Protein AF-0000000075101682 (afdb_homodimer)

pLDDT: mean 73.63, std 26.03, range [18.16, 97.88]

Secondary structure (DSSP, 8-state):
-EEE---EEESSGGG-EEEEEEEE-TTSSSPEEEEE-HHHHHHHHHHHHHHSTT--PPPPPP---SS---HHHHHHHHHHHHHHHHHHHHSTTGGG-HHHHHHHHS-HHHHHHHHHHHHHHS-HHHHHHHHHHHHHHHHHTSHHHHHHHHHHH-S--------HHHHHHHHHHHHHHHHHHHHHHHHHHHHHHHHHHHHHHHHHHHHHHHHHHHHHHHTTSSSS-THHHHHHHHHHHHHHHHHHHTTHHHHHHHHHHHHHHHHHHHHHHHHHHHHHHHHHHHHHHHHHHHS-GGG----S--HHHHHHHHHHHHHHHHHHHHHHHHHHHHHHHHHHHHHHHHHHHHHHHHHHHHHHHHHHHHHHHHHHHHHHHHHHHHHHHHT-------GGGHHHHTTHHHHHHHHHHHHHHHHHHH--------------------------------/-EEE---EEESSGGG-EEEEEEEE-TTSSSPEEEEE-HHHHHHHHHHHHHHSTT--PPPPPP---SS---HHHHHHHHHHHHHHHHHHHHSTTGGG-HHHHHHHHS-HHHHHHHHHHHHHHS-HHHHHHHHHHHHHHHHHSSTHHHHHHHHHH-S--------HHHHHHHHHHHHHHHHHHHHHHHHHHHHHHHHHHHHHHHHHHHHHHHHHHHHHHHTTSSSS-HHHHHHHHHHHHHHHHHHHHTTHHHHHHHHHHHHHHHHHHHHHHHHHHHHHHHHHHHHHHHHHHHS-GGG----S--HHHHHHHHHHHHHHHHHHHHHHHHHHHHHHHHHHHHHHHHHHHHHHHHHHHHHHHHHHHHHHHHHHHHHHHHHHHHHHHHH-------TTTHHHHTSHHHHHHHHHHHHHHHHHHH--------------------------------

Nearest PDB structures (foldseek):
  5gw0-assembly3_E  TM=6.796E-01  e=1.386E-05  Homo sapiens
  5gw1-assembly1_B  TM=6.256E-01  e=7.012E-06  Homo sapiens
  1uru-assembly1_A-2  TM=5.845E-01  e=6.011E-02  Drosophila melanogaster
  3plt-assembly2_C-2  TM=4.421E-01  e=1.248E-01  Saccharomyces cerevisiae
  7sqc-assembly1_1W  TM=3.572E-01  e=1.376E-01  Chlamydomonas reinhardtii

Foldseek 3Di:
DKAWAAWDWDDDDPPIFIWIWIWDCPPHNDIAIAIHGPVLLVLLQVLLCVVPFLFLAQDADDDDPDDDCDSVNRVLNSVRSRVRLVVLCVDPPSVPDPSNVCSRHPYPVRSVVVSVVVVVVVPPVVVVVVVVLVVVVVVVVPVVVLVVVCVPVVPNPPPPPDDPLRVVLVVLLVVLVVVLVVLVVVLVVLVVQLVVLLVVLVVLVVVLVVLVVVLVVCVLPPFFDSLQSVLVSLLSNLSSVCSNCLSVLLSSLSVSVSSSSVSLNSSSVSLVVLVSQLVVLVVVLVVLVPPDPVVPDPPPPVPVVVVVVVVSVVVNVVSVVSNVVSVVVSVVSSVSNVVNSVVVVVVVVVSVVVSVVVSVVSVVVSVVVSVVSCVVSVVSNVPGDGDDDDPPPPPPSVPPPVPPPPPPPPPPVVVVPPVPDDPPPPDPPPPPPDPPPPPPPPPPPDDPDD/DKAWAAWDWDDDDPPIFIWIWIWDCPPHNDIAIAIHGPVLLVLLQVLLCVVPFLFQAQDADDDDPDDDCDSVNRVLNSVRSRVRLVVLCVDPPSVPDPSNVCSRHPYPVRSVVVSVVVVVVVPPVVVVVLVVLVVVVVVVVPVVVLVVVCVPVVPNPPPPPDDPLRVVLVVLLVVLVVVLVVLVVVLVVLVVQLVVLLVVLVVLVVVLVVLVVVLVVCVLPPFFDSLQSVLVSLLSNLSSVCSNVLSVLLSSLSVSVSSSSVSLNSSSVSLVVLVSQLVVLVVVLVVLVPPDCVVPDPPPPVPVVVVVVVVSVVVNVVSVVSNVVSVVVSVVSSVSNVVNVVVVVVVVVVSVVVSVVVSVVSVVVSVVVSVVSCVVSVVSNVPGDGDDDDPPPPPPSVPPPVPPPPPPPPPVVVVVPPPPDDPPPPDPPPPPPDPPPPPPPPPPPDDPDD

Solvent-accessible surface area (backbone atoms only — not comparable to full-atom values): 49589 Å² total; per-residue (Å²): 90,79,45,57,42,73,72,38,81,40,70,68,79,91,73,38,43,57,31,27,40,35,35,35,38,76,89,44,93,60,73,36,74,32,68,39,38,67,70,51,54,53,48,48,53,53,50,46,54,69,74,41,60,15,52,60,52,67,47,65,64,77,86,75,95,71,83,80,77,46,70,67,51,52,51,54,45,36,53,33,47,36,50,26,53,52,50,38,61,68,33,86,66,55,49,69,34,67,65,53,53,43,66,54,64,38,51,65,69,54,44,54,50,49,52,55,52,54,58,63,69,61,43,68,66,58,58,46,49,52,50,48,49,50,49,47,44,64,48,48,69,41,71,53,46,59,45,45,55,23,54,70,65,66,53,75,71,71,76,72,77,77,47,76,68,51,54,45,46,50,48,50,51,50,49,50,51,50,50,43,53,34,37,47,49,32,37,52,30,40,46,49,28,37,52,33,26,40,52,28,20,52,30,38,51,47,31,41,52,32,48,49,54,43,41,58,61,42,53,76,38,87,37,44,62,62,61,52,55,52,39,51,40,50,55,47,48,54,51,23,54,47,37,55,54,68,40,54,63,54,39,51,52,38,48,51,52,36,42,41,43,52,24,44,51,50,16,53,49,45,35,50,51,33,45,50,51,25,48,50,34,49,51,53,43,49,57,62,64,64,60,60,65,70,76,66,58,83,68,80,69,64,70,63,53,53,55,52,46,47,53,49,47,53,49,49,51,51,38,52,50,48,30,51,51,31,43,53,51,27,53,52,25,43,52,43,29,55,52,41,50,53,51,46,58,48,47,48,43,51,52,52,49,52,53,50,48,52,50,50,49,50,51,49,51,51,46,50,52,50,47,53,50,45,66,59,36,50,59,55,48,69,63,61,70,73,49,82,71,70,86,81,54,71,59,65,66,62,60,66,69,68,65,65,65,65,64,68,63,63,60,65,59,57,60,64,62,64,68,71,59,80,86,71,82,74,78,79,75,72,81,73,82,80,78,82,73,81,70,75,79,77,77,74,81,67,83,80,76,131,90,79,46,56,43,74,73,40,81,41,72,69,79,90,73,38,42,55,31,27,39,34,34,36,37,77,90,45,92,60,72,37,75,34,69,38,39,67,69,51,55,52,48,46,53,51,50,47,53,69,76,42,61,15,52,59,51,69,48,65,62,78,85,75,92,70,85,81,74,45,72,68,51,51,50,53,44,36,54,32,47,36,52,26,54,52,48,38,61,68,32,85,68,55,48,68,35,67,63,53,53,43,65,55,63,40,50,65,69,54,44,53,51,51,52,55,52,54,58,62,68,60,43,69,65,58,58,45,49,51,49,47,52,51,48,47,42,60,49,44,71,41,69,56,44,58,46,43,54,22,56,71,63,66,52,76,71,71,75,72,76,76,49,75,66,51,53,46,47,49,48,51,52,50,50,51,51,51,49,43,54,35,36,48,50,32,35,51,29,40,44,50,29,36,53,32,25,41,53,29,19,52,29,38,51,48,32,41,52,33,48,50,53,41,42,58,62,44,54,72,38,88,38,42,64,61,61,50,55,52,39,52,40,52,55,46,47,54,50,23,55,47,38,56,53,68,38,54,62,54,39,51,53,38,47,51,50,36,42,39,45,52,25,44,52,52,15,54,51,46,34,51,51,32,47,49,52,26,50,50,34,48,52,54,42,48,57,61,65,64,59,59,64,70,77,67,58,80,69,78,68,63,71,63,51,52,54,52,46,48,52,49,47,53,49,46,51,51,38,52,49,48,29,50,52,31,43,51,51,27,51,52,24,42,53,43,28,54,54,42,52,53,52,45,57,49,47,46,42,52,53,52,49,51,52,50,47,53,51,49,49,51,51,48,52,52,46,50,54,50,48,52,52,46,66,60,35,50,58,56,49,69,64,60,70,70,50,83,70,68,87,82,55,72,60,66,66,64,60,64,73,66,65,66,65,64,64,66,62,62,60,63,57,58,62,63,61,65,69,68,61,78,86,70,81,75,78,78,76,75,82,72,81,81,78,80,74,81,70,74,78,75,79,69,82,68,82,80,76,133

InterPro domains:
  IPR001683 Phox homology [PF00787] (30-106)
  IPR001683 Phox homology [PS50195] (1-111)
  IPR001683 Phox homology [SM00312] (2-107)
  IPR015404 Sorting nexin/Vps5-like, C-terminal [PF09325] (163-373)
  IPR027267 AH/BAR domain superfamily [G3DSA:1.20.1270.60] (162-384)
  IPR027267 AH/BAR domain superfamily [SSF103657] (166-384)
  IPR036871 PX domain superfamily [G3DSA:3.30.1520.10] (1-129)
  IPR036871 PX domain superfamily [SSF64268] (11-111)

Structure (mmCIF, N/CA/C/O backbone):
data_AF-0000000075101682-model_v1
#
loop_
_entity.id
_entity.type
_entity.pdbx_description
1 polymer 'PX domain-containing protein'
#
loop_
_atom_site.group_PDB
_atom_site.id
_atom_site.type_symbol
_atom_site.label_atom_id
_atom_site.label_alt_id
_atom_site.label_comp_id
_atom_site.label_asym_id
_atom_site.label_entity_id
_atom_site.label_seq_id
_atom_site.pdbx_PDB_ins_code
_atom_site.Cartn_x
_atom_site.Cartn_y
_atom_site.Cartn_z
_atom_site.occupancy
_atom_site.B_iso_or_equiv
_atom_site.auth_seq_id
_atom_site.auth_comp_id
_atom_site.auth_asym_id
_atom_site.auth_atom_id
_atom_site.pdbx_PDB_model_num
ATOM 1 N N . MET A 1 1 ? -2.238 22.203 36.531 1 83.06 1 MET A N 1
ATOM 2 C CA . MET A 1 1 ? -2.326 21.094 35.562 1 83.06 1 MET A CA 1
ATOM 3 C C . MET A 1 1 ? -3.746 20.953 35.031 1 83.06 1 MET A C 1
ATOM 5 O O . MET A 1 1 ? -4.715 21.188 35.75 1 83.06 1 MET A O 1
ATOM 9 N N . ILE A 1 2 ? -3.898 20.766 33.656 1 92.62 2 ILE A N 1
ATOM 10 C CA . ILE A 1 2 ? -5.188 20.516 33.031 1 92.62 2 ILE A CA 1
ATOM 11 C C . ILE A 1 2 ? -5.199 19.125 32.406 1 92.62 2 ILE A C 1
ATOM 13 O O . ILE A 1 2 ? -4.242 18.719 31.75 1 92.62 2 ILE A O 1
ATOM 17 N N . TYR A 1 3 ? -6.27 18.359 32.812 1 93.94 3 TYR A N 1
ATOM 18 C CA . TYR A 1 3 ? -6.395 17 32.281 1 93.94 3 TYR A CA 1
ATOM 19 C C . TYR A 1 3 ? -7.781 16.781 31.672 1 93.94 3 TYR A C 1
ATOM 21 O O . TYR A 1 3 ? -8.797 17.062 32.312 1 93.94 3 TYR A O 1
ATOM 29 N N . VAL A 1 4 ? -7.762 16.281 30.375 1 96 4 VAL A N 1
ATOM 30 C CA . VAL A 1 4 ? -9.016 15.922 29.734 1 96 4 VAL A CA 1
ATOM 31 C C . VAL A 1 4 ? -9.203 14.406 29.781 1 96 4 VAL A C 1
ATOM 33 O O . VAL A 1 4 ? -8.406 13.656 29.219 1 96 4 VAL A O 1
ATOM 36 N N . GLY A 1 5 ? -10.234 13.977 30.328 1 94.06 5 GLY A N 1
ATOM 37 C CA . GLY A 1 5 ? -10.484 12.562 30.531 1 94.06 5 GLY A CA 1
ATOM 38 C C . GLY A 1 5 ? -11.203 11.914 29.359 1 94.06 5 GLY A C 1
ATOM 39 O O . GLY A 1 5 ? -11.508 12.586 28.375 1 94.06 5 GLY A O 1
ATOM 40 N N . ASP A 1 6 ? -11.523 10.609 29.516 1 92.12 6 ASP A N 1
ATOM 41 C CA . ASP A 1 6 ? -12.164 9.828 28.453 1 92.12 6 ASP A CA 1
ATOM 42 C C . ASP A 1 6 ? -13.617 10.266 28.25 1 92.12 6 ASP A C 1
ATOM 44 O O . ASP A 1 6 ? -14.312 10.586 29.219 1 92.12 6 ASP A O 1
ATOM 48 N N . ALA A 1 7 ? -13.961 10.094 26.969 1 91.06 7 ALA A N 1
ATOM 49 C CA . ALA A 1 7 ? -15.312 10.516 26.609 1 91.06 7 ALA A CA 1
ATOM 50 C C . ALA A 1 7 ? -16.359 9.578 27.203 1 91.06 7 ALA A C 1
ATOM 52 O O . ALA A 1 7 ? -16.156 8.367 27.266 1 91.06 7 ALA A O 1
ATOM 53 N N . GLY A 1 8 ? -17.375 10.172 27.719 1 89.38 8 GLY A N 1
ATOM 54 C CA . GLY A 1 8 ? -18.547 9.445 28.156 1 89.38 8 GLY A CA 1
ATOM 55 C C . GLY A 1 8 ? -19.812 9.844 27.422 1 89.38 8 GLY A C 1
ATOM 56 O O . GLY A 1 8 ? -20 11.016 27.094 1 89.38 8 GLY A O 1
ATOM 57 N N . ARG A 1 9 ? -20.547 8.891 27.094 1 88.12 9 ARG A N 1
ATOM 58 C CA . ARG A 1 9 ? -21.781 9.188 26.391 1 88.12 9 ARG A CA 1
ATOM 59 C C . ARG A 1 9 ? -22.875 9.633 27.359 1 88.12 9 ARG A C 1
ATOM 61 O O . ARG A 1 9 ? -23.047 9.039 28.422 1 88.12 9 ARG A O 1
ATOM 68 N N . VAL A 1 10 ? -23.438 10.664 27.047 1 86.19 10 VAL A N 1
ATOM 69 C CA . VAL A 1 10 ? -24.547 11.172 27.844 1 86.19 10 VAL A CA 1
ATOM 70 C C . VAL A 1 10 ? -25.797 11.281 26.984 1 86.19 10 VAL A C 1
ATOM 72 O O . VAL A 1 10 ? -25.734 11.75 25.844 1 86.19 10 VAL A O 1
ATOM 75 N N . GLY A 1 11 ? -26.844 10.867 27.516 1 79.94 11 GLY A N 1
ATOM 76 C CA . GLY A 1 11 ? -28.125 10.977 26.828 1 79.94 11 GLY A CA 1
ATOM 77 C C . GLY A 1 11 ? -28.453 9.742 26 1 79.94 11 GLY A C 1
ATOM 78 O O . GLY A 1 11 ? -27.625 8.844 25.844 1 79.94 11 GLY A O 1
ATOM 79 N N . ASP A 1 12 ? -29.75 9.594 25.781 1 76.5 12 ASP A N 1
ATOM 80 C CA . ASP A 1 12 ? -30.266 8.438 25.062 1 76.5 12 ASP A CA 1
ATOM 81 C C . ASP A 1 12 ? -30.641 8.812 23.625 1 76.5 12 ASP A C 1
ATOM 83 O O . ASP A 1 12 ? -31.016 9.961 23.359 1 76.5 12 ASP A O 1
ATOM 87 N N . GLY A 1 13 ? -30.469 7.887 22.766 1 67.06 13 GLY A N 1
ATOM 88 C CA . GLY A 1 13 ? -30.984 7.973 21.406 1 67.06 13 GLY A CA 1
ATOM 89 C C . GLY A 1 13 ? -30.219 8.961 20.547 1 67.06 13 GLY A C 1
ATOM 90 O O . GLY A 1 13 ? -28.984 8.992 20.562 1 67.06 13 GLY A O 1
ATOM 91 N N . VAL A 1 14 ? -30.984 9.836 19.734 1 68.88 14 VAL A N 1
ATOM 92 C CA . VAL A 1 14 ? -30.469 10.75 18.719 1 68.88 14 VAL A CA 1
ATOM 93 C C . VAL A 1 14 ? -29.828 11.961 19.391 1 68.88 14 VAL A C 1
ATOM 95 O O . VAL A 1 14 ? -28.906 12.57 18.844 1 68.88 14 VAL A O 1
ATOM 98 N N . ASN A 1 15 ? -30.188 12.266 20.672 1 72.81 15 ASN A N 1
ATOM 99 C CA . ASN A 1 15 ? -29.688 13.445 21.359 1 72.81 15 ASN A CA 1
ATOM 100 C C . ASN A 1 15 ? -28.453 13.109 22.203 1 72.81 15 ASN A C 1
ATOM 102 O O . ASN A 1 15 ? -27.953 13.961 22.938 1 72.81 15 ASN A O 1
ATOM 106 N N . GLY A 1 16 ? -28.125 11.938 21.984 1 83.5 16 GLY A N 1
ATOM 107 C CA . GLY A 1 16 ? -26.938 11.539 22.734 1 83.5 16 GLY A CA 1
ATOM 108 C C . GLY A 1 16 ? -25.672 12.195 22.25 1 83.5 16 GLY A C 1
ATOM 109 O O . GLY A 1 16 ? -25.5 12.414 21.047 1 83.5 16 GLY A O 1
ATOM 110 N N . HIS A 1 17 ? -24.953 12.75 23.25 1 84.81 17 HIS A N 1
ATOM 111 C CA . HIS A 1 17 ? -23.656 13.328 22.906 1 84.81 17 HIS A CA 1
ATOM 112 C C . HIS A 1 17 ? -22.562 12.852 23.859 1 84.81 17 HIS A C 1
ATOM 114 O O . HIS A 1 17 ? -22.859 12.266 24.891 1 84.81 17 HIS A O 1
ATOM 120 N N . HIS A 1 18 ? -21.375 13.016 23.438 1 90.06 18 HIS A N 1
ATOM 121 C CA . HIS A 1 18 ? -20.234 12.633 24.266 1 90.06 18 HIS A CA 1
ATOM 122 C C . HIS A 1 18 ? -19.703 13.82 25.047 1 90.06 18 HIS A C 1
ATOM 124 O O . HIS A 1 18 ? -19.672 14.945 24.547 1 90.06 18 HIS A O 1
ATOM 130 N N . VAL A 1 19 ? -19.391 13.508 26.297 1 93.75 19 VAL A N 1
ATOM 131 C CA . VAL A 1 19 ? -18.844 14.547 27.156 1 93.75 19 VAL A CA 1
ATOM 132 C C . VAL A 1 19 ? -17.438 14.133 27.625 1 93.75 19 VAL A C 1
ATOM 134 O O . VAL A 1 19 ? -17.172 12.945 27.797 1 93.75 19 VAL A O 1
ATOM 137 N N . TYR A 1 20 ? -16.562 15.141 27.766 1 95.75 20 TYR A N 1
ATOM 138 C CA . TYR A 1 20 ? -15.203 14.945 28.281 1 95.75 20 TYR A CA 1
ATOM 139 C C . TYR A 1 20 ? -15.055 15.578 29.672 1 95.75 20 TYR A C 1
ATOM 141 O O . TYR A 1 20 ? -15.266 16.781 29.828 1 95.75 20 TYR A O 1
ATOM 149 N N . PRO A 1 21 ? -14.688 14.82 30.625 1 96.25 21 PRO A N 1
ATOM 150 C CA . PRO A 1 21 ? -14.352 15.438 31.906 1 96.25 21 PRO A CA 1
ATOM 151 C C . PRO A 1 21 ? -13.039 16.219 31.859 1 96.25 21 PRO A C 1
ATOM 153 O O . PRO A 1 21 ? -12.023 15.695 31.391 1 96.25 21 PRO A O 1
ATOM 156 N N . VAL A 1 22 ? -13.086 17.406 32.312 1 96.94 22 VAL A N 1
ATOM 157 C CA . VAL A 1 22 ? -11.906 18.266 32.344 1 96.94 22 VAL A CA 1
ATOM 158 C C . VAL A 1 22 ? -11.539 18.578 33.812 1 96.94 22 VAL A C 1
ATOM 160 O O . VAL A 1 22 ? -12.344 19.141 34.531 1 96.94 22 VAL A O 1
ATOM 163 N N . ARG A 1 23 ? -10.352 18.234 34.125 1 94.62 23 ARG A N 1
ATOM 164 C CA . ARG A 1 23 ? -9.844 18.5 35.469 1 94.62 23 ARG A CA 1
ATOM 165 C C . ARG A 1 23 ? -8.766 19.578 35.469 1 94.62 23 ARG A C 1
ATOM 167 O O . ARG A 1 23 ? -7.895 19.578 34.594 1 94.62 23 ARG A O 1
ATOM 174 N N . CYS A 1 24 ? -8.906 20.547 36.375 1 92.44 24 CYS A N 1
ATOM 175 C CA . CYS A 1 24 ? -7.969 21.672 36.375 1 92.44 24 CYS A CA 1
ATOM 176 C C . CYS A 1 24 ? -7.527 22.016 37.781 1 92.44 24 CYS A C 1
ATOM 178 O O . CYS A 1 24 ? -8.352 22.094 38.688 1 92.44 24 CYS A O 1
ATOM 180 N N . SER A 1 25 ? -6.227 22.281 38 1 89.44 25 SER A N 1
ATOM 181 C CA . SER A 1 25 ? -5.664 22.734 39.25 1 89.44 25 SER A CA 1
ATOM 182 C C . SER A 1 25 ? -4.875 24.016 39.094 1 89.44 25 SER A C 1
ATOM 184 O O . SER A 1 25 ? -3.979 24.312 39.875 1 89.44 25 SER A O 1
ATOM 186 N N . LEU A 1 26 ? -5.117 24.781 38.094 1 84.94 26 LEU A N 1
ATOM 187 C CA . LEU A 1 26 ? -4.34 25.969 37.781 1 84.94 26 LEU A CA 1
ATOM 188 C C . LEU A 1 26 ? -4.691 27.125 38.688 1 84.94 26 LEU A C 1
ATOM 190 O O . LEU A 1 26 ? -3.881 28.031 38.906 1 84.94 26 LEU A O 1
ATOM 194 N N . PHE A 1 27 ? -5.91 27.203 39.25 1 80.06 27 PHE A N 1
ATOM 195 C CA . PHE A 1 27 ? -6.402 28.406 39.906 1 80.06 27 PHE A CA 1
ATOM 196 C C . PHE A 1 27 ? -6.477 28.203 41.406 1 80.06 27 PHE A C 1
ATOM 198 O O . PHE A 1 27 ? -7.168 28.953 42.094 1 80.06 27 PHE A O 1
ATOM 205 N N . GLY A 1 28 ? -5.797 27.312 41.938 1 76.81 28 GLY A N 1
ATOM 206 C CA . GLY A 1 28 ? -5.801 27.094 43.375 1 76.81 28 GLY A CA 1
ATOM 207 C C . GLY A 1 28 ? -5.559 25.641 43.75 1 76.81 28 GLY A C 1
ATOM 208 O O . GLY A 1 28 ? -5.293 24.812 42.875 1 76.81 28 GLY A O 1
ATOM 209 N N . PRO A 1 29 ? -5.566 25.438 44.969 1 79.31 29 PRO A N 1
ATOM 210 C CA . PRO A 1 29 ? -5.234 24.109 45.469 1 79.31 29 PRO A CA 1
ATOM 211 C C . PRO A 1 29 ? -6.336 23.078 45.188 1 79.31 29 PRO A C 1
ATOM 213 O O . PRO A 1 29 ? -6.078 21.875 45.188 1 79.31 29 PRO A O 1
ATOM 216 N N . SER A 1 30 ? -7.5 23.609 44.938 1 84.69 30 SER A N 1
ATOM 217 C CA . SER A 1 30 ? -8.602 22.688 44.719 1 84.69 30 SER A CA 1
ATOM 218 C C . SER A 1 30 ? -8.68 22.281 43.25 1 84.69 30 SER A C 1
ATOM 220 O O . SER A 1 30 ? -8.445 23.109 42.344 1 84.69 30 SER A O 1
ATOM 222 N N . ILE A 1 31 ? -8.828 20.984 43.062 1 87.94 31 ILE A N 1
ATOM 223 C CA . ILE A 1 31 ? -9.016 20.469 41.719 1 87.94 31 ILE A CA 1
ATOM 224 C C . ILE A 1 31 ? -10.477 20.609 41.312 1 87.94 31 ILE A C 1
ATOM 226 O O . ILE A 1 31 ? -11.383 20.203 42.031 1 87.94 31 ILE A O 1
ATOM 230 N N . THR A 1 32 ? -10.688 21.328 40.25 1 90.56 32 THR A N 1
ATOM 231 C CA . THR A 1 32 ? -12.023 21.469 39.688 1 90.56 32 THR A CA 1
ATOM 232 C C . THR A 1 32 ? -12.242 20.453 38.562 1 90.56 32 THR A C 1
ATOM 234 O O . THR A 1 32 ? -11.32 20.172 37.781 1 90.56 32 THR A O 1
ATOM 237 N N . GLU A 1 33 ? -13.43 19.859 38.594 1 93.56 33 GLU A N 1
ATOM 238 C CA . GLU A 1 33 ? -13.797 18.938 37.531 1 93.56 33 GLU A CA 1
ATOM 239 C C . GLU A 1 33 ? -15.109 19.328 36.875 1 93.56 33 GLU A C 1
ATOM 241 O O . GLU A 1 33 ? -16.125 19.5 37.531 1 93.56 33 GLU A O 1
ATOM 246 N N . VAL A 1 34 ? -15.062 19.5 35.594 1 95.56 34 VAL A N 1
ATOM 247 C CA . VAL A 1 34 ? -16.266 19.891 34.875 1 95.56 34 VAL A CA 1
ATOM 248 C C . VAL A 1 34 ? -16.406 19.016 33.625 1 95.56 34 VAL A C 1
ATOM 250 O O . VAL A 1 34 ? -15.414 18.516 33.094 1 95.56 34 VAL A O 1
ATOM 253 N N . ASP A 1 35 ? -17.688 18.812 33.156 1 95.44 35 ASP A N 1
ATOM 254 C CA . ASP A 1 35 ? -17.969 18.078 31.922 1 95.44 35 ASP A CA 1
ATOM 255 C C . ASP A 1 35 ? -18.172 19.031 30.75 1 95.44 35 ASP A C 1
ATOM 257 O O . ASP A 1 35 ? -18.984 19.938 30.812 1 95.44 35 ASP A O 1
ATOM 261 N N . ARG A 1 36 ? -17.391 18.719 29.734 1 96.62 36 ARG A N 1
ATOM 262 C CA . ARG A 1 36 ? -17.484 19.578 28.562 1 96.62 36 ARG A CA 1
ATOM 263 C C . ARG A 1 36 ? -17.719 18.75 27.297 1 96.62 36 ARG A C 1
ATOM 265 O O . ARG A 1 36 ? -17.125 17.688 27.141 1 96.62 36 ARG A O 1
ATOM 272 N N . ARG A 1 37 ? -18.562 19.188 26.453 1 92.69 37 ARG A N 1
ATOM 273 C CA . ARG A 1 37 ? -18.734 18.625 25.109 1 92.69 37 ARG A CA 1
ATOM 274 C C . ARG A 1 37 ? -17.875 19.359 24.094 1 92.69 37 ARG A C 1
ATOM 276 O O . ARG A 1 37 ? -17.312 20.406 24.391 1 92.69 37 ARG A O 1
ATOM 283 N N . TYR A 1 38 ? -17.797 18.844 22.906 1 92.31 38 TYR A N 1
ATOM 284 C CA . TYR A 1 38 ? -16.969 19.453 21.875 1 92.31 38 TYR A CA 1
ATOM 285 C C . TYR A 1 38 ? -17.422 20.875 21.578 1 92.31 38 TYR A C 1
ATOM 287 O O . TYR A 1 38 ? -16.594 21.766 21.391 1 92.31 38 TYR A O 1
ATOM 295 N N . SER A 1 39 ? -18.672 21.062 21.562 1 91.69 39 SER A N 1
ATOM 296 C CA . SER A 1 39 ? -19.203 22.391 21.234 1 91.69 39 SER A CA 1
ATOM 297 C C . SER A 1 39 ? -18.781 23.422 22.266 1 91.69 39 SER A C 1
ATOM 299 O O . SER A 1 39 ? -18.688 24.609 21.969 1 91.69 39 SER A O 1
ATOM 301 N N . ASP A 1 40 ? -18.516 23 23.422 1 95.38 40 ASP A N 1
ATOM 302 C CA . ASP A 1 40 ? -18.031 23.906 24.469 1 95.38 40 ASP A CA 1
ATOM 303 C C . ASP A 1 40 ? -16.594 24.359 24.172 1 95.38 40 ASP A C 1
ATOM 305 O O . ASP A 1 40 ? -16.25 25.531 24.375 1 95.38 40 ASP A O 1
ATOM 309 N N . PHE A 1 41 ? -15.812 23.422 23.766 1 96.06 41 PHE A N 1
ATOM 310 C CA . PHE A 1 41 ? -14.445 23.766 23.375 1 96.06 41 PHE A CA 1
ATOM 311 C C . PHE A 1 41 ? -14.453 24.734 22.203 1 96.06 41 PHE A C 1
ATOM 313 O O . PHE A 1 41 ? -13.664 25.688 22.188 1 96.06 41 PHE A O 1
ATOM 320 N N . ALA A 1 42 ? -15.344 24.469 21.312 1 93.69 42 ALA A N 1
ATOM 321 C CA . ALA A 1 42 ? -15.484 25.375 20.156 1 93.69 42 ALA A CA 1
ATOM 322 C C . ALA A 1 42 ? -15.898 26.766 20.609 1 93.69 42 ALA A C 1
ATOM 324 O O . ALA A 1 42 ? -15.422 27.766 20.062 1 93.69 42 ALA A O 1
ATOM 325 N N . TRP A 1 43 ? -16.781 26.797 21.531 1 95.25 43 TRP A N 1
ATOM 326 C CA . TRP A 1 43 ? -17.203 28.078 22.109 1 95.25 43 TRP A CA 1
ATOM 327 C C . TRP A 1 43 ? -16.016 28.812 22.734 1 95.25 43 TRP A C 1
ATOM 329 O O . TRP A 1 43 ? -15.852 30.016 22.531 1 95.25 43 TRP A O 1
ATOM 339 N N . LEU A 1 44 ? -15.25 28.109 23.516 1 96.5 44 LEU A N 1
ATOM 340 C CA . LEU A 1 44 ? -14.07 28.719 24.141 1 96.5 44 LEU A CA 1
ATOM 341 C C . LEU A 1 44 ? -13.148 29.297 23.078 1 96.5 44 LEU A C 1
ATOM 343 O O . LEU A 1 44 ? -12.68 30.438 23.203 1 96.5 44 LEU A O 1
ATOM 347 N N . HIS A 1 45 ? -12.93 28.484 22.078 1 95.31 45 HIS A N 1
ATOM 348 C CA . HIS A 1 45 ? -12.062 28.922 20.984 1 95.31 45 HIS A CA 1
ATOM 349 C C . HIS A 1 45 ? -12.578 30.219 20.359 1 95.31 45 HIS A C 1
ATOM 351 O O . HIS A 1 45 ? -11.805 31.156 20.141 1 95.31 45 HIS A O 1
ATOM 357 N N . ALA A 1 46 ? -13.828 30.312 20.141 1 92.88 46 ALA A N 1
ATOM 358 C CA . ALA A 1 46 ? -14.453 31.484 19.531 1 92.88 46 ALA A CA 1
ATOM 359 C C . ALA A 1 46 ? -14.352 32.688 20.469 1 92.88 46 ALA A C 1
ATOM 361 O O . ALA A 1 46 ? -14.094 33.812 20.016 1 92.88 46 ALA A O 1
ATOM 362 N N . GLN A 1 47 ? -14.547 32.469 21.734 1 94.75 47 GLN A N 1
ATOM 363 C CA . GLN A 1 47 ? -14.469 33.562 22.719 1 94.75 47 GLN A CA 1
ATOM 364 C C . GLN A 1 47 ? -13.047 34.125 22.812 1 94.75 47 GLN A C 1
ATOM 366 O O . GLN A 1 47 ? -12.852 35.344 22.906 1 94.75 47 GLN A O 1
ATOM 371 N N . LEU A 1 48 ? -12.109 33.188 22.766 1 95.69 48 LEU A N 1
ATOM 372 C CA . LEU A 1 48 ? -10.719 33.625 22.797 1 95.69 48 LEU A CA 1
ATOM 373 C C . LEU A 1 48 ? -10.367 34.438 21.578 1 95.69 48 LEU A C 1
ATOM 375 O O . LEU A 1 48 ? -9.641 35.438 21.672 1 95.69 48 LEU A O 1
ATOM 379 N N . ALA A 1 49 ? -10.891 34.062 20.453 1 92.44 49 ALA A N 1
ATOM 380 C CA . ALA A 1 49 ? -10.656 34.781 19.219 1 92.44 49 ALA A CA 1
ATOM 381 C C . ALA A 1 49 ? -11.219 36.219 19.312 1 92.44 49 ALA A C 1
ATOM 383 O O . ALA A 1 49 ? -10.609 37.156 18.812 1 92.44 49 ALA A O 1
ATOM 384 N N . LYS A 1 50 ? -12.289 36.406 19.984 1 90.31 50 LYS A N 1
ATOM 385 C CA . LYS A 1 50 ? -12.969 37.688 20.109 1 90.31 50 LYS A CA 1
ATOM 386 C C . LYS A 1 50 ? -12.281 38.562 21.156 1 90.31 50 LYS A C 1
ATOM 388 O O . LYS A 1 50 ? -12.109 39.781 20.938 1 90.31 50 LYS A O 1
ATOM 393 N N . THR A 1 51 ? -11.836 38 22.234 1 93.31 51 THR A N 1
ATOM 394 C CA . THR A 1 51 ? -11.359 38.75 23.391 1 93.31 51 THR A CA 1
ATOM 395 C C . THR A 1 51 ? -9.859 39 23.281 1 93.31 51 THR A C 1
ATOM 397 O O . THR A 1 51 ? -9.336 39.906 23.938 1 93.31 51 THR A O 1
ATOM 400 N N . CYS A 1 52 ? -9.195 38.188 22.547 1 94.06 52 CYS A N 1
ATOM 401 C CA . CYS A 1 52 ? -7.758 38.344 22.375 1 94.06 52 CYS A CA 1
ATOM 402 C C . CYS A 1 52 ? -7.395 38.469 20.891 1 94.06 52 CYS A C 1
ATOM 404 O O . CYS A 1 52 ? -6.641 37.656 20.359 1 94.06 52 CYS A O 1
ATOM 406 N N . PRO A 1 53 ? -7.824 39.562 20.344 1 93.44 53 PRO A N 1
ATOM 407 C CA . PRO A 1 53 ? -7.539 39.719 18.906 1 93.44 53 PRO A CA 1
ATOM 408 C C . PRO A 1 53 ? -6.043 39.781 18.609 1 93.44 53 PRO A C 1
ATOM 410 O O . PRO A 1 53 ? -5.289 40.438 19.344 1 93.44 53 PRO A O 1
ATOM 413 N N . GLY A 1 54 ? -5.617 39.094 17.578 1 93.88 54 GLY A N 1
ATOM 414 C CA . GLY A 1 54 ? -4.227 39.094 17.156 1 93.88 54 GLY A CA 1
ATOM 415 C C . GLY A 1 54 ? -3.426 37.938 17.688 1 93.88 54 GLY A C 1
ATOM 416 O O . GLY A 1 54 ? -2.295 37.688 17.25 1 93.88 54 GLY A O 1
ATOM 417 N N . CYS A 1 55 ? -3.955 37.188 18.672 1 95.62 55 CYS A N 1
ATOM 418 C CA . CYS A 1 55 ? -3.281 36 19.188 1 95.62 55 CYS A CA 1
ATOM 419 C C . CYS A 1 55 ? -3.453 34.844 18.219 1 95.62 55 CYS A C 1
ATOM 421 O O . CYS A 1 55 ? -4.516 34.656 17.625 1 95.62 55 CYS A O 1
ATOM 423 N N . ILE A 1 56 ? -2.408 34.125 18.094 1 96.31 56 ILE A N 1
ATOM 424 C CA . ILE A 1 56 ? -2.52 32.844 17.375 1 96.31 56 ILE A CA 1
ATOM 425 C C . ILE A 1 56 ? -3.1 31.781 18.297 1 96.31 56 ILE A C 1
ATOM 427 O O . ILE A 1 56 ? -2.438 31.328 19.234 1 96.31 56 ILE A O 1
ATOM 431 N N . LEU A 1 57 ? -4.262 31.375 17.984 1 95.69 57 LEU A N 1
ATOM 432 C CA . LEU A 1 57 ? -4.961 30.422 18.859 1 95.69 57 LEU A CA 1
ATOM 433 C C . LEU A 1 57 ? -4.527 29 18.547 1 95.69 57 LEU A C 1
ATOM 435 O O . LEU A 1 57 ? -4.352 28.625 17.391 1 95.69 57 LEU A O 1
ATOM 439 N N . PRO A 1 58 ? -4.328 28.234 19.609 1 93.81 58 PRO A N 1
ATOM 440 C CA . PRO A 1 58 ? -4.156 26.797 19.359 1 93.81 58 PRO A CA 1
ATOM 441 C C . PRO A 1 58 ? -5.367 26.172 18.688 1 93.81 58 PRO A C 1
ATOM 443 O O . PRO A 1 58 ? -6.508 26.469 19.031 1 93.81 58 PRO A O 1
ATOM 446 N N . PRO A 1 59 ? -5.078 25.391 17.766 1 91.06 59 PRO A N 1
ATOM 447 C CA . PRO A 1 59 ? -6.203 24.797 17.031 1 91.06 59 PRO A CA 1
ATOM 448 C C . PRO A 1 59 ? -6.93 23.719 17.844 1 91.06 59 PRO A C 1
ATOM 450 O O . PRO A 1 59 ? -6.34 23.109 18.734 1 91.06 59 PRO A O 1
ATOM 453 N N . ILE A 1 60 ? -8.18 23.547 17.594 1 90.44 60 ILE A N 1
ATOM 454 C CA . ILE A 1 60 ? -8.945 22.438 18.125 1 90.44 60 ILE A CA 1
ATOM 455 C C . ILE A 1 60 ? -9.133 21.375 17.062 1 90.44 60 ILE A C 1
ATOM 457 O O . ILE A 1 60 ? -9.078 21.672 15.859 1 90.44 60 ILE A O 1
ATOM 461 N N . PRO A 1 61 ? -9.32 20.125 17.531 1 87 61 PRO A N 1
ATOM 462 C CA . PRO A 1 61 ? -9.562 19.078 16.531 1 87 61 PRO A CA 1
ATOM 463 C C . PRO A 1 61 ? -10.773 19.391 15.648 1 87 61 PRO A C 1
ATOM 465 O O . PRO A 1 61 ? -11.695 20.094 16.078 1 87 61 PRO A O 1
ATOM 468 N N . GLY A 1 62 ? -10.672 18.891 14.375 1 78.44 62 GLY A N 1
ATOM 469 C CA . GLY A 1 62 ? -11.742 19.156 13.422 1 78.44 62 GLY A CA 1
ATOM 470 C C . GLY A 1 62 ? -13.047 18.484 13.789 1 78.44 62 GLY A C 1
ATOM 471 O O . GLY A 1 62 ? -13.047 17.484 14.516 1 78.44 62 GLY A O 1
ATOM 472 N N . LYS A 1 63 ? -14.102 19.156 13.328 1 67.44 63 LYS A N 1
ATOM 473 C CA . LYS A 1 63 ? -15.422 18.562 13.516 1 67.44 63 LYS A CA 1
ATOM 474 C C . LYS A 1 63 ? -15.641 17.406 12.539 1 67.44 63 LYS A C 1
ATOM 476 O O . LYS A 1 63 ? -15.234 17.484 11.375 1 67.44 63 LYS A O 1
ATOM 481 N N . VAL A 1 64 ? -15.695 16.234 12.961 1 62.69 64 VAL A N 1
ATOM 482 C CA . VAL A 1 64 ? -15.984 15.117 12.07 1 62.69 64 VAL A CA 1
ATOM 483 C C . VAL A 1 64 ? -17.484 14.914 11.969 1 62.69 64 VAL A C 1
ATOM 485 O O . VAL A 1 64 ? -18.203 14.953 12.977 1 62.69 64 VAL A O 1
ATOM 488 N N . VAL A 1 65 ? -17.875 15.156 10.57 1 55.25 65 VAL A N 1
ATOM 489 C CA . VAL A 1 65 ? -19.297 14.984 10.266 1 55.25 65 VAL A CA 1
ATOM 490 C C . VAL A 1 65 ? -19.594 13.508 10.023 1 55.25 65 VAL A C 1
ATOM 492 O O . VAL A 1 65 ? -18.875 12.836 9.266 1 55.25 65 VAL A O 1
ATOM 495 N N . GLY A 1 66 ? -20.078 12.711 11.047 1 56.16 66 GLY A N 1
ATOM 496 C CA . GLY A 1 66 ? -20.562 11.359 10.836 1 56.16 66 GLY A CA 1
ATOM 497 C C . GLY A 1 66 ? -20.891 10.641 12.133 1 56.16 66 GLY A C 1
ATOM 498 O O . GLY A 1 66 ? -20.578 11.125 13.219 1 56.16 66 GLY A O 1
ATOM 499 N N . ILE A 1 67 ? -21.719 9.68 11.977 1 55 67 ILE A N 1
ATOM 500 C CA . ILE A 1 67 ? -22.469 8.984 13.016 1 55 67 ILE A CA 1
ATOM 501 C C . ILE A 1 67 ? -21.516 8.156 13.867 1 55 67 ILE A C 1
ATOM 503 O O . ILE A 1 67 ? -21.766 7.938 15.055 1 55 67 ILE A O 1
ATOM 507 N N . LEU A 1 68 ? -20.516 7.512 13.25 1 54.56 68 LEU A N 1
ATOM 508 C CA . LEU A 1 68 ? -19.891 6.465 14.047 1 54.56 68 LEU A CA 1
ATOM 509 C C . LEU A 1 68 ? -18.672 7 14.789 1 54.56 68 LEU A C 1
ATOM 511 O O . LEU A 1 68 ? -17.703 7.434 14.172 1 54.56 68 LEU A O 1
ATOM 515 N N . HIS A 1 69 ? -18.953 7.273 16.062 1 63.19 69 HIS A N 1
ATOM 516 C CA . HIS A 1 69 ? -17.828 7.656 16.906 1 63.19 69 HIS A CA 1
ATOM 517 C C . HIS A 1 69 ? -17.125 6.426 17.469 1 63.19 69 HIS A C 1
ATOM 519 O O . HIS A 1 69 ? -17.484 5.918 18.531 1 63.19 69 HIS A O 1
ATOM 525 N N . SER A 1 70 ? -16.188 5.941 16.656 1 71.06 70 SER A N 1
ATOM 526 C CA . SER A 1 70 ? -15.352 4.848 17.141 1 71.06 70 SER A CA 1
ATOM 527 C C . SER A 1 70 ? -14.531 5.277 18.344 1 71.06 70 SER A C 1
ATOM 529 O O . SER A 1 70 ? -14.406 6.469 18.625 1 71.06 70 SER A O 1
ATOM 531 N N . ARG A 1 71 ? -14.211 4.281 19.125 1 79.31 71 ARG A N 1
ATOM 532 C CA . ARG A 1 71 ? -13.352 4.516 20.281 1 79.31 71 ARG A CA 1
ATOM 533 C C . ARG A 1 71 ? -12.07 5.227 19.875 1 79.31 71 ARG A C 1
ATOM 535 O O . ARG A 1 71 ? -11.586 6.109 20.578 1 79.31 71 ARG A O 1
ATOM 542 N N . GLU A 1 72 ? -11.602 4.898 18.703 1 75.5 72 GLU A N 1
ATOM 543 C CA . GLU A 1 72 ? -10.359 5.492 18.203 1 75.5 72 GLU A CA 1
ATOM 544 C C . GLU A 1 72 ? -10.547 6.969 17.891 1 75.5 72 GLU A C 1
ATOM 546 O O . GLU A 1 72 ? -9.672 7.789 18.156 1 75.5 72 GLU A O 1
ATOM 551 N N . PHE A 1 73 ? -11.672 7.207 17.484 1 79.19 73 PHE A N 1
ATOM 552 C CA . PHE A 1 73 ? -11.984 8.594 17.156 1 79.19 73 PHE A CA 1
ATOM 553 C C . PHE A 1 73 ? -12.07 9.453 18.406 1 79.19 73 PHE A C 1
ATOM 555 O O . PHE A 1 73 ? -11.5 10.547 18.453 1 79.19 73 PHE A O 1
ATOM 562 N N . LEU A 1 74 ? -12.727 8.953 19.344 1 86.62 74 LEU A N 1
ATOM 563 C CA . LEU A 1 74 ? -12.93 9.703 20.594 1 86.62 74 LEU A CA 1
ATOM 564 C C . LEU A 1 74 ? -11.609 9.922 21.312 1 86.62 74 LEU A C 1
ATOM 566 O O . LEU A 1 74 ? -11.391 10.984 21.906 1 86.62 74 LEU A O 1
ATOM 570 N N . GLU A 1 75 ? -10.812 8.945 21.219 1 86.69 75 GLU A N 1
ATOM 571 C CA . GLU A 1 75 ? -9.508 9.07 21.859 1 86.69 75 GLU A CA 1
ATOM 572 C C . GLU A 1 75 ? -8.641 10.102 21.156 1 86.69 75 GLU A C 1
ATOM 574 O O . GLU A 1 75 ? -7.957 10.898 21.797 1 86.69 75 GLU A O 1
ATOM 579 N N . ALA A 1 76 ? -8.609 10.117 19.875 1 82.25 76 ALA A N 1
ATOM 580 C CA . ALA A 1 76 ? -7.859 11.109 19.109 1 82.25 76 ALA A CA 1
ATOM 581 C C . ALA A 1 76 ? -8.344 12.523 19.406 1 82.25 76 ALA A C 1
ATOM 583 O O . ALA A 1 76 ? -7.543 13.445 19.547 1 82.25 76 ALA A O 1
ATOM 584 N N . ARG A 1 77 ? -9.625 12.617 19.484 1 87.75 77 ARG A N 1
ATOM 585 C CA . ARG A 1 77 ? -10.203 13.914 19.812 1 87.75 77 ARG A CA 1
ATOM 586 C C . ARG A 1 77 ? -9.805 14.352 21.219 1 87.75 77 ARG A C 1
ATOM 588 O O . ARG A 1 77 ? -9.438 15.508 21.438 1 87.75 77 ARG A O 1
ATOM 595 N N . ARG A 1 78 ? -9.922 13.461 22.172 1 92.88 78 ARG A N 1
ATOM 596 C CA . ARG A 1 78 ? -9.531 13.75 23.547 1 92.88 78 ARG A CA 1
ATOM 597 C C . ARG A 1 78 ? -8.109 14.289 23.609 1 92.88 78 ARG A C 1
ATOM 599 O O . ARG A 1 78 ? -7.848 15.289 24.281 1 92.88 78 ARG A O 1
ATOM 606 N N . ILE A 1 79 ? -7.168 13.672 22.875 1 88.81 79 ILE A N 1
ATOM 607 C CA . ILE A 1 79 ? -5.766 14.07 22.844 1 88.81 79 ILE A CA 1
ATOM 608 C C . ILE A 1 79 ? -5.641 15.477 22.266 1 88.81 79 ILE A C 1
ATOM 610 O O . ILE A 1 79 ? -4.902 16.312 22.797 1 88.81 79 ILE A O 1
ATOM 614 N N . GLY A 1 80 ? -6.367 15.711 21.203 1 89.12 80 GLY A N 1
ATOM 615 C CA . GLY A 1 80 ? -6.363 17.031 20.594 1 89.12 80 GLY A CA 1
ATOM 616 C C . GLY A 1 80 ? -6.895 18.109 21.516 1 89.12 80 GLY A C 1
ATOM 617 O O . GLY A 1 80 ? -6.344 19.219 21.578 1 89.12 80 GLY A O 1
ATOM 618 N N . LEU A 1 81 ? -7.918 17.812 22.266 1 94.12 81 LEU A N 1
ATOM 619 C CA . LEU A 1 81 ? -8.516 18.766 23.188 1 94.12 81 LEU A CA 1
ATOM 620 C C . LEU A 1 81 ? -7.586 19.031 24.375 1 94.12 81 LEU A C 1
ATOM 622 O O . LEU A 1 81 ? -7.488 20.172 24.844 1 94.12 81 LEU A O 1
ATOM 626 N N . GLN A 1 82 ? -6.953 17.953 24.781 1 94.31 82 GLN A N 1
ATOM 627 C CA . GLN A 1 82 ? -5.941 18.094 25.828 1 94.31 82 GLN A CA 1
ATOM 628 C C . GLN A 1 82 ? -4.836 19.047 25.375 1 94.31 82 GLN A C 1
ATOM 630 O O . GLN A 1 82 ? -4.441 19.938 26.141 1 94.31 82 GLN A O 1
ATOM 635 N N . LYS A 1 83 ? -4.379 18.906 24.203 1 90.38 83 LYS A N 1
ATOM 636 C CA . LYS A 1 83 ? -3.324 19.75 23.641 1 90.38 83 LYS A CA 1
ATOM 637 C C . LYS A 1 83 ? -3.781 21.203 23.531 1 90.38 83 LYS A C 1
ATOM 639 O O . LYS A 1 83 ? -3.023 22.125 23.859 1 90.38 83 LYS A O 1
ATOM 644 N N . PHE A 1 84 ? -5.012 21.391 23.109 1 94.19 84 PHE A N 1
ATOM 645 C CA . PHE A 1 84 ? -5.59 22.719 22.984 1 94.19 84 PHE A CA 1
ATOM 646 C C . PHE A 1 84 ? -5.555 23.453 24.328 1 94.19 84 PHE A C 1
ATOM 648 O O . PHE A 1 84 ? -5.016 24.547 24.438 1 94.19 84 PHE A O 1
ATOM 655 N N . LEU A 1 85 ? -6.035 22.812 25.344 1 95.94 85 LEU A N 1
ATOM 656 C CA . LEU A 1 85 ? -6.121 23.438 26.656 1 95.94 85 LEU A CA 1
ATOM 657 C C . LEU A 1 85 ? -4.73 23.672 27.234 1 95.94 85 LEU A C 1
ATOM 659 O O . LEU A 1 85 ? -4.488 24.703 27.875 1 95.94 85 LEU A O 1
ATOM 663 N N . THR A 1 86 ? -3.881 22.75 27.016 1 93.31 86 THR A N 1
ATOM 664 C CA . THR A 1 86 ? -2.516 22.891 27.516 1 93.31 86 THR A CA 1
ATOM 665 C C . THR A 1 86 ? -1.822 24.094 26.859 1 93.31 86 THR A C 1
ATOM 667 O O . THR A 1 86 ? -1.139 24.859 27.547 1 93.31 86 THR A O 1
ATOM 670 N N . ASN A 1 87 ? -2.016 24.266 25.594 1 92.81 87 ASN A N 1
ATOM 671 C CA . ASN A 1 87 ? -1.406 25.375 24.875 1 92.81 87 ASN A CA 1
ATOM 672 C C . ASN A 1 87 ? -2.006 26.719 25.297 1 92.81 87 ASN A C 1
ATOM 674 O O . ASN A 1 87 ? -1.295 27.719 25.391 1 92.81 87 ASN A O 1
ATOM 678 N N . VAL A 1 88 ? -3.285 26.703 25.531 1 95.12 88 VAL A N 1
ATOM 679 C CA . VAL A 1 88 ? -3.932 27.938 26 1 95.12 88 VAL A CA 1
ATOM 680 C C . VAL A 1 88 ? -3.377 28.312 27.375 1 95.12 88 VAL A C 1
ATOM 682 O O . VAL A 1 88 ? -3.055 29.484 27.609 1 95.12 88 VAL A O 1
ATOM 685 N N . ALA A 1 89 ? -3.217 27.344 28.172 1 94.38 89 ALA A N 1
ATOM 686 C CA . ALA A 1 89 ? -2.719 27.578 29.531 1 94.38 89 ALA A CA 1
ATOM 687 C C . ALA A 1 89 ? -1.271 28.047 29.516 1 94.38 89 ALA A C 1
ATOM 689 O O . ALA A 1 89 ? -0.835 28.766 30.422 1 94.38 89 ALA A O 1
ATOM 690 N N . ALA A 1 90 ? -0.542 27.719 28.5 1 91.12 90 ALA A N 1
ATOM 691 C CA . ALA A 1 90 ? 0.875 28.062 28.406 1 91.12 90 ALA A CA 1
ATOM 692 C C . ALA A 1 90 ? 1.067 29.438 27.75 1 91.12 90 ALA A C 1
ATOM 694 O O . ALA A 1 90 ? 2.148 30.016 27.828 1 91.12 90 ALA A O 1
ATOM 695 N N . HIS A 1 91 ? 0.059 29.938 27.156 1 92.75 91 HIS A N 1
ATOM 696 C CA . HIS A 1 91 ? 0.147 31.203 26.422 1 92.75 91 HIS A CA 1
ATOM 697 C C . HIS A 1 91 ? 0.002 32.375 27.359 1 92.75 91 HIS A C 1
ATOM 699 O O . HIS A 1 91 ? -0.935 32.438 28.172 1 92.75 91 HIS A O 1
ATOM 705 N N . GLU A 1 92 ? 0.811 33.344 27.266 1 91.38 92 GLU A N 1
ATOM 706 C CA . GLU A 1 92 ? 0.928 34.469 28.188 1 91.38 92 GLU A CA 1
ATOM 707 C C . GLU A 1 92 ? -0.354 35.281 28.219 1 91.38 92 GLU A C 1
ATOM 709 O O . GLU A 1 92 ? -0.764 35.781 29.281 1 91.38 92 GLU A O 1
ATOM 714 N N . VAL A 1 93 ? -0.994 35.469 27.094 1 93.69 93 VAL A N 1
ATOM 715 C CA . VAL A 1 93 ? -2.16 36.344 26.984 1 93.69 93 VAL A CA 1
ATOM 716 C C . VAL A 1 93 ? -3.436 35.5 27.172 1 93.69 93 VAL A C 1
ATOM 718 O O . VAL A 1 93 ? -4.316 35.875 27.953 1 93.69 93 VAL A O 1
ATOM 721 N N . LEU A 1 94 ? -3.518 34.375 26.594 1 95.19 94 LEU A N 1
ATOM 722 C CA . LEU A 1 94 ? -4.734 33.594 26.547 1 95.19 94 LEU A CA 1
ATOM 723 C C . LEU A 1 94 ? -5.047 33 27.938 1 95.19 94 LEU A C 1
ATOM 725 O O . LEU A 1 94 ? -6.215 32.844 28.281 1 95.19 94 LEU A O 1
ATOM 729 N N . MET A 1 95 ? -4.059 32.75 28.672 1 94 95 MET A N 1
ATOM 730 C CA . MET A 1 95 ? -4.25 32.125 29.984 1 94 95 MET A CA 1
ATOM 731 C C . MET A 1 95 ? -5.059 33.031 30.906 1 94 95 MET A C 1
ATOM 733 O O . MET A 1 95 ? -5.695 32.562 31.844 1 94 95 MET A O 1
ATOM 737 N N . HIS A 1 96 ? -5.016 34.312 30.594 1 94.12 96 HIS A N 1
ATOM 738 C CA . HIS A 1 96 ? -5.648 35.281 31.484 1 94.12 96 HIS A CA 1
ATOM 739 C C . HIS A 1 96 ? -7.031 35.688 30.984 1 94.12 96 HIS A C 1
ATOM 741 O O . HIS A 1 96 ? -7.715 36.5 31.609 1 94.12 96 HIS A O 1
ATOM 747 N N . ALA A 1 97 ? -7.445 35.094 29.922 1 95.06 97 ALA A N 1
ATOM 748 C CA . ALA A 1 97 ? -8.766 35.406 29.391 1 95.06 97 ALA A CA 1
ATOM 749 C C . ALA A 1 97 ? -9.867 34.938 30.328 1 95.06 97 ALA A C 1
ATOM 751 O O . ALA A 1 97 ? -9.828 33.781 30.797 1 95.06 97 ALA A O 1
ATOM 752 N N . PRO A 1 98 ? -10.82 35.75 30.641 1 94.94 98 PRO A N 1
ATOM 753 C CA . PRO A 1 98 ? -11.914 35.375 31.531 1 94.94 98 PRO A CA 1
ATOM 754 C C . PRO A 1 98 ? -12.672 34.156 31.031 1 94.94 98 PRO A C 1
ATOM 756 O O . PRO A 1 98 ? -13.117 33.312 31.828 1 94.94 98 PRO A O 1
ATOM 759 N N . SER A 1 99 ? -12.844 34.062 29.766 1 95.38 99 SER A N 1
ATOM 760 C CA . SER A 1 99 ? -13.57 32.938 29.188 1 95.38 99 SER A CA 1
ATOM 761 C C . SER A 1 99 ? -12.867 31.609 29.484 1 95.38 99 SER A C 1
ATOM 763 O O . SER A 1 99 ? -13.523 30.578 29.641 1 95.38 99 SER A O 1
ATOM 765 N N . PHE A 1 100 ? -11.531 31.641 29.531 1 96.44 100 PHE A N 1
ATOM 766 C CA . PHE A 1 100 ? -10.766 30.438 29.828 1 96.44 100 PHE A CA 1
ATOM 767 C C . PHE A 1 100 ? -11.055 29.969 31.25 1 96.44 100 PHE A C 1
ATOM 769 O O . PHE A 1 100 ? -11.312 28.781 31.469 1 96.44 100 PHE A O 1
ATOM 776 N N . ARG A 1 101 ? -11.078 30.844 32.125 1 93.75 101 ARG A N 1
ATOM 777 C CA . ARG A 1 101 ? -11.383 30.516 33.531 1 93.75 101 ARG A CA 1
ATOM 778 C C . ARG A 1 101 ? -12.812 30.016 33.656 1 93.75 101 ARG A C 1
ATOM 780 O O . ARG A 1 101 ? -13.07 29.047 34.406 1 93.75 101 ARG A O 1
ATOM 787 N N . GLN A 1 102 ? -13.734 30.688 33 1 94.75 102 GLN A N 1
ATOM 788 C CA . GLN A 1 102 ? -15.141 30.297 33.031 1 94.75 102 GLN A CA 1
ATOM 789 C C . GLN A 1 102 ? -15.328 28.891 32.5 1 94.75 102 GLN A C 1
ATOM 791 O O . GLN A 1 102 ? -16.094 28.094 33.031 1 94.75 102 GLN A O 1
ATOM 796 N N . PHE A 1 103 ? -14.672 28.641 31.469 1 96.69 103 PHE A N 1
ATOM 797 C CA . PHE A 1 103 ? -14.742 27.328 30.828 1 96.69 103 PHE A CA 1
ATOM 798 C C . PHE A 1 103 ? -14.289 26.234 31.797 1 96.69 103 PHE A C 1
ATOM 800 O O . PHE A 1 103 ? -14.906 25.156 31.859 1 96.69 103 PHE A O 1
ATOM 807 N N . LEU A 1 104 ? -13.195 26.453 32.531 1 95.38 104 LEU A N 1
ATOM 808 C CA . LEU A 1 104 ? -12.578 25.438 33.375 1 95.38 104 LEU A CA 1
ATOM 809 C C . LEU A 1 104 ? -13.32 25.297 34.688 1 95.38 104 LEU A C 1
ATOM 811 O O . LEU A 1 104 ? -13.211 24.281 35.375 1 95.38 104 LEU A O 1
ATOM 815 N N . GLN A 1 105 ? -14.133 26.312 35.031 1 92.62 105 GLN A N 1
ATOM 816 C CA . GLN A 1 105 ? -14.656 26.312 36.406 1 92.62 105 GLN A CA 1
ATOM 817 C C . GLN A 1 105 ? -16.172 26.328 36.406 1 92.62 105 GLN A C 1
ATOM 819 O O . GLN A 1 105 ? -16.812 25.844 37.344 1 92.62 105 GLN A O 1
ATOM 824 N N . ALA A 1 106 ? -16.766 26.906 35.406 1 93.5 106 ALA A N 1
ATOM 825 C CA . ALA A 1 106 ? -18.219 27.078 35.406 1 93.5 106 ALA A CA 1
ATOM 826 C C . ALA A 1 106 ? -18.938 25.734 35.312 1 93.5 106 ALA A C 1
ATOM 828 O O . ALA A 1 106 ? -18.484 24.844 34.594 1 93.5 106 ALA A O 1
ATOM 829 N N . SER A 1 107 ? -20.047 25.672 36.031 1 93.44 107 SER A N 1
ATOM 830 C CA . SER A 1 107 ? -20.906 24.5 35.906 1 93.44 107 SER A CA 1
ATOM 831 C C . SER A 1 107 ? -21.484 24.406 34.469 1 93.44 107 SER A C 1
ATOM 833 O O . SER A 1 107 ? -21.469 25.391 33.75 1 93.44 107 SER A O 1
ATOM 835 N N . THR A 1 108 ? -21.969 23.234 34.125 1 92 108 THR A N 1
ATOM 836 C CA . THR A 1 108 ? -22.547 23.016 32.812 1 92 108 THR A CA 1
ATOM 837 C C . THR A 1 108 ? -23.688 24 32.562 1 92 108 THR A C 1
ATOM 839 O O . THR A 1 108 ? -23.844 24.516 31.469 1 92 108 THR A O 1
ATOM 842 N N . VAL A 1 109 ? -24.453 24.219 33.594 1 91.38 109 VAL A N 1
ATOM 843 C CA . VAL A 1 109 ? -25.594 25.125 33.5 1 91.38 109 VAL A CA 1
ATOM 844 C C . VAL A 1 109 ? -25.109 26.562 33.312 1 91.38 109 VAL A C 1
ATOM 846 O O . VAL A 1 109 ? -25.625 27.281 32.438 1 91.38 109 VAL A O 1
ATOM 849 N N . ASP A 1 110 ? -24.125 26.938 34.062 1 93.06 110 ASP A N 1
ATOM 850 C CA . ASP A 1 110 ? -23.578 28.297 33.969 1 93.06 110 ASP A CA 1
ATOM 851 C C . ASP A 1 110 ? -22.938 28.547 32.625 1 93.06 110 ASP A C 1
ATOM 853 O O . ASP A 1 110 ? -23.062 29.625 32.062 1 93.06 110 ASP A O 1
ATOM 857 N N . LEU A 1 111 ? -22.25 27.578 32.188 1 93.5 111 LEU A N 1
ATOM 858 C CA . LEU A 1 111 ? -21.609 27.734 30.875 1 93.5 111 LEU A CA 1
ATOM 859 C C . LEU A 1 111 ? -22.656 27.859 29.766 1 93.5 111 LEU A C 1
ATOM 861 O O . LEU A 1 111 ? -22.453 28.609 28.812 1 93.5 111 LEU A O 1
ATOM 865 N N . SER A 1 112 ? -23.719 27.094 29.859 1 91.81 112 SER A N 1
ATOM 866 C CA . SER A 1 112 ? -24.781 27.188 28.875 1 91.81 112 SER A CA 1
ATOM 867 C C . SER A 1 112 ? -25.391 28.594 28.844 1 91.81 112 SER A C 1
ATOM 869 O O . SER A 1 112 ? -25.734 29.109 27.781 1 91.81 112 SER A O 1
ATOM 871 N N . ALA A 1 113 ? -25.422 29.172 29.984 1 91.25 113 ALA A N 1
ATOM 872 C CA . ALA A 1 113 ? -25.922 30.531 30.078 1 91.25 113 ALA A CA 1
ATOM 873 C C . ALA A 1 113 ? -24.953 31.516 29.422 1 91.25 113 ALA A C 1
ATOM 875 O O . ALA A 1 113 ? -25.375 32.469 28.75 1 91.25 113 ALA A O 1
ATOM 876 N N . LEU A 1 114 ? -23.75 31.312 29.672 1 90.44 114 LEU A N 1
ATOM 877 C CA . LEU A 1 114 ? -22.734 32.156 29.062 1 90.44 114 LEU A CA 1
ATOM 878 C C . LEU A 1 114 ? -22.75 32.031 27.547 1 90.44 114 LEU A C 1
ATOM 880 O O . LEU A 1 114 ? -22.609 33.031 26.828 1 90.44 114 LEU A O 1
ATOM 884 N N . LYS A 1 115 ? -22.906 30.844 27.109 1 90.5 115 LYS A N 1
ATOM 885 C CA . LYS A 1 115 ? -22.969 30.594 25.672 1 90.5 115 LYS A CA 1
ATOM 886 C C . LYS A 1 115 ? -24.188 31.281 25.047 1 90.5 115 LYS A C 1
ATOM 888 O O . LYS A 1 115 ? -24.094 31.844 23.953 1 90.5 115 LYS A O 1
ATOM 893 N N . ALA A 1 116 ? -25.281 31.219 25.719 1 87.38 116 ALA A N 1
ATOM 894 C CA . ALA A 1 116 ? -26.5 31.859 25.234 1 87.38 116 ALA A CA 1
ATOM 895 C C . ALA A 1 116 ? -26.328 33.375 25.156 1 87.38 116 ALA A C 1
ATOM 897 O O . ALA A 1 116 ? -26.797 34 24.203 1 87.38 116 ALA A O 1
ATOM 898 N N . LYS A 1 117 ? -25.641 33.938 26.078 1 83 117 LYS A N 1
ATOM 899 C CA . LYS A 1 117 ? -25.391 35.375 26.109 1 83 117 LYS A CA 1
ATOM 900 C C . LYS A 1 117 ? -24.453 35.781 24.969 1 83 117 LYS A C 1
ATOM 902 O O . LYS A 1 117 ? -24.625 36.844 24.359 1 83 117 LYS A O 1
ATOM 907 N N . ALA A 1 118 ? -23.516 34.969 24.781 1 77.56 118 ALA A N 1
ATOM 908 C CA . ALA A 1 118 ? -22.547 35.25 23.734 1 77.56 118 ALA A CA 1
ATOM 909 C C . ALA A 1 118 ? -23.188 35.219 22.359 1 77.56 118 ALA A C 1
ATOM 911 O O . ALA A 1 118 ? -22.766 35.938 21.453 1 77.56 118 ALA A O 1
ATOM 912 N N . LYS A 1 119 ? -24.125 34.312 22.141 1 69.94 119 LYS A N 1
ATOM 913 C CA . LYS A 1 119 ? -24.844 34.219 20.859 1 69.94 119 LYS A CA 1
ATOM 914 C C . LYS A 1 119 ? -25.641 35.5 20.594 1 69.94 119 LYS A C 1
ATOM 916 O O . LYS A 1 119 ? -25.75 35.938 19.453 1 69.94 119 LYS A O 1
ATOM 921 N N . VAL A 1 120 ? -26.203 36.156 21.641 1 56.72 120 VAL A N 1
ATOM 922 C CA . VAL A 1 120 ? -27.047 37.344 21.5 1 56.72 120 VAL A CA 1
ATOM 923 C C . VAL A 1 120 ? -26.188 38.531 21.094 1 56.72 120 VAL A C 1
ATOM 925 O O . VAL A 1 120 ? -26.609 39.375 20.312 1 56.72 120 VAL A O 1
ATOM 928 N N . VAL A 1 121 ? -25.031 38.656 21.609 1 52.09 121 VAL A N 1
ATOM 929 C CA . VAL A 1 121 ? -24.188 39.812 21.328 1 52.09 121 VAL A CA 1
ATOM 930 C C . VAL A 1 121 ? -23.625 39.719 19.922 1 52.09 121 VAL A C 1
ATOM 932 O O . VAL A 1 121 ? -23.031 40.656 19.406 1 52.09 121 VAL A O 1
ATOM 935 N N . ASN A 1 122 ? -23.625 38.594 19.391 1 52 122 ASN A N 1
ATOM 936 C CA . ASN A 1 122 ? -23.203 38.531 18 1 52 122 ASN A CA 1
ATOM 937 C C . ASN A 1 122 ? -24.234 39.219 17.094 1 52 122 ASN A C 1
ATOM 939 O O . ASN A 1 122 ? -25.203 38.594 16.672 1 52 122 ASN A O 1
ATOM 943 N N . ASP A 1 123 ? -24.594 40.438 17.297 1 42.91 123 ASP A N 1
ATOM 944 C CA . ASP A 1 123 ? -25.469 41.344 16.578 1 42.91 123 ASP A CA 1
ATOM 945 C C . ASP A 1 123 ? -25.281 41.188 15.062 1 42.91 123 ASP A C 1
ATOM 947 O O . ASP A 1 123 ? -24.156 41.25 14.562 1 42.91 123 ASP A O 1
ATOM 951 N N . PRO A 1 124 ? -26.203 40.875 14.383 1 43.38 124 PRO A N 1
ATOM 952 C CA . PRO A 1 124 ? -26.156 40.781 12.922 1 43.38 124 PRO A CA 1
ATOM 953 C C . PRO A 1 124 ? -25.438 42 12.297 1 43.38 124 PRO A C 1
ATOM 955 O O . PRO A 1 124 ? -24.984 41.906 11.148 1 43.38 124 PRO A O 1
ATOM 958 N N . LYS A 1 125 ? -25.438 43.125 12.859 1 43.31 125 LYS A N 1
ATOM 959 C CA . LYS A 1 125 ? -24.891 44.344 12.242 1 43.31 125 LYS A CA 1
ATOM 960 C C . LYS A 1 125 ? -23.359 44.281 12.211 1 43.31 125 LYS A C 1
ATOM 962 O O . LYS A 1 125 ? -22.734 44.812 11.289 1 43.31 125 LYS A O 1
ATOM 967 N N . GLN A 1 126 ? -22.734 43.656 13.148 1 44.91 126 GLN A N 1
ATOM 968 C CA . GLN A 1 126 ? -21.281 43.562 13.164 1 44.91 126 GLN A CA 1
ATOM 969 C C . GLN A 1 126 ? -20.766 42.5 12.211 1 44.91 126 GLN A C 1
ATOM 971 O O . GLN A 1 126 ? -19.719 42.656 11.594 1 44.91 126 GLN A O 1
ATOM 976 N N . ALA A 1 127 ? -21.422 41.344 12.086 1 43.31 127 ALA A N 1
ATOM 977 C CA . ALA A 1 127 ? -21.156 40.312 11.078 1 43.31 127 ALA A CA 1
ATOM 978 C C . ALA A 1 127 ? -21.344 40.875 9.672 1 43.31 127 ALA A C 1
ATOM 980 O O . ALA A 1 127 ? -20.609 40.531 8.75 1 43.31 127 ALA A O 1
ATOM 981 N N . LEU A 1 128 ? -22.312 41.688 9.453 1 42.88 128 LEU A N 1
ATOM 982 C CA . LEU A 1 128 ? -22.562 42.375 8.211 1 42.88 128 LEU A CA 1
ATOM 983 C C . LEU A 1 128 ? -21.469 43.438 7.949 1 42.88 128 LEU A C 1
ATOM 985 O O . LEU A 1 128 ? -21.016 43.594 6.816 1 42.88 128 LEU A O 1
ATOM 989 N N . THR A 1 129 ? -21.031 44.188 8.891 1 42.44 129 THR A N 1
ATOM 990 C CA . THR A 1 129 ? -19.969 45.188 8.727 1 42.44 129 THR A CA 1
ATOM 991 C C . THR A 1 129 ? -18.625 44.5 8.469 1 42.44 129 THR A C 1
ATOM 993 O O . THR A 1 129 ? -17.812 45 7.676 1 42.44 129 THR A O 1
ATOM 996 N N . ASN A 1 130 ? -18.391 43.344 9.094 1 45.38 130 ASN A N 1
ATOM 997 C CA . ASN A 1 130 ? -17.188 42.562 8.812 1 45.38 130 ASN A CA 1
ATOM 998 C C . ASN A 1 130 ? -17.281 41.875 7.469 1 45.38 130 ASN A C 1
ATOM 1000 O O . ASN A 1 130 ? -16.281 41.781 6.746 1 45.38 130 ASN A O 1
ATOM 1004 N N . TRP A 1 131 ? -18.391 41.281 7.117 1 44.12 131 TRP A N 1
ATOM 1005 C CA . TRP A 1 131 ? -18.641 40.781 5.77 1 44.12 131 TRP A CA 1
ATOM 1006 C C . TRP A 1 131 ? -18.594 41.906 4.75 1 44.12 131 TRP A C 1
ATOM 1008 O O . TRP A 1 131 ? -17.984 41.781 3.682 1 44.12 131 TRP A O 1
ATOM 1018 N N . PHE A 1 132 ? -19.25 43.125 5.008 1 42.22 132 PHE A N 1
ATOM 1019 C CA . PHE A 1 132 ? -19.219 44.312 4.156 1 42.22 132 PHE A CA 1
ATOM 1020 C C . PHE A 1 132 ? -17.797 44.875 4.066 1 42.22 132 PHE A C 1
ATOM 1022 O O . PHE A 1 132 ? -17.375 45.312 3 1 42.22 132 PHE A O 1
ATOM 1029 N N . GLY A 1 133 ? -17.062 44.938 5.105 1 40.84 133 GLY A N 1
ATOM 1030 C CA . GLY A 1 133 ? -15.672 45.344 5.07 1 40.84 133 GLY A CA 1
ATOM 1031 C C . GLY A 1 133 ? -14.781 44.406 4.297 1 40.84 133 GLY A C 1
ATOM 1032 O O . GLY A 1 133 ? -13.914 44.844 3.539 1 40.84 133 GLY A O 1
ATOM 1033 N N . LYS A 1 134 ? -14.984 43.062 4.465 1 44.38 134 LYS A N 1
ATOM 1034 C CA . LYS A 1 134 ? -14.258 42.094 3.648 1 44.38 134 LYS A CA 1
ATOM 1035 C C . LYS A 1 134 ? -14.758 42.094 2.205 1 44.38 134 LYS A C 1
ATOM 1037 O O . LYS A 1 134 ? -13.969 41.938 1.27 1 44.38 134 LYS A O 1
ATOM 1042 N N . ALA A 1 135 ? -15.977 42.219 1.922 1 40.78 135 ALA A N 1
ATOM 1043 C CA . ALA A 1 135 ? -16.516 42.375 0.573 1 40.78 135 ALA A CA 1
ATOM 1044 C C . ALA A 1 135 ? -16.047 43.688 -0.042 1 40.78 135 ALA A C 1
ATOM 1046 O O . ALA A 1 135 ? -15.742 43.75 -1.234 1 40.78 135 ALA A O 1
ATOM 1047 N N . VAL A 1 136 ? -16.109 44.844 0.643 1 36.31 136 VAL A N 1
ATOM 1048 C CA . VAL A 1 136 ? -15.586 46.094 0.137 1 36.31 136 VAL A CA 1
ATOM 1049 C C . VAL A 1 136 ? -14.078 45.969 -0.101 1 36.31 136 VAL A C 1
ATOM 1051 O O . VAL A 1 136 ? -13.547 46.531 -1.064 1 36.31 136 VAL A O 1
ATOM 1054 N N . GLN A 1 137 ? -13.375 45.156 0.748 1 38.59 137 GLN A N 1
ATOM 1055 C CA . GLN A 1 137 ? -11.945 44.938 0.544 1 38.59 137 GLN A CA 1
ATOM 1056 C C . GLN A 1 137 ? -11.688 44.031 -0.658 1 38.59 137 GLN A C 1
ATOM 1058 O O . GLN A 1 137 ? -10.695 44.219 -1.374 1 38.59 137 GLN A O 1
ATOM 1063 N N . LYS A 1 138 ? -12.391 42.906 -0.849 1 38.34 138 LYS A N 1
ATOM 1064 C CA . LYS A 1 138 ? -12.258 42.219 -2.135 1 38.34 138 LYS A CA 1
ATOM 1065 C C . LYS A 1 138 ? -12.617 43.156 -3.287 1 38.34 138 LYS A C 1
ATOM 1067 O O . LYS A 1 138 ? -12.031 43.062 -4.367 1 38.34 138 LYS A O 1
ATOM 1072 N N . PHE A 1 139 ? -13.656 43.906 -3.148 1 36.09 139 PHE A N 1
ATOM 1073 C CA . PHE A 1 139 ? -13.984 44.906 -4.18 1 36.09 139 PHE A CA 1
ATOM 1074 C C . PHE A 1 139 ? -12.969 46.031 -4.188 1 36.09 139 PHE A C 1
ATOM 1076 O O . PHE A 1 139 ? -12.711 46.656 -5.23 1 36.09 139 PHE A O 1
ATOM 1083 N N . SER A 1 140 ? -12.492 46.531 -3.066 1 33.62 140 SER A N 1
ATOM 1084 C CA . SER A 1 140 ? -11.531 47.625 -3.098 1 33.62 140 SER A CA 1
ATOM 1085 C C . SER A 1 140 ? -10.172 47.156 -3.615 1 33.62 140 SER A C 1
ATOM 1087 O O . SER A 1 140 ? -9.297 47.969 -3.916 1 33.62 140 SER A O 1
ATOM 1089 N N . GLU A 1 141 ? -9.82 45.906 -3.43 1 35.66 141 GLU A N 1
ATOM 1090 C CA . GLU A 1 141 ? -8.562 45.562 -4.086 1 35.66 141 GLU A CA 1
ATOM 1091 C C . GLU A 1 141 ? -8.695 45.625 -5.605 1 35.66 141 GLU A C 1
ATOM 1093 O O . GLU A 1 141 ? -7.727 45.406 -6.328 1 35.66 141 GLU A O 1
ATOM 1098 N N . HIS A 1 142 ? -9.898 45.438 -6.199 1 31.06 142 HIS A N 1
ATOM 1099 C CA . HIS A 1 142 ? -9.891 45.906 -7.582 1 31.06 142 HIS A CA 1
ATOM 1100 C C . HIS A 1 142 ? -9.836 47.406 -7.656 1 31.06 142 HIS A C 1
ATOM 1102 O O . HIS A 1 142 ? -10.43 48.094 -6.82 1 31.06 142 HIS A O 1
ATOM 1108 N N . ASP A 1 143 ? -8.961 48.125 -8.422 1 32.72 143 ASP A N 1
ATOM 1109 C CA . ASP A 1 143 ? -8.648 49.5 -8.789 1 32.72 143 ASP A CA 1
ATOM 1110 C C . ASP A 1 143 ? -9.914 50.344 -8.891 1 32.72 143 ASP A C 1
ATOM 1112 O O . ASP A 1 143 ? -9.844 51.562 -9.047 1 32.72 143 ASP A O 1
ATOM 1116 N N . LYS A 1 144 ? -11.117 49.719 -9.047 1 32.88 144 LYS A N 1
ATOM 1117 C CA . LYS A 1 144 ? -12.188 50.594 -9.539 1 32.88 144 LYS A CA 1
ATOM 1118 C C . LYS A 1 144 ? -12.844 51.375 -8.398 1 32.88 144 LYS A C 1
ATOM 1120 O O . LYS A 1 144 ? -13.5 52.375 -8.625 1 32.88 144 LYS A O 1
ATOM 1125 N N . VAL A 1 145 ? -12.836 50.781 -7.445 1 32.03 145 VAL A N 1
ATOM 1126 C CA . VAL A 1 145 ? -13.602 51.531 -6.457 1 32.03 145 VAL A CA 1
ATOM 1127 C C . VAL A 1 145 ? -12.734 52.625 -5.848 1 32.03 145 VAL A C 1
ATOM 1129 O O . VAL A 1 145 ? -13.25 53.656 -5.352 1 32.03 145 VAL A O 1
ATOM 1132 N N . GLN A 1 146 ? -11.422 52.438 -5.781 1 34.44 146 GLN A N 1
ATOM 1133 C CA . GLN A 1 146 ? -10.578 53.594 -5.551 1 34.44 146 GLN A CA 1
ATOM 1134 C C . GLN A 1 146 ? -10.75 54.625 -6.664 1 34.44 146 GLN A C 1
ATOM 1136 O O . GLN A 1 146 ? -10.719 55.844 -6.41 1 34.44 146 GLN A O 1
ATOM 1141 N N . SER A 1 147 ? -10.938 54.094 -7.91 1 36.38 147 SER A N 1
ATOM 1142 C CA . SER A 1 147 ? -11.234 55 -9.016 1 36.38 147 SER A CA 1
ATOM 1143 C C . SER A 1 147 ? -12.641 55.562 -8.898 1 36.38 147 SER A C 1
ATOM 1145 O O . SER A 1 147 ? -12.883 56.719 -9.219 1 36.38 147 SER A O 1
ATOM 1147 N N . LEU A 1 148 ? -13.648 54.812 -8.516 1 34.34 148 LEU A N 1
ATOM 1148 C CA . LEU A 1 148 ? -14.992 55.375 -8.484 1 34.34 148 LEU A CA 1
ATOM 1149 C C . LEU A 1 148 ? -15.172 56.312 -7.289 1 34.34 148 LEU A C 1
ATOM 1151 O O . LEU A 1 148 ? -15.781 57.375 -7.406 1 34.34 148 LEU A O 1
ATOM 1155 N N . ALA A 1 149 ? -14.766 55.969 -6.09 1 33.84 149 ALA A N 1
ATOM 1156 C CA . ALA A 1 149 ? -14.805 56.938 -4.988 1 33.84 149 ALA A CA 1
ATOM 1157 C C . ALA A 1 149 ? -13.867 58.094 -5.242 1 33.84 149 ALA A C 1
ATOM 1159 O O . ALA A 1 149 ? -14.18 59.25 -4.891 1 33.84 149 ALA A O 1
ATOM 1160 N N . ALA A 1 150 ? -12.664 57.875 -5.93 1 34.62 150 ALA A N 1
ATOM 1161 C CA . ALA A 1 150 ? -11.914 59 -6.496 1 34.62 150 ALA A CA 1
ATOM 1162 C C . ALA A 1 150 ? -12.75 59.75 -7.531 1 34.62 150 ALA A C 1
ATOM 1164 O O . ALA A 1 150 ? -12.688 61 -7.609 1 34.62 150 ALA A O 1
ATOM 1165 N N . ARG A 1 151 ? -13.367 58.969 -8.305 1 38.44 151 ARG A N 1
ATOM 1166 C CA . ARG A 1 151 ? -14.156 59.688 -9.289 1 38.44 151 ARG A CA 1
ATOM 1167 C C . ARG A 1 151 ? -15.312 60.438 -8.617 1 38.44 151 ARG A C 1
ATOM 1169 O O . ARG A 1 151 ? -15.805 61.438 -9.148 1 38.44 151 ARG A O 1
ATOM 1176 N N . ALA A 1 152 ? -16.094 59.812 -7.871 1 34.12 152 ALA A N 1
ATOM 1177 C CA . ALA A 1 152 ? -17.25 60.531 -7.332 1 34.12 152 ALA A CA 1
ATOM 1178 C C . ALA A 1 152 ? -16.828 61.719 -6.496 1 34.12 152 ALA A C 1
ATOM 1180 O O . ALA A 1 152 ? -17.469 62.781 -6.523 1 34.12 152 ALA A O 1
ATOM 1181 N N . THR A 1 153 ? -15.953 61.469 -5.406 1 35.84 153 THR A N 1
ATOM 1182 C CA . THR A 1 153 ? -15.672 62.656 -4.625 1 35.84 153 THR A CA 1
ATOM 1183 C C . THR A 1 153 ? -14.531 63.438 -5.25 1 35.84 153 THR A C 1
ATOM 1185 O O . THR A 1 153 ? -14.188 64.562 -4.77 1 35.84 153 THR A O 1
ATOM 1188 N N . GLY A 1 154 ? -14.328 63.531 -6.586 1 37.19 154 GLY A N 1
ATOM 1189 C CA . GLY A 1 154 ? -13.312 64.312 -7.301 1 37.19 154 GLY A CA 1
ATOM 1190 C C . GLY A 1 154 ? -11.969 64.312 -6.602 1 37.19 154 GLY A C 1
ATOM 1191 O O . GLY A 1 154 ? -11.031 64.938 -7.059 1 37.19 154 GLY A O 1
ATOM 1192 N N . ARG A 1 155 ? -11.883 64.375 -5.234 1 36.59 155 ARG A N 1
ATOM 1193 C CA . ARG A 1 155 ? -10.625 64.5 -4.516 1 36.59 155 ARG A CA 1
ATOM 1194 C C . ARG A 1 155 ? -9.828 63.188 -4.543 1 36.59 155 ARG A C 1
ATOM 1196 O O . ARG A 1 155 ? -10.406 62.094 -4.453 1 36.59 155 ARG A O 1
ATOM 1203 N N . ASP A 1 156 ? -8.641 63.062 -5.297 1 36.91 156 ASP A N 1
ATOM 1204 C CA . ASP A 1 156 ? -7.598 62.031 -5.387 1 36.91 156 ASP A CA 1
ATOM 1205 C C . ASP A 1 156 ? -7.395 61.344 -4.043 1 36.91 156 ASP A C 1
ATOM 1207 O O . ASP A 1 156 ? -7.004 61.969 -3.062 1 36.91 156 ASP A O 1
ATOM 1211 N N . VAL A 1 157 ? -8.203 60.594 -3.508 1 37.72 157 VAL A N 1
ATOM 1212 C CA . VAL A 1 157 ? -7.875 59.75 -2.352 1 37.72 157 VAL A CA 1
ATOM 1213 C C . VAL A 1 157 ? -6.438 59.25 -2.461 1 37.72 157 VAL A C 1
ATOM 1215 O O . VAL A 1 157 ? -6.117 58.438 -3.322 1 37.72 157 VAL A O 1
ATOM 1218 N N . VAL A 1 158 ? -5.355 60.031 -2.537 1 36.28 158 VAL A N 1
ATOM 1219 C CA . VAL A 1 158 ? -3.949 59.656 -2.428 1 36.28 158 VAL A CA 1
ATOM 1220 C C . VAL A 1 158 ? -3.797 58.469 -1.479 1 36.28 158 VAL A C 1
ATOM 1222 O O . VAL A 1 158 ? -4.109 58.594 -0.29 1 36.28 158 VAL A O 1
ATOM 1225 N N . ALA A 1 159 ? -4.043 57.312 -1.835 1 46.19 159 ALA A N 1
ATOM 1226 C CA . ALA A 1 159 ? -3.65 56.125 -1.08 1 46.19 159 ALA A CA 1
ATOM 1227 C C . ALA A 1 159 ? -2.33 56.344 -0.349 1 46.19 159 ALA A C 1
ATOM 1229 O O . ALA A 1 159 ? -1.313 56.656 -0.974 1 46.19 159 ALA A O 1
ATOM 1230 N N . LYS A 1 160 ? -2.289 56.906 0.734 1 53.91 160 LYS A N 1
ATOM 1231 C CA . LYS A 1 160 ? -1.075 57.094 1.521 1 53.91 160 LYS A CA 1
ATOM 1232 C C . LYS A 1 160 ? -0.122 55.906 1.355 1 53.91 160 LYS A C 1
ATOM 1234 O O . LYS A 1 160 ? -0.556 54.75 1.288 1 53.91 160 LYS A O 1
ATOM 1239 N N . PRO A 1 161 ? 1.133 56.094 0.976 1 57.56 161 PRO A N 1
ATOM 1240 C CA . PRO A 1 161 ? 2.178 55.094 0.837 1 57.56 161 PRO A CA 1
ATOM 1241 C C . PRO A 1 161 ? 2.219 54.125 2.018 1 57.56 161 PRO A C 1
ATOM 1243 O O . PRO A 1 161 ? 1.946 54.531 3.154 1 57.56 161 PRO A O 1
ATOM 1246 N N . LYS A 1 162 ? 2.162 52.812 1.757 1 69.06 162 LYS A N 1
ATOM 1247 C CA . LYS A 1 162 ? 2.26 51.812 2.799 1 69.06 162 LYS A CA 1
ATOM 1248 C C . LYS A 1 162 ? 3.424 52.094 3.742 1 69.06 162 LYS A C 1
ATOM 1250 O O . LYS A 1 162 ? 4.508 52.469 3.299 1 69.06 162 LYS A O 1
ATOM 1255 N N . SER A 1 163 ? 3.182 52.188 4.969 1 76.62 163 SER A N 1
ATOM 1256 C CA . SER A 1 163 ? 4.207 52.375 5.988 1 76.62 163 SER A CA 1
ATOM 1257 C C . SER A 1 163 ? 5.168 51.188 6.039 1 76.62 163 SER A C 1
ATOM 1259 O O . SER A 1 163 ? 4.902 50.156 5.445 1 76.62 163 SER A O 1
ATOM 1261 N N . ASP A 1 164 ? 6.363 51.406 6.523 1 75 164 ASP A N 1
ATOM 1262 C CA . ASP A 1 164 ? 7.34 50.344 6.73 1 75 164 ASP A CA 1
ATOM 1263 C C . ASP A 1 164 ? 6.723 49.156 7.488 1 75 164 ASP A C 1
ATOM 1265 O O . ASP A 1 164 ? 7.035 48 7.211 1 75 164 ASP A O 1
ATOM 1269 N N . GLN A 1 165 ? 5.773 49.531 8.328 1 78.56 165 GLN A N 1
ATOM 1270 C CA . GLN A 1 165 ? 5.082 48.531 9.102 1 78.56 165 GLN A CA 1
ATOM 1271 C C . GLN A 1 165 ? 4.191 47.656 8.211 1 78.56 165 GLN A C 1
ATOM 1273 O O . GLN A 1 165 ? 4.121 46.438 8.383 1 78.56 165 GLN A O 1
ATOM 1278 N N . ASP A 1 166 ? 3.613 48.219 7.25 1 82.88 166 ASP A N 1
ATOM 1279 C CA . ASP A 1 166 ? 2.709 47.531 6.348 1 82.88 166 ASP A CA 1
ATOM 1280 C C . ASP A 1 166 ? 3.482 46.594 5.402 1 82.88 166 ASP A C 1
ATOM 1282 O O . ASP A 1 166 ? 3.033 45.5 5.094 1 82.88 166 ASP A O 1
ATOM 1286 N N . LEU A 1 167 ? 4.656 47.094 5.02 1 83.56 167 LEU A N 1
ATOM 1287 C CA . LEU A 1 167 ? 5.469 46.281 4.113 1 83.56 167 LEU A CA 1
ATOM 1288 C C . LEU A 1 167 ? 5.969 45.031 4.801 1 83.56 167 LEU A C 1
ATOM 1290 O O . LEU A 1 167 ? 5.949 43.938 4.207 1 83.56 167 LEU A O 1
ATOM 1294 N N . ALA A 1 168 ? 6.402 45.156 6.043 1 83.56 168 ALA A N 1
ATOM 1295 C CA . ALA A 1 168 ? 6.855 44 6.816 1 83.56 168 ALA A CA 1
ATOM 1296 C C . ALA A 1 168 ? 5.715 43 7.031 1 83.56 168 ALA A C 1
ATOM 1298 O O . ALA A 1 168 ? 5.918 41.812 6.934 1 83.56 168 ALA A O 1
ATOM 1299 N N . PHE A 1 169 ? 4.617 43.562 7.262 1 90.25 169 PHE A N 1
ATOM 1300 C CA . PHE A 1 169 ? 3.449 42.719 7.469 1 90.25 169 PHE A CA 1
ATOM 1301 C C . PHE A 1 169 ? 3.094 41.969 6.195 1 90.25 169 PHE A C 1
ATOM 1303 O O . PHE A 1 169 ? 2.773 40.781 6.242 1 90.25 169 PHE A O 1
ATOM 1310 N N . ASP A 1 170 ? 3.156 42.625 5.086 1 89.19 170 ASP A N 1
ATOM 1311 C CA . ASP A 1 170 ? 2.803 42 3.812 1 89.19 170 ASP A CA 1
ATOM 1312 C C . ASP A 1 170 ? 3.742 40.844 3.486 1 89.19 170 ASP A C 1
ATOM 1314 O O . ASP A 1 170 ? 3.314 39.812 2.932 1 89.19 170 ASP A O 1
ATOM 1318 N N . GLN A 1 171 ? 4.926 40.969 3.795 1 87.62 171 GLN A N 1
ATOM 1319 C CA . GLN A 1 171 ? 5.898 39.906 3.566 1 87.62 171 GLN A CA 1
ATOM 1320 C C . GLN A 1 171 ? 5.582 38.688 4.418 1 87.62 171 GLN A C 1
ATOM 1322 O O . GLN A 1 171 ? 5.625 37.562 3.928 1 87.62 171 GLN A O 1
ATOM 1327 N N . ILE A 1 172 ? 5.309 39 5.633 1 90.31 172 ILE A N 1
ATOM 1328 C CA . ILE A 1 172 ? 4.969 37.938 6.547 1 90.31 172 ILE A CA 1
ATOM 1329 C C . ILE A 1 172 ? 3.689 37.25 6.074 1 90.31 172 ILE A C 1
ATOM 1331 O O . ILE A 1 172 ? 3.609 36 6.051 1 90.31 172 ILE A O 1
ATOM 1335 N N . ALA A 1 173 ? 2.764 38.031 5.703 1 92.12 173 ALA A N 1
ATOM 1336 C CA . ALA A 1 173 ? 1.49 37.5 5.227 1 92.12 173 ALA A CA 1
ATOM 1337 C C . ALA A 1 173 ? 1.687 36.656 3.973 1 92.12 173 ALA A C 1
ATOM 1339 O O . ALA A 1 173 ? 1.047 35.625 3.814 1 92.12 173 ALA A O 1
ATOM 1340 N N . GLY A 1 174 ? 2.551 37.125 3.109 1 91.44 174 GLY A N 1
ATOM 1341 C CA . GLY A 1 174 ? 2.867 36.344 1.916 1 91.44 174 GLY A CA 1
ATOM 1342 C C . GLY A 1 174 ? 3.51 35.031 2.223 1 91.44 174 GLY A C 1
ATOM 1343 O O . GLY A 1 174 ? 3.123 34 1.655 1 91.44 174 GLY A O 1
ATOM 1344 N N . TYR A 1 175 ? 4.441 35 3.078 1 90.69 175 TYR A N 1
ATOM 1345 C CA . TYR A 1 175 ? 5.094 33.781 3.516 1 90.69 175 TYR A CA 1
ATOM 1346 C C . TYR A 1 175 ? 4.086 32.812 4.113 1 90.69 175 TYR A C 1
ATOM 1348 O O . TYR A 1 175 ? 4.078 31.625 3.768 1 90.69 175 TYR A O 1
ATOM 1356 N N . VAL A 1 176 ? 3.293 33.312 4.992 1 94 176 VAL A N 1
ATOM 1357 C CA . VAL A 1 176 ? 2.334 32.469 5.688 1 94 176 VAL A CA 1
ATOM 1358 C C . VAL A 1 176 ? 1.341 31.891 4.684 1 94 176 VAL A C 1
ATOM 1360 O O . VAL A 1 176 ? 0.92 30.734 4.816 1 94 176 VAL A O 1
ATOM 1363 N N . THR A 1 177 ? 0.998 32.656 3.695 1 94.31 177 THR A N 1
ATOM 1364 C CA . THR A 1 177 ? 0.095 32.188 2.658 1 94.31 177 THR A CA 1
ATOM 1365 C C . THR A 1 177 ? 0.728 31.031 1.889 1 94.31 177 THR A C 1
ATOM 1367 O O . THR A 1 177 ? 0.075 30.016 1.634 1 94.31 177 THR A O 1
ATOM 1370 N N . MET A 1 178 ? 1.964 31.156 1.554 1 93.88 178 MET A N 1
ATOM 1371 C CA . MET A 1 178 ? 2.682 30.094 0.87 1 93.88 178 MET A CA 1
ATOM 1372 C C . MET A 1 178 ? 2.811 28.859 1.767 1 93.88 178 MET A C 1
ATOM 1374 O O . MET A 1 178 ? 2.635 27.734 1.309 1 93.88 178 MET A O 1
ATOM 1378 N N . LEU A 1 179 ? 3.191 29.109 2.959 1 94.38 179 LEU A N 1
ATOM 1379 C CA . LEU A 1 179 ? 3.314 28.031 3.93 1 94.38 179 LEU A CA 1
ATOM 1380 C C . LEU A 1 179 ? 2.008 27.266 4.051 1 94.38 179 LEU A C 1
ATOM 1382 O O . LEU A 1 179 ? 2.012 26.031 4.098 1 94.38 179 LEU A O 1
ATOM 1386 N N . ASP A 1 180 ? 0.954 27.984 4.129 1 95.81 180 ASP A N 1
ATOM 1387 C CA . ASP A 1 180 ? -0.361 27.359 4.215 1 95.81 180 ASP A CA 1
ATOM 1388 C C . ASP A 1 180 ? -0.628 26.469 3.002 1 95.81 180 ASP A C 1
ATOM 1390 O O . ASP A 1 180 ? -1.116 25.344 3.146 1 95.81 180 ASP A O 1
ATOM 1394 N N . GLY A 1 181 ? -0.346 27.016 1.826 1 95.88 181 GLY A N 1
ATOM 1395 C CA . GLY A 1 181 ? -0.52 26.234 0.616 1 95.88 181 GLY A CA 1
ATOM 1396 C C . GLY A 1 181 ? 0.293 24.953 0.616 1 95.88 181 GLY A C 1
ATOM 1397 O O . GLY A 1 181 ? -0.23 23.875 0.305 1 95.88 181 GLY A O 1
ATOM 1398 N N . HIS A 1 182 ? 1.515 25.047 0.976 1 95.5 182 HIS A N 1
ATOM 1399 C CA . HIS A 1 182 ? 2.396 23.891 0.998 1 95.5 182 HIS A CA 1
ATOM 1400 C C . HIS A 1 182 ? 1.989 22.906 2.094 1 95.5 182 HIS A C 1
ATOM 1402 O O . HIS A 1 182 ? 2.061 21.688 1.903 1 95.5 182 HIS A O 1
ATOM 1408 N N . ALA A 1 183 ? 1.653 23.391 3.209 1 95.44 183 ALA A N 1
ATOM 1409 C CA . ALA A 1 183 ? 1.224 22.547 4.312 1 95.44 183 ALA A CA 1
ATOM 1410 C C . ALA A 1 183 ? -0.031 21.75 3.943 1 95.44 183 ALA A C 1
ATOM 1412 O O . ALA A 1 183 ? -0.144 20.562 4.258 1 95.44 183 ALA A O 1
ATOM 1413 N N . LYS A 1 184 ? -0.982 22.438 3.314 1 95.94 184 LYS A N 1
ATOM 1414 C CA . LYS A 1 184 ? -2.213 21.766 2.898 1 95.94 184 LYS A CA 1
ATOM 1415 C C . LYS A 1 184 ? -1.936 20.703 1.84 1 95.94 184 LYS A C 1
ATOM 1417 O O . LYS A 1 184 ? -2.547 19.641 1.852 1 95.94 184 LYS A O 1
ATOM 1422 N N . LEU A 1 185 ? -1.064 21.047 0.927 1 96.81 185 LEU A N 1
ATOM 1423 C CA . LEU A 1 185 ? -0.667 20.062 -0.073 1 96.81 185 LEU A CA 1
ATOM 1424 C C . LEU A 1 185 ? -0.044 18.828 0.587 1 96.81 185 LEU A C 1
ATOM 1426 O O . LEU A 1 185 ? -0.38 17.703 0.241 1 96.81 185 LEU A O 1
ATOM 1430 N N . LEU A 1 186 ? 0.862 19.031 1.471 1 96.5 186 LEU A N 1
ATOM 1431 C CA . LEU A 1 186 ? 1.483 17.938 2.205 1 96.5 186 LEU A CA 1
ATOM 1432 C C . LEU A 1 186 ? 0.433 17.109 2.945 1 96.5 186 LEU A C 1
ATOM 1434 O O . LEU A 1 186 ? 0.487 15.883 2.941 1 96.5 186 LEU A O 1
ATOM 1438 N N . GLN A 1 187 ? -0.449 17.828 3.562 1 96 187 GLN A N 1
ATOM 1439 C CA . GLN A 1 187 ? -1.534 17.156 4.277 1 96 187 GLN A CA 1
ATOM 1440 C C . GLN A 1 187 ? -2.32 16.234 3.352 1 96 187 GLN A C 1
ATOM 1442 O O . GLN A 1 187 ? -2.607 15.086 3.707 1 96 187 GLN A O 1
ATOM 1447 N N . GLN A 1 188 ? -2.648 16.719 2.217 1 97.06 188 GLN A N 1
ATOM 1448 C CA . GLN A 1 188 ? -3.398 15.938 1.235 1 97.06 188 GLN A CA 1
ATOM 1449 C C . GLN A 1 188 ? -2.621 14.695 0.805 1 97.06 188 GLN A C 1
ATOM 1451 O O . GLN A 1 188 ? -3.182 13.602 0.731 1 97.06 188 GLN A O 1
ATOM 1456 N N . LYS A 1 189 ? -1.405 14.867 0.476 1 97.75 189 LYS A N 1
ATOM 1457 C CA . LYS A 1 189 ? -0.587 13.766 -0.026 1 97.75 189 LYS A CA 1
ATOM 1458 C C . LYS A 1 189 ? -0.34 12.727 1.061 1 97.75 189 LYS A C 1
ATOM 1460 O O . LYS A 1 189 ? -0.338 11.523 0.786 1 97.75 189 LYS A O 1
ATOM 1465 N N . VAL A 1 190 ? -0.076 13.172 2.258 1 96.5 190 VAL A N 1
ATOM 1466 C CA . VAL A 1 190 ? 0.142 12.258 3.373 1 96.5 190 VAL A CA 1
ATOM 1467 C C . VAL A 1 190 ? -1.128 11.445 3.633 1 96.5 190 VAL A C 1
ATOM 1469 O O . VAL A 1 190 ? -1.064 10.242 3.881 1 96.5 190 VAL A O 1
ATOM 1472 N N . LEU A 1 191 ? -2.256 12.133 3.574 1 94.62 191 LEU A N 1
ATOM 1473 C CA . LEU A 1 191 ? -3.523 11.43 3.754 1 94.62 191 LEU A CA 1
ATOM 1474 C C . LEU A 1 191 ? -3.727 10.391 2.66 1 94.62 191 LEU A C 1
ATOM 1476 O O . LEU A 1 191 ? -4.184 9.273 2.934 1 94.62 191 LEU A O 1
ATOM 1480 N N . ALA A 1 192 ? -3.396 10.742 1.458 1 96.5 192 ALA A N 1
ATOM 1481 C CA . ALA A 1 192 ? -3.492 9.805 0.343 1 96.5 192 ALA A CA 1
ATOM 1482 C C . ALA A 1 192 ? -2.586 8.602 0.564 1 96.5 192 ALA A C 1
ATOM 1484 O O . ALA A 1 192 ? -2.977 7.461 0.287 1 96.5 192 ALA A O 1
ATOM 1485 N N . ALA A 1 193 ? -1.39 8.844 1.019 1 96.5 193 ALA A N 1
ATOM 1486 C CA . ALA A 1 193 ? -0.457 7.758 1.315 1 96.5 193 ALA A CA 1
ATOM 1487 C C . ALA A 1 193 ? -1.001 6.852 2.418 1 96.5 193 ALA A C 1
ATOM 1489 O O . ALA A 1 193 ? -0.865 5.629 2.348 1 96.5 193 ALA A O 1
ATOM 1490 N N . TYR A 1 194 ? -1.588 7.461 3.393 1 95.19 194 TYR A N 1
ATOM 1491 C CA . TYR A 1 194 ? -2.186 6.695 4.48 1 95.19 194 TYR A CA 1
ATOM 1492 C C . TYR A 1 194 ? -3.281 5.773 3.963 1 95.19 194 TYR A C 1
ATOM 1494 O O . TYR A 1 194 ? -3.334 4.594 4.328 1 95.19 194 TYR A O 1
ATOM 1502 N N . ARG A 1 195 ? -4.156 6.262 3.146 1 95.06 195 ARG A N 1
ATOM 1503 C CA . ARG A 1 195 ? -5.238 5.469 2.572 1 95.06 195 ARG A CA 1
ATOM 1504 C C . ARG A 1 195 ? -4.688 4.344 1.698 1 95.06 195 ARG A C 1
ATOM 1506 O O . ARG A 1 195 ? -5.195 3.221 1.731 1 95.06 195 ARG A O 1
ATOM 1513 N N . ALA A 1 196 ? -3.678 4.691 0.922 1 96 196 ALA A N 1
ATOM 1514 C CA . ALA A 1 196 ? -3.035 3.684 0.082 1 96 196 ALA A CA 1
ATOM 1515 C C . ALA A 1 196 ? -2.441 2.561 0.927 1 96 196 ALA A C 1
ATOM 1517 O O . ALA A 1 196 ? -2.543 1.385 0.567 1 96 196 ALA A O 1
ATOM 1518 N N . ASN A 1 197 ? -1.784 2.916 2.029 1 96.25 197 ASN A N 1
ATOM 1519 C CA . ASN A 1 197 ? -1.238 1.921 2.945 1 96.25 197 ASN A CA 1
ATOM 1520 C C . ASN A 1 197 ? -2.326 0.99 3.475 1 96.25 197 ASN A C 1
ATOM 1522 O O . ASN A 1 197 ? -2.131 -0.225 3.539 1 96.25 197 ASN A O 1
ATOM 1526 N N . ARG A 1 198 ? -3.422 1.56 3.838 1 93.5 198 ARG A N 1
ATOM 1527 C CA . ARG A 1 198 ? -4.508 0.75 4.379 1 93.5 198 ARG A CA 1
ATOM 1528 C C . ARG A 1 198 ? -5.051 -0.211 3.326 1 93.5 198 ARG A C 1
ATOM 1530 O O . ARG A 1 198 ? -5.34 -1.371 3.627 1 93.5 198 ARG A O 1
ATOM 1537 N N . ALA A 1 199 ? -5.215 0.272 2.133 1 95.62 199 ALA A N 1
ATOM 1538 C CA . ALA A 1 199 ? -5.672 -0.579 1.038 1 95.62 199 ALA A CA 1
ATOM 1539 C C . ALA A 1 199 ? -4.684 -1.711 0.774 1 95.62 199 ALA A C 1
ATOM 1541 O O . ALA A 1 199 ? -5.086 -2.854 0.544 1 95.62 199 ALA A O 1
ATOM 1542 N N . THR A 1 200 ? -3.441 -1.362 0.741 1 96.44 200 THR A N 1
ATOM 1543 C CA . THR A 1 200 ? -2.4 -2.361 0.528 1 96.44 200 THR A CA 1
ATOM 1544 C C . THR A 1 200 ? -2.398 -3.391 1.654 1 96.44 200 THR A C 1
ATOM 1546 O O . THR A 1 200 ? -2.227 -4.586 1.41 1 96.44 200 THR A O 1
ATOM 1549 N N . SER A 1 201 ? -2.504 -2.902 2.904 1 96.56 201 SER A N 1
ATOM 1550 C CA . SER A 1 201 ? -2.6 -3.812 4.039 1 96.56 201 SER A CA 1
ATOM 1551 C C . SER A 1 201 ? -3.736 -4.809 3.854 1 96.56 201 SER A C 1
ATOM 1553 O O . SER A 1 201 ? -3.572 -6.004 4.113 1 96.56 201 SER A O 1
ATOM 1555 N N . ALA A 1 202 ? -4.875 -4.355 3.406 1 96.19 202 ALA A N 1
ATOM 1556 C CA . ALA A 1 202 ? -6.016 -5.23 3.15 1 96.19 202 ALA A CA 1
ATOM 1557 C C . ALA A 1 202 ? -5.684 -6.262 2.074 1 96.19 202 ALA A C 1
ATOM 1559 O O . ALA A 1 202 ? -6.07 -7.426 2.184 1 96.19 202 ALA A O 1
ATOM 1560 N N . ALA A 1 203 ? -5.008 -5.855 1.023 1 97.38 203 ALA A N 1
ATOM 1561 C CA . ALA A 1 203 ? -4.59 -6.77 -0.036 1 97.38 203 ALA A CA 1
ATOM 1562 C C . ALA A 1 203 ? -3.668 -7.859 0.51 1 97.38 203 ALA A C 1
ATOM 1564 O O . ALA A 1 203 ? -3.756 -9.016 0.098 1 97.38 203 ALA A O 1
ATOM 1565 N N . TYR A 1 204 ? -2.729 -7.508 1.386 1 97.25 204 TYR A N 1
ATOM 1566 C CA . TYR A 1 204 ? -1.846 -8.484 2.02 1 97.25 204 TYR A CA 1
ATOM 1567 C C . TYR A 1 204 ? -2.646 -9.508 2.811 1 97.25 204 TYR A C 1
ATOM 1569 O O . TYR A 1 204 ? -2.336 -10.703 2.781 1 97.25 204 TYR A O 1
ATOM 1577 N N . CYS A 1 205 ? -3.672 -9.039 3.471 1 97.12 205 CYS A N 1
ATOM 1578 C CA . CYS A 1 205 ? -4.512 -9.953 4.234 1 97.12 205 CYS A CA 1
ATOM 1579 C C . CYS A 1 205 ? -5.199 -10.961 3.316 1 97.12 205 CYS A C 1
ATOM 1581 O O . CYS A 1 205 ? -5.344 -12.125 3.67 1 97.12 205 CYS A O 1
ATOM 1583 N N . ASP A 1 206 ? -5.57 -10.516 2.172 1 97.81 206 ASP A N 1
ATOM 1584 C CA . ASP A 1 206 ? -6.16 -11.422 1.189 1 97.81 206 ASP A CA 1
ATOM 1585 C C . ASP A 1 206 ? -5.16 -12.484 0.744 1 97.81 206 ASP A C 1
ATOM 1587 O O . ASP A 1 206 ? -5.531 -13.633 0.522 1 97.81 206 ASP A O 1
ATOM 1591 N N . VAL A 1 207 ? -3.953 -12.102 0.556 1 97.69 207 VAL A N 1
ATOM 1592 C CA . VAL A 1 207 ? -2.906 -13.047 0.18 1 97.69 207 VAL A CA 1
ATOM 1593 C C . VAL A 1 207 ? -2.73 -14.086 1.283 1 97.69 207 VAL A C 1
ATOM 1595 O O . VAL A 1 207 ? -2.57 -15.281 1.003 1 97.69 207 VAL A O 1
ATOM 1598 N N . ILE A 1 208 ? -2.707 -13.625 2.506 1 97.62 208 ILE A N 1
ATOM 1599 C CA . ILE A 1 208 ? -2.574 -14.531 3.643 1 97.62 208 ILE A CA 1
ATOM 1600 C C . ILE A 1 208 ? -3.703 -15.562 3.615 1 97.62 208 ILE A C 1
ATOM 1602 O O . ILE A 1 208 ? -3.463 -16.75 3.795 1 97.62 208 ILE A O 1
ATOM 1606 N N . GLU A 1 209 ? -4.887 -15.07 3.395 1 97.44 209 GLU A N 1
ATOM 1607 C CA . GLU A 1 209 ? -6.035 -15.969 3.35 1 97.44 209 GLU A CA 1
ATOM 1608 C C . GLU A 1 209 ? -5.891 -17 2.229 1 97.44 209 GLU A C 1
ATOM 1610 O O . GLU A 1 209 ? -6.109 -18.188 2.441 1 97.44 209 GLU A O 1
ATOM 1615 N N . ALA A 1 210 ? -5.562 -16.562 1.043 1 97.19 210 ALA A N 1
ATOM 1616 C CA . ALA A 1 210 ? -5.379 -17.453 -0.095 1 97.19 210 ALA A CA 1
ATOM 1617 C C . ALA A 1 210 ? -4.27 -18.469 0.176 1 97.19 210 ALA A C 1
ATOM 1619 O O . ALA A 1 210 ? -4.391 -19.641 -0.172 1 97.19 210 ALA A O 1
ATOM 1620 N N . THR A 1 211 ? -3.166 -18.016 0.754 1 96.06 211 THR A N 1
ATOM 1621 C CA . THR A 1 211 ? -2.051 -18.891 1.098 1 96.06 211 THR A CA 1
ATOM 1622 C C . THR A 1 211 ? -2.48 -19.922 2.127 1 96.06 211 THR A C 1
ATOM 1624 O O . THR A 1 211 ? -2.08 -21.094 2.045 1 96.06 211 THR A O 1
ATOM 1627 N N . SER A 1 212 ? -3.25 -19.484 3.049 1 95.19 212 SER A N 1
ATOM 1628 C CA . SER A 1 212 ? -3.744 -20.406 4.078 1 95.19 212 SER A CA 1
ATOM 1629 C C . SER A 1 212 ? -4.59 -21.516 3.473 1 95.19 212 SER A C 1
ATOM 1631 O O . SER A 1 212 ? -4.5 -22.672 3.893 1 95.19 212 SER A O 1
ATOM 1633 N N . GLU A 1 213 ? -5.41 -21.203 2.502 1 94 213 GLU A N 1
ATOM 1634 C CA . GLU A 1 213 ? -6.234 -22.188 1.827 1 94 213 GLU A CA 1
ATOM 1635 C C . GLU A 1 213 ? -5.375 -23.203 1.076 1 94 213 GLU A C 1
ATOM 1637 O O . GLU A 1 213 ? -5.645 -24.406 1.121 1 94 213 GLU A O 1
ATOM 1642 N N . LEU A 1 214 ? -4.41 -22.719 0.413 1 93.19 214 LEU A N 1
ATOM 1643 C CA . LEU A 1 214 ? -3.484 -23.609 -0.274 1 93.19 214 LEU A CA 1
ATOM 1644 C C . LEU A 1 214 ? -2.736 -24.5 0.723 1 93.19 214 LEU A C 1
ATOM 1646 O O . LEU A 1 214 ? -2.537 -25.688 0.48 1 93.19 214 LEU A O 1
ATOM 1650 N N . ALA A 1 215 ? -2.342 -23.922 1.825 1 92 215 ALA A N 1
ATOM 1651 C CA . ALA A 1 215 ? -1.637 -24.656 2.871 1 92 215 ALA A CA 1
ATOM 1652 C C . ALA A 1 215 ? -2.504 -25.781 3.428 1 92 215 ALA A C 1
ATO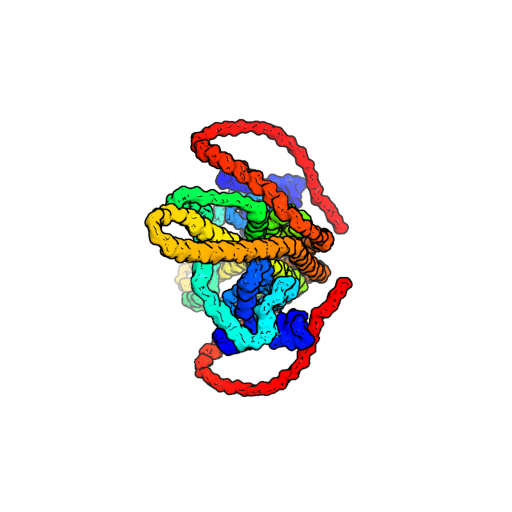M 1654 O O . ALA A 1 215 ? -2.008 -26.875 3.705 1 92 215 ALA A O 1
ATOM 1655 N N . GLU A 1 216 ? -3.754 -25.484 3.611 1 89.81 216 GLU A N 1
ATOM 1656 C CA . GLU A 1 216 ? -4.68 -26.5 4.117 1 89.81 216 GLU A CA 1
ATOM 1657 C C . GLU A 1 216 ? -4.785 -27.672 3.16 1 89.81 216 GLU A C 1
ATOM 1659 O O . GLU A 1 216 ? -4.805 -28.828 3.592 1 89.81 216 GLU A O 1
ATOM 1664 N N . LEU A 1 217 ? -4.824 -27.391 1.913 1 88.44 217 LEU A N 1
ATOM 1665 C CA . LEU A 1 217 ? -4.879 -28.438 0.911 1 88.44 217 LEU A CA 1
ATOM 1666 C C . LEU A 1 217 ? -3.604 -29.281 0.927 1 88.44 217 LEU A C 1
ATOM 1668 O O . LEU A 1 217 ? -3.662 -30.5 0.875 1 88.44 217 LEU A O 1
ATOM 1672 N N . GLU A 1 218 ? -2.479 -28.625 1.023 1 86.5 218 GLU A N 1
ATOM 1673 C CA . GLU A 1 218 ? -1.184 -29.297 0.95 1 86.5 218 GLU A CA 1
ATOM 1674 C C . GLU A 1 218 ? -0.889 -30.062 2.23 1 86.5 218 GLU A C 1
ATOM 1676 O O . GLU A 1 218 ? -0.084 -31 2.229 1 86.5 218 GLU A O 1
ATOM 1681 N N . SER A 1 219 ? -1.413 -29.609 3.324 1 81 219 SER A N 1
ATOM 1682 C CA . SER A 1 219 ? -1.178 -30.281 4.605 1 81 219 SER A CA 1
ATOM 1683 C C . SER A 1 219 ? -1.689 -31.703 4.59 1 81 219 SER A C 1
ATOM 1685 O O . SER A 1 219 ? -1.292 -32.531 5.426 1 81 219 SER A O 1
ATOM 1687 N N . SER A 1 220 ? -2.496 -31.984 3.643 1 73.25 220 SER A N 1
ATOM 1688 C CA . SER A 1 220 ? -3.018 -33.344 3.518 1 73.25 220 SER A CA 1
ATOM 1689 C C . SER A 1 220 ? -1.974 -34.281 2.93 1 73.25 220 SER A C 1
ATOM 1691 O O . SER A 1 220 ? -2.119 -35.5 3.006 1 73.25 220 SER A O 1
ATOM 1693 N N . LEU A 1 221 ? -0.941 -33.656 2.412 1 74.94 221 LEU A N 1
ATOM 1694 C CA . LEU A 1 221 ? 0.108 -34.469 1.778 1 74.94 221 LEU A CA 1
ATOM 1695 C C . LEU A 1 221 ? 1.336 -34.562 2.678 1 74.94 221 LEU A C 1
ATOM 1697 O O . LEU A 1 221 ? 1.668 -33.594 3.385 1 74.94 221 LEU A O 1
ATOM 1701 N N . PRO A 1 222 ? 1.865 -35.656 2.82 1 68.25 222 PRO A N 1
ATOM 1702 C CA . PRO A 1 222 ? 2.994 -35.875 3.732 1 68.25 222 PRO A CA 1
ATOM 1703 C C . PRO A 1 222 ? 4.234 -35.062 3.32 1 68.25 222 PRO A C 1
ATOM 1705 O O . PRO A 1 222 ? 5.141 -34.875 4.133 1 68.25 222 PRO A O 1
ATOM 1708 N N . GLU A 1 223 ? 4.305 -34.719 2.158 1 64.56 223 GLU A N 1
ATOM 1709 C CA . GLU A 1 223 ? 5.551 -34.156 1.631 1 64.56 223 GLU A CA 1
ATOM 1710 C C . GLU A 1 223 ? 5.816 -32.75 2.197 1 64.56 223 GLU A C 1
ATOM 1712 O O . GLU A 1 223 ? 6.953 -32.438 2.539 1 64.56 223 GLU A O 1
ATOM 1717 N N . MET A 1 224 ? 4.898 -31.812 1.928 1 64.06 224 MET A N 1
ATOM 1718 C CA . MET A 1 224 ? 5.234 -30.438 2.266 1 64.06 224 MET A CA 1
ATOM 1719 C C . MET A 1 224 ? 4.781 -30.094 3.682 1 64.06 224 MET A C 1
ATOM 1721 O O . MET A 1 224 ? 3.613 -30.281 4.027 1 64.06 224 MET A O 1
ATOM 1725 N N . LYS A 1 225 ? 5.844 -29.75 4.445 1 66.5 225 LYS A N 1
ATOM 1726 C CA . LYS A 1 225 ? 5.566 -29.328 5.809 1 66.5 225 LYS A CA 1
ATOM 1727 C C . LYS A 1 225 ? 4.895 -27.953 5.828 1 66.5 225 LYS A C 1
ATOM 1729 O O . LYS A 1 225 ? 5.18 -27.109 4.984 1 66.5 225 LYS A O 1
ATOM 1734 N N . SER A 1 226 ? 3.904 -27.797 6.656 1 78.06 226 SER A N 1
ATOM 1735 C CA . SER A 1 226 ? 3.096 -26.594 6.852 1 78.06 226 SER A CA 1
ATOM 1736 C C . SER A 1 226 ? 3.957 -25.406 7.27 1 78.06 226 SER A C 1
ATOM 1738 O O . SER A 1 226 ? 3.537 -24.25 7.148 1 78.06 226 SER A O 1
ATOM 1740 N N . VAL A 1 227 ? 5.199 -25.672 7.605 1 81 227 VAL A N 1
ATOM 1741 C CA . VAL A 1 227 ? 6.066 -24.656 8.195 1 81 227 VAL A CA 1
ATOM 1742 C C . VAL A 1 227 ? 6.41 -23.594 7.145 1 81 227 VAL A C 1
ATOM 1744 O O . VAL A 1 227 ? 6.508 -22.406 7.461 1 81 227 VAL A O 1
ATOM 1747 N N . GLY A 1 228 ? 6.59 -23.969 5.922 1 85.44 228 GLY A N 1
ATOM 1748 C CA . GLY A 1 228 ? 6.898 -23.031 4.863 1 85.44 228 GLY A CA 1
ATOM 1749 C C . GLY A 1 228 ? 5.797 -22 4.633 1 85.44 228 GLY A C 1
ATOM 1750 O O . GLY A 1 228 ? 6.059 -20.797 4.57 1 85.44 228 GLY A O 1
ATOM 1751 N N . PHE A 1 229 ? 4.605 -22.5 4.605 1 90.94 229 PHE A N 1
ATOM 1752 C CA . PHE A 1 229 ? 3.459 -21.625 4.406 1 90.94 229 PHE A CA 1
ATOM 1753 C C . PHE A 1 229 ? 3.303 -20.672 5.578 1 90.94 229 PHE A C 1
ATOM 1755 O O . PHE A 1 229 ? 3.082 -19.469 5.383 1 90.94 229 PHE A O 1
ATOM 1762 N N . GLN A 1 230 ? 3.484 -21.156 6.773 1 90.62 230 GLN A N 1
ATOM 1763 C CA . GLN A 1 230 ? 3.322 -20.359 7.984 1 90.62 230 GLN A CA 1
ATOM 1764 C C . GLN A 1 230 ? 4.355 -19.234 8.047 1 90.62 230 GLN A C 1
ATOM 1766 O O . GLN A 1 230 ? 4.043 -18.125 8.469 1 90.62 230 GLN A O 1
ATOM 1771 N N . SER A 1 231 ? 5.52 -19.578 7.625 1 91.56 231 SER A N 1
ATOM 1772 C CA . SER A 1 231 ? 6.594 -18.594 7.629 1 91.56 231 SER A CA 1
ATOM 1773 C C . SER A 1 231 ? 6.273 -17.438 6.695 1 91.56 231 SER A C 1
ATOM 1775 O O . SER A 1 231 ? 6.422 -16.266 7.074 1 91.56 231 SER A O 1
ATOM 1777 N N . VAL A 1 232 ? 5.836 -17.734 5.547 1 92.44 232 VAL A N 1
ATOM 1778 C CA . VAL A 1 232 ? 5.516 -16.688 4.574 1 92.44 232 VAL A CA 1
ATOM 1779 C C . VAL A 1 232 ? 4.336 -15.859 5.07 1 92.44 232 VAL A C 1
ATOM 1781 O O . VAL A 1 232 ? 4.348 -14.633 4.961 1 92.44 232 VAL A O 1
ATOM 1784 N N . MET A 1 233 ? 3.35 -16.5 5.625 1 95.44 233 MET A N 1
ATOM 1785 C CA . MET A 1 233 ? 2.18 -15.797 6.145 1 95.44 233 MET A CA 1
ATOM 1786 C C . MET A 1 233 ? 2.568 -14.859 7.277 1 95.44 233 MET A C 1
ATOM 1788 O O . MET A 1 233 ? 2.029 -13.758 7.391 1 95.44 233 MET A O 1
ATOM 1792 N N . GLU A 1 234 ? 3.488 -15.281 8.07 1 95.5 234 GLU A N 1
ATOM 1793 C CA . GLU A 1 234 ? 3.955 -14.445 9.172 1 95.5 234 GLU A CA 1
ATOM 1794 C C . GLU A 1 234 ? 4.652 -13.188 8.648 1 95.5 234 GLU A C 1
ATOM 1796 O O . GLU A 1 234 ? 4.453 -12.094 9.18 1 95.5 234 GLU A O 1
ATOM 1801 N N . ILE A 1 235 ? 5.469 -13.391 7.672 1 95.5 235 ILE A N 1
ATOM 1802 C CA . ILE A 1 235 ? 6.176 -12.266 7.07 1 95.5 235 ILE A CA 1
ATOM 1803 C C . ILE A 1 235 ? 5.164 -11.258 6.527 1 95.5 235 ILE A C 1
ATOM 1805 O O . ILE A 1 235 ? 5.273 -10.062 6.797 1 95.5 235 ILE A O 1
ATOM 1809 N N . VAL A 1 236 ? 4.184 -11.766 5.797 1 96.31 236 VAL A N 1
ATOM 1810 C CA . VAL A 1 236 ? 3.199 -10.906 5.156 1 96.31 236 VAL A CA 1
ATOM 1811 C C . VAL A 1 236 ? 2.326 -10.242 6.215 1 96.31 236 VAL A C 1
ATOM 1813 O O . VAL A 1 236 ? 1.956 -9.07 6.078 1 96.31 236 VAL A O 1
ATOM 1816 N N . ASP A 1 237 ? 2.047 -10.93 7.258 1 96.62 237 ASP A N 1
ATOM 1817 C CA . ASP A 1 237 ? 1.193 -10.414 8.328 1 96.62 237 ASP A CA 1
ATOM 1818 C C . ASP A 1 237 ? 1.846 -9.227 9.031 1 96.62 237 ASP A C 1
ATOM 1820 O O . ASP A 1 237 ? 1.189 -8.219 9.289 1 96.62 237 ASP A O 1
ATOM 1824 N N . ILE A 1 238 ? 3.094 -9.336 9.398 1 95.94 238 ILE A N 1
ATOM 1825 C CA . ILE A 1 238 ? 3.803 -8.25 10.07 1 95.94 238 ILE A CA 1
ATOM 1826 C C . ILE A 1 238 ? 3.865 -7.031 9.156 1 95.94 238 ILE A C 1
ATOM 1828 O O . ILE A 1 238 ? 3.713 -5.898 9.609 1 95.94 238 ILE A O 1
ATOM 1832 N N . ARG A 1 239 ? 4.113 -7.289 7.902 1 94.62 239 ARG A N 1
ATOM 1833 C CA . ARG A 1 239 ? 4.152 -6.184 6.953 1 94.62 239 ARG A CA 1
ATOM 1834 C C . ARG A 1 239 ? 2.793 -5.492 6.863 1 94.62 239 ARG A C 1
ATOM 1836 O O . ARG A 1 239 ? 2.721 -4.266 6.781 1 94.62 239 ARG A O 1
ATOM 1843 N N . ALA A 1 240 ? 1.738 -6.285 6.82 1 95.19 240 ALA A N 1
ATOM 1844 C CA . ALA A 1 240 ? 0.385 -5.738 6.777 1 95.19 240 ALA A CA 1
ATOM 1845 C C . ALA A 1 240 ? 0.108 -4.863 8 1 95.19 240 ALA A C 1
ATOM 1847 O O . ALA A 1 240 ? -0.449 -3.771 7.875 1 95.19 240 ALA A O 1
ATOM 1848 N N . LYS A 1 241 ? 0.534 -5.301 9.156 1 94.44 241 LYS A N 1
ATOM 1849 C CA . LYS A 1 241 ? 0.355 -4.562 10.406 1 94.44 241 LYS A CA 1
ATOM 1850 C C . LYS A 1 241 ? 1.087 -3.223 10.359 1 94.44 241 LYS A C 1
ATOM 1852 O O . LYS A 1 241 ? 0.538 -2.195 10.766 1 94.44 241 LYS A O 1
ATOM 1857 N N . HIS A 1 242 ? 2.309 -3.27 9.883 1 93.88 242 HIS A N 1
ATOM 1858 C CA . HIS A 1 242 ? 3.105 -2.053 9.789 1 93.88 242 HIS A CA 1
ATOM 1859 C C . HIS A 1 242 ? 2.471 -1.05 8.836 1 93.88 242 HIS A C 1
ATOM 1861 O O . HIS A 1 242 ? 2.418 0.147 9.125 1 93.88 242 HIS A O 1
ATOM 1867 N N . LEU A 1 243 ? 2.01 -1.554 7.676 1 93.5 243 LEU A N 1
ATOM 1868 C CA . LEU A 1 243 ? 1.383 -0.685 6.688 1 93.5 243 LEU A CA 1
ATOM 1869 C C . LEU A 1 243 ? 0.152 0.003 7.27 1 93.5 243 LEU A C 1
ATOM 1871 O O . LEU A 1 243 ? -0.097 1.178 6.992 1 93.5 243 LEU A O 1
ATOM 1875 N N . ASP A 1 244 ? -0.526 -0.668 8.086 1 86.75 244 ASP A N 1
ATOM 1876 C CA . ASP A 1 244 ? -1.769 -0.161 8.664 1 86.75 244 ASP A CA 1
ATOM 1877 C C . ASP A 1 244 ? -1.495 0.969 9.648 1 86.75 244 ASP A C 1
ATOM 1879 O O . ASP A 1 244 ? -2.264 1.93 9.734 1 86.75 244 ASP A O 1
ATOM 1883 N N . SER A 1 245 ? -0.361 1.022 10.305 1 84.81 245 SER A N 1
ATOM 1884 C CA . SER A 1 245 ? -0.129 1.943 11.414 1 84.81 245 SER A CA 1
ATOM 1885 C C . SER A 1 245 ? 0.898 3.008 11.039 1 84.81 245 SER A C 1
ATOM 1887 O O . SER A 1 245 ? 0.987 4.047 11.695 1 84.81 245 SER A O 1
ATOM 1889 N N . ASP A 1 246 ? 1.672 2.836 10 1 85.69 246 ASP A N 1
ATOM 1890 C CA . ASP A 1 246 ? 2.887 3.586 9.695 1 85.69 246 ASP A CA 1
ATOM 1891 C C . ASP A 1 246 ? 2.588 5.078 9.547 1 85.69 246 ASP A C 1
ATOM 1893 O O . ASP A 1 246 ? 3.373 5.918 9.992 1 85.69 246 ASP A O 1
ATOM 1897 N N . TRP A 1 247 ? 1.431 5.375 8.953 1 89.69 247 TRP A N 1
ATOM 1898 C CA . TRP A 1 247 ? 1.235 6.762 8.547 1 89.69 247 TRP A CA 1
ATOM 1899 C C . TRP A 1 247 ? 0.191 7.445 9.422 1 89.69 247 TRP A C 1
ATOM 1901 O O . TRP A 1 247 ? -0.041 8.648 9.297 1 89.69 247 TRP A O 1
ATOM 1911 N N . ALA A 1 248 ? -0.368 6.742 10.383 1 85.06 248 ALA A N 1
ATOM 1912 C CA . ALA A 1 248 ? -1.446 7.289 11.203 1 85.06 248 ALA A CA 1
ATOM 1913 C C . ALA A 1 248 ? -0.966 8.492 12.008 1 85.06 248 ALA A C 1
ATOM 1915 O O . ALA A 1 248 ? -1.567 9.562 11.945 1 85.06 248 ALA A O 1
ATOM 1916 N N . MET A 1 249 ? 0.126 8.367 12.641 1 85.5 249 MET A N 1
ATOM 1917 C CA . MET A 1 249 ? 0.651 9.422 13.508 1 85.5 249 MET A CA 1
ATOM 1918 C C . MET A 1 249 ? 1.101 10.625 12.695 1 85.5 249 MET A C 1
ATOM 1920 O O . MET A 1 249 ? 0.852 11.766 13.078 1 85.5 249 MET A O 1
ATOM 1924 N N . LEU A 1 250 ? 1.759 10.336 11.578 1 90.56 250 LEU A N 1
ATOM 1925 C CA . LEU A 1 250 ? 2.221 11.43 10.734 1 90.56 250 LEU A CA 1
ATOM 1926 C C . LEU A 1 250 ? 1.04 12.195 10.141 1 90.56 250 LEU A C 1
ATOM 1928 O O . LEU A 1 250 ? 1.079 13.422 10.039 1 90.56 250 LEU A O 1
ATOM 1932 N N . THR A 1 251 ? 0.005 11.477 9.742 1 90.81 251 THR A N 1
ATOM 1933 C CA . THR A 1 251 ? -1.194 12.102 9.195 1 90.81 251 THR A CA 1
ATOM 1934 C C . THR A 1 251 ? -1.818 13.055 10.203 1 90.81 251 THR A C 1
ATOM 1936 O O . THR A 1 251 ? -2.154 14.195 9.867 1 90.81 251 THR A O 1
ATOM 1939 N N . ASP A 1 252 ? -1.856 12.648 11.445 1 85.94 252 ASP A N 1
ATOM 1940 C CA . ASP A 1 252 ? -2.414 13.484 12.5 1 85.94 252 ASP A CA 1
ATOM 1941 C C . ASP A 1 252 ? -1.537 14.711 12.75 1 85.94 252 ASP A C 1
ATOM 1943 O O . ASP A 1 252 ? -2.047 15.812 12.93 1 85.94 252 ASP A O 1
ATOM 1947 N N . ALA A 1 253 ? -0.267 14.453 12.805 1 89.31 253 ALA A N 1
ATOM 1948 C CA . ALA A 1 253 ? 0.679 15.539 13.07 1 89.31 253 ALA A CA 1
ATOM 1949 C C . ALA A 1 253 ? 0.63 16.594 11.969 1 89.31 253 ALA A C 1
ATOM 1951 O O . ALA A 1 253 ? 0.651 17.797 12.25 1 89.31 253 ALA A O 1
ATOM 1952 N N . VAL A 1 254 ? 0.536 16.156 10.727 1 93.88 254 VAL A N 1
ATOM 1953 C CA . VAL A 1 254 ? 0.497 17.094 9.609 1 93.88 254 VAL A CA 1
ATOM 1954 C C . VAL A 1 254 ? -0.83 17.844 9.609 1 93.88 254 VAL A C 1
ATOM 1956 O O . VAL A 1 254 ? -0.877 19.031 9.258 1 93.88 254 VAL A O 1
ATOM 1959 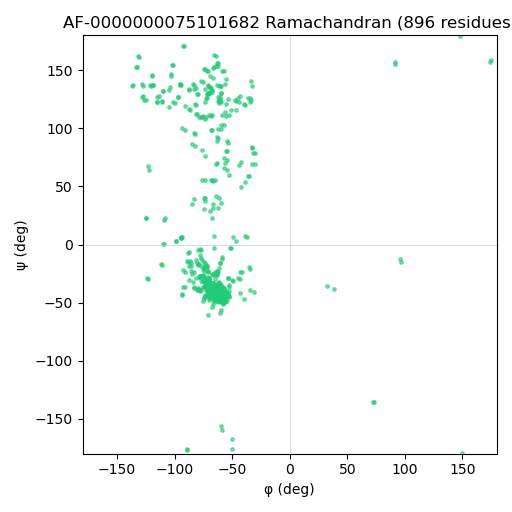N N . ASP A 1 255 ? -1.862 17.219 9.961 1 91.06 255 ASP A N 1
ATOM 1960 C CA . ASP A 1 255 ? -3.158 17.875 10.078 1 91.06 255 ASP A CA 1
ATOM 1961 C C . ASP A 1 255 ? -3.121 18.984 11.133 1 91.06 255 ASP A C 1
ATOM 1963 O O . ASP A 1 255 ? -3.602 20.094 10.891 1 91.06 255 ASP A O 1
ATOM 1967 N N . ASP A 1 256 ? -2.516 18.641 12.25 1 89.38 256 ASP A N 1
ATOM 1968 C CA . ASP A 1 256 ? -2.348 19.625 13.32 1 89.38 256 ASP A CA 1
ATOM 1969 C C . ASP A 1 256 ? -1.507 20.812 12.844 1 89.38 256 ASP A C 1
ATOM 1971 O O . ASP A 1 256 ? -1.817 21.969 13.156 1 89.38 256 ASP A O 1
ATOM 1975 N N . PHE A 1 257 ? -0.487 20.516 12.133 1 93.06 257 PHE A N 1
ATOM 1976 C CA . PHE A 1 257 ? 0.414 21.531 11.609 1 93.06 257 PHE A CA 1
ATOM 1977 C C . PHE A 1 257 ? -0.323 22.469 10.656 1 93.06 257 PHE A C 1
ATOM 1979 O O . PHE A 1 257 ? -0.174 23.688 10.742 1 93.06 257 PHE A O 1
ATOM 1986 N N . SER A 1 258 ? -1.148 21.906 9.828 1 94.44 258 SER A N 1
ATOM 1987 C CA . SER A 1 258 ? -1.923 22.703 8.875 1 94.44 258 SER A CA 1
ATOM 1988 C C . SER A 1 258 ? -2.943 23.578 9.594 1 94.44 258 SER A C 1
ATOM 1990 O O . SER A 1 258 ? -3.146 24.734 9.219 1 94.44 258 SER A O 1
ATOM 1992 N N . ARG A 1 259 ? -3.545 23.125 10.633 1 91.62 259 ARG A N 1
ATOM 1993 C CA . ARG A 1 259 ? -4.52 23.891 11.406 1 91.62 259 ARG A CA 1
ATOM 1994 C C . ARG A 1 259 ? -3.844 25.031 12.148 1 91.62 259 ARG A C 1
ATOM 1996 O O . ARG A 1 259 ? -4.418 26.125 12.281 1 91.62 259 ARG A O 1
ATOM 2003 N N . TRP A 1 260 ? -2.674 24.688 12.617 1 93.62 260 TRP A N 1
ATOM 2004 C CA . TRP A 1 260 ? -1.884 25.703 13.297 1 93.62 260 TRP A CA 1
ATOM 2005 C C . TRP A 1 260 ? -1.583 26.875 12.367 1 93.62 260 TRP A C 1
ATOM 2007 O O . TRP A 1 260 ? -1.72 28.047 12.758 1 93.62 260 TRP A O 1
ATOM 2017 N N . ILE A 1 261 ? -1.273 26.562 11.172 1 95.81 261 ILE A N 1
ATOM 2018 C CA . ILE A 1 261 ? -0.973 27.609 10.195 1 95.81 261 ILE A CA 1
ATOM 2019 C C . ILE A 1 261 ? -2.242 28.391 9.867 1 95.81 261 ILE A C 1
ATOM 2021 O O . ILE A 1 261 ? -2.197 29.609 9.703 1 95.81 261 ILE A O 1
ATOM 2025 N N . THR A 1 262 ? -3.336 27.734 9.781 1 93.5 262 THR A N 1
ATOM 2026 C CA . THR A 1 262 ? -4.609 28.406 9.547 1 93.5 262 THR A CA 1
AT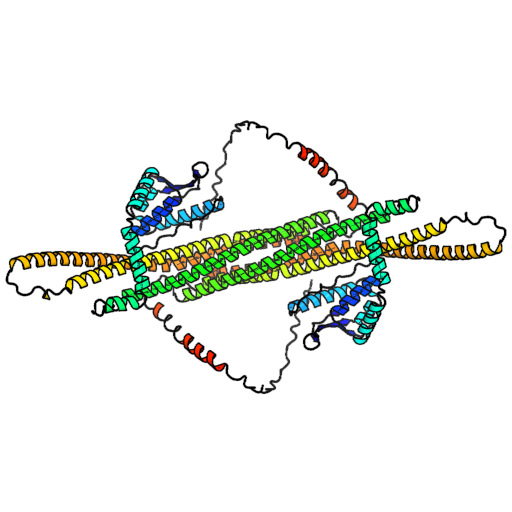OM 2027 C C . THR A 1 262 ? -4.91 29.406 10.672 1 93.5 262 THR A C 1
ATOM 2029 O O . THR A 1 262 ? -5.465 30.484 10.422 1 93.5 262 THR A O 1
ATOM 2032 N N . SER A 1 263 ? -4.516 29.047 11.859 1 93.88 263 SER A N 1
ATOM 2033 C CA . SER A 1 263 ? -4.688 29.953 12.992 1 93.88 263 SER A CA 1
ATOM 2034 C C . SER A 1 263 ? -3.82 31.188 12.844 1 93.88 263 SER A C 1
ATOM 2036 O O . SER A 1 263 ? -4.23 32.281 13.227 1 93.88 263 SER A O 1
ATOM 2038 N N . VAL A 1 264 ? -2.68 31 12.312 1 95.88 264 VAL A N 1
ATOM 2039 C CA . VAL A 1 264 ? -1.802 32.125 12.062 1 95.88 264 VAL A CA 1
ATOM 2040 C C . VAL A 1 264 ? -2.445 33.062 11.039 1 95.88 264 VAL A C 1
ATOM 2042 O O . VAL A 1 264 ? -2.449 34.281 11.219 1 95.88 264 VAL A O 1
ATOM 2045 N N . GLN A 1 265 ? -2.98 32.5 10.062 1 94.88 265 GLN A N 1
ATOM 2046 C CA . GLN A 1 265 ? -3.66 33.281 9.039 1 94.88 265 GLN A CA 1
ATOM 2047 C C . GLN A 1 265 ? -4.812 34.094 9.641 1 94.88 265 GLN A C 1
ATOM 2049 O O . GLN A 1 265 ? -5.043 35.25 9.258 1 94.88 265 GLN A O 1
ATOM 2054 N N . ALA A 1 266 ? -5.5 33.5 10.531 1 93.25 266 ALA A N 1
ATOM 2055 C CA . ALA A 1 266 ? -6.625 34.156 11.188 1 93.25 266 ALA A CA 1
ATOM 2056 C C . ALA A 1 266 ? -6.152 35.375 11.992 1 93.25 266 ALA A C 1
ATOM 2058 O O . ALA A 1 266 ? -6.805 36.406 11.992 1 93.25 266 ALA A O 1
ATOM 2059 N N . ALA A 1 267 ? -5.023 35.219 12.656 1 94.88 267 ALA A N 1
ATOM 2060 C CA . ALA A 1 267 ? -4.449 36.344 13.414 1 94.88 267 ALA A CA 1
ATOM 2061 C C . ALA A 1 267 ? -4.039 37.469 12.484 1 94.88 267 ALA A C 1
ATOM 2063 O O . ALA A 1 267 ? -4.289 38.656 12.781 1 94.88 267 ALA A O 1
ATOM 2064 N N . LEU A 1 268 ? -3.471 37.094 11.352 1 95.06 268 LEU A N 1
ATOM 2065 C CA . LEU A 1 268 ? -3.066 38.125 10.375 1 95.06 268 LEU A CA 1
ATOM 2066 C C . LEU A 1 268 ? -4.281 38.844 9.805 1 95.06 268 LEU A C 1
ATOM 2068 O O . LEU A 1 268 ? -4.25 40.062 9.602 1 95.06 268 LEU A O 1
ATOM 2072 N N . ALA A 1 269 ? -5.324 38.125 9.578 1 93.5 269 ALA A N 1
ATOM 2073 C CA . ALA A 1 269 ? -6.559 38.688 9.062 1 93.5 269 ALA A CA 1
ATOM 2074 C C . ALA A 1 269 ? -7.176 39.656 10.062 1 93.5 269 ALA A C 1
ATOM 2076 O O . ALA A 1 269 ? -7.73 40.688 9.672 1 93.5 269 ALA A O 1
ATOM 2077 N N . THR A 1 270 ? -7.078 39.312 11.328 1 93.69 270 THR A N 1
ATOM 2078 C CA . THR A 1 270 ? -7.598 40.156 12.375 1 93.69 270 THR A CA 1
ATOM 2079 C C . THR A 1 270 ? -6.859 41.5 12.383 1 93.69 270 THR A C 1
ATOM 2081 O O . THR A 1 270 ? -7.477 42.562 12.562 1 93.69 270 THR A O 1
ATOM 2084 N N . ARG A 1 271 ? -5.566 41.406 12.227 1 93.5 271 ARG A N 1
ATOM 2085 C CA . ARG A 1 271 ? -4.777 42.625 12.156 1 93.5 271 ARG A CA 1
ATOM 2086 C C . ARG A 1 271 ? -5.203 43.5 10.969 1 93.5 271 ARG A C 1
ATOM 2088 O O . ARG A 1 271 ? -5.293 44.719 11.086 1 93.5 271 ARG A O 1
ATOM 2095 N N . GLU A 1 272 ? -5.461 42.906 9.883 1 91.69 272 GLU A N 1
ATOM 2096 C CA . GLU A 1 272 ? -5.906 43.625 8.695 1 91.69 272 GLU A CA 1
ATOM 2097 C C . GLU A 1 272 ? -7.273 44.281 8.914 1 91.69 272 GLU A C 1
ATOM 2099 O O . GLU A 1 272 ? -7.52 45.406 8.477 1 91.69 272 GLU A O 1
ATOM 2104 N N . ASP A 1 273 ? -8.102 43.594 9.602 1 91.94 273 ASP A N 1
ATOM 2105 C CA . ASP A 1 273 ? -9.414 44.156 9.93 1 91.94 273 ASP A CA 1
ATOM 2106 C C . ASP A 1 273 ? -9.281 45.406 10.766 1 91.94 273 ASP A C 1
ATOM 2108 O O . ASP A 1 273 ? -10.008 46.375 10.547 1 91.94 273 ASP A O 1
ATOM 2112 N N . ARG A 1 274 ? -8.336 45.375 11.734 1 91.88 274 ARG A N 1
ATOM 2113 C CA . ARG A 1 274 ? -8.133 46.562 12.586 1 91.88 274 ARG A CA 1
ATOM 2114 C C . ARG A 1 274 ? -7.523 47.719 11.797 1 91.88 274 ARG A C 1
ATOM 2116 O O . ARG A 1 274 ? -7.805 48.875 12.078 1 91.88 274 ARG A O 1
ATOM 2123 N N . ARG A 1 275 ? -6.711 47.344 10.836 1 90.56 275 ARG A N 1
ATOM 2124 C CA . ARG A 1 275 ? -6.16 48.375 9.969 1 90.56 275 ARG A CA 1
ATOM 2125 C C . ARG A 1 275 ? -7.258 49.031 9.156 1 90.56 275 ARG A C 1
ATOM 2127 O O . ARG A 1 275 ? -7.289 50.281 9.047 1 90.56 275 ARG A O 1
ATOM 2134 N N . PHE A 1 276 ? -8.156 48.312 8.664 1 87.88 276 PHE A N 1
ATOM 2135 C CA . PHE A 1 276 ? -9.266 48.844 7.883 1 87.88 276 PHE A CA 1
ATOM 2136 C C . PHE A 1 276 ? -10.18 49.719 8.75 1 87.88 276 PHE A C 1
ATOM 2138 O O . PHE A 1 276 ? -10.688 50.75 8.305 1 87.88 276 PHE A O 1
ATOM 2145 N N . ALA A 1 277 ? -10.375 49.25 9.938 1 88.38 277 ALA A N 1
ATOM 2146 C CA . ALA A 1 277 ? -11.195 50.031 10.867 1 88.38 277 ALA A CA 1
ATOM 2147 C C . ALA A 1 277 ? -10.555 51.375 11.156 1 88.38 277 ALA A C 1
ATOM 2149 O O . ALA A 1 277 ? -11.25 52.406 11.219 1 88.38 277 ALA A O 1
ATOM 2150 N N . TYR A 1 278 ? -9.234 51.312 11.281 1 89.56 278 TYR A N 1
ATOM 2151 C CA . TYR A 1 278 ? -8.492 52.562 11.508 1 89.56 278 TYR A CA 1
ATOM 2152 C C . TYR A 1 278 ? -8.594 53.469 10.305 1 89.56 278 TYR A C 1
ATOM 2154 O O . TYR A 1 278 ? -8.883 54.656 10.445 1 89.56 278 TYR A O 1
ATOM 2162 N N . GLN A 1 279 ? -8.539 52.938 9.156 1 86.25 279 GLN A N 1
ATOM 2163 C CA . GLN A 1 279 ? -8.609 53.688 7.922 1 86.25 279 GLN A CA 1
ATOM 2164 C C . GLN A 1 279 ? -10.008 54.25 7.703 1 86.25 279 GLN A C 1
ATOM 2166 O O . GLN A 1 279 ? -10.164 55.375 7.188 1 86.25 279 GLN A O 1
ATOM 2171 N N . ALA A 1 280 ? -10.914 53.531 8.086 1 85.56 280 ALA A N 1
ATOM 2172 C CA . ALA A 1 280 ? -12.297 53.969 7.953 1 85.56 280 ALA A CA 1
ATOM 2173 C C . ALA A 1 280 ? -12.57 55.188 8.836 1 85.56 280 ALA A C 1
ATOM 2175 O O . ALA A 1 280 ? -13.258 56.125 8.414 1 85.56 280 ALA A O 1
ATOM 2176 N N . GLN A 1 281 ? -12.016 55.156 10.047 1 87.81 281 GLN A N 1
ATOM 2177 C CA . GLN A 1 281 ? -12.18 56.281 10.953 1 87.81 281 GLN A CA 1
ATOM 2178 C C . GLN A 1 281 ? -11.414 57.5 10.461 1 87.81 281 GLN A C 1
ATOM 2180 O O . GLN A 1 281 ? -11.867 58.625 10.633 1 87.81 281 GLN A O 1
ATOM 2185 N N . LEU A 1 282 ? -10.289 57.219 9.82 1 86.38 282 LEU A N 1
ATOM 2186 C CA . LEU A 1 282 ? -9.516 58.312 9.227 1 86.38 282 LEU A CA 1
ATOM 2187 C C . LEU A 1 282 ? -10.273 58.969 8.086 1 86.38 282 LEU A C 1
ATOM 2189 O O . LEU A 1 282 ? -10.266 60.188 7.953 1 86.38 282 LEU A O 1
ATOM 2193 N N . ALA A 1 283 ? -10.883 58.219 7.285 1 82.75 283 ALA A N 1
ATOM 2194 C CA . ALA A 1 283 ? -11.664 58.719 6.16 1 82.75 283 ALA A CA 1
ATOM 2195 C C . ALA A 1 283 ? -12.867 59.531 6.641 1 82.75 283 ALA A C 1
ATOM 2197 O O . ALA A 1 283 ? -13.211 60.562 6.059 1 82.75 283 ALA A O 1
ATOM 2198 N N . ALA A 1 284 ? -13.469 59.062 7.691 1 82.31 284 ALA A N 1
ATOM 2199 C CA . ALA A 1 284 ? -14.617 59.781 8.258 1 82.31 284 ALA A CA 1
ATOM 2200 C C . ALA A 1 284 ? -14.203 61.125 8.82 1 82.31 284 ALA A C 1
ATOM 2202 O O . ALA A 1 284 ? -14.93 62.125 8.656 1 82.31 284 ALA A O 1
ATOM 2203 N N . ALA A 1 285 ? -13.062 61.188 9.422 1 83.69 285 ALA A N 1
ATOM 2204 C CA . ALA A 1 285 ? -12.547 62.438 9.977 1 83.69 285 ALA A CA 1
ATOM 2205 C C . ALA A 1 285 ? -12.18 63.438 8.867 1 83.69 285 ALA A C 1
ATOM 2207 O O . ALA A 1 285 ? -12.398 64.625 9 1 83.69 285 ALA A O 1
ATOM 2208 N N . ALA A 1 286 ? -11.711 62.906 7.809 1 80.62 286 ALA A N 1
ATOM 2209 C CA . ALA A 1 286 ? -11.328 63.75 6.68 1 80.62 286 ALA A CA 1
ATOM 2210 C C . ALA A 1 286 ? -12.555 64.312 5.992 1 80.62 286 ALA A C 1
ATOM 2212 O O . ALA A 1 286 ? -12.531 65.5 5.559 1 80.62 286 ALA A O 1
ATOM 2213 N N . LYS A 1 287 ? -13.57 63.656 5.875 1 78.38 287 LYS A N 1
ATOM 2214 C CA . LYS A 1 287 ? -14.805 64.125 5.242 1 78.38 287 LYS A CA 1
ATOM 2215 C C . LYS A 1 287 ? -15.445 65.25 6.051 1 78.38 287 LYS A C 1
ATOM 2217 O O . LYS A 1 287 ? -16 66.188 5.477 1 78.38 287 LYS A O 1
ATOM 2222 N N . LEU A 1 288 ? -15.359 65.188 7.281 1 76.31 288 LEU A N 1
ATOM 2223 C CA . LEU A 1 288 ? -15.938 66.188 8.148 1 76.31 288 LEU A CA 1
ATOM 2224 C C . LEU A 1 288 ? -15.102 67.5 8.117 1 76.31 288 LEU A C 1
ATOM 2226 O O . LEU A 1 288 ? -15.648 68.562 8.188 1 76.31 288 LEU A O 1
ATOM 2230 N N . SER A 1 289 ? -13.789 67.312 8.023 1 69.19 289 SER A N 1
ATOM 2231 C CA . SER A 1 289 ? -12.922 68.5 7.98 1 69.19 289 SER A CA 1
ATOM 2232 C C . SER A 1 289 ? -13.008 69.188 6.633 1 69.19 289 SER A C 1
ATOM 2234 O O . SER A 1 289 ? -12.773 70.375 6.543 1 69.19 289 SER A O 1
ATOM 2236 N N . GLY A 1 290 ? -13.125 68.5 5.531 1 61.06 290 GLY A N 1
ATOM 2237 C CA . GLY A 1 290 ? -13.242 69.188 4.227 1 61.06 290 GLY A CA 1
ATOM 2238 C C . GLY A 1 290 ? -14.586 69.812 4.004 1 61.06 290 GLY A C 1
ATOM 2239 O O . GLY A 1 290 ? -14.773 70.5 3.004 1 61.06 290 GLY A O 1
ATOM 2240 N N . ALA A 1 291 ? -15.602 69.562 4.66 1 52.25 291 ALA A N 1
ATOM 2241 C CA . ALA A 1 291 ? -16.812 70.375 4.516 1 52.25 291 ALA A CA 1
ATOM 2242 C C . ALA A 1 291 ? -16.578 71.812 4.945 1 52.25 291 ALA A C 1
ATOM 2244 O O . ALA A 1 291 ? -16.344 72.062 6.125 1 52.25 291 ALA A O 1
ATOM 2245 N N . SER A 1 292 ? -15.828 72.5 4.172 1 47.19 292 SER A N 1
ATOM 2246 C CA . SER A 1 292 ? -15.508 73.938 4.262 1 47.19 292 SER A CA 1
ATOM 2247 C C . SER A 1 292 ? -16.688 74.75 4.773 1 47.19 292 SER A C 1
ATOM 2249 O O . SER A 1 292 ? -17.828 74.438 4.387 1 47.19 292 SER A O 1
ATOM 2251 N N . PRO A 1 293 ? -16.469 75.438 5.816 1 43.88 293 PRO A N 1
ATOM 2252 C CA . PRO A 1 293 ? -17.422 76.5 6.195 1 43.88 293 PRO A CA 1
ATOM 2253 C C . PRO A 1 293 ? -17.781 77.438 5.027 1 43.88 293 PRO A C 1
ATOM 2255 O O . PRO A 1 293 ? -18.391 78.438 5.23 1 43.88 293 PRO A O 1
ATOM 2258 N N . GLU A 1 294 ? -17.375 77.188 3.904 1 41.66 294 GLU A N 1
ATOM 2259 C CA . GLU A 1 294 ? -17.688 78.25 2.949 1 41.66 294 GLU A CA 1
ATOM 2260 C C . GLU A 1 294 ? -19.172 78.562 2.982 1 41.66 294 GLU A C 1
ATOM 2262 O O . GLU A 1 294 ? -19.594 79.625 2.434 1 41.66 294 GLU A O 1
ATOM 2267 N N . ALA A 1 295 ? -20 77.625 3.301 1 41.19 295 ALA A N 1
ATOM 2268 C CA . ALA A 1 295 ? -21.344 78.188 3.117 1 41.19 295 ALA A CA 1
ATOM 2269 C C . ALA A 1 295 ? -21.719 79.062 4.289 1 41.19 295 ALA A C 1
ATOM 2271 O O . ALA A 1 295 ? -22.875 79.438 4.434 1 41.19 295 ALA A O 1
ATOM 2272 N N . ALA A 1 296 ? -20.891 79.125 5.309 1 40 296 ALA A N 1
ATOM 2273 C CA . ALA A 1 296 ? -21.312 80.188 6.227 1 40 296 ALA A CA 1
ATOM 2274 C C . ALA A 1 296 ? -21.172 81.562 5.582 1 40 296 ALA A C 1
ATOM 2276 O O . ALA A 1 296 ? -20.062 82.062 5.484 1 40 296 ALA A O 1
ATOM 2277 N N . SER A 1 297 ? -21.734 81.75 4.496 1 38.66 297 SER A N 1
ATOM 2278 C CA . SER A 1 297 ? -22.047 83.125 4.141 1 38.66 297 SER A CA 1
ATOM 2279 C C . SER A 1 297 ? -22.375 83.938 5.379 1 38.66 297 SER A C 1
ATOM 2281 O O . SER A 1 297 ? -22.844 83.375 6.379 1 38.66 297 SER A O 1
ATOM 2283 N N . GLU A 1 298 ? -21.797 85.25 5.461 1 40.03 298 GLU A N 1
ATOM 2284 C CA . GLU A 1 298 ? -21.906 86.438 6.328 1 40.03 298 GLU A CA 1
ATOM 2285 C C . GLU A 1 298 ? -23.344 86.625 6.762 1 40.03 298 GLU A C 1
ATOM 2287 O O . GLU A 1 298 ? -23.844 87.75 6.688 1 40.03 298 GLU A O 1
ATOM 2292 N N . SER A 1 299 ? -24.312 85.812 6.531 1 40.75 299 SER A N 1
ATOM 2293 C CA . SER A 1 299 ? -25.469 86.5 7.086 1 40.75 299 SER A CA 1
ATOM 2294 C C . SER A 1 299 ? -25.297 86.75 8.578 1 40.75 299 SER A C 1
ATOM 2296 O O . SER A 1 299 ? -24.672 85.938 9.281 1 40.75 299 SER A O 1
ATOM 2298 N N . PRO A 1 300 ? -25.438 88 9.102 1 42.28 300 PRO A N 1
ATOM 2299 C CA . PRO A 1 300 ? -25.219 88.625 10.414 1 42.28 300 PRO A CA 1
ATOM 2300 C C . PRO A 1 300 ? -25.688 87.75 11.57 1 42.28 300 PRO A C 1
ATOM 2302 O O . PRO A 1 300 ? -25.672 88.188 12.727 1 42.28 300 PRO A O 1
ATOM 2305 N N . ASP A 1 301 ? -26.641 86.812 11.352 1 42.06 301 ASP A N 1
ATOM 2306 C CA . ASP A 1 301 ? -27.172 86.375 12.641 1 42.06 301 ASP A CA 1
ATOM 2307 C C . ASP A 1 301 ? -26.188 85.5 13.375 1 42.06 301 ASP A C 1
ATOM 2309 O O . ASP A 1 301 ? -25.922 84.375 12.945 1 42.06 301 ASP A O 1
ATOM 2313 N N . LYS A 1 302 ? -25.125 86 13.992 1 47.25 302 LYS A N 1
ATOM 2314 C CA . LYS A 1 302 ? -24.031 85.562 14.844 1 47.25 302 LYS A CA 1
ATOM 2315 C C . LYS A 1 302 ? -24.438 84.375 15.734 1 47.25 302 LYS A C 1
ATOM 2317 O O . LYS A 1 302 ? -23.578 83.625 16.203 1 47.25 302 LYS A O 1
ATOM 2322 N N . GLN A 1 303 ? -25.688 84.438 16.281 1 45.69 303 GLN A N 1
ATOM 2323 C CA . GLN A 1 303 ? -26.016 83.5 17.328 1 45.69 303 GLN A CA 1
ATOM 2324 C C . GLN A 1 303 ? -26.062 82.062 16.812 1 45.69 303 GLN A C 1
ATOM 2326 O O . GLN A 1 303 ? -25.703 81.125 17.516 1 45.69 303 GLN A O 1
ATOM 2331 N N . ARG A 1 304 ? -26.562 81.875 15.633 1 48.97 304 ARG A N 1
ATOM 2332 C CA . ARG A 1 304 ? -26.734 80.5 15.117 1 48.97 304 ARG A CA 1
ATOM 2333 C C . ARG A 1 304 ? -25.406 79.875 14.711 1 48.97 304 ARG A C 1
ATOM 2335 O O . ARG A 1 304 ? -25.281 78.688 14.602 1 48.97 304 ARG A O 1
ATOM 2342 N N . SER A 1 305 ? -24.469 80.688 14.484 1 51.03 305 SER A N 1
ATOM 2343 C CA . SER A 1 305 ? -23.172 80.25 14.023 1 51.03 305 SER A CA 1
ATOM 2344 C C . SER A 1 305 ? -22.406 79.562 15.148 1 51.03 305 SER A C 1
ATOM 2346 O O . SER A 1 305 ? -21.719 78.562 14.922 1 51.03 305 SER A O 1
ATOM 2348 N N . SER A 1 306 ? -22.672 80.062 16.359 1 54.16 306 SER A N 1
ATOM 2349 C CA . SER A 1 306 ? -21.953 79.5 17.484 1 54.16 306 SER A CA 1
ATOM 2350 C C . SER A 1 306 ? -22.406 78.062 17.766 1 54.16 306 SER A C 1
ATOM 2352 O O . SER A 1 306 ? -21.594 77.188 18.078 1 54.16 306 SER A O 1
ATOM 2354 N N . PHE A 1 307 ? -23.703 77.812 17.656 1 54.19 307 PHE A N 1
ATOM 2355 C CA . PHE A 1 307 ? -24.25 76.5 17.938 1 54.19 307 PHE A CA 1
ATOM 2356 C C . PHE A 1 307 ? -23.812 75.5 16.859 1 54.19 307 PHE A C 1
ATOM 2358 O O . PHE A 1 307 ? -23.5 74.375 17.172 1 54.19 307 PHE A O 1
ATOM 2365 N N . SER A 1 308 ? -23.859 75.875 15.664 1 56.22 308 SER A N 1
ATOM 2366 C CA . SER A 1 308 ? -23.406 75.062 14.586 1 56.22 308 SER A CA 1
ATOM 2367 C C . SER A 1 308 ? -21.906 74.75 14.688 1 56.22 308 SER A C 1
ATOM 2369 O O . SER A 1 308 ? -21.469 73.625 14.445 1 56.22 308 SER A O 1
ATOM 2371 N N . SER A 1 309 ? -21.266 75.75 15.117 1 58.34 309 SER A N 1
ATOM 2372 C CA . SER A 1 309 ? -19.844 75.562 15.32 1 58.34 309 SER A CA 1
ATOM 2373 C C . SER A 1 309 ? -19.547 74.625 16.484 1 58.34 309 SER A C 1
ATOM 2375 O O . SER A 1 309 ? -18.641 73.812 16.391 1 58.34 309 SER A O 1
ATOM 2377 N N . PHE A 1 310 ? -20.391 74.812 17.547 1 55.25 310 PHE A N 1
ATOM 2378 C CA . PHE A 1 310 ? -20.25 73.938 18.703 1 55.25 310 PHE A CA 1
ATOM 2379 C C . PHE A 1 310 ? -20.594 72.5 18.328 1 55.25 310 PHE A C 1
ATOM 2381 O O . PHE A 1 310 ? -19.891 71.562 18.734 1 55.25 310 PHE A O 1
ATOM 2388 N N . LEU A 1 311 ? -21.672 72.312 17.594 1 56.91 311 LEU A N 1
ATOM 2389 C CA . LEU A 1 311 ? -22.047 71 17.156 1 56.91 311 LEU A CA 1
ATOM 2390 C C . LEU A 1 311 ? -21 70.438 16.203 1 56.91 311 LEU A C 1
ATOM 2392 O O . LEU A 1 311 ? -20.703 69.188 16.234 1 56.91 311 LEU A O 1
ATOM 2396 N N . GLY A 1 312 ? -20.578 71.25 15.422 1 58.88 312 GLY A N 1
ATOM 2397 C CA . GLY A 1 312 ? -19.5 70.875 14.523 1 58.88 312 GLY A CA 1
ATOM 2398 C C . GLY A 1 312 ? -18.219 70.5 15.242 1 58.88 312 GLY A C 1
ATOM 2399 O O . GLY A 1 312 ? -17.547 69.562 14.891 1 58.88 312 GLY A O 1
ATOM 2400 N N . GLN A 1 313 ? -17.938 71.375 16.234 1 61.06 313 GLN A N 1
ATOM 2401 C CA . GLN A 1 313 ? -16.734 71.125 17.031 1 61.06 313 GLN A CA 1
ATOM 2402 C C . GLN A 1 313 ? -16.875 69.875 17.875 1 61.06 313 GLN A C 1
ATOM 2404 O O . GLN A 1 313 ? -15.922 69.125 18.031 1 61.06 313 GLN A O 1
ATOM 2409 N N . SER A 1 314 ? -18.031 69.688 18.469 1 66.38 314 SER A N 1
ATOM 2410 C CA . SER A 1 314 ? -18.297 68.5 19.25 1 66.38 314 SER A CA 1
ATOM 2411 C C . SER A 1 314 ? -18.234 67.188 18.391 1 66.38 314 SER A C 1
ATOM 2413 O O . SER A 1 314 ? -17.688 66.188 18.812 1 66.38 314 SER A O 1
ATOM 2415 N N . SER A 1 315 ? -18.703 67.375 17.203 1 71.12 315 SER A N 1
ATOM 2416 C CA . SER A 1 315 ? -18.672 66.25 16.281 1 71.12 315 SER A CA 1
ATOM 2417 C C . SER A 1 315 ? -17.234 65.938 15.828 1 71.12 315 SER A C 1
ATOM 2419 O O . SER A 1 315 ? -16.844 64.812 15.734 1 71.12 315 SER A O 1
ATOM 2421 N N . ALA A 1 316 ? -16.547 67 15.711 1 74.56 316 ALA A N 1
ATOM 2422 C CA . ALA A 1 316 ? -15.156 66.812 15.305 1 74.56 316 ALA A CA 1
ATOM 2423 C C . ALA A 1 316 ? -14.328 66.188 16.422 1 74.56 316 ALA A C 1
ATOM 2425 O O . ALA A 1 316 ? -13.453 65.375 16.172 1 74.56 316 ALA A O 1
ATOM 2426 N N . SER A 1 317 ? -14.648 66.562 17.641 1 79 317 SER A N 1
ATOM 2427 C CA . SER A 1 317 ? -13.938 66 18.781 1 79 317 SER A CA 1
ATOM 2428 C C . SER A 1 317 ? -14.227 64.562 18.938 1 79 317 SER A C 1
ATOM 2430 O O . SER A 1 317 ? -13.32 63.75 19.234 1 79 317 SER A O 1
ATOM 2432 N N . HIS A 1 318 ? -15.445 64.125 18.672 1 82.75 318 HIS A N 1
ATOM 2433 C CA . HIS A 1 318 ? -15.836 62.75 18.766 1 82.75 318 HIS A CA 1
ATOM 2434 C C . HIS A 1 318 ? -15.172 61.906 17.688 1 82.75 318 HIS A C 1
ATOM 2436 O O . HIS A 1 318 ? -14.727 60.781 17.938 1 82.75 318 HIS A O 1
ATOM 2442 N N . VAL A 1 319 ? -15.117 62.469 16.578 1 82.44 319 VAL A N 1
ATOM 2443 C CA . VAL A 1 319 ? -14.531 61.75 15.445 1 82.44 319 VAL A CA 1
ATOM 2444 C C . VAL A 1 319 ? -13.031 61.594 15.656 1 82.44 319 VAL A C 1
ATOM 2446 O O . VAL A 1 319 ? -12.461 60.562 15.352 1 82.44 319 VAL A O 1
ATOM 2449 N N . ASN A 1 320 ? -12.438 62.656 16.188 1 84.94 320 ASN A N 1
ATOM 2450 C CA . ASN A 1 320 ? -11.008 62.562 16.453 1 84.94 320 ASN A CA 1
ATOM 2451 C C . ASN A 1 320 ? -10.711 61.562 17.562 1 84.94 320 ASN A C 1
ATOM 2453 O O . ASN A 1 320 ? -9.688 60.875 17.531 1 84.94 320 ASN A O 1
ATOM 2457 N N . ALA A 1 321 ? -11.594 61.531 18.531 1 90.12 321 ALA A N 1
ATOM 2458 C CA . ALA A 1 321 ? -11.453 60.531 19.594 1 90.12 321 ALA A CA 1
ATOM 2459 C C . ALA A 1 321 ? -11.586 59.125 19.031 1 90.12 321 ALA A C 1
ATOM 2461 O O . ALA A 1 321 ? -10.859 58.219 19.438 1 90.12 321 ALA A O 1
ATOM 2462 N N . ALA A 1 322 ? -12.445 58.938 18.141 1 89.81 322 ALA A N 1
ATOM 2463 C CA . ALA A 1 322 ? -12.656 57.625 17.516 1 89.81 322 ALA A CA 1
ATOM 2464 C C . ALA A 1 322 ? -11.43 57.219 16.719 1 89.81 322 ALA A C 1
ATOM 2466 O O . ALA A 1 322 ? -11.078 56.031 16.688 1 89.81 322 ALA A O 1
ATOM 2467 N N . VAL A 1 323 ? -10.859 58.125 16.078 1 91.38 323 VAL A N 1
ATOM 2468 C CA . VAL A 1 323 ? -9.648 57.844 15.297 1 91.38 323 VAL A CA 1
ATOM 2469 C C . VAL A 1 323 ? -8.531 57.375 16.234 1 91.38 323 VAL A C 1
ATOM 2471 O O . VAL A 1 323 ? -7.809 56.406 15.922 1 91.38 323 VAL A O 1
ATOM 2474 N N . GLN A 1 324 ? -8.414 58.062 17.375 1 93.12 324 GLN A N 1
ATOM 2475 C CA . GLN A 1 324 ? -7.359 57.688 18.312 1 93.12 324 GLN A CA 1
ATOM 2476 C C . GLN A 1 324 ? -7.586 56.312 18.906 1 93.12 324 GLN A C 1
ATOM 2478 O O . GLN A 1 324 ? -6.633 55.562 19.094 1 93.12 324 GLN A O 1
ATOM 2483 N N . VAL A 1 325 ? -8.812 56.031 19.156 1 93.38 325 VAL A N 1
ATOM 2484 C CA . VAL A 1 325 ? -9.141 54.719 19.703 1 93.38 325 VAL A CA 1
ATOM 2485 C C . VAL A 1 325 ? -8.836 53.656 18.656 1 93.38 325 VAL A C 1
ATOM 2487 O O . VAL A 1 325 ? -8.242 52.625 18.984 1 93.38 325 VAL A O 1
ATOM 2490 N N . ALA A 1 326 ? -9.266 53.875 17.469 1 93.12 326 ALA A N 1
ATOM 2491 C CA . ALA A 1 326 ? -9.023 52.906 16.391 1 93.12 326 ALA A CA 1
ATOM 2492 C C . ALA A 1 326 ? -7.531 52.75 16.125 1 93.12 326 ALA A C 1
ATOM 2494 O O . ALA A 1 326 ? -7.066 51.625 15.836 1 93.12 326 ALA A O 1
ATOM 2495 N N . LYS A 1 327 ? -6.812 53.812 16.188 1 93.56 327 LYS A N 1
ATOM 2496 C CA . LYS A 1 327 ? -5.367 53.75 16 1 93.56 327 LYS A CA 1
ATOM 2497 C C . LYS A 1 327 ? -4.699 52.938 17.109 1 93.56 327 LYS A C 1
ATOM 2499 O O . LYS A 1 327 ? -3.84 52.094 16.828 1 93.56 327 LYS A O 1
ATOM 2504 N N . ALA A 1 328 ? -5.086 53.25 18.297 1 94.19 328 ALA A N 1
ATOM 2505 C CA . ALA A 1 328 ? -4.516 52.531 19.438 1 94.19 328 ALA A CA 1
ATOM 2506 C C . ALA A 1 328 ? -4.805 51.031 19.344 1 94.19 328 ALA A C 1
ATOM 2508 O O . ALA A 1 328 ? -3.939 50.219 19.656 1 94.19 328 ALA A O 1
ATOM 2509 N N . ASP A 1 329 ? -5.996 50.719 18.969 1 94.06 329 ASP A N 1
ATOM 2510 C CA . ASP A 1 329 ? -6.383 49.312 18.812 1 94.06 329 ASP A CA 1
ATOM 2511 C C . ASP A 1 329 ? -5.57 48.656 17.703 1 94.06 329 ASP A C 1
ATOM 2513 O O . ASP A 1 329 ? -5.09 47.531 17.891 1 94.06 329 ASP A O 1
ATOM 2517 N N . PHE A 1 330 ? -5.438 49.281 16.594 1 93.88 330 PHE A N 1
ATOM 2518 C CA . PHE A 1 330 ? -4.668 48.75 15.469 1 93.88 330 PHE A CA 1
ATOM 2519 C C . PHE A 1 330 ? -3.217 48.531 15.867 1 93.88 330 PHE A C 1
ATOM 2521 O O . PHE A 1 330 ? -2.66 47.469 15.609 1 93.88 330 PHE A O 1
ATOM 2528 N N . GLU A 1 331 ? -2.646 49.469 16.516 1 93.38 331 GLU A N 1
ATOM 2529 C CA . GLU A 1 331 ? -1.243 49.375 16.906 1 93.38 331 GLU A CA 1
ATOM 2530 C C . GLU A 1 331 ? -1.03 48.25 17.922 1 93.38 331 GLU A C 1
ATOM 2532 O O . GLU A 1 331 ? -0.038 47.531 17.859 1 93.38 331 GLU A O 1
ATOM 2537 N N . ALA A 1 332 ? -1.932 48.156 18.812 1 94.25 332 ALA A N 1
ATOM 2538 C CA . ALA A 1 332 ? -1.834 47.125 19.844 1 94.25 332 ALA A CA 1
ATOM 2539 C C . ALA A 1 332 ? -1.932 45.719 19.203 1 94.25 332 ALA A C 1
ATOM 2541 O O . ALA A 1 332 ? -1.156 44.844 19.547 1 94.25 332 ALA A O 1
ATOM 2542 N N . VAL A 1 333 ? -2.881 45.562 18.344 1 94.56 333 VAL A N 1
ATOM 2543 C CA . VAL A 1 333 ? -3.09 44.281 17.688 1 94.56 333 VAL A CA 1
ATOM 2544 C C . VAL A 1 333 ? -1.909 43.969 16.766 1 94.56 333 VAL A C 1
ATOM 2546 O O . VAL A 1 333 ? -1.463 42.812 16.688 1 94.56 333 VAL A O 1
ATOM 2549 N N . HIS A 1 334 ? -1.456 44.969 16.094 1 93.5 334 HIS A N 1
ATOM 2550 C CA . HIS A 1 334 ? -0.293 44.781 15.234 1 93.5 334 HIS A CA 1
ATOM 2551 C C . HIS A 1 334 ? 0.904 44.25 16.031 1 93.5 334 HIS A C 1
ATOM 2553 O O . HIS A 1 334 ? 1.559 43.312 15.625 1 93.5 334 HIS A O 1
ATOM 2559 N N . GLU A 1 335 ? 1.151 44.938 17.156 1 93.31 335 GLU A N 1
ATOM 2560 C CA . GLU A 1 335 ? 2.283 44.531 17.984 1 93.31 335 GLU A CA 1
ATOM 2561 C C . GLU A 1 335 ? 2.117 43.094 18.484 1 93.31 335 GLU A C 1
ATOM 2563 O O . GLU A 1 335 ? 3.08 42.344 18.516 1 93.31 335 GLU A O 1
ATOM 2568 N N . ARG A 1 336 ? 1.002 42.781 18.875 1 93.75 336 ARG A N 1
ATOM 2569 C CA . ARG A 1 336 ? 0.721 41.438 19.359 1 93.75 336 ARG A CA 1
ATOM 2570 C C . ARG A 1 336 ? 0.911 40.406 18.266 1 93.75 336 ARG A C 1
ATOM 2572 O O . ARG A 1 336 ? 1.547 39.375 18.469 1 93.75 336 ARG A O 1
ATOM 2579 N N . VAL A 1 337 ? 0.348 40.688 17.109 1 95 337 VAL A N 1
ATOM 2580 C CA . VAL A 1 337 ? 0.431 39.75 15.992 1 95 337 VAL A CA 1
ATOM 2581 C C . VAL A 1 337 ? 1.894 39.531 15.617 1 95 337 VAL A C 1
ATOM 2583 O O . VAL A 1 337 ? 2.314 38.375 15.398 1 95 337 VAL A O 1
ATOM 2586 N N . MET A 1 338 ? 2.635 40.594 15.586 1 91.69 338 MET A N 1
ATOM 2587 C CA . MET A 1 338 ? 4.039 40.5 15.211 1 91.69 338 MET A CA 1
ATOM 2588 C C . MET A 1 338 ? 4.812 39.656 16.234 1 91.69 338 MET A C 1
ATOM 2590 O O . MET A 1 338 ? 5.668 38.844 15.867 1 91.69 338 MET A O 1
ATOM 2594 N N . SER A 1 339 ? 4.492 39.875 17.438 1 92.12 339 SER A N 1
ATOM 2595 C CA . SER A 1 339 ? 5.133 39.125 18.5 1 92.12 339 SER A CA 1
ATOM 2596 C C . SER A 1 339 ? 4.754 37.625 18.406 1 92.12 339 SER A C 1
ATOM 2598 O O . SER A 1 339 ? 5.602 36.75 18.578 1 92.12 339 SER A O 1
ATOM 2600 N N . GLU A 1 340 ? 3.514 37.344 18.172 1 94.38 340 GLU A N 1
ATOM 2601 C CA . GLU A 1 340 ? 3.01 35.969 18.047 1 94.38 340 GLU A CA 1
ATOM 2602 C C . GLU A 1 340 ? 3.633 35.25 16.859 1 94.38 340 GLU A C 1
ATOM 2604 O O . GLU A 1 340 ? 3.938 34.062 16.938 1 94.38 340 GLU A O 1
ATOM 2609 N N . VAL A 1 341 ? 3.766 35.969 15.812 1 92.12 341 VAL A N 1
ATOM 2610 C CA . VAL A 1 341 ? 4.312 35.375 14.594 1 92.12 341 VAL A CA 1
ATOM 2611 C C . VAL A 1 341 ? 5.781 35 14.812 1 92.12 341 VAL A C 1
ATOM 2613 O O . VAL A 1 341 ? 6.258 34 14.312 1 92.12 341 VAL A O 1
ATOM 2616 N N . LEU A 1 342 ? 6.477 35.844 15.516 1 87.5 342 LEU A N 1
ATOM 2617 C CA . LEU A 1 342 ? 7.863 35.531 15.836 1 87.5 342 LEU A CA 1
ATOM 2618 C C . LEU A 1 342 ? 7.965 34.281 16.672 1 87.5 342 LEU A C 1
ATOM 2620 O O . LEU A 1 342 ? 8.828 33.438 16.422 1 87.5 342 LEU A O 1
ATOM 2624 N N . LYS A 1 343 ? 7.086 34.156 17.625 1 89.25 343 LYS A N 1
ATOM 2625 C CA . LYS A 1 343 ? 7.051 32.938 18.438 1 89.25 343 LYS A CA 1
ATOM 2626 C C . LYS A 1 343 ? 6.691 31.719 17.609 1 89.25 343 LYS A C 1
ATOM 2628 O O . LYS A 1 343 ? 7.238 30.625 17.812 1 89.25 343 LYS A O 1
ATOM 2633 N N . PHE A 1 344 ? 5.777 31.922 16.734 1 91.81 344 PHE A N 1
ATOM 2634 C CA . PHE A 1 344 ? 5.367 30.859 15.828 1 91.81 344 PHE A CA 1
ATOM 2635 C C . PHE A 1 344 ? 6.551 30.344 15.016 1 91.81 344 PHE A C 1
ATOM 2637 O O . PHE A 1 344 ? 6.738 29.141 14.875 1 91.81 344 PHE A O 1
ATOM 2644 N N . ARG A 1 345 ? 7.277 31.156 14.516 1 85.94 345 ARG A N 1
ATOM 2645 C CA . ARG A 1 345 ? 8.422 30.781 13.688 1 85.94 345 ARG A CA 1
ATOM 2646 C C . ARG A 1 345 ? 9.438 29.984 14.492 1 85.94 345 ARG A C 1
ATOM 2648 O O . ARG A 1 345 ? 10 29 13.992 1 85.94 345 ARG A O 1
ATOM 2655 N N . GLU A 1 346 ? 9.641 30.375 15.68 1 83.12 346 GLU A N 1
ATOM 2656 C CA . GLU A 1 346 ? 10.57 29.656 16.547 1 83.12 346 GLU A CA 1
ATOM 2657 C C . GLU A 1 346 ? 10.047 28.266 16.891 1 83.12 346 GLU A C 1
ATOM 2659 O O . GLU A 1 346 ? 10.797 27.281 16.859 1 83.12 346 GLU A O 1
ATOM 2664 N N . GLU A 1 347 ? 8.828 28.219 17.156 1 86.88 347 GLU A N 1
ATOM 2665 C CA . GLU A 1 347 ? 8.219 26.969 17.578 1 86.88 347 GLU A CA 1
ATOM 2666 C C . GLU A 1 347 ? 8.031 26.031 16.375 1 86.88 347 GLU A C 1
ATOM 2668 O O . GLU A 1 347 ? 8.023 24.812 16.547 1 86.88 347 GLU A O 1
ATOM 2673 N N . LYS A 1 348 ? 7.812 26.625 15.258 1 90.12 348 LYS A N 1
ATOM 2674 C CA . LYS A 1 348 ? 7.574 25.844 14.047 1 90.12 348 LYS A CA 1
ATOM 2675 C C . LYS A 1 348 ? 8.727 24.875 13.781 1 90.12 348 LYS A C 1
ATOM 2677 O O . LYS A 1 348 ? 8.5 23.703 13.469 1 90.12 348 LYS A O 1
ATOM 2682 N N . ALA A 1 349 ? 9.922 25.344 13.898 1 84.44 349 ALA A N 1
ATOM 2683 C CA . ALA A 1 349 ? 11.094 24.5 13.672 1 84.44 349 ALA A CA 1
ATOM 2684 C C . ALA A 1 349 ? 11.109 23.312 14.648 1 84.44 349 ALA A C 1
ATOM 2686 O O . ALA A 1 349 ? 11.398 22.188 14.25 1 84.44 349 ALA A O 1
ATOM 2687 N N . SER A 1 350 ? 10.766 23.625 15.844 1 84.5 350 SER A N 1
ATOM 2688 C CA . SER A 1 350 ? 10.734 22.578 16.859 1 84.5 350 SER A CA 1
ATOM 2689 C C . SER A 1 350 ? 9.633 21.562 16.594 1 84.5 350 SER A C 1
ATOM 2691 O O . SER A 1 350 ? 9.828 20.359 16.766 1 84.5 350 SER A O 1
ATOM 2693 N N . VAL A 1 351 ? 8.508 22 16.234 1 87.25 351 VAL A N 1
ATOM 2694 C CA . VAL A 1 351 ? 7.363 21.141 15.945 1 87.25 351 VAL A CA 1
ATOM 2695 C C . VAL A 1 351 ? 7.688 20.219 14.766 1 87.25 351 VAL A C 1
ATOM 2697 O O . VAL A 1 351 ? 7.418 19.016 14.812 1 87.25 351 VAL A O 1
ATOM 2700 N N . LEU A 1 352 ? 8.25 20.734 13.719 1 88.62 352 LEU A N 1
ATOM 2701 C CA . LEU A 1 352 ? 8.633 19.953 12.547 1 88.62 352 LEU A CA 1
ATOM 2702 C C . LEU A 1 352 ? 9.68 18.906 12.914 1 88.62 352 LEU A C 1
ATOM 2704 O O . LEU A 1 352 ? 9.586 17.75 12.484 1 88.62 352 LEU A O 1
ATOM 2708 N N . LYS A 1 353 ? 10.625 19.312 13.688 1 85.75 353 LYS A N 1
ATOM 2709 C CA . LYS A 1 353 ? 11.656 18.375 14.125 1 85.75 353 LYS A CA 1
ATOM 2710 C C . LYS A 1 353 ? 11.055 17.203 14.891 1 85.75 353 LYS A C 1
ATOM 2712 O O . LYS A 1 353 ? 11.406 16.047 14.641 1 85.75 353 LYS A O 1
ATOM 2717 N N . VAL A 1 354 ? 10.211 17.516 15.828 1 87.25 354 VAL A N 1
ATOM 2718 C CA . VAL A 1 354 ? 9.578 16.469 16.625 1 87.25 354 VAL A CA 1
ATOM 2719 C C . VAL A 1 354 ? 8.758 15.555 15.727 1 87.25 354 VAL A C 1
ATOM 2721 O O . VAL A 1 354 ? 8.773 14.328 15.898 1 87.25 354 VAL A O 1
ATOM 2724 N N . MET A 1 355 ? 8.047 16.141 14.852 1 89.38 355 MET A N 1
ATOM 2725 C CA . MET A 1 355 ? 7.242 15.367 13.898 1 89.38 355 MET A CA 1
ATOM 2726 C C . MET A 1 355 ? 8.117 14.398 13.109 1 89.38 355 MET A C 1
ATOM 2728 O O . MET A 1 355 ? 7.789 13.219 12.984 1 89.38 355 MET A O 1
ATOM 2732 N N . PHE A 1 356 ? 9.227 14.859 12.602 1 90.19 356 PHE A N 1
ATOM 2733 C CA . PHE A 1 356 ? 10.141 14.039 11.805 1 90.19 356 PHE A CA 1
ATOM 2734 C C . PHE A 1 356 ? 10.758 12.945 12.664 1 90.19 356 PHE A C 1
ATOM 2736 O O . PHE A 1 356 ? 10.875 11.797 12.227 1 90.19 356 PHE A O 1
ATOM 2743 N N . LEU A 1 357 ? 11.102 13.312 13.828 1 88.81 357 LEU A N 1
ATOM 2744 C CA . LEU A 1 357 ? 11.734 12.359 14.734 1 88.81 357 LEU A CA 1
ATOM 2745 C C . LEU A 1 357 ? 10.766 11.242 15.109 1 88.81 357 LEU A C 1
ATOM 2747 O O . LEU A 1 357 ? 11.156 10.07 15.18 1 88.81 357 LEU A O 1
ATOM 2751 N N . GLN A 1 358 ? 9.586 11.602 15.391 1 88.06 358 GLN A N 1
ATOM 2752 C CA . GLN A 1 358 ? 8.578 10.602 15.734 1 88.06 358 GLN A CA 1
ATOM 2753 C C . GLN A 1 358 ? 8.344 9.641 14.57 1 88.06 358 GLN A C 1
ATOM 2755 O O . GLN A 1 358 ? 8.219 8.43 14.781 1 88.06 358 GLN A O 1
ATOM 2760 N N . PHE A 1 359 ? 8.281 10.188 13.422 1 92.38 359 PHE A N 1
ATOM 2761 C CA . PHE A 1 359 ? 8.102 9.359 12.234 1 92.38 359 PHE A CA 1
ATOM 2762 C C . PHE A 1 359 ? 9.281 8.406 12.047 1 92.38 359 PHE A C 1
ATOM 2764 O O . PHE A 1 359 ? 9.086 7.203 11.852 1 92.38 359 PHE A O 1
ATOM 2771 N N . ALA A 1 360 ? 10.438 8.938 12.148 1 91.69 360 ALA A N 1
ATOM 2772 C CA . ALA A 1 360 ? 11.648 8.133 11.961 1 91.69 360 ALA A CA 1
ATOM 2773 C C . ALA A 1 360 ? 11.766 7.066 13.047 1 91.69 360 ALA A C 1
ATOM 2775 O O . ALA A 1 360 ? 12.172 5.934 12.766 1 91.69 360 ALA A O 1
ATOM 2776 N N . SER A 1 361 ? 11.438 7.453 14.211 1 89.81 361 SER A N 1
ATOM 2777 C CA . SER A 1 361 ? 11.508 6.508 15.32 1 89.81 361 SER A CA 1
ATOM 2778 C C . SER A 1 361 ? 10.539 5.352 15.125 1 89.81 361 SER A C 1
ATOM 2780 O O . SER A 1 361 ? 10.867 4.199 15.422 1 89.81 361 SER A O 1
ATOM 2782 N N . LEU A 1 362 ? 9.391 5.691 14.727 1 91.19 362 LEU A N 1
ATOM 2783 C CA . LEU A 1 362 ? 8.414 4.641 14.445 1 91.19 362 LEU A CA 1
ATOM 2784 C C . LEU A 1 362 ? 8.93 3.695 13.367 1 91.19 362 LEU A C 1
ATOM 2786 O O . LEU A 1 362 ? 8.781 2.477 13.484 1 91.19 362 LEU A O 1
ATOM 2790 N N . GLN A 1 363 ? 9.484 4.23 12.289 1 93.81 363 GLN A N 1
ATOM 2791 C CA . GLN A 1 363 ? 10.055 3.404 11.234 1 93.81 363 GLN A CA 1
ATOM 2792 C C . GLN A 1 363 ? 11.148 2.486 11.781 1 93.81 363 GLN A C 1
ATOM 2794 O O . GLN A 1 363 ? 11.25 1.327 11.375 1 93.81 363 GLN A O 1
ATOM 2799 N N . LEU A 1 364 ? 11.945 3.023 12.664 1 92.81 364 LEU A N 1
ATOM 2800 C CA . LEU A 1 364 ? 13.031 2.248 13.266 1 92.81 364 LEU A CA 1
ATOM 2801 C C . LEU A 1 364 ? 12.477 1.091 14.086 1 92.81 364 LEU A C 1
ATOM 2803 O O . LEU A 1 364 ? 12.977 -0.032 14.008 1 92.81 364 LEU A O 1
ATOM 2807 N N . ASP A 1 365 ? 11.469 1.357 14.844 1 92.81 365 ASP A N 1
ATOM 2808 C CA . ASP A 1 365 ? 10.828 0.314 15.641 1 92.81 365 ASP A CA 1
ATOM 2809 C C . ASP A 1 365 ? 10.258 -0.785 14.742 1 92.81 365 ASP A C 1
ATOM 2811 O O . ASP A 1 365 ? 10.461 -1.973 15.008 1 92.81 365 ASP A O 1
ATOM 2815 N N . ASN A 1 366 ? 9.547 -0.355 13.773 1 93.75 366 ASN A N 1
ATOM 2816 C CA . ASN A 1 366 ? 8.961 -1.307 12.836 1 93.75 366 ASN A CA 1
ATOM 2817 C C . ASN A 1 366 ? 10.031 -2.137 12.133 1 93.75 366 ASN A C 1
ATOM 2819 O O . ASN A 1 366 ? 9.875 -3.35 11.977 1 93.75 366 ASN A O 1
ATOM 2823 N N . ALA A 1 367 ? 11.094 -1.476 11.68 1 94.25 367 ALA A N 1
ATOM 2824 C CA . ALA A 1 367 ? 12.188 -2.174 11.016 1 94.25 367 ALA A CA 1
ATOM 2825 C C . ALA A 1 367 ? 12.82 -3.211 11.938 1 94.25 367 ALA A C 1
ATOM 2827 O O . ALA A 1 367 ? 13.172 -4.309 11.5 1 94.25 367 ALA A O 1
ATOM 2828 N N . THR A 1 368 ? 12.992 -2.857 13.164 1 93.31 368 THR A N 1
ATOM 2829 C CA . THR A 1 368 ? 13.57 -3.766 14.141 1 93.31 368 THR A CA 1
ATOM 2830 C C . THR A 1 368 ? 12.68 -4.984 14.352 1 93.31 368 THR A C 1
ATOM 2832 O O . THR A 1 368 ? 13.156 -6.121 14.336 1 93.31 368 THR A O 1
ATOM 2835 N N . GLU A 1 369 ? 11.43 -4.711 14.547 1 94.38 369 GLU A N 1
ATOM 2836 C CA . GLU A 1 369 ? 10.477 -5.805 14.719 1 94.38 369 GLU A CA 1
ATOM 2837 C C . GLU A 1 369 ? 10.469 -6.723 13.508 1 94.38 369 GLU A C 1
ATOM 2839 O O . GLU A 1 369 ? 10.461 -7.949 13.648 1 94.38 369 GLU A O 1
ATOM 2844 N N . PHE A 1 370 ? 10.445 -6.172 12.367 1 95.56 370 PHE A N 1
ATOM 2845 C CA . PHE A 1 370 ? 10.406 -6.949 11.133 1 95.56 370 PHE A CA 1
ATOM 2846 C C . PHE A 1 370 ? 11.68 -7.77 10.969 1 95.56 370 PHE A C 1
ATOM 2848 O O . PHE A 1 370 ? 11.625 -8.938 10.586 1 95.56 370 PHE A O 1
ATOM 2855 N N . SER A 1 371 ? 12.812 -7.176 11.211 1 93.94 371 SER A N 1
ATOM 2856 C CA . SER A 1 371 ? 14.086 -7.883 11.133 1 93.94 371 SER A CA 1
ATOM 2857 C C . SER A 1 371 ? 14.117 -9.078 12.078 1 93.94 371 SER A C 1
ATOM 2859 O O . SER A 1 371 ? 14.602 -10.148 11.719 1 93.94 371 SER A O 1
ATOM 2861 N N . GLU A 1 372 ? 13.617 -8.867 13.234 1 93.81 372 GLU A N 1
ATOM 2862 C CA . GLU A 1 372 ? 13.547 -9.961 14.203 1 93.81 372 GLU A CA 1
ATOM 2863 C C . GLU A 1 372 ? 12.68 -11.109 13.688 1 93.81 372 GLU A C 1
ATOM 2865 O O . GLU A 1 372 ? 13.039 -12.273 13.836 1 93.81 372 GLU A O 1
ATOM 2870 N N . THR A 1 373 ? 11.57 -10.742 13.18 1 94.31 373 THR A N 1
ATOM 2871 C CA . THR A 1 373 ? 10.68 -11.758 12.617 1 94.31 373 THR A CA 1
ATOM 2872 C C . THR A 1 373 ? 11.375 -12.531 11.508 1 94.31 373 THR A C 1
ATOM 2874 O O . THR A 1 373 ? 11.305 -13.758 11.461 1 94.31 373 THR A O 1
ATOM 2877 N N . LEU A 1 374 ? 12.086 -11.867 10.594 1 94.56 374 LEU A N 1
ATOM 2878 C CA . LEU A 1 374 ? 12.766 -12.5 9.469 1 94.56 374 LEU A CA 1
ATOM 2879 C C . LEU A 1 374 ? 13.867 -13.438 9.961 1 94.56 374 LEU A C 1
ATOM 2881 O O . LEU A 1 374 ? 14.047 -14.531 9.414 1 94.56 374 LEU A O 1
ATOM 2885 N N . HIS A 1 375 ? 14.555 -13.07 10.992 1 91.25 375 HIS A N 1
ATOM 2886 C CA . HIS A 1 375 ? 15.641 -13.891 11.523 1 91.25 375 HIS A CA 1
ATOM 2887 C C . HIS A 1 375 ? 15.094 -15.141 12.203 1 91.25 375 HIS A C 1
ATOM 2889 O O . HIS A 1 375 ? 15.797 -16.156 12.305 1 91.25 375 HIS A O 1
ATOM 2895 N N . ARG A 1 376 ? 13.898 -15.086 12.609 1 91.31 376 ARG A N 1
ATOM 2896 C CA . ARG A 1 376 ? 13.25 -16.25 13.211 1 91.31 376 ARG A CA 1
ATOM 2897 C C . ARG A 1 376 ? 12.695 -17.172 12.133 1 91.31 376 ARG A C 1
ATOM 2899 O O . ARG A 1 376 ? 12.82 -18.406 12.234 1 91.31 376 ARG A O 1
ATOM 2906 N N . VAL A 1 377 ? 12.188 -16.594 11.094 1 90.88 377 VAL A N 1
ATOM 2907 C CA . VAL A 1 377 ? 11.391 -17.359 10.141 1 90.88 377 VAL A CA 1
ATOM 2908 C C . VAL A 1 377 ? 12.297 -17.906 9.039 1 90.88 377 VAL A C 1
ATOM 2910 O O . VAL A 1 377 ? 12.078 -19.016 8.539 1 90.88 377 VAL A O 1
ATOM 2913 N N . VAL A 1 378 ? 13.352 -17.203 8.555 1 90.88 378 VAL A N 1
ATOM 2914 C CA . VAL A 1 378 ? 14.156 -17.562 7.391 1 90.88 378 VAL A CA 1
ATOM 2915 C C . VAL A 1 378 ? 14.906 -18.859 7.668 1 90.88 378 VAL A C 1
ATOM 2917 O O . VAL A 1 378 ? 14.906 -19.766 6.84 1 90.88 378 VAL A O 1
ATOM 2920 N N . PRO A 1 379 ? 15.461 -19.078 8.883 1 88.31 379 PRO A N 1
ATOM 2921 C CA . PRO A 1 379 ? 16.125 -20.344 9.164 1 88.31 379 PRO A CA 1
ATOM 2922 C C . PRO A 1 379 ? 15.156 -21.531 9.156 1 88.31 379 PRO A C 1
ATOM 2924 O O . PRO A 1 379 ? 15.516 -22.625 8.734 1 88.31 379 PRO A O 1
ATOM 2927 N N . LYS A 1 380 ? 13.953 -21.344 9.586 1 86.44 380 LYS A N 1
ATOM 2928 C CA . LYS A 1 380 ? 12.945 -22.391 9.555 1 86.44 380 LYS A CA 1
ATOM 2929 C C . LYS A 1 380 ? 12.633 -22.812 8.125 1 86.44 380 LYS A C 1
ATOM 2931 O O . LYS A 1 380 ? 12.414 -24 7.848 1 86.44 380 LYS A O 1
ATOM 2936 N N . LEU A 1 381 ? 12.625 -21.844 7.258 1 86.5 381 LEU A N 1
ATOM 2937 C CA . LEU A 1 381 ? 12.328 -22.094 5.852 1 86.5 381 LEU A CA 1
ATOM 2938 C C . LEU A 1 381 ? 13.469 -22.859 5.184 1 86.5 381 LEU A C 1
ATOM 2940 O O . LEU A 1 381 ? 13.227 -23.734 4.352 1 86.5 381 LEU A O 1
ATOM 2944 N N . LYS A 1 382 ? 14.656 -22.562 5.547 1 84.38 382 LYS A N 1
ATOM 2945 C CA . LYS A 1 382 ? 15.82 -23.219 4.961 1 84.38 382 LYS A CA 1
ATOM 2946 C C . LYS A 1 382 ? 15.914 -24.672 5.414 1 84.38 382 LYS A C 1
ATOM 2948 O O . LYS A 1 382 ? 16.312 -25.547 4.637 1 84.38 382 LYS A O 1
ATOM 2953 N N . ASP A 1 383 ? 15.461 -24.953 6.578 1 78.75 383 ASP A N 1
ATOM 2954 C CA . ASP A 1 383 ? 15.602 -26.297 7.16 1 78.75 383 ASP A CA 1
ATOM 2955 C C . ASP A 1 383 ? 14.445 -27.188 6.75 1 78.75 383 ASP A C 1
ATOM 2957 O O . ASP A 1 383 ? 14.461 -28.391 7.031 1 78.75 383 ASP A O 1
ATOM 2961 N N . THR A 1 384 ? 13.484 -26.672 6.105 1 71.31 384 THR A N 1
ATOM 2962 C CA . THR A 1 384 ? 12.344 -27.484 5.719 1 71.31 384 THR A CA 1
ATOM 2963 C C . THR A 1 384 ? 12.75 -28.516 4.668 1 71.31 384 THR A C 1
ATOM 2965 O O . THR A 1 384 ? 13.289 -28.156 3.617 1 71.31 384 THR A O 1
ATOM 2968 N N . SER A 1 385 ? 13.023 -29.844 5.113 1 62.84 385 SER A N 1
ATOM 2969 C CA . SER A 1 385 ? 13.352 -30.969 4.246 1 62.84 385 SER A CA 1
ATOM 2970 C C . SER A 1 385 ? 12.133 -31.453 3.467 1 62.84 385 SER A C 1
ATOM 2972 O O . SER A 1 385 ? 11.008 -31.406 3.971 1 62.84 385 SER A O 1
ATOM 2974 N N . THR A 1 386 ? 12.164 -31.562 2.096 1 61.88 386 THR A N 1
ATOM 2975 C CA . THR A 1 386 ? 11.102 -32.156 1.283 1 61.88 386 THR A CA 1
ATOM 2976 C C . THR A 1 386 ? 11.164 -33.656 1.325 1 61.88 386 THR A C 1
ATOM 2978 O O . THR A 1 386 ? 12.242 -34.25 1.188 1 61.88 386 THR A O 1
ATOM 2981 N N . ALA A 1 387 ? 10.172 -34.375 1.999 1 58.41 387 ALA A N 1
ATOM 2982 C CA . ALA A 1 387 ? 10.148 -35.812 2.068 1 58.41 387 ALA A CA 1
ATOM 2983 C C . ALA A 1 387 ? 9.836 -36.438 0.705 1 58.41 387 ALA A C 1
ATOM 2985 O O . ALA A 1 387 ? 9.07 -35.875 -0.078 1 58.41 387 ALA A O 1
ATOM 2986 N N . PRO A 1 388 ? 10.609 -37.531 0.276 1 57.03 388 PRO A N 1
ATOM 2987 C CA . PRO A 1 388 ? 10.312 -38.219 -0.983 1 57.03 388 PRO A CA 1
ATOM 2988 C C . PRO A 1 388 ? 8.906 -38.812 -1.017 1 57.03 388 PRO A C 1
ATOM 2990 O O . PRO A 1 388 ? 8.367 -39.188 0.028 1 57.03 388 PRO A O 1
ATOM 2993 N N . VAL A 1 389 ? 8.07 -38.594 -2.08 1 55.88 389 VAL A N 1
ATOM 2994 C CA . VAL A 1 389 ? 6.742 -39.156 -2.279 1 55.88 389 VAL A CA 1
ATOM 2995 C C . VAL A 1 389 ? 6.863 -40.656 -2.525 1 55.88 389 VAL A C 1
ATOM 2997 O O . VAL A 1 389 ? 7.652 -41.094 -3.367 1 55.88 389 VAL A O 1
ATOM 3000 N N . ALA A 1 390 ? 6.422 -41.594 -1.59 1 48.66 390 ALA A N 1
ATOM 3001 C CA . ALA A 1 390 ? 6.402 -43.031 -1.817 1 48.66 390 ALA A CA 1
ATOM 3002 C C . ALA A 1 390 ? 5.477 -43.375 -2.975 1 48.66 390 ALA A C 1
ATOM 3004 O O . ALA A 1 390 ? 4.387 -42.812 -3.104 1 48.66 390 ALA A O 1
ATOM 3005 N N . ALA A 1 391 ? 5.82 -44 -3.982 1 45.78 391 ALA A N 1
ATOM 3006 C CA . ALA A 1 391 ? 5.094 -44.5 -5.156 1 45.78 391 ALA A CA 1
ATOM 3007 C C . ALA A 1 391 ? 3.734 -45.062 -4.77 1 45.78 391 ALA A C 1
ATOM 3009 O O . ALA A 1 391 ? 2.766 -44.938 -5.523 1 45.78 391 ALA A O 1
ATOM 3010 N N . GLY A 1 392 ? 3.426 -45.906 -3.773 1 40.16 392 GLY A N 1
ATOM 3011 C CA . GLY A 1 392 ? 2.242 -46.688 -3.469 1 40.16 392 GLY A CA 1
ATOM 3012 C C . GLY A 1 392 ? 1.101 -45.875 -2.91 1 40.16 392 GLY A C 1
ATOM 3013 O O . GLY A 1 392 ? -0.017 -46.344 -2.76 1 40.16 392 GLY A O 1
ATOM 3014 N N . HIS A 1 393 ? 1.221 -44.812 -2.277 1 38.81 393 HIS A N 1
ATOM 3015 C CA . HIS A 1 393 ? 0.244 -44.188 -1.386 1 38.81 393 HIS A CA 1
ATOM 3016 C C . HIS A 1 393 ? -0.609 -43.156 -2.127 1 38.81 393 HIS A C 1
ATOM 3018 O O . HIS A 1 393 ? -1.306 -42.375 -1.501 1 38.81 393 HIS A O 1
ATOM 3024 N N . VAL A 1 394 ? -0.532 -43 -3.291 1 38.97 394 VAL A N 1
ATOM 3025 C CA . VAL A 1 394 ? -1.479 -42.062 -3.891 1 38.97 394 VAL A CA 1
ATOM 3026 C C . VAL A 1 394 ? -2.904 -42.469 -3.521 1 38.97 394 VAL A C 1
ATOM 3028 O O . VAL A 1 394 ? -3.781 -41.594 -3.385 1 38.97 394 VAL A O 1
ATOM 3031 N N . SER A 1 395 ? -3.312 -43.781 -3.508 1 35.75 395 SER A N 1
ATOM 3032 C CA . SER A 1 395 ? -4.688 -44.25 -3.363 1 35.75 395 SER A CA 1
ATOM 3033 C C . SER A 1 395 ? -5.238 -43.938 -1.979 1 35.75 395 SER A C 1
ATOM 3035 O O . SER A 1 395 ? -6.445 -43.75 -1.812 1 35.75 395 SER A O 1
ATOM 3037 N N . SER A 1 396 ? -4.562 -44.125 -0.905 1 34.06 396 SER A N 1
ATOM 3038 C CA . SER A 1 396 ? -5.172 -44.219 0.419 1 34.06 396 SER A CA 1
ATOM 3039 C C . SER A 1 396 ? -5.496 -42.812 0.954 1 34.06 396 SER A C 1
ATOM 3041 O O . SER A 1 396 ? -6.426 -42.656 1.749 1 34.06 396 SER A O 1
ATOM 3043 N N . VAL A 1 397 ? -4.699 -41.906 0.711 1 35.44 397 VAL A N 1
ATOM 3044 C CA . VAL A 1 397 ? -4.848 -40.688 1.499 1 35.44 397 VAL A CA 1
ATOM 3045 C C . VAL A 1 397 ? -6.008 -39.844 0.955 1 35.44 397 VAL A C 1
ATOM 3047 O O . VAL A 1 397 ? -6.609 -39.062 1.685 1 35.44 397 VAL A O 1
ATOM 3050 N N . TYR A 1 398 ? -6.32 -39.938 -0.312 1 36.22 398 TYR A N 1
ATOM 3051 C CA . TYR A 1 398 ? -7.344 -39.031 -0.807 1 36.22 398 TYR A CA 1
ATOM 3052 C C . TYR A 1 398 ? -8.742 -39.531 -0.463 1 36.22 398 TYR A C 1
ATOM 3054 O O . TYR A 1 398 ? -9.742 -38.875 -0.785 1 36.22 398 TYR A O 1
ATOM 3062 N N . LEU A 1 399 ? -9.023 -40.75 -0.076 1 31.05 399 LEU A N 1
ATOM 3063 C CA . LEU A 1 399 ? -10.328 -41.312 0.256 1 31.05 399 LEU A CA 1
ATOM 3064 C C . LEU A 1 399 ? -10.945 -40.594 1.447 1 31.05 399 LEU A C 1
ATOM 3066 O O . LEU A 1 399 ? -12.172 -40.531 1.562 1 31.05 399 LEU A O 1
ATOM 3070 N N . SER A 1 400 ? -10.195 -40.25 2.434 1 31.44 400 SER A N 1
ATOM 3071 C CA . SER A 1 400 ? -10.867 -39.906 3.682 1 31.44 400 SER A CA 1
ATOM 3072 C C . SER A 1 400 ? -11.555 -38.531 3.584 1 31.44 400 SER A C 1
ATOM 3074 O O . SER A 1 400 ? -12.516 -38.281 4.305 1 31.44 400 SER A O 1
ATOM 3076 N N . THR A 1 401 ? -11.031 -37.594 2.822 1 32.78 401 THR A N 1
ATOM 3077 C CA . THR A 1 401 ? -11.586 -36.25 3.078 1 32.78 401 THR A CA 1
ATOM 3078 C C . THR A 1 401 ? -12.836 -36.031 2.236 1 32.78 401 THR A C 1
ATOM 3080 O O . THR A 1 401 ? -13.547 -35.031 2.428 1 32.78 401 THR A O 1
ATOM 3083 N N . ALA A 1 402 ? -13.188 -36.75 1.126 1 30.38 402 ALA A N 1
ATOM 3084 C CA . ALA A 1 402 ? -14.406 -36.5 0.359 1 30.38 402 ALA A CA 1
ATOM 3085 C C . ALA A 1 402 ? -15.641 -36.938 1.146 1 30.38 402 ALA A C 1
ATOM 3087 O O . ALA A 1 402 ? -16.75 -36.469 0.881 1 30.38 402 ALA A O 1
ATOM 3088 N N . ASN A 1 403 ? -15.703 -37.938 1.938 1 28.91 403 ASN A N 1
ATOM 3089 C CA . ASN A 1 403 ? -16.922 -38.438 2.559 1 28.91 403 ASN A CA 1
ATOM 3090 C C . ASN A 1 403 ? -17.469 -37.438 3.584 1 28.91 403 ASN A C 1
ATOM 3092 O O . ASN A 1 403 ? -18.672 -37.438 3.889 1 28.91 403 ASN A O 1
ATOM 3096 N N . ASP A 1 404 ? -16.688 -36.781 4.352 1 30.33 404 ASP A N 1
ATOM 3097 C CA . ASP A 1 404 ? -17.297 -36.156 5.516 1 30.33 404 ASP A CA 1
ATOM 3098 C C . ASP A 1 404 ? -18.016 -34.875 5.121 1 30.33 404 ASP A C 1
ATOM 3100 O O . ASP A 1 404 ? -18.906 -34.406 5.844 1 30.33 404 ASP A O 1
ATOM 3104 N N . GLN A 1 405 ? -17.625 -34.156 4.043 1 30.08 405 GLN A N 1
ATOM 3105 C CA . GLN A 1 405 ? -18.281 -32.844 4.051 1 30.08 405 GLN A CA 1
ATOM 3106 C C . GLN A 1 405 ? -19.656 -32.938 3.377 1 30.08 405 GLN A C 1
ATOM 3108 O O . GLN A 1 405 ? -20.375 -31.922 3.336 1 30.08 405 GLN A O 1
ATOM 3113 N N . ARG A 1 406 ? -20.094 -33.938 2.588 1 29.72 406 ARG A N 1
ATOM 3114 C CA . ARG A 1 406 ? -21.406 -33.812 1.976 1 29.72 406 ARG A CA 1
ATOM 3115 C C . ARG A 1 406 ? -22.516 -33.906 3.025 1 29.72 406 ARG A C 1
ATOM 3117 O O . ARG A 1 406 ? -23.609 -33.344 2.826 1 29.72 406 ARG A O 1
ATOM 3124 N N . SER A 1 407 ? -22.375 -34.75 4.004 1 28.12 407 SER A N 1
ATOM 3125 C CA . SER A 1 407 ? -23.578 -35.031 4.773 1 28.12 407 SER A CA 1
ATOM 3126 C C . SER A 1 407 ? -24 -33.812 5.57 1 28.12 407 SER A C 1
ATOM 3128 O O . SER A 1 407 ? -25.203 -33.594 5.812 1 28.12 407 SER A O 1
ATOM 3130 N N . SER A 1 408 ? -23.094 -33.156 6.211 1 27.88 408 SER A N 1
ATOM 3131 C CA . SER A 1 408 ? -23.625 -32.344 7.281 1 27.88 408 SER A CA 1
ATOM 3132 C C . SER A 1 408 ? -24.219 -31.031 6.734 1 27.88 408 SER A C 1
ATOM 3134 O O . SER A 1 408 ? -24.938 -30.328 7.445 1 27.88 408 SER A O 1
ATOM 3136 N N . GLN A 1 409 ? -23.859 -30.703 5.52 1 26.12 409 GLN A N 1
ATOM 3137 C CA . GLN A 1 409 ? -24.297 -29.328 5.32 1 26.12 409 GLN A CA 1
ATOM 3138 C C . GLN A 1 409 ? -25.75 -29.266 4.855 1 26.12 409 GLN A C 1
ATOM 3140 O O . GLN A 1 409 ? -26.359 -28.203 4.84 1 26.12 409 GLN A O 1
ATOM 3145 N N . TYR A 1 410 ? -26.281 -30.328 4.262 1 25.02 410 TYR A N 1
ATOM 3146 C CA . TYR A 1 410 ? -27.609 -30.109 3.689 1 25.02 410 TYR A CA 1
ATOM 3147 C C . TYR A 1 410 ? -28.672 -30.109 4.773 1 25.02 410 TYR A C 1
ATOM 3149 O O . TYR A 1 410 ? -29.844 -29.844 4.496 1 25.02 410 TYR A O 1
ATOM 3157 N N . GLN A 1 411 ? -28.438 -30.891 5.82 1 25.62 411 GLN A N 1
ATOM 3158 C CA . GLN A 1 411 ? -29.625 -31 6.668 1 25.62 411 GLN A CA 1
ATOM 3159 C C . GLN A 1 411 ? -30.062 -29.625 7.172 1 25.62 411 GLN A C 1
ATOM 3161 O O . GLN A 1 411 ? -31.266 -29.359 7.289 1 25.62 411 GLN A O 1
ATOM 3166 N N . ASP A 1 412 ? -29.109 -28.859 7.613 1 27.03 412 ASP A N 1
ATOM 3167 C CA . ASP A 1 412 ? -29.594 -27.812 8.523 1 27.03 412 ASP A CA 1
ATOM 3168 C C . ASP A 1 412 ? -30.234 -26.672 7.746 1 27.03 412 ASP A C 1
ATOM 3170 O O . ASP A 1 412 ? -30.609 -25.656 8.336 1 27.03 412 ASP A O 1
ATOM 3174 N N . PHE A 1 413 ? -30.188 -26.766 6.449 1 25.59 413 PHE A N 1
ATOM 3175 C CA . PHE A 1 413 ? -30.828 -25.609 5.832 1 25.59 413 PHE A CA 1
ATOM 3176 C C . PHE A 1 413 ? -32.344 -25.719 5.93 1 25.59 413 PHE A C 1
ATOM 3178 O O . PHE A 1 413 ? -33.062 -24.766 5.57 1 25.59 413 PHE A O 1
ATOM 3185 N N . GLU A 1 414 ? -32.719 -27 6.012 1 25.28 414 GLU A N 1
ATOM 3186 C CA . GLU A 1 414 ? -34.188 -27.062 5.938 1 25.28 414 GLU A CA 1
ATOM 3187 C C . GLU A 1 414 ? -34.844 -26.328 7.109 1 25.28 414 GLU A C 1
ATOM 3189 O O . GLU A 1 414 ? -35.906 -25.766 6.969 1 25.28 414 GLU A O 1
ATOM 3194 N N . GLU A 1 415 ? -34.188 -26.641 8.297 1 27.2 415 GLU A N 1
ATOM 3195 C CA . GLU A 1 415 ? -35 -26.203 9.422 1 27.2 415 GLU A CA 1
ATOM 3196 C C . GLU A 1 415 ? -35.156 -24.688 9.445 1 27.2 415 GLU A C 1
ATOM 3198 O O . GLU A 1 415 ? -36.031 -24.141 10.102 1 27.2 415 GLU A O 1
ATOM 3203 N N . VAL A 1 416 ? -34.125 -24.078 8.836 1 26.09 416 VAL A N 1
ATOM 3204 C CA . VAL A 1 416 ? -34.219 -22.672 9.195 1 26.09 416 VAL A CA 1
ATOM 3205 C C . VAL A 1 416 ? -35.406 -22.031 8.445 1 26.09 416 VAL A C 1
ATOM 3207 O O . VAL A 1 416 ? -35.75 -20.875 8.688 1 26.09 416 VAL A O 1
ATOM 3210 N N . ILE A 1 417 ? -35.812 -22.797 7.375 1 25.23 417 ILE A N 1
ATOM 3211 C CA . ILE A 1 417 ? -36.812 -21.984 6.656 1 25.23 417 ILE A CA 1
ATOM 3212 C C . ILE A 1 417 ? -38.062 -21.812 7.516 1 25.23 417 ILE A C 1
ATOM 3214 O O . ILE A 1 417 ? -38.781 -20.828 7.355 1 25.23 417 ILE A O 1
ATOM 3218 N N . GLN A 1 418 ? -38.312 -22.953 8.141 1 23.19 418 GLN A N 1
ATOM 3219 C CA . GLN A 1 418 ? -39.719 -22.906 8.547 1 23.19 418 GLN A CA 1
ATOM 3220 C C . GLN A 1 418 ? -39.938 -21.875 9.641 1 23.19 418 GLN A C 1
ATOM 3222 O O . GLN A 1 418 ? -41.094 -21.516 9.938 1 23.19 418 GLN A O 1
ATOM 3227 N N . SER A 1 419 ? -38.906 -21.938 10.539 1 24.64 419 SER A N 1
ATOM 3228 C CA . SER A 1 419 ? -39.375 -21.438 11.828 1 24.64 419 SER A CA 1
ATOM 3229 C C . SER A 1 419 ? -39.688 -19.953 11.781 1 24.64 419 SER A C 1
ATOM 3231 O O . SER A 1 419 ? -39 -19.156 12.461 1 24.64 419 SER A O 1
ATOM 3233 N N . ASN A 1 420 ? -39.969 -19.391 10.586 1 23.28 420 ASN A N 1
ATOM 3234 C CA . ASN A 1 420 ? -40.375 -17.984 10.578 1 23.28 420 ASN A CA 1
ATOM 3235 C C . ASN A 1 420 ? -41.531 -17.719 11.547 1 23.28 420 ASN A C 1
ATOM 3237 O O . ASN A 1 420 ? -42.25 -16.734 11.398 1 23.28 420 ASN A O 1
ATOM 3241 N N . GLN A 1 421 ? -41.938 -18.922 12.141 1 22.09 421 GLN A N 1
ATOM 3242 C CA . GLN A 1 421 ? -43.188 -18.516 12.773 1 22.09 421 GLN A CA 1
ATOM 3243 C C . GLN A 1 421 ? -42.938 -17.391 13.789 1 22.09 421 GLN A C 1
ATOM 3245 O O . GLN A 1 421 ? -41.812 -17.109 14.148 1 22.09 421 GLN A O 1
ATOM 3250 N N . THR A 1 422 ? -43.906 -17.25 14.82 1 21.47 422 THR A N 1
ATOM 3251 C CA . THR A 1 422 ? -44.344 -16.125 15.648 1 21.47 422 THR A CA 1
ATOM 3252 C C . THR A 1 422 ? -43.281 -15.805 16.703 1 21.47 422 THR A C 1
ATOM 3254 O O . THR A 1 422 ? -42.656 -16.703 17.25 1 21.47 422 THR A O 1
ATOM 3257 N N . PRO A 1 423 ? -42.719 -14.508 16.766 1 22.5 423 PRO A N 1
ATOM 3258 C CA . PRO A 1 423 ? -41.75 -13.805 17.609 1 22.5 423 PRO A CA 1
ATOM 3259 C C . PRO A 1 423 ? -41.938 -14.109 19.094 1 22.5 423 PRO A C 1
ATOM 3261 O O . PRO A 1 423 ? -42.875 -13.617 19.719 1 22.5 423 PRO A O 1
ATOM 3264 N N . ALA A 1 424 ? -42.031 -15.469 19.406 1 20.52 424 ALA A N 1
ATOM 3265 C CA . ALA A 1 424 ? -42.469 -15.594 20.797 1 20.52 424 ALA A CA 1
ATOM 3266 C C . ALA A 1 424 ? -41.531 -14.844 21.734 1 20.52 424 ALA A C 1
ATOM 3268 O O . ALA A 1 424 ? -40.344 -14.734 21.484 1 20.52 424 ALA A O 1
ATOM 3269 N N . THR A 1 425 ? -42 -14.078 22.781 1 19.47 425 THR A N 1
ATOM 3270 C CA . THR A 1 425 ? -41.625 -13.109 23.812 1 19.47 425 THR A CA 1
ATOM 3271 C C . THR A 1 425 ? -40.656 -13.727 24.812 1 19.47 425 THR A C 1
ATOM 3273 O O . THR A 1 425 ? -41.062 -14.516 25.672 1 19.47 425 THR A O 1
ATOM 3276 N N . LYS A 1 426 ? -39.688 -14.5 24.328 1 20.81 426 LYS A N 1
ATOM 3277 C CA . LYS A 1 426 ? -39 -15.195 25.422 1 20.81 426 LYS A CA 1
ATOM 3278 C C . LYS A 1 426 ? -38.469 -14.195 26.438 1 20.81 426 LYS A C 1
ATOM 3280 O O . LYS A 1 426 ? -37.812 -13.211 26.078 1 20.81 426 LYS A O 1
ATOM 3285 N N . THR A 1 427 ? -38.938 -14.148 27.656 1 19.08 427 THR A N 1
ATOM 3286 C CA . THR A 1 427 ? -38.688 -13.383 28.875 1 19.08 427 THR A CA 1
ATOM 3287 C C . THR A 1 427 ? -37.25 -13.547 29.359 1 19.08 427 THR A C 1
ATOM 3289 O O . THR A 1 427 ? -36.75 -14.664 29.453 1 19.08 427 THR A O 1
ATOM 3292 N N . ARG A 1 428 ? -36.406 -12.508 29.109 1 18.75 428 ARG A N 1
ATOM 3293 C CA . ARG A 1 428 ? -35.031 -12.195 29.469 1 18.75 428 ARG A CA 1
ATOM 3294 C C . ARG A 1 428 ? -34.781 -12.508 30.938 1 18.75 428 ARG A C 1
ATOM 3296 O O . ARG A 1 428 ? -35.312 -11.836 31.828 1 18.75 428 ARG A O 1
ATOM 3303 N N . LYS A 1 429 ? -34.781 -13.734 31.281 1 18.88 429 LYS A N 1
ATOM 3304 C CA . LYS A 1 429 ? -34.5 -13.953 32.688 1 18.88 429 LYS A CA 1
ATOM 3305 C C . LYS A 1 429 ? -33.188 -13.258 33.094 1 18.88 429 LYS A C 1
ATOM 3307 O O . LYS A 1 429 ? -32.219 -13.242 32.344 1 18.88 429 LYS A O 1
ATOM 3312 N N . ASN A 1 430 ? -33.094 -12.367 34.125 1 18.16 430 ASN A N 1
ATOM 3313 C CA . ASN A 1 430 ? -32.312 -11.375 34.875 1 18.16 430 ASN A CA 1
ATOM 3314 C C . ASN A 1 430 ? -31.078 -12 35.5 1 18.16 430 ASN A C 1
ATOM 3316 O O . ASN A 1 430 ? -30.453 -11.391 36.375 1 18.16 430 ASN A O 1
ATOM 3320 N N . SER A 1 431 ? -30.422 -13.07 34.906 1 20.31 431 SER A N 1
ATOM 3321 C CA . SER A 1 431 ? -29.516 -13.586 35.906 1 20.31 431 SER A CA 1
ATOM 3322 C C . SER A 1 431 ? -28.484 -12.539 36.312 1 20.31 431 SER A C 1
ATOM 3324 O O . SER A 1 431 ? -28.016 -11.766 35.469 1 20.31 431 SER A O 1
ATOM 3326 N N . SER A 1 432 ? -28.297 -12.07 37.594 1 20.12 432 SER A N 1
ATOM 3327 C CA . SER A 1 432 ? -27.578 -11.141 38.438 1 20.12 432 SER A CA 1
ATOM 3328 C C . SER A 1 432 ? -26.094 -11.477 38.5 1 20.12 432 SER A C 1
ATOM 3330 O O . SER A 1 432 ? -25.359 -10.977 39.375 1 20.12 432 SER A O 1
ATOM 3332 N N . HIS A 1 433 ? -25.422 -12 37.406 1 20.56 433 HIS A N 1
ATOM 3333 C CA . HIS A 1 433 ? -24.062 -12.383 37.781 1 20.56 433 HIS A CA 1
ATOM 3334 C C . HIS A 1 433 ? -23.266 -11.188 38.281 1 20.56 433 HIS A C 1
ATOM 3336 O O . HIS A 1 433 ? -23.406 -10.078 37.75 1 20.56 433 HIS A O 1
ATOM 3342 N N . SER A 1 434 ? -22.656 -11.148 39.469 1 20.84 434 SER A N 1
ATOM 3343 C CA . SER A 1 434 ? -21.844 -10.266 40.312 1 20.84 434 SER A CA 1
ATOM 3344 C C . SER A 1 434 ? -20.516 -9.938 39.625 1 20.84 434 SER A C 1
ATOM 3346 O O . SER A 1 434 ? -19.797 -10.828 39.188 1 20.84 434 SER A O 1
ATOM 3348 N N . LEU A 1 435 ? -20.344 -8.766 38.969 1 20.33 435 LEU A N 1
ATOM 3349 C CA . LEU A 1 435 ? -19.281 -8.055 38.281 1 20.33 435 LEU A CA 1
ATOM 3350 C C . LEU A 1 435 ? -18.047 -7.93 39.156 1 20.33 435 LEU A C 1
ATOM 3352 O O . LEU A 1 435 ? -18.031 -7.164 40.125 1 20.33 435 LEU A O 1
ATOM 3356 N N . ASP A 1 436 ? -17.391 -8.969 39.625 1 22.59 436 ASP A N 1
ATOM 3357 C CA . ASP A 1 436 ? -16.219 -8.711 40.469 1 22.59 436 ASP A CA 1
ATOM 3358 C C . ASP A 1 436 ? -15.188 -7.875 39.688 1 22.59 436 ASP A C 1
ATOM 3360 O O . ASP A 1 436 ? -14.867 -8.172 38.531 1 22.59 436 ASP A O 1
ATOM 3364 N N . ASP A 1 437 ? -14.906 -6.566 40.031 1 20.64 437 ASP A N 1
ATOM 3365 C CA . ASP A 1 437 ? -14.328 -5.273 39.688 1 20.64 437 ASP A CA 1
ATOM 3366 C C . ASP A 1 437 ? -12.82 -5.375 39.531 1 20.64 437 ASP A C 1
ATOM 3368 O O . ASP A 1 437 ? -12.133 -4.355 39.406 1 20.64 437 ASP A O 1
ATOM 3372 N N . ASN A 1 438 ? -12.094 -6.492 39.75 1 23.81 438 ASN A N 1
ATOM 3373 C CA . ASN A 1 438 ? -10.719 -6.219 40.125 1 23.81 438 ASN A CA 1
ATOM 3374 C C . ASN A 1 438 ? -9.875 -5.77 38.938 1 23.81 438 ASN A C 1
ATOM 3376 O O . ASN A 1 438 ? -9.25 -6.59 38.281 1 23.81 438 ASN A O 1
ATOM 3380 N N . VAL A 1 439 ? -10.383 -4.957 38.062 1 22.44 439 VAL A N 1
ATOM 3381 C CA . VAL A 1 439 ? -9.547 -4.59 36.938 1 22.44 439 VAL A CA 1
ATOM 3382 C C . VAL A 1 439 ? -8.312 -3.836 37.406 1 22.44 439 VAL A C 1
ATOM 3384 O O . VAL A 1 439 ? -8.43 -2.785 38.031 1 22.44 439 VAL A O 1
ATOM 3387 N N . LEU A 1 440 ? -7.23 -4.52 37.719 1 24.16 440 LEU A N 1
ATOM 3388 C CA . LEU A 1 440 ? -5.953 -3.945 38.125 1 24.16 440 LEU A CA 1
ATOM 3389 C C . LEU A 1 440 ? -5.477 -2.912 37.125 1 24.16 440 LEU A C 1
ATOM 3391 O O . LEU A 1 440 ? -5.602 -3.119 35.906 1 24.16 440 LEU A O 1
ATOM 3395 N N . PRO A 1 441 ? -5.449 -1.635 37.469 1 22.14 441 PRO A N 1
ATOM 3396 C CA . PRO A 1 441 ? -5.078 -0.448 36.688 1 22.14 441 PRO A CA 1
ATOM 3397 C C . PRO A 1 441 ? -3.688 -0.562 36.062 1 22.14 441 PRO A C 1
ATOM 3399 O O . PRO A 1 441 ? -2.705 -0.794 36.781 1 22.14 441 PRO A O 1
ATOM 3402 N N . VAL A 1 442 ? -3.492 -1.347 35.062 1 23.41 442 VAL A N 1
ATOM 3403 C CA . VAL A 1 442 ? -2.16 -1.429 34.469 1 23.41 442 VAL A CA 1
ATOM 3404 C C . VAL A 1 442 ? -1.664 -0.028 34.094 1 23.41 442 VAL A C 1
ATOM 3406 O O . VAL A 1 442 ? -2.312 0.689 33.344 1 23.41 442 VAL A O 1
ATOM 3409 N N . THR A 1 443 ? -1.018 0.723 35 1 22.06 443 THR A N 1
ATOM 3410 C CA . THR A 1 443 ? -0.398 2.035 34.875 1 22.06 443 THR A CA 1
ATOM 3411 C C . THR A 1 443 ? 0.641 2.027 33.75 1 22.06 443 THR A C 1
ATOM 3413 O O . THR A 1 443 ? 1.696 1.404 33.875 1 22.06 443 THR A O 1
ATOM 3416 N N . PRO A 1 444 ? 0.288 1.934 32.469 1 21.73 444 PRO A N 1
ATOM 3417 C CA . PRO A 1 444 ? 1.281 1.773 31.422 1 21.73 444 PRO A CA 1
ATOM 3418 C C . PRO A 1 444 ? 2.355 2.857 31.438 1 21.73 444 PRO A C 1
ATOM 3420 O O . PRO A 1 444 ? 3.385 2.73 30.766 1 21.73 444 PRO A O 1
ATOM 3423 N N . TYR A 1 445 ? 1.957 4.125 31.641 1 20.86 445 TYR A N 1
ATOM 3424 C CA . TYR A 1 445 ? 2.818 5.195 31.156 1 20.86 445 TYR A CA 1
ATOM 3425 C C . TYR A 1 445 ? 4.051 5.352 32.031 1 20.86 445 TYR A C 1
ATOM 3427 O O . TYR A 1 445 ? 4.086 6.219 32.906 1 20.86 445 TYR A O 1
ATOM 3435 N N . ALA A 1 446 ? 4.566 4.277 32.656 1 21.17 446 ALA A N 1
ATOM 3436 C CA . ALA A 1 446 ? 5.66 4.68 33.562 1 21.17 446 ALA A CA 1
ATOM 3437 C C . ALA A 1 446 ? 6.656 5.574 32.812 1 21.17 446 ALA A C 1
ATOM 3439 O O . ALA A 1 446 ? 6.605 5.695 31.594 1 21.17 446 ALA A O 1
ATOM 3440 N N . ASP A 1 447 ? 7.926 5.785 33.531 1 21.84 447 ASP A N 1
ATOM 3441 C CA . ASP A 1 447 ? 9.07 6.68 33.688 1 21.84 447 ASP A CA 1
ATOM 3442 C C . ASP A 1 447 ? 10.039 6.535 32.531 1 21.84 447 ASP A C 1
ATOM 3444 O O . ASP A 1 447 ? 10.734 5.523 32.406 1 21.84 447 ASP A O 1
ATOM 3448 N N . VAL A 1 448 ? 9.742 6.668 31.266 1 19.27 448 VAL A N 1
ATOM 3449 C CA . VAL A 1 448 ? 10.867 6.656 30.344 1 19.27 448 VAL A CA 1
ATOM 3450 C C . VAL A 1 448 ? 11.875 7.73 30.75 1 19.27 448 VAL A C 1
ATOM 3452 O O . VAL A 1 448 ? 11.547 8.922 30.781 1 19.27 448 VAL A O 1
ATOM 3455 N N . SER A 1 449 ? 12.742 7.457 31.75 1 19.59 449 SER A N 1
ATOM 3456 C CA . SER A 1 449 ? 13.914 8.258 32.062 1 19.59 449 SER A CA 1
ATOM 3457 C C . SER A 1 449 ? 14.711 8.602 30.812 1 19.59 449 SER A C 1
ATOM 3459 O O . SER A 1 449 ? 14.945 7.742 29.969 1 19.59 449 SER A O 1
ATOM 3461 N N . LEU A 1 450 ? 14.852 9.961 30.375 1 19.39 450 LEU A N 1
ATOM 3462 C CA . LEU A 1 450 ? 16 10.438 29.625 1 19.39 450 LEU A CA 1
ATOM 3463 C C . LEU A 1 450 ? 17.297 10.117 30.359 1 19.39 450 LEU A C 1
ATOM 3465 O O . LEU A 1 450 ? 17.391 10.289 31.578 1 19.39 450 LEU A O 1
ATOM 3469 N N . MET B 1 1 ? 24.016 -27.859 -23.297 1 83.38 1 MET B N 1
ATOM 3470 C CA . MET B 1 1 ? 23.547 -26.609 -22.719 1 83.38 1 MET B CA 1
ATOM 3471 C C . MET B 1 1 ? 22.672 -25.844 -23.703 1 83.38 1 MET B C 1
ATOM 3473 O O . MET B 1 1 ? 22.922 -25.875 -24.906 1 83.38 1 MET B O 1
ATOM 3477 N N . ILE B 1 2 ? 21.469 -25.297 -23.25 1 92.75 2 ILE B N 1
ATOM 3478 C CA . ILE B 1 2 ? 20.594 -24.453 -24.062 1 92.75 2 ILE B CA 1
ATOM 3479 C C . ILE B 1 2 ? 20.562 -23.047 -23.484 1 92.75 2 ILE B C 1
ATOM 3481 O O . ILE B 1 2 ? 20.406 -22.859 -22.266 1 92.75 2 ILE B O 1
ATOM 3485 N N . TYR B 1 3 ? 20.844 -22.062 -24.391 1 94.19 3 TYR B N 1
ATOM 3486 C CA . TYR B 1 3 ? 20.828 -20.672 -23.969 1 94.19 3 TYR B CA 1
ATOM 3487 C C . TYR B 1 3 ? 19.953 -19.828 -24.891 1 94.19 3 TYR B C 1
ATOM 3489 O O . TYR B 1 3 ? 20.094 -19.875 -26.109 1 94.19 3 TYR B O 1
ATOM 3497 N N . VAL B 1 4 ? 18.984 -19.078 -24.234 1 96.06 4 VAL B N 1
ATOM 3498 C CA . VAL B 1 4 ? 18.156 -18.141 -24.969 1 96.06 4 VAL B CA 1
ATOM 3499 C C . VAL B 1 4 ? 18.688 -16.719 -24.797 1 96.06 4 VAL B C 1
ATOM 3501 O O . VAL B 1 4 ? 18.703 -16.188 -23.688 1 96.06 4 VAL B O 1
ATOM 3504 N N . GLY B 1 5 ? 19 -16.094 -25.828 1 94.12 5 GLY B N 1
ATOM 3505 C CA . GLY B 1 5 ? 19.594 -14.766 -25.781 1 94.12 5 GLY B CA 1
ATOM 3506 C C . GLY B 1 5 ? 18.578 -13.648 -25.781 1 94.12 5 GLY B C 1
ATOM 3507 O O . GLY B 1 5 ? 17.375 -13.898 -25.812 1 94.12 5 GLY B O 1
ATOM 3508 N N . ASP B 1 6 ? 19.078 -12.398 -25.828 1 92.31 6 ASP B N 1
ATOM 3509 C CA . ASP B 1 6 ? 18.219 -11.219 -25.766 1 92.31 6 ASP B CA 1
ATOM 3510 C C . ASP B 1 6 ? 17.438 -11.039 -27.062 1 92.31 6 ASP B C 1
ATOM 3512 O O . ASP B 1 6 ? 17.938 -11.312 -28.156 1 92.31 6 ASP B O 1
ATOM 3516 N N . ALA B 1 7 ? 16.25 -10.461 -26.812 1 91 7 ALA B N 1
ATOM 3517 C CA . ALA B 1 7 ? 15.344 -10.273 -27.953 1 91 7 ALA B CA 1
ATOM 3518 C C . ALA B 1 7 ? 15.883 -9.203 -28.906 1 91 7 ALA B C 1
ATOM 3520 O O . ALA B 1 7 ? 16.422 -8.188 -28.469 1 91 7 ALA B O 1
ATOM 3521 N N . GLY B 1 8 ? 15.812 -9.5 -30.141 1 89.44 8 GLY B N 1
ATOM 3522 C CA . GLY B 1 8 ? 16.094 -8.531 -31.188 1 89.44 8 GLY B CA 1
ATOM 3523 C C . GLY B 1 8 ? 14.898 -8.266 -32.094 1 89.44 8 GLY B C 1
ATOM 3524 O O . GLY B 1 8 ? 14.133 -9.18 -32.406 1 89.44 8 GLY B O 1
ATOM 3525 N N . ARG B 1 9 ? 14.719 -7.07 -32.375 1 88.19 9 ARG B N 1
ATOM 3526 C CA . ARG B 1 9 ? 13.602 -6.727 -33.25 1 88.19 9 ARG B CA 1
ATOM 3527 C C . ARG B 1 9 ? 13.945 -6.973 -34.719 1 88.19 9 ARG B C 1
ATOM 3529 O O . ARG B 1 9 ? 15.047 -6.633 -35.156 1 88.19 9 ARG B O 1
ATOM 3536 N N . VAL B 1 10 ? 13.133 -7.613 -35.312 1 86.31 10 VAL B N 1
ATOM 3537 C CA . VAL B 1 10 ? 13.305 -7.871 -36.75 1 86.31 10 VAL B CA 1
ATOM 3538 C C . VAL B 1 10 ? 12.109 -7.316 -37.5 1 86.31 10 VAL B C 1
ATOM 3540 O O . VAL B 1 10 ? 10.961 -7.504 -37.094 1 86.31 10 VAL B O 1
ATOM 3543 N N . GLY B 1 11 ? 12.375 -6.695 -38.562 1 80.31 11 GLY B N 1
ATOM 3544 C CA . GLY B 1 11 ? 11.32 -6.168 -39.406 1 80.31 11 GLY B CA 1
ATOM 3545 C C . GLY B 1 11 ? 10.938 -4.742 -39.062 1 80.31 11 GLY B C 1
ATOM 3546 O O . GLY B 1 11 ? 11.383 -4.199 -38.062 1 80.31 11 GLY B O 1
ATOM 3547 N N . ASP B 1 12 ? 10.398 -4.066 -40.062 1 76.56 12 ASP B N 1
ATOM 3548 C CA . ASP B 1 12 ? 10.008 -2.664 -39.969 1 76.56 12 ASP B CA 1
ATOM 3549 C C . ASP B 1 12 ? 8.5 -2.523 -39.812 1 76.56 12 ASP B C 1
ATOM 3551 O O . ASP B 1 12 ? 7.738 -3.363 -40.281 1 76.56 12 ASP B O 1
ATOM 3555 N N . GLY B 1 13 ? 8.125 -1.539 -39.062 1 67.31 13 GLY B N 1
ATOM 3556 C CA . GLY B 1 13 ? 6.738 -1.113 -38.969 1 67.31 13 GLY B CA 1
ATOM 3557 C C . GLY B 1 13 ? 5.871 -2.076 -38.188 1 67.31 13 GLY B C 1
ATOM 3558 O O . GLY B 1 13 ? 6.27 -2.555 -37.125 1 67.31 13 GLY B O 1
ATOM 3559 N N . VAL B 1 14 ? 4.613 -2.408 -38.719 1 69.75 14 VAL B N 1
ATOM 3560 C CA . VAL B 1 14 ? 3.553 -3.178 -38.094 1 69.75 14 VAL B CA 1
ATOM 3561 C C . VAL B 1 14 ? 3.916 -4.66 -38.094 1 69.75 14 VAL B C 1
ATOM 3563 O O . VAL B 1 14 ? 3.488 -5.41 -37.219 1 69.75 14 VAL B O 1
ATOM 3566 N N . ASN B 1 15 ? 4.801 -5.121 -39 1 73.5 15 ASN B N 1
ATOM 3567 C CA . ASN B 1 15 ? 5.152 -6.531 -39.125 1 73.5 15 ASN B CA 1
ATOM 3568 C C . ASN B 1 15 ? 6.395 -6.871 -38.312 1 73.5 15 ASN B C 1
ATOM 3570 O O . ASN B 1 15 ? 6.898 -7.996 -38.375 1 73.5 15 ASN B O 1
ATOM 3574 N N . GLY B 1 16 ? 6.742 -5.883 -37.625 1 83.62 16 GLY B N 1
ATOM 3575 C CA . GLY B 1 16 ? 7.922 -6.117 -36.812 1 83.62 16 GLY B CA 1
ATOM 3576 C C . GLY B 1 16 ? 7.66 -7.051 -35.656 1 83.62 16 GLY B C 1
ATOM 3577 O O . GLY B 1 16 ? 6.578 -7.023 -35.062 1 83.62 16 GLY B O 1
ATOM 3578 N N . HIS B 1 17 ? 8.562 -8.047 -35.562 1 84.69 17 HIS B N 1
ATOM 3579 C CA . HIS B 1 17 ? 8.461 -8.953 -34.438 1 84.69 17 HIS B CA 1
ATOM 3580 C C . HIS B 1 17 ? 9.812 -9.141 -33.75 1 84.69 17 HIS B C 1
ATOM 3582 O O . HIS B 1 17 ? 10.844 -8.758 -34.281 1 84.69 17 HIS B O 1
ATOM 3588 N N . HIS B 1 18 ? 9.773 -9.609 -32.562 1 90.12 18 HIS B N 1
ATOM 3589 C CA . HIS B 1 18 ? 10.992 -9.875 -31.812 1 90.12 18 HIS B CA 1
ATOM 3590 C C . HIS B 1 18 ? 11.43 -11.328 -31.953 1 90.12 18 HIS B C 1
ATOM 3592 O O . HIS B 1 18 ? 10.586 -12.227 -31.969 1 90.12 18 HIS B O 1
ATOM 3598 N N . VAL B 1 19 ? 12.727 -11.445 -32.125 1 93.69 19 VAL B N 1
ATOM 3599 C CA . VAL B 1 19 ? 13.289 -12.789 -32.219 1 93.69 19 VAL B CA 1
ATOM 3600 C C . VAL B 1 19 ? 14.289 -13.031 -31.109 1 93.69 19 VAL B C 1
ATOM 3602 O O . VAL B 1 19 ? 14.953 -12.094 -30.656 1 93.69 19 VAL B O 1
ATOM 3605 N N . TYR B 1 20 ? 14.336 -14.273 -30.625 1 95.75 20 TYR B N 1
ATOM 3606 C CA . TYR B 1 20 ? 15.289 -14.703 -29.594 1 95.75 20 TYR B CA 1
ATOM 3607 C C . TYR B 1 20 ? 16.312 -15.664 -30.188 1 95.75 20 TYR B C 1
ATOM 3609 O O . TYR B 1 20 ? 15.961 -16.719 -30.719 1 95.75 20 TYR B O 1
ATOM 3617 N N . PRO B 1 21 ? 17.547 -15.344 -30.062 1 96.31 21 PRO B N 1
ATOM 3618 C CA . PRO B 1 21 ? 18.562 -16.328 -30.453 1 96.31 21 PRO B CA 1
ATOM 3619 C C . PRO B 1 21 ? 18.656 -17.5 -29.469 1 96.31 21 PRO B C 1
ATOM 3621 O O . PRO B 1 21 ? 18.75 -17.281 -28.25 1 96.31 21 PRO B O 1
ATOM 3624 N N . VAL B 1 22 ? 18.609 -18.672 -29.984 1 97 22 VAL B N 1
ATOM 3625 C CA . VAL B 1 22 ? 18.719 -19.875 -29.156 1 97 22 VAL B CA 1
ATOM 3626 C C . VAL B 1 22 ? 19.984 -20.641 -29.5 1 97 22 VAL B C 1
ATOM 3628 O O . VAL B 1 22 ? 20.188 -21.047 -30.656 1 97 22 VAL B O 1
ATOM 3631 N N . ARG B 1 23 ? 20.781 -20.828 -28.516 1 94.69 23 ARG B N 1
ATOM 3632 C CA . ARG B 1 23 ? 22.031 -21.562 -28.688 1 94.69 23 ARG B CA 1
ATOM 3633 C C . ARG B 1 23 ? 21.953 -22.922 -27.984 1 94.69 23 ARG B C 1
ATOM 3635 O O . ARG B 1 23 ? 21.469 -23.016 -26.859 1 94.69 23 ARG B O 1
ATOM 3642 N N . CYS B 1 24 ? 22.359 -23.969 -28.703 1 92.62 24 CYS B N 1
ATOM 3643 C CA . CYS B 1 24 ? 22.234 -25.312 -28.156 1 92.62 24 CYS B CA 1
ATOM 3644 C C . CYS B 1 24 ? 23.5 -26.125 -28.438 1 92.62 24 CYS B C 1
ATOM 3646 O O . CYS B 1 24 ? 24 -26.125 -29.547 1 92.62 24 CYS B O 1
ATOM 3648 N N . SER B 1 25 ? 24 -26.875 -27.422 1 89.62 25 SER B N 1
ATOM 3649 C CA . SER B 1 25 ? 25.141 -27.781 -27.562 1 89.62 25 SER B CA 1
ATOM 3650 C C . SER B 1 25 ? 24.766 -29.188 -27.109 1 89.62 25 SER B C 1
ATOM 3652 O O . SER B 1 25 ? 25.656 -29.984 -26.75 1 89.62 25 SER B O 1
ATOM 3654 N N . LEU B 1 26 ? 23.562 -29.562 -27.094 1 85.19 26 LEU B N 1
ATOM 3655 C CA . LEU B 1 26 ? 23.094 -30.828 -26.547 1 85.19 26 LEU B CA 1
ATOM 3656 C C . LEU B 1 26 ? 23.375 -31.969 -27.531 1 85.19 26 LEU B C 1
ATOM 3658 O O . LEU B 1 26 ? 23.484 -33.125 -27.109 1 85.19 26 LEU B O 1
ATOM 3662 N N . PHE B 1 27 ? 23.438 -31.734 -28.859 1 80.06 27 PHE B N 1
ATOM 3663 C CA . PHE B 1 27 ? 23.422 -32.781 -29.844 1 80.06 27 PHE B CA 1
ATOM 3664 C C . PHE B 1 27 ? 24.797 -32.938 -30.5 1 80.06 27 PHE B C 1
ATOM 3666 O O . PHE B 1 27 ? 24.922 -33.531 -31.578 1 80.06 27 PHE B O 1
ATOM 3673 N N . GLY B 1 28 ? 25.797 -32.531 -29.891 1 76.38 28 GLY B N 1
ATOM 3674 C CA . GLY B 1 28 ? 27.141 -32.656 -30.438 1 76.38 28 GLY B CA 1
ATOM 3675 C C . GLY B 1 28 ? 28.062 -31.531 -30.031 1 76.38 28 GLY B C 1
ATOM 3676 O O . GLY B 1 28 ? 27.688 -30.672 -29.234 1 76.38 28 GLY B O 1
ATOM 3677 N N . PRO B 1 29 ? 29.219 -31.641 -30.484 1 79.44 29 PRO B N 1
ATOM 3678 C CA . PRO B 1 29 ? 30.234 -30.672 -30.078 1 79.44 29 PRO B CA 1
ATOM 3679 C C . PRO B 1 29 ? 30.016 -29.297 -30.703 1 79.44 29 PRO B C 1
ATOM 3681 O O . PRO B 1 29 ? 30.531 -28.297 -30.188 1 79.44 29 PRO B O 1
ATOM 3684 N N . SER B 1 30 ? 29.234 -29.297 -31.766 1 84.56 30 SER B N 1
ATOM 3685 C CA . SER B 1 30 ? 29.016 -28.016 -32.406 1 84.56 30 SER B CA 1
ATOM 3686 C C . SER B 1 30 ? 27.844 -27.266 -31.781 1 84.56 30 SER B C 1
ATOM 3688 O O . SER B 1 30 ? 26.844 -27.891 -31.391 1 84.56 30 SER B O 1
ATOM 3690 N N . ILE B 1 31 ? 28.109 -26.016 -31.531 1 88.19 31 ILE B N 1
ATOM 3691 C CA . ILE B 1 31 ? 27.062 -25.141 -31 1 88.19 31 ILE B CA 1
ATOM 3692 C C . ILE B 1 31 ? 26.172 -24.656 -32.156 1 88.19 31 ILE B C 1
ATOM 3694 O O . ILE B 1 31 ? 26.672 -24.141 -33.156 1 88.19 31 ILE B O 1
ATOM 3698 N N . THR B 1 32 ? 24.922 -24.969 -32.094 1 90.69 32 THR B N 1
ATOM 3699 C CA . THR B 1 32 ? 23.969 -24.469 -33.062 1 90.69 32 THR B CA 1
ATOM 3700 C C . THR B 1 32 ? 23.266 -23.219 -32.531 1 90.69 32 THR B C 1
ATOM 3702 O O . THR B 1 32 ? 22.984 -23.109 -31.344 1 90.69 32 THR B O 1
ATOM 3705 N N . GLU B 1 33 ? 23.125 -22.266 -33.438 1 93.75 33 GLU B N 1
ATOM 3706 C CA . GLU B 1 33 ? 22.406 -21.047 -33.094 1 93.75 33 GLU B CA 1
ATOM 3707 C C . GLU B 1 33 ? 21.281 -20.766 -34.094 1 93.75 33 GLU B C 1
ATOM 3709 O O . GLU B 1 33 ? 21.5 -20.719 -35.312 1 93.75 33 GLU B O 1
ATOM 3714 N N . VAL B 1 34 ? 20.125 -20.641 -33.562 1 95.69 34 VAL B N 1
ATOM 3715 C CA . VAL B 1 34 ? 18.969 -20.375 -34.406 1 95.69 34 VAL B CA 1
ATOM 3716 C C . VAL B 1 34 ? 18.141 -19.234 -33.812 1 95.69 34 VAL B C 1
ATOM 3718 O O . VAL B 1 34 ? 18.156 -19.016 -32.625 1 95.69 34 VAL B O 1
ATOM 3721 N N . ASP B 1 35 ? 17.406 -18.484 -34.719 1 95.44 35 ASP B N 1
ATOM 3722 C CA . ASP B 1 35 ? 16.5 -17.422 -34.281 1 95.44 35 ASP B CA 1
ATOM 3723 C C . ASP B 1 35 ? 15.055 -17.922 -34.188 1 95.44 35 ASP B C 1
ATOM 3725 O O . ASP B 1 35 ? 14.531 -18.484 -35.156 1 95.44 35 ASP B O 1
ATOM 3729 N N . ARG B 1 36 ? 14.508 -17.688 -33.031 1 96.62 36 ARG B N 1
ATOM 3730 C CA . ARG B 1 36 ? 13.141 -18.141 -32.812 1 96.62 36 ARG B CA 1
ATOM 3731 C C . ARG B 1 36 ? 12.25 -17.016 -32.312 1 96.62 36 ARG B C 1
ATOM 3733 O O . ARG B 1 36 ? 12.68 -16.219 -31.469 1 96.62 36 ARG B O 1
ATOM 3740 N N . ARG B 1 37 ? 11.086 -16.891 -32.812 1 92.75 37 ARG B N 1
ATOM 3741 C CA . ARG B 1 37 ? 10.07 -16 -32.281 1 92.75 37 ARG B CA 1
ATOM 3742 C C . ARG B 1 37 ? 9.18 -16.719 -31.281 1 92.75 37 ARG B C 1
ATOM 3744 O O . ARG B 1 37 ? 9.227 -17.953 -31.172 1 92.75 37 ARG B O 1
ATOM 3751 N N . TYR B 1 38 ? 8.359 -16.016 -30.609 1 92.31 38 TYR B N 1
ATOM 3752 C CA . TYR B 1 38 ? 7.496 -16.609 -29.594 1 92.31 38 TYR B CA 1
ATOM 3753 C C . TYR B 1 38 ? 6.574 -17.656 -30.203 1 92.31 38 TYR B C 1
ATOM 3755 O O . TYR B 1 38 ? 6.363 -18.719 -29.609 1 92.31 38 TYR B O 1
ATOM 3763 N N . SER B 1 39 ? 6.094 -17.375 -31.344 1 91.69 39 SER B N 1
ATOM 3764 C CA . SER B 1 39 ? 5.168 -18.297 -31.984 1 91.69 39 SER B CA 1
ATOM 3765 C C . SER B 1 39 ? 5.84 -19.625 -32.312 1 91.69 39 SER B C 1
ATOM 3767 O O . SER B 1 39 ? 5.176 -20.672 -32.375 1 91.69 39 SER B O 1
ATOM 3769 N N . ASP B 1 40 ? 7.082 -19.641 -32.438 1 95.38 40 ASP B N 1
ATOM 3770 C CA . ASP B 1 40 ? 7.82 -20.875 -32.656 1 95.38 40 ASP B CA 1
ATOM 3771 C C . ASP B 1 40 ? 7.855 -21.719 -31.391 1 95.38 40 ASP B C 1
ATOM 3773 O O . ASP B 1 40 ? 7.723 -22.953 -31.453 1 95.38 40 ASP B O 1
ATOM 3777 N N . PHE B 1 41 ? 8.086 -21.078 -30.297 1 96.06 41 PHE B N 1
ATOM 3778 C CA . PHE B 1 41 ? 8.055 -21.781 -29.031 1 96.06 41 PHE B CA 1
ATOM 3779 C C . PHE B 1 41 ? 6.676 -22.375 -28.781 1 96.06 41 PHE B C 1
ATOM 3781 O O . PHE B 1 41 ? 6.562 -23.516 -28.312 1 96.06 41 PHE B O 1
ATOM 3788 N N . ALA B 1 42 ? 5.691 -21.578 -29.141 1 93.75 42 ALA B N 1
ATOM 3789 C CA . ALA B 1 42 ? 4.32 -22.062 -29 1 93.75 42 ALA B CA 1
ATOM 3790 C C . ALA B 1 42 ? 4.078 -23.297 -29.875 1 93.75 42 ALA B C 1
ATOM 3792 O O . ALA B 1 42 ? 3.396 -24.234 -29.469 1 93.75 42 ALA B O 1
ATOM 3793 N N . TRP B 1 43 ? 4.602 -23.219 -31.047 1 95.25 43 TRP B N 1
ATOM 3794 C CA . TRP B 1 43 ? 4.516 -24.359 -31.953 1 95.25 43 TRP B CA 1
ATOM 3795 C C . TRP B 1 43 ? 5.172 -25.594 -31.344 1 95.25 43 TRP B C 1
ATOM 3797 O O . TRP B 1 43 ? 4.609 -26.688 -31.391 1 95.25 43 TRP B O 1
ATOM 3807 N N . LEU B 1 44 ? 6.367 -25.438 -30.828 1 96.44 44 LEU B N 1
ATOM 3808 C CA . LEU B 1 44 ? 7.055 -26.562 -30.188 1 96.44 44 LEU B CA 1
ATOM 3809 C C . LEU B 1 44 ? 6.203 -27.156 -29.078 1 96.44 44 LEU B C 1
ATOM 3811 O O . LEU B 1 44 ? 6.055 -28.375 -28.984 1 96.44 44 LEU B O 1
ATOM 3815 N N . HIS B 1 45 ? 5.707 -26.266 -28.281 1 95.25 45 HIS B N 1
ATOM 3816 C CA . HIS B 1 45 ? 4.859 -26.703 -27.172 1 95.25 45 HIS B CA 1
ATOM 3817 C C . HIS B 1 45 ? 3.686 -27.531 -27.688 1 95.25 45 HIS B C 1
ATOM 3819 O O . HIS B 1 45 ? 3.398 -28.594 -27.141 1 95.25 45 HIS B O 1
ATOM 3825 N N . ALA B 1 46 ? 3.053 -27.109 -28.719 1 92.81 46 ALA B N 1
ATOM 3826 C CA . ALA B 1 46 ? 1.911 -27.812 -29.297 1 92.81 46 ALA B CA 1
ATOM 3827 C C . ALA B 1 46 ? 2.33 -29.156 -29.875 1 92.81 46 ALA B C 1
ATOM 3829 O O . ALA B 1 46 ? 1.617 -30.156 -29.719 1 92.81 46 ALA B O 1
ATOM 3830 N N . GLN B 1 47 ? 3.447 -29.203 -30.516 1 94.69 47 GLN B N 1
ATOM 3831 C CA . GLN B 1 47 ? 3.943 -30.438 -31.109 1 94.69 47 GLN B CA 1
ATOM 3832 C C . GLN B 1 47 ? 4.273 -31.469 -30.031 1 94.69 47 GLN B C 1
ATOM 3834 O O . GLN B 1 47 ? 3.986 -32.656 -30.188 1 94.69 47 GLN B O 1
ATOM 3839 N N . LEU B 1 48 ? 4.871 -30.953 -28.969 1 95.69 48 LEU B N 1
ATOM 3840 C CA . LEU B 1 48 ? 5.188 -31.859 -27.859 1 95.69 48 LEU B CA 1
ATOM 3841 C C . LEU B 1 48 ? 3.916 -32.438 -27.234 1 95.69 48 LEU B C 1
ATOM 3843 O O . LEU B 1 48 ? 3.875 -33.594 -26.875 1 95.69 48 LEU B O 1
ATOM 3847 N N . ALA B 1 49 ? 2.924 -31.609 -27.141 1 92.44 49 ALA B N 1
ATOM 3848 C CA . ALA B 1 49 ? 1.645 -32.062 -26.609 1 92.44 49 ALA B CA 1
ATOM 3849 C C . ALA B 1 49 ? 1.047 -33.156 -27.469 1 92.44 49 ALA B C 1
ATOM 3851 O O . ALA B 1 49 ? 0.461 -34.125 -26.953 1 92.44 49 ALA B O 1
ATOM 3852 N N . LYS B 1 50 ? 1.225 -33.125 -28.75 1 90.44 50 LYS B N 1
ATOM 3853 C CA . LYS B 1 50 ? 0.666 -34.062 -29.703 1 90.44 50 LYS B CA 1
ATOM 3854 C C . LYS B 1 50 ? 1.479 -35.344 -29.734 1 90.44 50 LYS B C 1
ATOM 3856 O O . LYS B 1 50 ? 0.913 -36.438 -29.766 1 90.44 50 LYS B O 1
ATOM 3861 N N . THR B 1 51 ? 2.777 -35.25 -29.641 1 93.38 51 THR B N 1
ATOM 3862 C CA . THR B 1 51 ? 3.652 -36.406 -29.891 1 93.38 51 THR B CA 1
ATOM 3863 C C . THR B 1 51 ? 3.943 -37.125 -28.578 1 93.38 51 THR B C 1
ATOM 3865 O O . THR B 1 51 ? 4.352 -38.312 -28.594 1 93.38 51 THR B O 1
ATOM 3868 N N . CYS B 1 52 ? 3.801 -36.469 -27.484 1 94.12 52 CYS B N 1
ATOM 3869 C CA . CYS B 1 52 ? 4.043 -37.062 -26.188 1 94.12 52 CYS B CA 1
ATOM 3870 C C . CYS B 1 52 ? 2.814 -36.969 -25.297 1 94.12 52 CYS B C 1
ATOM 3872 O O . CYS B 1 52 ? 2.873 -36.344 -24.219 1 94.12 52 CYS B O 1
ATOM 3874 N N . PRO B 1 53 ? 1.789 -37.625 -25.703 1 93.44 53 PRO B N 1
ATOM 3875 C CA . PRO B 1 53 ? 0.564 -37.531 -24.906 1 93.44 53 PRO B CA 1
ATOM 3876 C C . PRO B 1 53 ? 0.749 -38.062 -23.484 1 93.44 53 PRO B C 1
ATOM 3878 O O . PRO B 1 53 ? 1.392 -39.094 -23.266 1 93.44 53 PRO B O 1
ATOM 3881 N N . GLY B 1 54 ? 0.216 -37.344 -22.516 1 93.94 54 GLY B N 1
ATOM 3882 C CA . GLY B 1 54 ? 0.27 -37.75 -21.125 1 93.94 54 GLY B CA 1
ATOM 3883 C C . GLY B 1 54 ? 1.415 -37.094 -20.359 1 93.94 54 GLY B C 1
ATOM 3884 O O . GLY B 1 54 ? 1.479 -37.188 -19.125 1 93.94 54 GLY B O 1
ATOM 3885 N N . CYS B 1 55 ? 2.375 -36.5 -21.047 1 95.81 55 CYS B N 1
ATOM 3886 C CA . CYS B 1 55 ? 3.467 -35.781 -20.391 1 95.81 55 CYS B CA 1
ATOM 3887 C C . CYS B 1 55 ? 3.002 -34.438 -19.859 1 95.81 55 CYS B C 1
ATOM 3889 O O . CYS B 1 55 ? 2.203 -33.75 -20.5 1 95.81 55 CYS B O 1
ATOM 3891 N N . ILE B 1 56 ? 3.48 -34.125 -18.719 1 96.44 56 ILE B N 1
ATOM 3892 C CA . ILE B 1 56 ? 3.264 -32.781 -18.219 1 96.44 56 ILE B CA 1
ATOM 3893 C C . ILE B 1 56 ? 4.273 -31.828 -18.844 1 96.44 56 ILE B C 1
ATOM 3895 O O . ILE B 1 56 ? 5.469 -31.891 -18.547 1 96.44 56 ILE B O 1
ATOM 3899 N N . LEU B 1 57 ? 3.791 -30.969 -19.641 1 95.75 57 LEU B N 1
ATOM 3900 C CA . LEU B 1 57 ? 4.668 -30.062 -20.391 1 95.75 57 LEU B CA 1
ATOM 3901 C C . LEU B 1 57 ? 5.055 -28.859 -19.547 1 95.75 57 LEU B C 1
ATOM 3903 O O . LEU B 1 57 ? 4.219 -28.312 -18.812 1 95.75 57 LEU B O 1
ATOM 3907 N N . PRO B 1 58 ? 6.312 -28.5 -19.625 1 94 58 PRO B N 1
ATOM 3908 C CA . PRO B 1 58 ? 6.668 -27.219 -19.031 1 94 58 PRO B CA 1
ATOM 3909 C C . PRO B 1 58 ? 5.914 -26.047 -19.656 1 94 58 PRO B C 1
ATOM 3911 O O . PRO B 1 58 ? 5.754 -26 -20.891 1 94 58 PRO B O 1
ATOM 3914 N N . PRO B 1 59 ? 5.477 -25.219 -18.844 1 91.19 59 PRO B N 1
ATOM 3915 C CA . PRO B 1 59 ? 4.691 -24.109 -19.391 1 91.19 59 PRO B CA 1
ATOM 3916 C C . PRO B 1 59 ? 5.559 -23.062 -20.109 1 91.19 59 PRO B C 1
ATOM 3918 O O . PRO B 1 59 ? 6.746 -22.938 -19.812 1 91.19 59 PRO B O 1
ATOM 3921 N N . ILE B 1 60 ? 5.008 -22.406 -21.062 1 90.75 60 ILE B N 1
ATOM 3922 C CA . ILE B 1 60 ? 5.637 -21.25 -21.703 1 90.75 60 ILE B CA 1
ATOM 3923 C C . ILE B 1 60 ? 5.02 -19.969 -21.156 1 90.75 60 ILE B C 1
ATOM 3925 O O . ILE B 1 60 ? 3.879 -19.969 -20.688 1 90.75 60 ILE B O 1
ATOM 3929 N N . PRO B 1 61 ? 5.82 -18.906 -21.234 1 87.19 61 PRO B N 1
ATOM 3930 C CA . PRO B 1 61 ? 5.246 -17.641 -20.781 1 87.19 61 PRO B CA 1
ATOM 3931 C C . PRO B 1 61 ? 3.98 -17.266 -21.562 1 87.19 61 PRO B C 1
ATOM 3933 O O . PRO B 1 61 ? 3.807 -17.672 -22.703 1 87.19 61 PRO B O 1
ATOM 3936 N N . GLY B 1 62 ? 3.07 -16.547 -20.812 1 78.38 62 GLY B N 1
ATOM 3937 C CA . GLY B 1 62 ? 1.804 -16.172 -21.438 1 78.38 62 GLY B CA 1
ATOM 3938 C C . GLY B 1 62 ? 1.956 -15.188 -22.578 1 78.38 62 GLY B C 1
ATOM 3939 O O . GLY B 1 62 ? 2.955 -14.469 -22.641 1 78.38 62 GLY B O 1
ATOM 3940 N N . LYS B 1 63 ? 0.964 -15.312 -23.469 1 68.12 63 LYS B N 1
ATOM 3941 C CA . LYS B 1 63 ? 0.924 -14.344 -24.562 1 68.12 63 LYS B CA 1
ATOM 3942 C C . LYS B 1 63 ? 0.404 -12.992 -24.094 1 68.12 63 LYS B C 1
ATOM 3944 O O . LYS B 1 63 ? -0.523 -12.93 -23.281 1 68.12 63 LYS B O 1
ATOM 3949 N N . VAL B 1 64 ? 1.181 -12.031 -24.016 1 62.41 64 VAL B N 1
ATOM 3950 C CA . VAL B 1 64 ? 0.706 -10.703 -23.641 1 62.41 64 VAL B CA 1
ATOM 3951 C C . VAL B 1 64 ? 0.213 -9.961 -24.875 1 62.41 64 VAL B C 1
ATOM 3953 O O . VAL B 1 64 ? 0.866 -9.977 -25.922 1 62.41 64 VAL B O 1
ATOM 3956 N N . VAL B 1 65 ? -1.248 -9.727 -24.703 1 54.78 65 VAL B N 1
ATOM 3957 C CA . VAL B 1 65 ? -1.892 -8.984 -25.781 1 54.78 65 VAL B CA 1
ATOM 3958 C C . VAL B 1 65 ? -1.688 -7.484 -25.578 1 54.78 65 VAL B C 1
ATOM 3960 O O . VAL B 1 65 ? -1.92 -6.965 -24.484 1 54.78 65 VAL B O 1
ATOM 3963 N N . GLY B 1 66 ? -0.651 -6.832 -26.203 1 55.94 66 GLY B N 1
ATOM 3964 C CA . GLY B 1 66 ? -0.513 -5.387 -26.203 1 55.94 66 GLY B CA 1
ATOM 3965 C C . GLY B 1 66 ? 0.775 -4.91 -26.844 1 55.94 66 GLY B C 1
ATOM 3966 O O . GLY B 1 66 ? 1.671 -5.711 -27.125 1 55.94 66 GLY B O 1
ATOM 3967 N N . ILE B 1 67 ? 0.729 -3.719 -27.234 1 55.16 67 ILE B N 1
ATOM 3968 C CA . ILE B 1 67 ? 1.651 -3.053 -28.156 1 55.16 67 ILE B CA 1
ATOM 3969 C C . ILE B 1 67 ? 3.01 -2.875 -27.469 1 55.16 67 ILE B C 1
ATOM 3971 O O . ILE B 1 67 ? 4.047 -2.877 -28.141 1 55.16 67 ILE B O 1
ATOM 3975 N N . LEU B 1 68 ? 3.027 -2.492 -26.203 1 54.28 68 LEU B N 1
ATOM 3976 C CA . LEU B 1 68 ? 4.309 -1.967 -25.734 1 54.28 68 LEU B CA 1
ATOM 3977 C C . LEU B 1 68 ? 5.168 -3.076 -25.141 1 54.28 68 LEU B C 1
ATOM 3979 O O . LEU B 1 68 ? 4.789 -3.684 -24.125 1 54.28 68 LEU B O 1
ATOM 3983 N N . HIS B 1 69 ? 6.055 -3.529 -25.984 1 63.03 69 HIS B N 1
ATOM 3984 C CA . HIS B 1 69 ? 7.043 -4.473 -25.484 1 63.03 69 HIS B CA 1
ATOM 3985 C C . HIS B 1 69 ? 8.203 -3.75 -24.797 1 63.03 69 HIS B C 1
ATOM 3987 O O . HIS B 1 69 ? 9.195 -3.408 -25.438 1 63.03 69 HIS B O 1
ATOM 3993 N N . SER B 1 70 ? 7.988 -3.447 -23.531 1 71.31 70 SER B N 1
ATOM 3994 C CA . SER B 1 70 ? 9.07 -2.873 -22.75 1 71.31 70 SER B CA 1
ATOM 3995 C C . SER B 1 70 ? 10.234 -3.846 -22.609 1 71.31 70 SER B C 1
ATOM 3997 O O . SER B 1 70 ? 10.102 -5.035 -22.906 1 71.31 70 SER B O 1
ATOM 3999 N N . ARG B 1 71 ? 11.367 -3.266 -22.422 1 79.5 71 ARG B N 1
ATOM 4000 C CA . ARG B 1 71 ? 12.57 -4.059 -22.203 1 79.5 71 ARG B CA 1
ATOM 4001 C C . ARG B 1 71 ? 12.367 -5.062 -21.078 1 79.5 71 ARG B C 1
ATOM 4003 O O . ARG B 1 71 ? 12.828 -6.199 -21.156 1 79.5 71 ARG B O 1
ATOM 4010 N N . GLU B 1 72 ? 11.633 -4.629 -20.094 1 75.81 72 GLU B N 1
ATOM 4011 C CA . GLU B 1 72 ? 11.367 -5.484 -18.938 1 75.81 72 GLU B CA 1
ATOM 4012 C C . GLU B 1 72 ? 10.5 -6.676 -19.328 1 75.81 72 GLU B C 1
ATOM 4014 O O . GLU B 1 72 ? 10.719 -7.793 -18.859 1 75.81 72 GLU B O 1
ATOM 4019 N N . PHE B 1 73 ? 9.695 -6.406 -20.219 1 80.44 73 PHE B N 1
ATOM 4020 C CA . PHE B 1 73 ? 8.805 -7.465 -20.688 1 80.44 73 PHE B CA 1
ATOM 4021 C C . PHE B 1 73 ? 9.578 -8.516 -21.469 1 80.44 73 PHE B C 1
ATOM 4023 O O . PHE B 1 73 ? 9.414 -9.711 -21.234 1 80.44 73 PHE B O 1
ATOM 4030 N N . LEU B 1 74 ? 10.367 -8.055 -22.344 1 86.88 74 LEU B N 1
ATOM 4031 C CA . LEU B 1 74 ? 11.117 -8.953 -23.203 1 86.88 74 LEU B CA 1
ATOM 4032 C C . LEU B 1 74 ? 12.094 -9.797 -22.391 1 86.88 74 LEU B C 1
ATOM 4034 O O . LEU B 1 74 ? 12.297 -10.977 -22.688 1 86.88 74 LEU B O 1
ATOM 4038 N N . GLU B 1 75 ? 12.617 -9.172 -21.422 1 86.94 75 GLU B N 1
ATOM 4039 C CA . GLU B 1 75 ? 13.547 -9.906 -20.562 1 86.94 75 GLU B CA 1
ATOM 4040 C C . GLU B 1 75 ? 12.828 -10.977 -19.75 1 86.94 75 GLU B C 1
ATOM 4042 O O . GLU B 1 75 ? 13.32 -12.094 -19.594 1 86.94 75 GLU B O 1
ATOM 4047 N N . ALA B 1 76 ? 11.711 -10.688 -19.203 1 82.56 76 ALA B N 1
ATOM 4048 C CA . ALA B 1 76 ? 10.922 -11.656 -18.453 1 82.56 76 ALA B CA 1
ATOM 4049 C C . ALA B 1 76 ? 10.516 -12.828 -19.328 1 82.56 76 ALA B C 1
ATOM 4051 O O . ALA B 1 76 ? 10.562 -13.984 -18.906 1 82.56 76 ALA B O 1
ATOM 4052 N N . ARG B 1 77 ? 10.148 -12.492 -20.516 1 88 77 ARG B N 1
ATOM 4053 C CA . ARG B 1 77 ? 9.789 -13.539 -21.469 1 88 77 ARG B CA 1
ATOM 4054 C C . ARG B 1 77 ? 10.992 -14.414 -21.797 1 88 77 ARG B C 1
ATOM 4056 O O . ARG B 1 77 ? 10.883 -15.641 -21.828 1 88 77 ARG B O 1
ATOM 4063 N N . ARG B 1 78 ? 12.109 -13.789 -22.078 1 93 78 ARG B N 1
ATOM 4064 C CA . ARG B 1 78 ? 13.344 -14.523 -22.375 1 93 78 ARG B CA 1
ATOM 4065 C C . ARG B 1 78 ? 13.648 -15.531 -21.281 1 93 78 ARG B C 1
ATOM 4067 O O . ARG B 1 78 ? 13.961 -16.688 -21.562 1 93 78 ARG B O 1
ATOM 4074 N N . ILE B 1 79 ? 13.523 -15.133 -19.984 1 89.25 79 ILE B N 1
ATOM 4075 C CA . ILE B 1 79 ? 13.797 -15.992 -18.844 1 89.25 79 ILE B CA 1
ATOM 4076 C C . ILE B 1 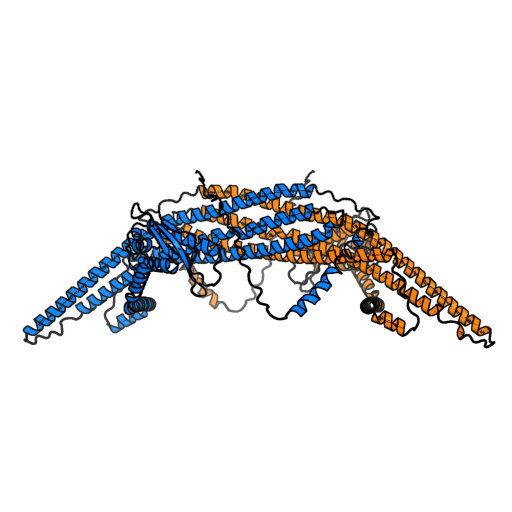79 ? 12.828 -17.172 -18.828 1 89.25 79 ILE B C 1
ATOM 4078 O O . ILE B 1 79 ? 13.227 -18.312 -18.594 1 89.25 79 ILE B O 1
ATOM 4082 N N . GLY B 1 80 ? 11.578 -16.859 -19.094 1 89.56 80 GLY B N 1
ATOM 4083 C CA . GLY B 1 80 ? 10.57 -17.906 -19.156 1 89.56 80 GLY B CA 1
ATOM 4084 C C . GLY B 1 80 ? 10.82 -18.922 -20.25 1 89.56 80 GLY B C 1
ATOM 4085 O O . GLY B 1 80 ? 10.648 -20.125 -20.047 1 89.56 80 GLY B O 1
ATOM 4086 N N . LEU B 1 81 ? 11.25 -18.453 -21.391 1 94.38 81 LEU B N 1
ATOM 4087 C CA . LEU B 1 81 ? 11.523 -19.328 -22.516 1 94.38 81 LEU B CA 1
ATOM 4088 C C . LEU B 1 81 ? 12.758 -20.188 -22.25 1 94.38 81 LEU B C 1
ATOM 4090 O O . LEU B 1 81 ? 12.797 -21.359 -22.625 1 94.38 81 LEU B O 1
ATOM 4094 N N . GLN B 1 82 ? 13.719 -19.531 -21.609 1 94.56 82 GLN B N 1
ATOM 4095 C CA . GLN B 1 82 ? 14.898 -20.281 -21.172 1 94.56 82 GLN B CA 1
ATOM 4096 C C . GLN B 1 82 ? 14.516 -21.422 -20.25 1 94.56 82 GLN B C 1
ATOM 4098 O O . GLN B 1 82 ? 14.977 -22.562 -20.422 1 94.56 82 GLN B O 1
ATOM 4103 N N . LYS B 1 83 ? 13.672 -21.172 -19.328 1 90.5 83 LYS B N 1
ATOM 4104 C CA . LYS B 1 83 ? 13.219 -22.172 -18.375 1 90.5 83 LYS B CA 1
ATOM 4105 C C . LYS B 1 83 ? 12.461 -23.297 -19.078 1 90.5 83 LYS B C 1
ATOM 4107 O O . LYS B 1 83 ? 12.648 -24.469 -18.75 1 90.5 83 LYS B O 1
ATOM 4112 N N . PHE B 1 84 ? 11.625 -22.922 -20.031 1 94.56 84 PHE B N 1
ATOM 4113 C CA . PHE B 1 84 ? 10.867 -23.891 -20.812 1 94.56 84 PHE B CA 1
ATOM 4114 C C . PHE B 1 84 ? 11.797 -24.875 -21.516 1 94.56 84 PHE B C 1
ATOM 4116 O O . PHE B 1 84 ? 11.664 -26.094 -21.328 1 94.56 84 PHE B O 1
ATOM 4123 N N . LEU B 1 85 ? 12.766 -24.391 -22.203 1 96.06 85 LEU B N 1
ATOM 4124 C CA . LEU B 1 85 ? 13.664 -25.25 -22.969 1 96.06 85 LEU B CA 1
ATOM 4125 C C . LEU B 1 85 ? 14.523 -26.094 -22.047 1 96.06 85 LEU B C 1
ATOM 4127 O O . LEU B 1 85 ? 14.797 -27.266 -22.344 1 96.06 85 LEU B O 1
ATOM 4131 N N . THR B 1 86 ? 14.938 -25.5 -20.969 1 93.62 86 THR B N 1
ATOM 4132 C CA . THR B 1 86 ? 15.75 -26.234 -20.016 1 93.62 86 THR B CA 1
ATOM 4133 C C . THR B 1 86 ? 14.969 -27.406 -19.422 1 93.62 86 THR B C 1
ATOM 4135 O O . THR B 1 86 ? 15.508 -28.5 -19.281 1 93.62 86 THR B O 1
ATOM 4138 N N . ASN B 1 87 ? 13.734 -27.188 -19.094 1 93 87 ASN B N 1
ATOM 4139 C CA . ASN B 1 87 ? 12.891 -28.234 -18.531 1 93 87 ASN B CA 1
ATOM 4140 C C . ASN B 1 87 ? 12.594 -29.328 -19.547 1 93 87 ASN B C 1
ATOM 4142 O O . ASN B 1 87 ? 12.539 -30.5 -19.203 1 93 87 ASN B O 1
ATOM 4146 N N . VAL B 1 88 ? 12.391 -28.922 -20.781 1 95.38 88 VAL B N 1
ATOM 4147 C CA . VAL B 1 88 ? 12.164 -29.906 -21.828 1 95.38 88 VAL B CA 1
ATOM 4148 C C . VAL B 1 88 ? 13.398 -30.781 -22 1 95.38 88 VAL B C 1
ATOM 4150 O O . VAL B 1 88 ? 13.297 -32 -22.078 1 95.38 88 VAL B O 1
ATOM 4153 N N . ALA B 1 89 ? 14.516 -30.156 -21.969 1 94.5 89 ALA B N 1
ATOM 4154 C CA . ALA B 1 89 ? 15.781 -30.875 -22.141 1 94.5 89 ALA B CA 1
ATOM 4155 C C . ALA B 1 89 ? 16.047 -31.812 -20.969 1 94.5 89 ALA B C 1
ATOM 4157 O O . ALA B 1 89 ? 16.719 -32.844 -21.125 1 94.5 89 ALA B O 1
ATOM 4158 N N . ALA B 1 90 ? 15.508 -31.531 -19.828 1 91.5 90 ALA B N 1
ATOM 4159 C CA . ALA B 1 90 ? 15.75 -32.312 -18.625 1 91.5 90 ALA B CA 1
ATOM 4160 C C . ALA B 1 90 ? 14.742 -33.469 -18.516 1 91.5 90 ALA B C 1
ATOM 4162 O O . ALA B 1 90 ? 14.938 -34.406 -17.734 1 91.5 90 ALA B O 1
ATOM 4163 N N . HIS B 1 91 ? 13.703 -33.406 -19.266 1 93 91 HIS B N 1
ATOM 4164 C CA . HIS B 1 91 ? 12.641 -34.406 -19.188 1 93 91 HIS B CA 1
ATOM 4165 C C . HIS B 1 91 ? 12.992 -35.656 -19.984 1 93 91 HIS B C 1
ATOM 4167 O O . HIS B 1 91 ? 13.375 -35.562 -21.156 1 93 91 HIS B O 1
ATOM 4173 N N . GLU B 1 92 ? 12.805 -36.781 -19.469 1 91.44 92 GLU B N 1
ATOM 4174 C CA . GLU B 1 92 ? 13.258 -38.062 -20.016 1 91.44 92 GLU B CA 1
ATOM 4175 C C . GLU B 1 92 ? 12.578 -38.344 -21.344 1 91.44 92 GLU B C 1
ATOM 4177 O O . GLU B 1 92 ? 13.211 -38.875 -22.266 1 91.44 92 GLU B O 1
ATOM 4182 N N . VAL B 1 93 ? 11.328 -38 -21.484 1 93.88 93 VAL B N 1
ATOM 4183 C CA . VAL B 1 93 ? 10.555 -38.344 -22.688 1 93.88 93 VAL B CA 1
ATOM 4184 C C . VAL B 1 93 ? 10.609 -37.188 -23.688 1 93.88 93 VAL B C 1
ATOM 4186 O O . VAL B 1 93 ? 10.891 -37.406 -24.859 1 93.88 93 VAL B O 1
ATOM 4189 N N . LEU B 1 94 ? 10.477 -36.031 -23.25 1 95.31 94 LEU B N 1
ATOM 4190 C CA . LEU B 1 94 ? 10.352 -34.844 -24.109 1 95.31 94 LEU B CA 1
ATOM 4191 C C . LEU B 1 94 ? 11.672 -34.562 -24.812 1 95.31 94 LEU B C 1
ATOM 4193 O O . LEU B 1 94 ? 11.672 -34.062 -25.953 1 95.31 94 LEU B O 1
ATOM 4197 N N . MET B 1 95 ? 12.742 -34.844 -24.188 1 94.19 95 MET B N 1
ATOM 4198 C CA . MET B 1 95 ? 14.055 -34.531 -24.75 1 94.19 95 MET B CA 1
ATOM 4199 C C . MET B 1 95 ? 14.289 -35.281 -26.062 1 94.19 95 MET B C 1
ATOM 4201 O O . MET B 1 95 ? 15.086 -34.875 -26.891 1 94.19 95 MET B O 1
ATOM 4205 N N . HIS B 1 96 ? 13.555 -36.406 -26.203 1 94.25 96 HIS B N 1
ATOM 4206 C CA . HIS B 1 96 ? 13.797 -37.25 -27.344 1 94.25 96 HIS B CA 1
ATOM 4207 C C . HIS B 1 96 ? 12.781 -37 -28.453 1 94.25 96 HIS B C 1
ATOM 4209 O O . HIS B 1 96 ? 12.82 -37.656 -29.5 1 94.25 96 HIS B O 1
ATOM 4215 N N . ALA B 1 97 ? 11.922 -36.062 -28.25 1 95.12 97 ALA B N 1
ATOM 4216 C CA . ALA B 1 97 ? 10.93 -35.75 -29.266 1 95.12 97 ALA B CA 1
ATOM 4217 C C . ALA B 1 97 ? 11.586 -35.156 -30.5 1 95.12 97 ALA B C 1
ATOM 4219 O O . ALA B 1 97 ? 12.422 -34.25 -30.391 1 95.12 97 ALA B O 1
ATOM 4220 N N . PRO B 1 98 ? 11.25 -35.625 -31.672 1 94.94 98 PRO B N 1
ATOM 4221 C CA . PRO B 1 98 ? 11.828 -35.094 -32.906 1 94.94 98 PRO B CA 1
ATOM 4222 C C . PRO B 1 98 ? 11.594 -33.594 -33.062 1 94.94 98 PRO B C 1
ATOM 4224 O O . PRO B 1 98 ? 12.461 -32.875 -33.594 1 94.94 98 PRO B O 1
ATOM 4227 N N . SER B 1 99 ? 10.453 -33.156 -32.688 1 95.31 99 SER B N 1
ATOM 4228 C CA . SER B 1 99 ? 10.125 -31.75 -32.844 1 95.31 99 SER B CA 1
ATOM 4229 C C . SER B 1 99 ? 11.086 -30.875 -32.031 1 95.31 99 SER B C 1
ATOM 4231 O O . SER B 1 99 ? 11.375 -29.75 -32.406 1 95.31 99 SER B O 1
ATOM 4233 N N . PHE B 1 100 ? 11.539 -31.391 -30.875 1 96.5 100 PHE B N 1
ATOM 4234 C CA . PHE B 1 100 ? 12.484 -30.656 -30.031 1 96.5 100 PHE B CA 1
ATOM 4235 C C . PHE B 1 100 ? 13.812 -30.469 -30.75 1 96.5 100 PHE B C 1
ATOM 4237 O O . PHE B 1 100 ? 14.344 -29.359 -30.797 1 96.5 100 PHE B O 1
ATOM 4244 N N . ARG B 1 101 ? 14.266 -31.453 -31.344 1 93.69 101 ARG B N 1
ATOM 4245 C CA . ARG B 1 101 ? 15.508 -31.391 -32.125 1 93.69 101 ARG B CA 1
ATOM 4246 C C . ARG B 1 101 ? 15.367 -30.453 -33.312 1 93.69 101 ARG B C 1
ATOM 4248 O O . ARG B 1 101 ? 16.25 -29.656 -33.594 1 93.69 101 ARG B O 1
ATOM 4255 N N . GLN B 1 102 ? 14.25 -30.594 -34 1 94.75 102 GLN B N 1
ATOM 4256 C CA . GLN B 1 102 ? 13.984 -29.734 -35.156 1 94.75 102 GLN B CA 1
ATOM 4257 C C . GLN B 1 102 ? 13.938 -28.266 -34.781 1 94.75 102 GLN B C 1
ATOM 4259 O O . GLN B 1 102 ? 14.477 -27.406 -35.469 1 94.75 102 GLN B O 1
ATOM 4264 N N . PHE B 1 103 ? 13.328 -28.031 -33.719 1 96.69 103 PHE B N 1
ATOM 4265 C CA . PHE B 1 103 ? 13.227 -26.672 -33.188 1 96.69 103 PHE B CA 1
ATOM 4266 C C . PHE B 1 103 ? 14.602 -26.078 -32.938 1 96.69 103 PHE B C 1
ATOM 4268 O O . PHE B 1 103 ? 14.852 -24.906 -33.25 1 96.69 103 PHE B O 1
ATOM 4275 N N . LEU B 1 104 ? 15.516 -26.844 -32.312 1 95.31 104 LEU B N 1
ATOM 4276 C CA . LEU B 1 104 ? 16.812 -26.359 -31.875 1 95.31 104 LEU B CA 1
ATOM 4277 C C . LEU B 1 104 ? 17.797 -26.281 -33.031 1 95.31 104 LEU B C 1
ATOM 4279 O O . LEU B 1 104 ? 18.797 -25.562 -32.969 1 95.31 104 LEU B O 1
ATOM 4283 N N . GLN B 1 105 ? 17.469 -26.969 -34.125 1 92.69 105 GLN B N 1
ATOM 4284 C CA . GLN B 1 105 ? 18.516 -27.109 -35.156 1 92.69 105 GLN B CA 1
ATOM 4285 C C . GLN B 1 105 ? 18.031 -26.594 -36.5 1 92.69 105 GLN B C 1
ATOM 4287 O O . GLN B 1 105 ? 18.828 -26.172 -37.344 1 92.69 105 GLN B O 1
ATOM 4292 N N . ALA B 1 106 ? 16.75 -26.656 -36.75 1 93.5 106 ALA B N 1
ATOM 4293 C CA . ALA B 1 106 ? 16.25 -26.312 -38.094 1 93.5 106 ALA B CA 1
ATOM 4294 C C . ALA B 1 106 ? 16.422 -24.812 -38.344 1 93.5 106 ALA B C 1
ATOM 4296 O O . ALA B 1 106 ? 16.25 -23.984 -37.469 1 93.5 106 ALA B O 1
ATOM 4297 N N . SER B 1 107 ? 16.719 -24.516 -39.625 1 93.38 107 SER B N 1
ATOM 4298 C CA . SER B 1 107 ? 16.75 -23.125 -40.031 1 93.38 107 SER B CA 1
ATOM 4299 C C . SER B 1 107 ? 15.367 -22.5 -39.938 1 93.38 107 SER B C 1
ATOM 4301 O O . SER B 1 107 ? 14.359 -23.203 -39.844 1 93.38 107 SER B O 1
ATOM 4303 N N . THR B 1 108 ? 15.336 -21.188 -39.938 1 91.94 108 THR B N 1
ATOM 4304 C CA . THR B 1 108 ? 14.07 -20.469 -39.875 1 91.94 108 THR B CA 1
ATOM 4305 C C . THR B 1 108 ? 13.141 -20.875 -41 1 91.94 108 THR B C 1
ATOM 4307 O O . THR B 1 108 ? 11.938 -21.047 -40.812 1 91.94 108 THR B O 1
ATOM 4310 N N . VAL B 1 109 ? 13.727 -21.062 -42.156 1 91.44 109 VAL B N 1
ATOM 4311 C CA . VAL B 1 109 ? 12.945 -21.438 -43.344 1 91.44 109 VAL B CA 1
ATOM 4312 C C . VAL B 1 109 ? 12.414 -22.859 -43.156 1 91.44 109 VAL B C 1
ATOM 4314 O O . VAL B 1 109 ? 11.242 -23.125 -43.406 1 91.44 109 VAL B O 1
ATOM 4317 N N . ASP B 1 110 ? 13.25 -23.75 -42.688 1 93 110 ASP B N 1
ATOM 4318 C CA . ASP B 1 110 ? 12.867 -25.141 -42.5 1 93 110 ASP B CA 1
ATOM 4319 C C . ASP B 1 110 ? 11.789 -25.266 -41.438 1 93 110 ASP B C 1
ATOM 4321 O O . ASP B 1 110 ? 10.859 -26.078 -41.562 1 93 110 ASP B O 1
ATOM 4325 N N . LEU B 1 111 ? 11.961 -24.547 -40.438 1 93.56 111 LEU B N 1
ATOM 4326 C CA . LEU B 1 111 ? 10.961 -24.594 -39.375 1 93.56 111 LEU B CA 1
ATOM 4327 C C . LEU B 1 111 ? 9.617 -24.062 -39.844 1 93.56 111 LEU B C 1
ATOM 4329 O O . LEU B 1 111 ? 8.57 -24.578 -39.469 1 93.56 111 LEU B O 1
ATOM 4333 N N . SER B 1 112 ? 9.648 -23.016 -40.656 1 91.88 112 SER B N 1
ATOM 4334 C CA . SER B 1 112 ? 8.414 -22.469 -41.219 1 91.88 112 SER B CA 1
ATOM 4335 C C . SER B 1 112 ? 7.691 -23.516 -42.062 1 91.88 112 SER B C 1
ATOM 4337 O O . SER B 1 112 ? 6.465 -23.609 -42.031 1 91.88 112 SER B O 1
ATOM 4339 N N . ALA B 1 113 ? 8.469 -24.312 -42.719 1 91.19 113 ALA B N 1
ATOM 4340 C CA . ALA B 1 113 ? 7.898 -25.391 -43.5 1 91.19 113 ALA B CA 1
ATOM 4341 C C . ALA B 1 113 ? 7.277 -26.469 -42.625 1 91.19 113 ALA B C 1
ATOM 4343 O O . ALA B 1 113 ? 6.207 -27 -42.938 1 91.19 113 ALA B O 1
ATOM 4344 N N . LEU B 1 114 ? 7.941 -26.766 -41.625 1 90.25 114 LEU B N 1
ATOM 4345 C CA . LEU B 1 114 ? 7.434 -27.75 -40.656 1 90.25 114 LEU B CA 1
ATOM 4346 C C . LEU B 1 114 ? 6.137 -27.266 -40.031 1 90.25 114 LEU B C 1
ATOM 4348 O O . LEU B 1 114 ? 5.195 -28.047 -39.844 1 90.25 114 LEU B O 1
ATOM 4352 N N . LYS B 1 115 ? 6.141 -26.031 -39.719 1 90.62 115 LYS B N 1
ATOM 4353 C CA . LYS B 1 115 ? 4.949 -25.438 -39.094 1 90.62 115 LYS B CA 1
ATOM 4354 C C . LYS B 1 115 ? 3.77 -25.469 -40.062 1 90.62 115 LYS B C 1
ATOM 4356 O O . LYS B 1 115 ? 2.637 -25.75 -39.688 1 90.62 115 LYS B O 1
ATOM 4361 N N . ALA B 1 116 ? 4.039 -25.203 -41.312 1 87.44 116 ALA B N 1
ATOM 4362 C CA . ALA B 1 116 ? 3.004 -25.219 -42.344 1 87.44 116 ALA B CA 1
ATOM 4363 C C . ALA B 1 116 ? 2.439 -26.625 -42.5 1 87.44 116 ALA B C 1
ATOM 4365 O O . ALA B 1 116 ? 1.23 -26.812 -42.688 1 87.44 116 ALA B O 1
ATOM 4366 N N . LYS B 1 117 ? 3.258 -27.625 -42.438 1 83.19 117 LYS B N 1
ATOM 4367 C CA . LYS B 1 117 ? 2.844 -29.016 -42.562 1 83.19 117 LYS B CA 1
ATOM 4368 C C . LYS B 1 117 ? 1.995 -29.438 -41.375 1 83.19 117 LYS B C 1
ATOM 4370 O O . LYS B 1 117 ? 1.026 -30.188 -41.531 1 83.19 117 LYS B O 1
ATOM 4375 N N . ALA B 1 118 ? 2.426 -29 -40.281 1 77.88 118 ALA B N 1
ATOM 4376 C CA . ALA B 1 118 ? 1.713 -29.359 -39.062 1 77.88 118 ALA B CA 1
ATOM 4377 C C . ALA B 1 118 ? 0.307 -28.766 -39.031 1 77.88 118 ALA B C 1
ATOM 4379 O O . ALA B 1 118 ? -0.617 -29.359 -38.469 1 77.88 118 ALA B O 1
ATOM 4380 N N . LYS B 1 119 ? 0.148 -27.578 -39.562 1 71 119 LYS B N 1
ATOM 4381 C CA . LYS B 1 119 ? -1.163 -26.938 -39.656 1 71 119 LYS B CA 1
ATOM 4382 C C . LYS B 1 119 ? -2.104 -27.734 -40.531 1 71 119 LYS B C 1
ATOM 4384 O O . LYS B 1 119 ? -3.305 -27.812 -40.281 1 71 119 LYS B O 1
ATOM 4389 N N . VAL B 1 120 ? -1.583 -28.359 -41.594 1 56.56 120 VAL B N 1
ATOM 4390 C CA . VAL B 1 120 ? -2.395 -29.094 -42.562 1 56.56 120 VAL B CA 1
ATOM 4391 C C . VAL B 1 120 ? -2.9 -30.391 -41.938 1 56.56 120 VAL B C 1
ATOM 4393 O O . VAL B 1 120 ? -4.035 -30.797 -42.188 1 56.56 120 VAL B O 1
ATOM 4396 N N . VAL B 1 121 ? -2.129 -31.031 -41.188 1 52.19 121 VAL B N 1
ATOM 4397 C CA . VAL B 1 121 ? -2.518 -32.312 -40.594 1 52.19 121 VAL B CA 1
ATOM 4398 C C . VAL B 1 121 ? -3.553 -32.094 -39.5 1 52.19 121 VAL B C 1
ATOM 4400 O O . VAL B 1 121 ? -4.152 -33.031 -39 1 52.19 121 VAL B O 1
ATOM 4403 N N . ASN B 1 122 ? -3.602 -30.969 -38.969 1 51.94 122 ASN B N 1
ATOM 4404 C CA . ASN B 1 122 ? -4.695 -30.75 -38.031 1 51.94 122 ASN B CA 1
ATOM 4405 C C . ASN B 1 122 ? -6.051 -30.797 -38.719 1 51.94 122 ASN B C 1
ATOM 4407 O O . ASN B 1 122 ? -6.516 -29.797 -39.281 1 51.94 122 ASN B O 1
ATOM 4411 N N . ASP B 1 123 ? -6.398 -31.828 -39.406 1 42.59 123 ASP B N 1
ATOM 4412 C CA . ASP B 1 123 ? -7.637 -32.188 -40.094 1 42.59 123 ASP B CA 1
ATOM 4413 C C . ASP B 1 123 ? -8.859 -31.766 -39.281 1 42.59 123 ASP B C 1
ATOM 4415 O O . ASP B 1 123 ? -8.961 -32.062 -38.094 1 42.59 123 ASP B O 1
ATOM 4419 N N . PRO B 1 124 ? -9.633 -31.016 -39.75 1 43.38 124 PRO B N 1
ATOM 4420 C CA . PRO B 1 124 ? -10.891 -30.625 -39.094 1 43.38 124 PRO B CA 1
ATOM 4421 C C . PRO B 1 124 ? -11.625 -31.828 -38.469 1 43.38 124 PRO B C 1
ATOM 4423 O O . PRO B 1 124 ? -12.469 -31.656 -37.594 1 43.38 124 PRO B O 1
ATOM 4426 N N . LYS B 1 125 ? -11.508 -33 -38.969 1 43.09 125 LYS B N 1
ATOM 4427 C CA . LYS B 1 125 ? -12.281 -34.156 -38.5 1 43.09 125 LYS B CA 1
ATOM 4428 C C . LYS B 1 125 ? -11.812 -34.625 -37.094 1 43.09 125 LYS B C 1
ATOM 4430 O O . LYS B 1 125 ? -12.609 -35.094 -36.312 1 43.09 125 LYS B O 1
ATOM 4435 N N . GLN B 1 126 ? -10.547 -34.469 -36.781 1 45.03 126 GLN B N 1
ATOM 4436 C CA . GLN B 1 126 ? -10.055 -34.875 -35.469 1 45.03 126 GLN B CA 1
ATOM 4437 C C . GLN B 1 126 ? -10.375 -33.875 -34.406 1 45.03 126 GLN B C 1
ATOM 4439 O O . GLN B 1 126 ? -10.648 -34.219 -33.25 1 45.03 126 GLN B O 1
ATOM 4444 N N . ALA B 1 127 ? -10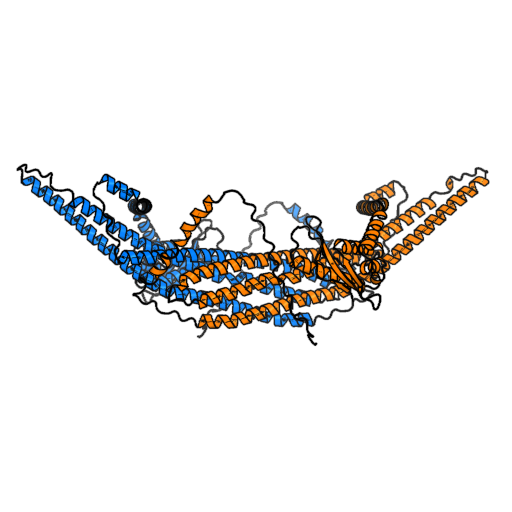.328 -32.594 -34.625 1 42.97 127 ALA B N 1
ATOM 4445 C CA . ALA B 1 127 ? -10.797 -31.5 -33.781 1 42.97 127 ALA B CA 1
ATOM 4446 C C . ALA B 1 127 ? -12.297 -31.625 -33.5 1 42.97 127 ALA B C 1
ATOM 4448 O O . ALA B 1 127 ? -12.758 -31.344 -32.406 1 42.97 127 ALA B O 1
ATOM 4449 N N . LEU B 1 128 ? -13.055 -31.984 -34.469 1 43.47 128 LEU B N 1
ATOM 4450 C CA . LEU B 1 128 ? -14.477 -32.281 -34.344 1 43.47 128 LEU B CA 1
ATOM 4451 C C . LEU B 1 128 ? -14.703 -33.5 -33.469 1 43.47 128 LEU B C 1
ATOM 4453 O O . LEU B 1 128 ? -15.625 -33.562 -32.656 1 43.47 128 LEU B O 1
ATOM 4457 N N . THR B 1 129 ? -13.984 -34.594 -33.656 1 42.31 129 THR B N 1
ATOM 4458 C CA . THR B 1 129 ? -14.125 -35.781 -32.844 1 42.31 129 THR B CA 1
ATOM 4459 C C . THR B 1 129 ? -13.703 -35.562 -31.406 1 42.31 129 THR B C 1
ATOM 4461 O O . THR B 1 129 ? -14.32 -36.094 -30.469 1 42.31 129 THR B O 1
ATOM 4464 N N . ASN B 1 130 ? -12.68 -34.719 -31.203 1 45.81 130 ASN B N 1
ATOM 4465 C CA . ASN B 1 130 ? -12.289 -34.344 -29.844 1 45.81 130 ASN B CA 1
ATOM 4466 C C . ASN B 1 130 ? -13.266 -33.375 -29.203 1 45.81 130 ASN B C 1
ATOM 4468 O O . ASN B 1 130 ? -13.57 -33.469 -28.016 1 45.81 130 ASN B O 1
ATOM 4472 N N . TRP B 1 131 ? -13.727 -32.344 -29.906 1 44.25 131 TRP B N 1
ATOM 4473 C CA . TRP B 1 131 ? -14.828 -31.5 -29.469 1 44.25 131 TRP B CA 1
ATOM 4474 C C . TRP B 1 131 ? -16.094 -32.312 -29.266 1 44.25 131 TRP B C 1
ATOM 4476 O O . TRP B 1 131 ? -16.797 -32.156 -28.266 1 44.25 131 TRP B O 1
ATOM 4486 N N . PHE B 1 132 ? -16.5 -33.281 -30.219 1 42.69 132 PHE B N 1
ATOM 4487 C CA . PHE B 1 132 ? -17.641 -34.156 -30.094 1 42.69 132 PHE B CA 1
ATOM 4488 C C . PHE B 1 132 ? -17.469 -35.125 -28.938 1 42.69 132 PHE B C 1
ATOM 4490 O O . PHE B 1 132 ? -18.422 -35.438 -28.219 1 42.69 132 PHE B O 1
ATOM 4497 N N . GLY B 1 133 ? -16.344 -35.688 -28.703 1 40.62 133 GLY B N 1
ATOM 4498 C CA . GLY B 1 133 ? -16.078 -36.531 -27.547 1 40.62 133 GLY B CA 1
ATOM 4499 C C . GLY B 1 133 ? -16.172 -35.75 -26.234 1 40.62 133 GLY B C 1
ATOM 4500 O O . GLY B 1 133 ? -16.719 -36.25 -25.25 1 40.62 133 GLY B O 1
ATOM 4501 N N . LYS B 1 134 ? -15.633 -34.5 -26.172 1 44.62 134 LYS B N 1
ATOM 4502 C CA . LYS B 1 134 ? -15.797 -33.688 -24.984 1 44.62 134 LYS B CA 1
ATOM 4503 C C . LYS B 1 134 ? -17.234 -33.219 -24.844 1 44.62 134 LYS B C 1
ATOM 4505 O O . LYS B 1 134 ? -17.766 -33.125 -23.734 1 44.62 134 LYS B O 1
ATOM 4510 N N . ALA B 1 135 ? -17.922 -32.844 -25.859 1 40.09 135 ALA B N 1
ATOM 4511 C CA . ALA B 1 135 ? -19.344 -32.5 -25.812 1 40.09 135 ALA B CA 1
ATOM 4512 C C . ALA B 1 135 ? -20.188 -33.719 -25.453 1 40.09 135 ALA B C 1
ATOM 4514 O O . ALA B 1 135 ? -21.172 -33.594 -24.719 1 40.09 135 ALA B O 1
ATOM 4515 N N . VAL B 1 136 ? -20 -34.875 -26.031 1 37.25 136 VAL B N 1
ATOM 4516 C CA . VAL B 1 136 ? -20.734 -36.062 -25.656 1 37.25 136 VAL B CA 1
ATOM 4517 C C . VAL B 1 136 ? -20.438 -36.406 -24.203 1 37.25 136 VAL B C 1
ATOM 4519 O O . VAL B 1 136 ? -21.328 -36.875 -23.469 1 37.25 136 VAL B O 1
ATOM 4522 N N . GLN B 1 137 ? -19.203 -36.125 -23.688 1 37.62 137 GLN B N 1
ATOM 4523 C CA . GLN B 1 137 ? -18.875 -36.406 -22.281 1 37.62 137 GLN B CA 1
ATOM 4524 C C . GLN B 1 137 ? -19.547 -35.375 -21.375 1 37.62 137 GLN B C 1
ATOM 4526 O O . GLN B 1 137 ? -20 -35.719 -20.281 1 37.62 137 GLN B O 1
ATOM 4531 N N . LYS B 1 138 ? -19.484 -34.094 -21.672 1 40.19 138 LYS B N 1
ATOM 4532 C CA . LYS B 1 138 ? -20.328 -33.219 -20.875 1 40.19 138 LYS B CA 1
ATOM 4533 C C . LYS B 1 138 ? -21.797 -33.656 -20.938 1 40.19 138 LYS B C 1
ATOM 4535 O O . LYS B 1 138 ? -22.531 -33.531 -19.953 1 40.19 138 LYS B O 1
ATOM 4540 N N . PHE B 1 139 ? -22.266 -33.875 -22.125 1 35.09 139 PHE B N 1
ATOM 4541 C CA . PHE B 1 139 ? -23.625 -34.406 -22.219 1 35.09 139 PHE B CA 1
ATOM 4542 C C . PHE B 1 139 ? -23.703 -35.812 -21.594 1 35.09 139 PHE B C 1
ATOM 4544 O O . PHE B 1 139 ? -24.766 -36.188 -21.109 1 35.09 139 PHE B O 1
ATOM 4551 N N . SER B 1 140 ? -22.703 -36.625 -21.719 1 34.75 140 SER B N 1
ATOM 4552 C CA . SER B 1 140 ? -22.812 -37.938 -21.125 1 34.75 140 SER B CA 1
ATOM 4553 C C . SER B 1 140 ? -22.688 -37.875 -19.594 1 34.75 140 SER B C 1
ATOM 4555 O O . SER B 1 140 ? -23 -38.844 -18.906 1 34.75 140 SER B O 1
ATOM 4557 N N . GLU B 1 141 ? -21.969 -36.969 -19.031 1 35.91 141 GLU B N 1
ATOM 4558 C CA . GLU B 1 141 ? -22.047 -36.938 -17.562 1 35.91 141 GLU B CA 1
ATOM 4559 C C . GLU B 1 141 ? -23.438 -36.562 -17.094 1 35.91 141 GLU B C 1
ATOM 4561 O O . GLU B 1 141 ? -23.719 -36.531 -15.891 1 35.91 141 GLU B O 1
ATOM 4566 N N . HIS B 1 142 ? -24.266 -35.75 -17.844 1 31.56 142 HIS B N 1
ATOM 4567 C CA . HIS B 1 142 ? -25.641 -35.812 -17.391 1 31.56 142 HIS B CA 1
ATOM 4568 C C . HIS B 1 142 ? -26.25 -37.188 -17.703 1 31.56 142 HIS B C 1
ATOM 4570 O O . HIS B 1 142 ? -25.953 -37.781 -18.734 1 31.56 142 HIS B O 1
ATOM 4576 N N . ASP B 1 143 ? -26.938 -37.969 -16.766 1 33.03 143 ASP B N 1
ATOM 4577 C CA . ASP B 1 143 ? -27.672 -39.219 -16.688 1 33.03 143 ASP B CA 1
ATOM 4578 C C . ASP B 1 143 ? -28.438 -39.5 -17.969 1 33.03 143 ASP B C 1
ATOM 4580 O O . ASP B 1 143 ? -29 -40.562 -18.156 1 33.03 143 ASP B O 1
ATOM 4584 N N . LYS B 1 144 ? -28.703 -38.406 -18.797 1 33.5 144 LYS B N 1
ATOM 4585 C CA . LYS B 1 144 ? -29.797 -38.688 -19.734 1 33.5 144 LYS B CA 1
ATOM 4586 C C . LYS B 1 144 ? -29.281 -39.438 -20.969 1 33.5 144 LYS B C 1
ATOM 4588 O O . LYS B 1 144 ? -30.078 -40 -21.719 1 33.5 144 LYS B O 1
ATOM 4593 N N . VAL B 1 145 ? -28.172 -39.25 -21.125 1 32.84 145 VAL B N 1
ATOM 4594 C CA . VAL B 1 145 ? -27.812 -39.906 -22.375 1 32.84 145 VAL B CA 1
ATOM 4595 C C . VAL B 1 145 ? -27.438 -41.344 -22.109 1 32.84 145 VAL B C 1
ATOM 4597 O O . VAL B 1 145 ? -27.484 -42.188 -23.016 1 32.84 145 VAL B O 1
ATOM 4600 N N . GLN B 1 146 ? -26.891 -41.656 -20.938 1 34.94 146 GLN B N 1
ATOM 4601 C CA . GLN B 1 146 ? -26.859 -43.062 -20.594 1 34.94 146 GLN B CA 1
ATOM 4602 C C . GLN B 1 146 ? -28.266 -43.656 -20.578 1 34.94 146 GLN B C 1
ATOM 4604 O O . GLN B 1 146 ? -28.469 -44.812 -20.953 1 34.94 146 GLN B O 1
ATOM 4609 N N . SER B 1 147 ? -29.234 -42.812 -20.109 1 36.34 147 SER B N 1
ATOM 4610 C CA . SER B 1 147 ? -30.625 -43.25 -20.172 1 36.34 147 SER B CA 1
ATOM 4611 C C . SER B 1 147 ? -31.141 -43.312 -21.609 1 36.34 147 SER B C 1
ATOM 4613 O O . SER B 1 147 ? -31.891 -44.219 -21.969 1 36.34 147 SER B O 1
ATOM 4615 N N . LEU B 1 148 ? -30.812 -42.375 -22.469 1 34.75 148 LEU B N 1
ATOM 4616 C CA . LEU B 1 148 ? -31.391 -42.406 -23.797 1 34.75 148 LEU B CA 1
ATOM 4617 C C . LEU B 1 148 ? -30.719 -43.5 -24.641 1 34.75 148 LEU B C 1
ATOM 4619 O O . LEU B 1 148 ? -31.375 -44.219 -25.391 1 34.75 148 LEU B O 1
ATOM 4623 N N . ALA B 1 149 ? -29.406 -43.594 -24.688 1 34.16 149 ALA B N 1
ATOM 4624 C CA . ALA B 1 149 ? -28.781 -44.719 -25.391 1 34.16 149 ALA B CA 1
ATOM 4625 C C . ALA B 1 149 ? -29.141 -46.062 -24.75 1 34.16 149 ALA B C 1
ATOM 4627 O O . ALA B 1 149 ? -29.312 -47.062 -25.438 1 34.16 149 ALA B O 1
ATOM 4628 N N . ALA B 1 150 ? -29.328 -46.125 -23.359 1 35.06 150 ALA B N 1
ATOM 4629 C CA . ALA B 1 150 ? -30 -47.25 -22.734 1 35.06 150 ALA B CA 1
ATOM 4630 C C . ALA B 1 150 ? -31.422 -47.406 -23.266 1 35.06 150 ALA B C 1
ATOM 4632 O O . ALA B 1 150 ? -31.891 -48.531 -23.484 1 35.06 150 ALA B O 1
ATOM 4633 N N . ARG B 1 151 ? -32.062 -46.281 -23.297 1 38.41 151 ARG B N 1
ATOM 4634 C CA . ARG B 1 151 ? -33.406 -46.438 -23.797 1 38.41 151 ARG B CA 1
ATOM 4635 C C . ARG B 1 151 ? -33.438 -46.844 -25.266 1 38.41 151 ARG B C 1
ATOM 4637 O O . ARG B 1 151 ? -34.406 -47.438 -25.734 1 38.41 151 ARG B O 1
ATOM 4644 N N . ALA B 1 152 ? -32.781 -46.188 -26.094 1 34.31 152 ALA B N 1
ATOM 4645 C CA . ALA B 1 152 ? -32.906 -46.531 -27.516 1 34.31 152 ALA B CA 1
ATOM 4646 C C . ALA B 1 152 ? -32.469 -47.969 -27.766 1 34.31 152 ALA B C 1
ATOM 4648 O O . ALA B 1 152 ? -33.062 -48.688 -28.578 1 34.31 152 ALA B O 1
ATOM 4649 N N . THR B 1 153 ? -31.125 -48.281 -27.391 1 36.06 153 THR B N 1
ATOM 4650 C CA . THR B 1 153 ? -30.781 -49.656 -27.734 1 36.06 153 THR B CA 1
ATOM 4651 C C . THR B 1 153 ? -31.25 -50.625 -26.656 1 36.06 153 THR B C 1
ATOM 4653 O O . THR B 1 153 ? -31.109 -51.844 -26.797 1 36.06 153 THR B O 1
ATOM 4656 N N . GLY B 1 154 ? -32.438 -50.5 -26 1 37.5 154 GLY B N 1
ATOM 4657 C CA . GLY B 1 154 ? -33.031 -51.375 -25 1 37.5 154 GLY B CA 1
ATOM 4658 C C . GLY B 1 154 ? -32.031 -52.062 -24.109 1 37.5 154 GLY B C 1
ATOM 4659 O O . GLY B 1 154 ? -32.375 -52.875 -23.25 1 37.5 154 GLY B O 1
ATOM 4660 N N . ARG B 1 155 ? -30.828 -52.469 -24.609 1 37.06 155 ARG B N 1
ATOM 4661 C CA . ARG B 1 155 ? -29.844 -53.219 -23.828 1 37.06 155 ARG B CA 1
ATOM 4662 C C . ARG B 1 155 ? -29.156 -52.312 -22.812 1 37.06 155 ARG B C 1
ATOM 4664 O O . ARG B 1 155 ? -28.875 -51.156 -23.094 1 37.06 155 ARG B O 1
ATOM 4671 N N . ASP B 1 156 ? -29.422 -52.406 -21.422 1 37.16 156 ASP B N 1
ATOM 4672 C CA . ASP B 1 156 ? -28.812 -51.844 -20.234 1 37.16 156 ASP B CA 1
ATOM 4673 C C . ASP B 1 156 ? -27.312 -51.625 -20.438 1 37.16 156 ASP B C 1
ATOM 4675 O O . ASP B 1 156 ? -26.562 -52.562 -20.656 1 37.16 156 ASP B O 1
ATOM 4679 N N . VAL B 1 157 ? -26.812 -50.75 -21.219 1 38.03 157 VAL B N 1
ATOM 4680 C CA . VAL B 1 157 ? -25.391 -50.406 -21.203 1 38.03 157 VAL B CA 1
ATOM 4681 C C . VAL B 1 157 ? -24.859 -50.438 -19.766 1 38.03 157 VAL B C 1
ATOM 4683 O O . VAL B 1 157 ? -25.219 -49.594 -18.938 1 38.03 157 VAL B O 1
ATOM 4686 N N . VAL B 1 158 ? -24.891 -51.5 -18.984 1 36.72 158 VAL B N 1
ATOM 4687 C CA . VAL B 1 158 ? -24.219 -51.719 -17.703 1 36.72 158 VAL B CA 1
ATOM 4688 C C . VAL B 1 158 ? -22.906 -50.938 -17.672 1 36.72 158 VAL B C 1
ATOM 4690 O O . VAL B 1 158 ? -22 -51.219 -18.469 1 36.72 158 VAL B O 1
ATOM 4693 N N . ALA B 1 159 ? -22.859 -49.688 -17.453 1 46.56 159 ALA B N 1
ATOM 4694 C CA . ALA B 1 159 ? -21.625 -48.969 -17.156 1 46.56 159 ALA B CA 1
ATOM 4695 C C . ALA B 1 159 ? -20.641 -49.812 -16.375 1 46.56 159 ALA B C 1
ATOM 4697 O O . ALA B 1 159 ? -20.984 -50.312 -15.297 1 46.56 159 ALA B O 1
ATOM 4698 N N . LYS B 1 160 ? -19.875 -50.594 -16.906 1 54.12 160 LYS B N 1
ATOM 4699 C CA . LYS B 1 160 ? -18.875 -51.375 -16.219 1 54.12 160 LYS B CA 1
ATOM 4700 C C . LYS B 1 160 ? -18.297 -50.625 -15.016 1 54.12 160 LYS B C 1
ATOM 4702 O O . LYS B 1 160 ? -18.094 -49.406 -15.094 1 54.12 160 LYS B O 1
ATOM 4707 N N . PRO B 1 161 ? -18.328 -51.156 -13.805 1 58.16 161 PRO B N 1
ATOM 4708 C CA . PRO B 1 161 ? -17.75 -50.562 -12.594 1 58.16 161 PRO B CA 1
ATOM 4709 C C . PRO B 1 161 ? -16.359 -49.969 -12.812 1 58.16 161 PRO B C 1
ATOM 4711 O O . PRO B 1 161 ? -15.586 -50.5 -13.617 1 58.16 161 PRO B O 1
ATOM 4714 N N . LYS B 1 162 ? -16.125 -48.719 -12.445 1 69.31 162 LYS B N 1
ATOM 4715 C CA . LYS B 1 162 ? -14.82 -48.094 -12.539 1 69.31 162 LYS B CA 1
ATOM 4716 C C . LYS B 1 162 ? -13.727 -49 -11.977 1 69.31 162 LYS B C 1
ATOM 4718 O O . LYS B 1 162 ? -13.914 -49.625 -10.93 1 69.31 162 LYS B O 1
ATOM 4723 N N . SER B 1 163 ? -12.805 -49.281 -12.727 1 76.75 163 SER B N 1
ATOM 4724 C CA . SER B 1 163 ? -11.656 -50.062 -12.289 1 76.75 163 SER B CA 1
ATOM 4725 C C . SER B 1 163 ? -10.883 -49.344 -11.188 1 76.75 163 SER B C 1
ATOM 4727 O O . SER B 1 163 ? -11.109 -48.188 -10.922 1 76.75 163 SER B O 1
ATOM 4729 N N . ASP B 1 164 ? -10.148 -50.094 -10.383 1 75.81 164 ASP B N 1
ATOM 4730 C CA . ASP B 1 164 ? -9.281 -49.531 -9.352 1 75.81 164 ASP B CA 1
ATOM 4731 C C . ASP B 1 164 ? -8.383 -48.438 -9.93 1 75.81 164 ASP B C 1
ATOM 4733 O O . ASP B 1 164 ? -8.117 -47.438 -9.266 1 75.81 164 ASP B O 1
ATOM 4737 N N . GLN B 1 165 ? -8.078 -48.625 -11.195 1 78.94 165 GLN B N 1
ATOM 4738 C CA . GLN B 1 165 ? -7.254 -47.656 -11.875 1 78.94 165 GLN B CA 1
ATOM 4739 C C . GLN B 1 165 ? -8.008 -46.344 -12.086 1 78.94 165 GLN B C 1
ATOM 4741 O O . GLN B 1 165 ? -7.445 -45.25 -11.93 1 78.94 165 GLN B O 1
ATOM 4746 N N . ASP B 1 166 ? -9.242 -46.406 -12.336 1 83.19 166 ASP B N 1
ATOM 4747 C CA . ASP B 1 166 ? -10.062 -45.219 -12.586 1 83.19 166 ASP B CA 1
ATOM 4748 C C . ASP B 1 166 ? -10.32 -44.469 -11.297 1 83.19 166 ASP B C 1
ATOM 4750 O O . ASP B 1 166 ? -10.328 -43.219 -11.297 1 83.19 166 ASP B O 1
ATOM 4754 N N . LEU B 1 167 ? -10.461 -45.219 -10.219 1 83.94 167 LEU B N 1
ATOM 4755 C CA . LEU B 1 167 ? -10.711 -44.562 -8.938 1 83.94 167 LEU B CA 1
ATOM 4756 C C . LEU B 1 167 ? -9.492 -43.781 -8.477 1 83.94 167 LEU B C 1
ATOM 4758 O O . LEU B 1 167 ? -9.633 -42.656 -7.988 1 83.94 167 LEU B O 1
ATOM 4762 N N . ALA B 1 168 ? -8.32 -44.344 -8.641 1 83.94 168 ALA B N 1
ATOM 4763 C CA . ALA B 1 168 ? -7.078 -43.656 -8.289 1 83.94 168 ALA B CA 1
ATOM 4764 C C . ALA B 1 168 ? -6.891 -42.406 -9.141 1 83.94 168 ALA B C 1
ATOM 4766 O O . ALA B 1 168 ? -6.488 -41.344 -8.633 1 83.94 168 ALA B O 1
ATOM 4767 N N . PHE B 1 169 ? -7.246 -42.562 -10.336 1 90.44 169 PHE B N 1
ATOM 4768 C CA . PHE B 1 169 ? -7.129 -41.438 -11.25 1 90.44 169 PHE B CA 1
ATOM 4769 C C . PHE B 1 169 ? -8.086 -40.312 -10.852 1 90.44 169 PHE B C 1
ATOM 4771 O O . PHE B 1 169 ? -7.711 -39.156 -10.859 1 90.44 169 PHE B O 1
ATOM 4778 N N . ASP B 1 170 ? -9.266 -40.656 -10.484 1 89.56 170 ASP B N 1
ATOM 4779 C CA . ASP B 1 170 ? -10.273 -39.656 -10.109 1 89.56 170 ASP B CA 1
ATOM 4780 C C . ASP B 1 170 ? -9.844 -38.875 -8.875 1 89.56 170 ASP B C 1
ATOM 4782 O O . ASP B 1 170 ? -10.102 -37.688 -8.781 1 89.56 170 ASP B O 1
ATOM 4786 N N . GLN B 1 171 ? -9.242 -39.5 -8.008 1 87.88 171 GLN B N 1
ATOM 4787 C CA . GLN B 1 171 ? -8.75 -38.844 -6.801 1 87.88 171 GLN B CA 1
ATOM 4788 C C . GLN B 1 171 ? -7.664 -37.812 -7.137 1 87.88 171 GLN B C 1
ATOM 4790 O O . GLN B 1 171 ? -7.68 -36.688 -6.629 1 87.88 171 GLN B O 1
ATOM 4795 N N . ILE B 1 172 ? -6.809 -38.312 -7.961 1 90.5 172 ILE B N 1
ATOM 4796 C CA . ILE B 1 172 ? -5.723 -37.438 -8.375 1 90.5 172 ILE B CA 1
ATOM 4797 C C . ILE B 1 172 ? -6.289 -36.25 -9.141 1 90.5 172 ILE B C 1
ATOM 4799 O O . ILE B 1 172 ? -5.891 -35.094 -8.914 1 90.5 172 ILE B O 1
ATOM 4803 N N . ALA B 1 173 ? -7.191 -36.531 -9.992 1 92.44 173 ALA B N 1
ATOM 4804 C CA . ALA B 1 173 ? -7.816 -35.469 -10.781 1 92.44 173 ALA B CA 1
ATOM 4805 C C . ALA B 1 173 ? -8.547 -34.469 -9.891 1 92.44 173 ALA B C 1
ATOM 4807 O O . ALA B 1 173 ? -8.516 -33.281 -10.133 1 92.44 173 ALA B O 1
ATOM 4808 N N . GLY B 1 174 ? -9.195 -35 -8.883 1 91.75 174 GLY B N 1
ATOM 4809 C CA . GLY B 1 174 ? -9.867 -34.125 -7.922 1 91.75 174 GLY B CA 1
ATOM 4810 C C . GLY B 1 174 ? -8.906 -33.219 -7.164 1 91.75 174 GLY B C 1
ATOM 4811 O O . GLY B 1 174 ? -9.156 -32.031 -7.027 1 91.75 174 GLY B O 1
ATOM 4812 N N . TYR B 1 175 ? -7.867 -33.75 -6.707 1 91 175 TYR B N 1
ATOM 4813 C CA . TYR B 1 175 ? -6.836 -33 -6.02 1 91 175 TYR B CA 1
ATOM 4814 C C . TYR B 1 175 ? -6.281 -31.891 -6.918 1 91 175 TYR B C 1
ATOM 4816 O O . TYR B 1 175 ? -6.164 -30.734 -6.5 1 91 175 TYR B O 1
ATOM 4824 N N . VAL B 1 176 ? -5.949 -32.281 -8.109 1 94.25 176 VAL B N 1
ATOM 4825 C CA . VAL B 1 176 ? -5.332 -31.344 -9.031 1 94.25 176 VAL B CA 1
ATOM 4826 C C . VAL B 1 176 ? -6.312 -30.219 -9.344 1 94.25 176 VAL B C 1
ATOM 4828 O O . VAL B 1 176 ? -5.914 -29.062 -9.5 1 94.25 176 VAL B O 1
ATOM 4831 N N . THR B 1 177 ? -7.57 -30.562 -9.43 1 94.56 177 THR B N 1
ATOM 4832 C CA . THR B 1 177 ? -8.586 -29.562 -9.672 1 94.56 177 THR B CA 1
ATOM 4833 C C . THR B 1 177 ? -8.648 -28.562 -8.516 1 94.56 177 THR B C 1
ATOM 4835 O O . THR B 1 177 ? -8.711 -27.344 -8.742 1 94.56 177 THR B O 1
ATOM 4838 N N . MET B 1 178 ? -8.594 -29.031 -7.324 1 94.12 178 MET B N 1
ATOM 4839 C CA . MET B 1 178 ? -8.578 -28.156 -6.152 1 94.12 178 MET B CA 1
ATOM 4840 C C . MET B 1 178 ? -7.309 -27.312 -6.113 1 94.12 178 MET B C 1
ATOM 4842 O O . MET B 1 178 ? -7.359 -26.125 -5.805 1 94.12 178 MET B O 1
ATOM 4846 N N . LEU B 1 179 ? -6.242 -27.969 -6.344 1 94.5 179 LEU B N 1
ATOM 4847 C CA . LEU B 1 179 ? -4.961 -27.281 -6.379 1 94.5 179 LEU B CA 1
ATOM 4848 C C . LEU B 1 179 ? -4.992 -26.141 -7.387 1 94.5 179 LEU B C 1
ATOM 4850 O O . LEU B 1 179 ? -4.508 -25.047 -7.105 1 94.5 179 LEU B O 1
ATOM 4854 N N . ASP B 1 180 ? -5.523 -26.438 -8.523 1 96 180 ASP B N 1
ATOM 4855 C CA . ASP B 1 180 ? -5.641 -25.406 -9.562 1 96 180 ASP B CA 1
ATOM 4856 C C . ASP B 1 180 ? -6.469 -24.219 -9.078 1 96 180 ASP B C 1
ATOM 4858 O O . ASP B 1 180 ? -6.086 -23.078 -9.281 1 96 180 ASP B O 1
ATOM 4862 N N . GLY B 1 181 ? -7.598 -24.531 -8.469 1 96.06 181 GLY B N 1
ATOM 4863 C CA . GLY B 1 181 ? -8.43 -23.469 -7.926 1 96.06 181 GLY B CA 1
ATOM 4864 C C . GLY B 1 181 ? -7.715 -22.609 -6.906 1 96.06 181 GLY B C 1
ATOM 4865 O O . GLY B 1 181 ? -7.766 -21.391 -6.977 1 96.06 181 GLY B O 1
ATOM 4866 N N . HIS B 1 182 ? -7.039 -23.219 -6.012 1 95.62 182 HIS B N 1
ATOM 4867 C CA . HIS B 1 182 ? -6.32 -22.5 -4.969 1 95.62 182 HIS B CA 1
ATOM 4868 C C . HIS B 1 182 ? -5.137 -21.734 -5.543 1 95.62 182 HIS B C 1
ATOM 4870 O O . HIS B 1 182 ? -4.844 -20.609 -5.109 1 95.62 182 HIS B O 1
ATOM 4876 N N . ALA B 1 183 ? -4.445 -22.312 -6.43 1 95.62 183 ALA B N 1
ATOM 4877 C CA . ALA B 1 183 ? -3.307 -21.656 -7.062 1 95.62 183 ALA B CA 1
ATOM 4878 C C . ALA B 1 183 ? -3.744 -20.406 -7.824 1 95.62 183 ALA B C 1
ATOM 4880 O O . ALA B 1 183 ? -3.076 -19.375 -7.77 1 95.62 183 ALA B O 1
ATOM 4881 N N . LYS B 1 184 ? -4.844 -20.531 -8.547 1 96.06 184 LYS B N 1
ATOM 4882 C CA . LYS B 1 184 ? -5.359 -19.391 -9.297 1 96.06 184 LYS B CA 1
ATOM 4883 C C . LYS B 1 184 ? -5.82 -18.281 -8.359 1 96.06 184 LYS B C 1
ATOM 4885 O O . LYS B 1 184 ? -5.617 -17.109 -8.648 1 96.06 184 LYS B O 1
ATOM 4890 N N . LEU B 1 185 ? -6.453 -18.672 -7.293 1 96.88 185 LEU B N 1
ATOM 4891 C CA . LEU B 1 185 ? -6.852 -17.688 -6.289 1 96.88 185 LEU B CA 1
ATOM 4892 C C . LEU B 1 185 ? -5.637 -16.969 -5.723 1 96.88 185 LEU B C 1
ATOM 4894 O O . LEU B 1 185 ? -5.637 -15.742 -5.602 1 96.88 185 LEU B O 1
ATOM 4898 N N . LEU B 1 186 ? -4.645 -17.688 -5.359 1 96.62 186 LEU B N 1
ATOM 4899 C CA . LEU B 1 186 ? -3.408 -17.094 -4.859 1 96.62 186 LEU B CA 1
ATOM 4900 C C . LEU B 1 186 ? -2.793 -16.156 -5.891 1 96.62 186 LEU B C 1
ATOM 4902 O O . LEU B 1 186 ? -2.336 -15.062 -5.547 1 96.62 186 LEU B O 1
ATOM 4906 N N . GLN B 1 187 ? -2.785 -16.625 -7.082 1 96.12 187 GLN B N 1
ATOM 4907 C CA . GLN B 1 187 ? -2.264 -15.805 -8.18 1 96.12 187 GLN B CA 1
ATOM 4908 C C . GLN B 1 187 ? -2.99 -14.469 -8.258 1 96.12 187 GLN B C 1
ATOM 4910 O O . GLN B 1 187 ? -2.357 -13.422 -8.391 1 96.12 187 GLN B O 1
ATOM 4915 N N . GLN B 1 188 ? -4.262 -14.516 -8.18 1 97.06 188 GLN B N 1
ATOM 4916 C CA . GLN B 1 188 ? -5.082 -13.312 -8.25 1 97.06 188 GLN B CA 1
ATOM 4917 C C . GLN B 1 188 ? -4.77 -12.367 -7.09 1 97.06 188 GLN B C 1
ATOM 4919 O O . GLN B 1 188 ? -4.613 -11.164 -7.289 1 97.06 188 GLN B O 1
ATOM 4924 N N . LYS B 1 189 ? -4.73 -12.875 -5.941 1 97.75 189 LYS B N 1
ATOM 4925 C CA . LYS B 1 189 ? -4.52 -12.062 -4.75 1 97.75 189 LYS B CA 1
ATOM 4926 C C . LYS B 1 189 ? -3.111 -11.469 -4.73 1 97.75 189 LYS B C 1
ATOM 4928 O O . LYS B 1 189 ? -2.92 -10.32 -4.324 1 97.75 189 LYS B O 1
ATOM 4933 N N . VAL B 1 190 ? -2.139 -12.258 -5.109 1 96.62 190 VAL B N 1
ATOM 4934 C CA . VAL B 1 190 ? -0.761 -11.781 -5.16 1 96.62 190 VAL B CA 1
ATOM 4935 C C . VAL B 1 190 ? -0.643 -10.656 -6.191 1 96.62 190 VAL B C 1
ATOM 4937 O O . VAL B 1 190 ? 0.031 -9.656 -5.945 1 96.62 190 VAL B O 1
ATOM 4940 N N . LEU B 1 191 ? -1.301 -10.844 -7.309 1 94.88 191 LEU B N 1
ATOM 4941 C CA . LEU B 1 191 ? -1.29 -9.797 -8.328 1 94.88 191 LEU B CA 1
ATOM 4942 C C . LEU B 1 191 ? -1.939 -8.523 -7.809 1 94.88 191 LEU B C 1
ATOM 4944 O O . LEU B 1 191 ? -1.443 -7.422 -8.055 1 94.88 191 LEU B O 1
ATOM 4948 N N . ALA B 1 192 ? -3.012 -8.68 -7.098 1 96.56 192 ALA B N 1
ATOM 4949 C CA . ALA B 1 192 ? -3.686 -7.535 -6.496 1 96.56 192 ALA B CA 1
ATOM 4950 C C . ALA B 1 192 ? -2.773 -6.824 -5.5 1 96.56 192 ALA B C 1
ATOM 4952 O O . ALA B 1 192 ? -2.732 -5.59 -5.457 1 96.56 192 ALA B O 1
ATOM 4953 N N . ALA B 1 193 ? -2.082 -7.578 -4.707 1 96.62 193 ALA B N 1
ATOM 4954 C CA . ALA B 1 193 ? -1.14 -7.008 -3.746 1 96.62 193 ALA B CA 1
ATOM 4955 C C . ALA B 1 193 ? -0.015 -6.262 -4.457 1 96.62 193 ALA B C 1
ATOM 4957 O O . ALA B 1 193 ? 0.409 -5.195 -4.012 1 96.62 193 ALA B O 1
ATOM 4958 N N . TYR B 1 194 ? 0.436 -6.828 -5.523 1 95.62 194 TYR B N 1
ATOM 4959 C CA . TYR B 1 194 ? 1.479 -6.188 -6.316 1 95.62 194 TYR B CA 1
ATOM 4960 C C . TYR B 1 194 ? 1.013 -4.832 -6.84 1 95.62 194 TYR B C 1
ATOM 4962 O O . TYR B 1 194 ? 1.742 -3.842 -6.758 1 95.62 194 TYR B O 1
ATOM 4970 N N . ARG B 1 195 ? -0.156 -4.75 -7.391 1 95.12 195 ARG B N 1
ATOM 4971 C CA . ARG B 1 195 ? -0.716 -3.508 -7.91 1 95.12 195 ARG B CA 1
ATOM 4972 C C . ARG B 1 195 ? -0.903 -2.482 -6.797 1 95.12 195 ARG B C 1
ATOM 4974 O O . ARG B 1 195 ? -0.629 -1.296 -6.988 1 95.12 195 ARG B O 1
ATOM 4981 N N . ALA B 1 196 ? -1.394 -2.979 -5.672 1 96.06 196 ALA B N 1
ATOM 4982 C CA . ALA B 1 196 ? -1.564 -2.104 -4.512 1 96.06 196 ALA B CA 1
ATOM 4983 C C . ALA B 1 196 ? -0.23 -1.51 -4.074 1 96.06 196 ALA B C 1
ATOM 4985 O O . ALA B 1 196 ? -0.153 -0.329 -3.725 1 96.06 196 ALA B O 1
ATOM 4986 N N . ASN B 1 197 ? 0.825 -2.34 -4.051 1 96.31 197 ASN B N 1
ATOM 4987 C CA . ASN B 1 197 ? 2.162 -1.861 -3.713 1 96.31 197 ASN B CA 1
ATOM 4988 C C . ASN B 1 197 ? 2.617 -0.755 -4.66 1 96.31 197 ASN B C 1
ATOM 4990 O O . ASN B 1 197 ? 3.174 0.253 -4.223 1 96.31 197 ASN B O 1
ATOM 4994 N N . ARG B 1 198 ? 2.383 -0.955 -5.906 1 93.62 198 ARG B N 1
ATOM 4995 C CA . ARG B 1 198 ? 2.805 0.034 -6.895 1 93.62 198 ARG B CA 1
ATOM 4996 C C . ARG B 1 198 ? 2.059 1.351 -6.703 1 93.62 198 ARG B C 1
ATOM 4998 O O . ARG B 1 198 ? 2.652 2.426 -6.809 1 93.62 198 ARG B O 1
ATOM 5005 N N . ALA B 1 199 ? 0.781 1.264 -6.457 1 95.62 199 ALA B N 1
ATOM 5006 C CA . ALA B 1 199 ? -0.018 2.459 -6.199 1 95.62 199 ALA B CA 1
ATOM 5007 C C . ALA B 1 199 ? 0.472 3.186 -4.953 1 95.62 199 ALA B C 1
ATOM 5009 O O . ALA B 1 199 ? 0.552 4.418 -4.934 1 95.62 199 ALA B O 1
ATOM 5010 N N . THR B 1 200 ? 0.726 2.43 -3.939 1 96.5 200 THR B N 1
ATOM 5011 C CA . THR B 1 200 ? 1.229 3.002 -2.695 1 96.5 200 THR B CA 1
ATOM 5012 C C . THR B 1 200 ? 2.59 3.658 -2.914 1 96.5 200 THR B C 1
ATOM 5014 O O . THR B 1 200 ? 2.861 4.73 -2.371 1 96.5 200 THR B O 1
ATOM 5017 N N . SER B 1 201 ? 3.475 2.955 -3.645 1 96.56 201 SER B N 1
ATOM 5018 C CA . SER B 1 201 ? 4.77 3.535 -3.984 1 96.56 201 SER B CA 1
ATOM 5019 C C . SER B 1 201 ? 4.609 4.891 -4.66 1 96.56 201 SER B C 1
ATOM 5021 O O . SER B 1 201 ? 5.32 5.844 -4.336 1 96.56 201 SER B O 1
ATOM 5023 N N . ALA B 1 202 ? 3.676 5.004 -5.566 1 96.31 202 ALA B N 1
ATOM 5024 C CA . ALA B 1 202 ? 3.404 6.266 -6.25 1 96.31 202 ALA B CA 1
ATOM 5025 C C . ALA B 1 202 ? 2.938 7.336 -5.266 1 96.31 202 ALA B C 1
ATOM 5027 O O . ALA B 1 202 ? 3.334 8.5 -5.371 1 96.31 202 ALA B O 1
ATOM 5028 N N . ALA B 1 203 ? 2.082 6.965 -4.324 1 97.44 203 ALA B N 1
ATOM 5029 C CA . ALA B 1 203 ? 1.613 7.895 -3.299 1 97.44 203 ALA B CA 1
ATOM 5030 C C . ALA B 1 203 ? 2.775 8.406 -2.453 1 97.44 203 ALA B C 1
ATOM 5032 O O . ALA B 1 203 ? 2.803 9.586 -2.076 1 97.44 203 ALA B O 1
ATOM 5033 N N . TYR B 1 204 ? 3.713 7.551 -2.09 1 97.25 204 TYR B N 1
ATOM 5034 C CA . TYR B 1 204 ? 4.902 7.949 -1.343 1 97.25 204 TYR B CA 1
ATOM 5035 C C . TYR B 1 204 ? 5.715 8.977 -2.123 1 97.25 204 TYR B C 1
ATOM 5037 O O . TYR B 1 204 ? 6.219 9.945 -1.549 1 97.25 204 TYR B O 1
ATOM 5045 N N . CYS B 1 205 ? 5.805 8.766 -3.412 1 97.12 205 CYS B N 1
ATOM 5046 C CA . CYS B 1 205 ? 6.539 9.711 -4.246 1 97.12 205 CYS B CA 1
ATOM 5047 C C . CYS B 1 205 ? 5.879 11.086 -4.23 1 97.12 205 CYS B C 1
ATOM 5049 O O . CYS B 1 205 ? 6.566 12.109 -4.219 1 97.12 205 CYS B O 1
ATOM 5051 N N . ASP B 1 206 ? 4.586 11.102 -4.176 1 97.88 206 ASP B N 1
ATOM 5052 C CA . ASP B 1 206 ? 3.859 12.359 -4.074 1 97.88 206 ASP B CA 1
ATOM 5053 C C . ASP B 1 206 ? 4.164 13.07 -2.754 1 97.88 206 ASP B C 1
ATOM 5055 O O . ASP B 1 206 ? 4.262 14.297 -2.709 1 97.88 206 ASP B O 1
ATOM 5059 N N . VAL B 1 207 ? 4.266 12.32 -1.711 1 97.62 207 VAL B N 1
ATOM 5060 C CA . VAL B 1 207 ? 4.605 12.891 -0.409 1 97.62 207 VAL B CA 1
ATOM 5061 C C . VAL B 1 207 ? 6.004 13.5 -0.461 1 97.62 207 VAL B C 1
ATOM 5063 O O . VAL B 1 207 ? 6.238 14.578 0.082 1 97.62 207 VAL B O 1
ATOM 5066 N N . ILE B 1 208 ? 6.914 12.781 -1.073 1 97.56 208 ILE B N 1
ATOM 5067 C CA . ILE B 1 208 ? 8.281 13.273 -1.208 1 97.56 208 ILE B CA 1
ATOM 5068 C C . ILE B 1 208 ? 8.273 14.617 -1.938 1 97.56 208 ILE B C 1
ATOM 5070 O O . ILE B 1 208 ? 8.938 15.562 -1.513 1 97.56 208 ILE B O 1
ATOM 5074 N N . GLU B 1 209 ? 7.531 14.648 -2.998 1 97.38 209 GLU B N 1
ATOM 5075 C CA . GLU B 1 209 ? 7.457 15.883 -3.775 1 97.38 209 GLU B CA 1
ATOM 5076 C C . GLU B 1 209 ? 6.887 17.031 -2.939 1 97.38 209 GLU B C 1
ATOM 5078 O O . GLU B 1 209 ? 7.43 18.141 -2.934 1 97.38 209 GLU B O 1
ATOM 5083 N N . ALA B 1 210 ? 5.785 16.812 -2.246 1 97.12 210 ALA B N 1
ATOM 5084 C CA . ALA B 1 210 ? 5.164 17.812 -1.397 1 97.12 210 ALA B CA 1
ATOM 5085 C C . ALA B 1 210 ? 6.113 18.266 -0.289 1 97.12 210 ALA B C 1
ATOM 5087 O O . ALA B 1 210 ? 6.191 19.453 0.031 1 97.12 210 ALA B O 1
ATOM 5088 N N . THR B 1 211 ? 6.805 17.312 0.315 1 95.94 211 THR B N 1
ATOM 5089 C CA . THR B 1 211 ? 7.773 17.609 1.363 1 95.94 211 THR B CA 1
ATOM 5090 C C . THR B 1 211 ? 8.914 18.469 0.812 1 95.94 211 THR B C 1
ATOM 5092 O O . THR B 1 211 ? 9.391 19.391 1.479 1 95.94 211 THR B O 1
ATOM 5095 N N . SER B 1 212 ? 9.336 18.141 -0.359 1 95.12 212 SER B N 1
ATOM 5096 C CA . SER B 1 212 ? 10.406 18.891 -1.002 1 95.12 212 SER B CA 1
ATOM 5097 C C . SER B 1 212 ? 10.008 20.344 -1.228 1 95.12 212 SER B C 1
ATOM 5099 O O . SER B 1 212 ? 10.82 21.25 -1.047 1 95.12 212 SER B O 1
ATOM 5101 N N . GLU B 1 213 ? 8.781 20.578 -1.606 1 93.94 213 GLU B N 1
ATOM 5102 C CA . GLU B 1 213 ? 8.289 21.938 -1.814 1 93.94 213 GLU B CA 1
ATOM 5103 C C . GLU B 1 213 ? 8.258 22.719 -0.505 1 93.94 213 GLU B C 1
ATOM 5105 O O . GLU B 1 213 ? 8.641 23.891 -0.47 1 93.94 213 GLU B O 1
ATOM 5110 N N . LEU B 1 214 ? 7.809 22.094 0.505 1 93.06 214 LEU B N 1
ATOM 5111 C CA . LEU B 1 214 ? 7.816 22.734 1.816 1 93.06 214 LEU B CA 1
ATOM 5112 C C . LEU B 1 214 ? 9.242 23.016 2.275 1 93.06 214 LEU B C 1
ATOM 5114 O O . LEU B 1 214 ? 9.516 24.078 2.842 1 93.06 214 LEU B O 1
ATOM 5118 N N . ALA B 1 215 ? 10.117 22.094 2.02 1 91.88 215 ALA B N 1
ATOM 5119 C CA . ALA B 1 215 ? 11.523 22.25 2.383 1 91.88 215 ALA B CA 1
ATOM 5120 C C . ALA B 1 215 ? 12.148 23.438 1.663 1 91.88 215 ALA B C 1
ATOM 5122 O O . ALA B 1 215 ? 12.938 24.188 2.248 1 91.88 215 ALA B O 1
ATOM 5123 N N . GLU B 1 216 ? 11.805 23.594 0.42 1 89.69 216 GLU B N 1
ATOM 5124 C CA . GLU B 1 216 ? 12.32 24.719 -0.36 1 89.69 216 GLU B CA 1
ATOM 5125 C C . GLU B 1 216 ? 11.875 26.047 0.23 1 89.69 216 GLU B C 1
ATOM 5127 O O . GLU B 1 216 ? 12.656 26.984 0.31 1 89.69 216 GLU B O 1
ATOM 5132 N N . LEU B 1 217 ? 10.656 26.094 0.652 1 88.25 217 LEU B N 1
ATOM 5133 C CA . LEU B 1 217 ? 10.133 27.312 1.271 1 88.25 217 LEU B CA 1
ATOM 5134 C C . LEU B 1 217 ? 10.852 27.594 2.588 1 88.25 217 LEU B C 1
ATOM 5136 O O . LEU B 1 217 ? 11.219 28.734 2.859 1 88.25 217 LEU B O 1
ATOM 5140 N N . GLU B 1 218 ? 11.047 26.578 3.371 1 86.06 218 GLU B N 1
ATOM 5141 C CA . GLU B 1 218 ? 11.633 26.734 4.699 1 86.06 218 GLU B CA 1
ATOM 5142 C C . GLU B 1 218 ? 13.133 27.016 4.617 1 86.06 218 GLU B C 1
ATOM 5144 O O . GLU B 1 218 ? 13.719 27.547 5.555 1 86.06 218 GLU B O 1
ATOM 5149 N N . SER B 1 219 ? 13.773 26.531 3.59 1 80.69 219 SER B N 1
ATOM 5150 C CA . SER B 1 219 ? 15.211 26.734 3.43 1 80.69 219 SER B CA 1
ATOM 5151 C C . SER B 1 219 ? 15.555 28.203 3.346 1 80.69 219 SER B C 1
ATOM 5153 O O . SER B 1 219 ? 16.703 28.594 3.553 1 80.69 219 SER B O 1
ATOM 5155 N N . SER B 1 220 ? 14.562 28.984 3.107 1 72.88 220 SER B N 1
ATOM 5156 C CA . SER B 1 220 ? 14.781 30.422 3.041 1 72.88 220 SER B CA 1
ATOM 5157 C C . SER B 1 220 ? 14.93 31.016 4.434 1 72.88 220 SER B C 1
ATOM 5159 O O . SER B 1 220 ? 15.398 32.156 4.578 1 72.88 220 SER B O 1
ATOM 5161 N N . LEU B 1 221 ? 14.594 30.188 5.402 1 74.25 221 LEU B N 1
ATOM 5162 C CA . LEU B 1 221 ? 14.648 30.672 6.777 1 74.25 221 LEU B CA 1
ATOM 5163 C C . LEU B 1 221 ? 15.867 30.109 7.5 1 74.25 221 LEU B C 1
ATOM 5165 O O . LEU B 1 221 ? 16.25 28.969 7.273 1 74.25 221 LEU B O 1
ATOM 5169 N N . PRO B 1 222 ? 16.547 30.906 8.141 1 66.5 222 PRO B N 1
ATOM 5170 C CA . PRO B 1 222 ? 17.766 30.484 8.82 1 66.5 222 PRO B CA 1
ATOM 5171 C C . PRO B 1 222 ? 17.516 29.422 9.883 1 66.5 222 PRO B C 1
ATOM 5173 O O . PRO B 1 222 ? 18.422 28.688 10.266 1 66.5 222 PRO B O 1
ATOM 5176 N N . GLU B 1 223 ? 16.344 29.297 10.352 1 64.19 223 GLU B N 1
ATOM 5177 C CA . GLU B 1 223 ? 16.062 28.5 11.547 1 64.19 223 GLU B CA 1
ATOM 5178 C C . GLU B 1 223 ? 16.047 27.016 11.219 1 64.19 223 GLU B C 1
ATOM 5180 O O . GLU B 1 223 ? 16.391 26.188 12.07 1 64.19 223 GLU B O 1
ATOM 5185 N N . MET B 1 224 ? 15.508 26.656 10.109 1 64.25 224 MET B N 1
ATOM 5186 C CA . MET B 1 224 ? 15.312 25.234 9.914 1 64.25 224 MET B CA 1
ATOM 5187 C C . MET B 1 224 ? 16.344 24.672 8.938 1 64.25 224 MET B C 1
ATOM 5189 O O . MET B 1 224 ? 16.453 25.156 7.812 1 64.25 224 MET B O 1
ATOM 5193 N N . LYS B 1 225 ? 17.078 23.781 9.516 1 65.75 225 LYS B N 1
ATOM 5194 C CA . LYS B 1 225 ? 18.062 23.109 8.664 1 65.75 225 LYS B CA 1
ATOM 5195 C C . LYS B 1 225 ? 17.375 22.125 7.723 1 65.75 225 LYS B C 1
ATOM 5197 O O . LYS B 1 225 ? 16.422 21.438 8.109 1 65.75 225 LYS B O 1
ATOM 5202 N N . SER B 1 226 ? 17.734 22.141 6.492 1 77.81 226 SER B N 1
ATOM 5203 C CA . SER B 1 226 ? 17.234 21.312 5.398 1 77.81 226 SER B CA 1
ATOM 5204 C C . SER B 1 226 ? 17.438 19.828 5.691 1 77.81 226 SER B C 1
ATOM 5206 O O . SER B 1 226 ? 16.781 18.984 5.086 1 77.81 226 SER B O 1
ATOM 5208 N N . VAL B 1 227 ? 18.234 19.531 6.703 1 80.62 227 VAL B N 1
ATOM 5209 C CA . VAL B 1 227 ? 18.641 18.156 6.977 1 80.62 227 VAL B CA 1
ATOM 5210 C C . VAL B 1 227 ? 17.438 17.344 7.449 1 80.62 227 VAL B C 1
ATOM 5212 O O . VAL B 1 227 ? 17.328 16.156 7.129 1 80.62 227 VAL B O 1
ATOM 5215 N N . GLY B 1 228 ? 16.562 17.922 8.203 1 85.31 228 GLY B N 1
ATOM 5216 C CA . GLY B 1 228 ? 15.383 17.203 8.68 1 85.31 228 GLY B CA 1
ATOM 5217 C C . GLY B 1 228 ? 14.469 16.75 7.559 1 85.31 228 GLY B C 1
ATOM 5218 O O . GLY B 1 228 ? 14.062 15.586 7.52 1 85.31 228 GLY B O 1
ATOM 5219 N N . PHE B 1 229 ? 14.25 17.641 6.641 1 90.69 229 PHE B N 1
ATOM 5220 C CA . PHE B 1 229 ? 13.398 17.312 5.504 1 90.69 229 PHE B CA 1
ATOM 5221 C C . PHE B 1 229 ? 14.031 16.219 4.648 1 90.69 229 PHE B C 1
ATOM 5223 O O . PHE B 1 229 ? 13.359 15.273 4.242 1 90.69 229 PHE B O 1
ATOM 5230 N N . GLN B 1 230 ? 15.328 16.312 4.43 1 90.5 230 GLN B N 1
ATOM 5231 C CA . GLN B 1 230 ? 16.047 15.359 3.59 1 90.5 230 GLN B CA 1
ATOM 5232 C C . GLN B 1 230 ? 16.016 13.961 4.199 1 90.5 230 GLN B C 1
ATOM 5234 O O . GLN B 1 230 ? 15.891 12.969 3.48 1 90.5 230 GLN B O 1
ATOM 5239 N N . SER B 1 231 ? 16.141 13.961 5.484 1 91.38 231 SER B N 1
ATOM 5240 C CA . SER B 1 231 ? 16.125 12.672 6.184 1 91.38 231 SER B CA 1
ATOM 5241 C C . SER B 1 231 ? 14.789 11.969 6.004 1 91.38 231 SER B C 1
ATOM 5243 O O . SER B 1 231 ? 14.75 10.773 5.695 1 91.38 231 SER B O 1
ATOM 5245 N N . VAL B 1 232 ? 13.742 12.672 6.184 1 92.31 232 VAL B N 1
ATOM 5246 C CA . VAL B 1 232 ? 12.414 12.086 6.055 1 92.31 232 VAL B CA 1
ATOM 5247 C C . VAL B 1 232 ? 12.188 11.641 4.609 1 92.31 232 VAL B C 1
ATOM 5249 O O . VAL B 1 232 ? 11.656 10.562 4.363 1 92.31 232 VAL B O 1
ATOM 5252 N N . MET B 1 233 ? 12.586 12.445 3.664 1 95.38 233 MET B N 1
ATOM 5253 C CA . MET B 1 233 ? 12.422 12.117 2.252 1 95.38 233 MET B CA 1
ATOM 5254 C C . MET B 1 233 ? 13.203 10.852 1.898 1 95.38 233 MET B C 1
ATOM 5256 O O . MET B 1 233 ? 12.734 10.023 1.114 1 95.38 233 MET B O 1
ATOM 5260 N N . GLU B 1 234 ? 14.359 10.711 2.471 1 95.31 234 GLU B N 1
ATOM 5261 C CA . GLU B 1 234 ? 15.172 9.516 2.221 1 95.31 234 GLU B CA 1
ATOM 5262 C C . GLU B 1 234 ? 14.484 8.266 2.75 1 95.31 234 GLU B C 1
ATOM 5264 O O . GLU B 1 234 ? 14.492 7.219 2.094 1 95.31 234 GLU B O 1
ATOM 5269 N N . ILE B 1 235 ? 13.945 8.391 3.928 1 95.38 235 ILE B N 1
ATOM 5270 C CA . ILE B 1 235 ? 13.227 7.262 4.523 1 95.38 235 ILE B CA 1
ATOM 5271 C C . ILE B 1 235 ? 12.07 6.848 3.623 1 95.38 235 ILE B C 1
ATOM 5273 O O . ILE B 1 235 ? 11.906 5.664 3.32 1 95.38 235 ILE B O 1
ATOM 5277 N N . VAL B 1 236 ? 11.297 7.844 3.182 1 96.25 236 VAL B N 1
ATOM 5278 C CA . VAL B 1 236 ? 10.109 7.574 2.369 1 96.25 236 VAL B CA 1
ATOM 5279 C C . VAL B 1 236 ? 10.531 7.031 1.006 1 96.25 236 VAL B C 1
ATOM 5281 O O . VAL B 1 236 ? 9.875 6.145 0.455 1 96.25 236 VAL B O 1
ATOM 5284 N N . ASP B 1 237 ? 11.609 7.512 0.488 1 96.62 237 ASP B N 1
ATOM 5285 C CA . ASP B 1 237 ? 12.086 7.102 -0.827 1 96.62 237 ASP B CA 1
ATOM 5286 C C . ASP B 1 237 ? 12.477 5.625 -0.834 1 96.62 237 ASP B C 1
ATOM 5288 O O . ASP B 1 237 ? 12.133 4.891 -1.762 1 96.62 237 ASP B O 1
ATOM 5292 N N . ILE B 1 238 ? 13.25 5.176 0.127 1 95.94 238 ILE B N 1
ATOM 5293 C CA . ILE B 1 238 ? 13.672 3.781 0.2 1 95.94 238 ILE B CA 1
ATOM 5294 C C . ILE B 1 238 ? 12.445 2.881 0.344 1 95.94 238 ILE B C 1
ATOM 5296 O O . ILE B 1 238 ? 12.391 1.8 -0.247 1 95.94 238 ILE B O 1
ATOM 5300 N N . ARG B 1 239 ? 11.523 3.322 1.159 1 94.69 239 ARG B N 1
ATOM 5301 C CA . ARG B 1 239 ? 10.305 2.537 1.317 1 94.69 239 ARG B CA 1
ATOM 5302 C C . ARG B 1 239 ? 9.547 2.428 -0.003 1 94.69 239 ARG B C 1
ATOM 5304 O O . ARG B 1 239 ? 9.008 1.368 -0.331 1 94.69 239 ARG B O 1
ATOM 5311 N N . ALA B 1 240 ? 9.453 3.531 -0.716 1 95.19 240 ALA B N 1
ATOM 5312 C CA . ALA B 1 240 ? 8.789 3.535 -2.018 1 95.19 240 ALA B CA 1
ATOM 5313 C C . ALA B 1 240 ? 9.461 2.555 -2.977 1 95.19 240 ALA B C 1
ATOM 5315 O O . ALA B 1 240 ? 8.781 1.799 -3.676 1 95.19 240 ALA B O 1
ATOM 5316 N N . LYS B 1 241 ? 10.773 2.529 -2.99 1 94.5 241 LYS B N 1
ATOM 5317 C CA . LYS B 1 241 ? 11.539 1.629 -3.844 1 94.5 241 LYS B CA 1
ATOM 5318 C C . LYS B 1 241 ? 11.25 0.17 -3.504 1 94.5 241 LYS B C 1
ATOM 5320 O O . LYS B 1 241 ? 11.055 -0.654 -4.402 1 94.5 241 LYS B O 1
ATOM 5325 N N . HIS B 1 242 ? 11.234 -0.123 -2.223 1 94 242 HIS B N 1
ATOM 5326 C CA . HIS B 1 242 ? 10.969 -1.486 -1.78 1 94 242 HIS B CA 1
ATOM 5327 C C . HIS B 1 242 ? 9.562 -1.93 -2.18 1 94 242 HIS B C 1
ATOM 5329 O O . HIS B 1 242 ? 9.375 -3.059 -2.637 1 94 242 HIS B O 1
ATOM 5335 N N . LEU B 1 243 ? 8.586 -1.032 -1.969 1 93.56 243 LEU B N 1
ATOM 5336 C CA . LEU B 1 243 ? 7.207 -1.355 -2.316 1 93.56 243 LEU B CA 1
ATOM 5337 C C . LEU B 1 243 ? 7.082 -1.67 -3.803 1 93.56 243 LEU B C 1
ATOM 5339 O O . LEU B 1 243 ? 6.34 -2.576 -4.188 1 93.56 243 LEU B O 1
ATOM 5343 N N . ASP B 1 244 ? 7.812 -1.015 -4.566 1 87.12 244 ASP B N 1
ATOM 5344 C CA . ASP B 1 244 ? 7.738 -1.164 -6.016 1 87.12 244 ASP B CA 1
ATOM 5345 C C . ASP B 1 244 ? 8.289 -2.518 -6.457 1 87.12 244 ASP B C 1
ATOM 5347 O O . ASP B 1 244 ? 7.781 -3.127 -7.398 1 87.12 244 ASP B O 1
ATOM 5351 N N . SER B 1 245 ? 9.211 -3.127 -5.762 1 85 245 SER B N 1
ATOM 5352 C CA . SER B 1 245 ? 9.938 -4.301 -6.238 1 85 245 SER B CA 1
ATOM 5353 C C . SER B 1 245 ? 9.547 -5.547 -5.441 1 85 245 SER B C 1
ATOM 5355 O O . SER B 1 245 ? 9.773 -6.672 -5.895 1 85 245 SER B O 1
ATOM 5357 N N . ASP B 1 246 ? 8.953 -5.434 -4.289 1 85.5 246 ASP B N 1
ATOM 5358 C CA . ASP B 1 246 ? 8.805 -6.48 -3.279 1 85.5 246 ASP B CA 1
ATOM 5359 C C . ASP B 1 246 ? 8.039 -7.676 -3.84 1 85.5 246 ASP B C 1
ATOM 5361 O O . ASP B 1 246 ? 8.359 -8.828 -3.525 1 85.5 246 ASP B O 1
ATOM 5365 N N . TRP B 1 247 ? 7.055 -7.379 -4.684 1 89.62 247 TRP B N 1
ATOM 5366 C CA . TRP B 1 247 ? 6.133 -8.461 -5.012 1 89.62 247 TRP B CA 1
ATOM 5367 C C . TRP B 1 247 ? 6.312 -8.906 -6.457 1 89.62 247 TRP B C 1
ATOM 5369 O O . TRP B 1 247 ? 5.695 -9.883 -6.895 1 89.62 247 TRP B O 1
ATOM 5379 N N . ALA B 1 248 ? 7.219 -8.32 -7.191 1 85.56 248 ALA B N 1
ATOM 5380 C CA . ALA B 1 248 ? 7.391 -8.625 -8.609 1 85.56 248 ALA B CA 1
ATOM 5381 C C . ALA B 1 248 ? 7.816 -10.078 -8.805 1 85.56 248 ALA B C 1
ATOM 5383 O O . ALA B 1 248 ? 7.188 -10.82 -9.57 1 85.56 248 ALA B O 1
ATOM 5384 N N . MET B 1 249 ? 8.781 -10.492 -8.094 1 86 249 MET B N 1
ATOM 5385 C CA . MET B 1 249 ? 9.328 -11.844 -8.234 1 86 249 MET B CA 1
ATOM 5386 C C . MET B 1 249 ? 8.312 -12.891 -7.797 1 86 249 MET B C 1
ATOM 5388 O O . MET B 1 249 ? 8.156 -13.922 -8.445 1 86 249 MET B O 1
ATOM 5392 N N . LEU B 1 250 ? 7.641 -12.594 -6.684 1 90.94 250 LEU B N 1
ATOM 5393 C CA . LEU B 1 250 ? 6.648 -13.539 -6.191 1 90.94 250 LEU B CA 1
ATOM 5394 C C . LEU B 1 250 ? 5.484 -13.664 -7.168 1 90.94 250 LEU B C 1
ATOM 5396 O O . LEU B 1 250 ? 4.969 -14.766 -7.391 1 90.94 250 LEU B O 1
ATOM 5400 N N . THR B 1 251 ? 5.059 -12.562 -7.734 1 91.25 251 THR B N 1
ATOM 5401 C CA . THR B 1 251 ? 3.979 -12.562 -8.711 1 91.25 251 THR B CA 1
ATOM 5402 C C . THR B 1 251 ? 4.328 -13.445 -9.906 1 91.25 251 THR B C 1
ATOM 5404 O O . THR B 1 251 ? 3.516 -14.273 -10.328 1 91.25 251 THR B O 1
ATOM 5407 N N . ASP B 1 252 ? 5.547 -13.352 -10.359 1 86.44 252 ASP B N 1
ATOM 5408 C CA . ASP B 1 252 ? 6 -14.164 -11.484 1 86.44 252 ASP B CA 1
ATOM 5409 C C . ASP B 1 252 ? 6.055 -15.641 -11.109 1 86.44 252 ASP B C 1
ATOM 5411 O O . ASP B 1 252 ? 5.645 -16.5 -11.891 1 86.44 252 ASP B O 1
ATOM 5415 N N . ALA B 1 253 ? 6.582 -15.891 -9.961 1 89.88 253 ALA B N 1
ATOM 5416 C CA . ALA B 1 253 ? 6.723 -17.266 -9.5 1 89.88 253 ALA B CA 1
ATOM 5417 C C . ALA B 1 253 ? 5.359 -17.938 -9.336 1 89.88 253 ALA B C 1
ATOM 5419 O O . ALA B 1 253 ? 5.176 -19.094 -9.727 1 89.88 253 ALA B O 1
ATOM 5420 N N . VAL B 1 254 ? 4.41 -17.203 -8.789 1 94.25 254 VAL B N 1
ATOM 5421 C CA . VAL B 1 254 ? 3.078 -17.766 -8.586 1 94.25 254 VAL B CA 1
ATOM 5422 C C . VAL B 1 254 ? 2.391 -17.969 -9.93 1 94.25 254 VAL B C 1
ATOM 5424 O O . VAL B 1 254 ? 1.649 -18.938 -10.117 1 94.25 254 VAL B O 1
ATOM 5427 N N . ASP B 1 255 ? 2.592 -17.109 -10.828 1 91.56 255 ASP B N 1
ATOM 5428 C CA . ASP B 1 255 ? 2.049 -17.266 -12.172 1 91.56 255 ASP B CA 1
ATOM 5429 C C . ASP B 1 255 ? 2.59 -18.531 -12.836 1 91.56 255 ASP B C 1
ATOM 5431 O O . ASP B 1 255 ? 1.828 -19.312 -13.422 1 91.56 255 ASP B O 1
ATOM 5435 N N . ASP B 1 256 ? 3.891 -18.719 -12.711 1 89.88 256 ASP B N 1
ATOM 5436 C CA . ASP B 1 256 ? 4.523 -19.922 -13.242 1 89.88 256 ASP B CA 1
ATOM 5437 C C . ASP B 1 256 ? 3.945 -21.172 -12.594 1 89.88 256 ASP B C 1
ATOM 5439 O O . ASP B 1 256 ? 3.697 -22.172 -13.273 1 89.88 256 ASP B O 1
ATOM 5443 N N . PHE B 1 257 ? 3.756 -21.094 -11.367 1 93.25 257 PHE B N 1
ATOM 5444 C CA . PHE B 1 257 ? 3.213 -22.219 -10.609 1 93.25 257 PHE B CA 1
ATOM 5445 C C . PHE B 1 257 ? 1.81 -22.578 -11.086 1 93.25 257 PHE B C 1
ATOM 5447 O O . PHE B 1 257 ? 1.491 -23.75 -11.289 1 93.25 257 PHE B O 1
ATOM 5454 N N . SER B 1 258 ? 1.005 -21.578 -11.273 1 94.62 258 SER B N 1
ATOM 5455 C CA . SER B 1 258 ? -0.358 -21.781 -11.758 1 94.62 258 SER B CA 1
ATOM 5456 C C . SER B 1 258 ? -0.364 -22.375 -13.156 1 94.62 258 SER B C 1
ATOM 5458 O O . SER B 1 258 ? -1.165 -23.266 -13.461 1 94.62 258 SER B O 1
ATOM 5460 N N . ARG B 1 259 ? 0.52 -21.984 -14.008 1 91.94 259 ARG B N 1
ATOM 5461 C CA . ARG B 1 259 ? 0.614 -22.516 -15.367 1 91.94 259 ARG B CA 1
ATOM 5462 C C . ARG B 1 259 ? 1.066 -23.969 -15.359 1 91.94 259 ARG B C 1
ATOM 5464 O O . ARG B 1 259 ? 0.609 -24.781 -16.172 1 91.94 259 ARG B O 1
ATOM 5471 N N . TRP B 1 260 ? 1.981 -24.203 -14.438 1 93.81 260 TRP B N 1
ATOM 5472 C CA . TRP B 1 260 ? 2.459 -25.562 -14.273 1 93.81 260 TRP B CA 1
ATOM 5473 C C . TRP B 1 260 ? 1.313 -26.5 -13.906 1 93.81 260 TRP B C 1
ATOM 5475 O O . TRP B 1 260 ? 1.188 -27.594 -14.469 1 93.81 260 TRP B O 1
ATOM 5485 N N . ILE B 1 261 ? 0.484 -26.047 -13.055 1 96 261 ILE B N 1
ATOM 5486 C CA . ILE B 1 261 ? -0.655 -26.859 -12.641 1 96 261 ILE B CA 1
ATOM 5487 C C . ILE B 1 261 ? -1.619 -27.031 -13.812 1 96 261 ILE B C 1
ATOM 5489 O O . ILE B 1 261 ? -2.186 -28.109 -14 1 96 261 ILE B O 1
ATOM 5493 N N . THR B 1 262 ? -1.818 -26.031 -14.578 1 93.81 262 THR B N 1
ATOM 5494 C CA . THR B 1 262 ? -2.666 -26.125 -15.766 1 93.81 262 THR B CA 1
ATOM 5495 C C . THR B 1 262 ? -2.135 -27.188 -16.719 1 93.81 262 THR B C 1
ATOM 5497 O O . THR B 1 262 ? -2.912 -27.906 -17.359 1 93.81 262 THR B O 1
ATOM 5500 N N . SER B 1 263 ? -0.835 -27.281 -16.797 1 94.12 263 SER B N 1
ATOM 5501 C CA . SER B 1 263 ? -0.22 -28.312 -17.625 1 94.12 263 SER B CA 1
ATOM 5502 C C . SER B 1 263 ? -0.531 -29.703 -17.094 1 94.12 263 SER B C 1
ATOM 5504 O O . SER B 1 263 ? -0.72 -30.641 -17.891 1 94.12 263 SER B O 1
ATOM 5506 N N . VAL B 1 264 ? -0.556 -29.828 -15.828 1 96.06 264 VAL B N 1
ATOM 5507 C CA . VAL B 1 264 ? -0.912 -31.109 -15.227 1 96.06 264 VAL B CA 1
ATOM 5508 C C . VAL B 1 264 ? -2.35 -31.469 -15.594 1 96.06 264 VAL B C 1
ATOM 5510 O O . VAL B 1 264 ? -2.633 -32.594 -15.977 1 96.06 264 VAL B O 1
ATOM 5513 N N . GLN B 1 265 ? -3.17 -30.516 -15.516 1 95.06 265 GLN B N 1
ATOM 5514 C CA . GLN B 1 265 ? -4.566 -30.734 -15.875 1 95.06 265 GLN B CA 1
ATOM 5515 C C . GLN B 1 265 ? -4.691 -31.188 -17.328 1 95.06 265 GLN B C 1
ATOM 5517 O O . GLN B 1 265 ? -5.504 -32.062 -17.641 1 95.06 265 GLN B O 1
ATOM 5522 N N . ALA B 1 266 ? -3.916 -30.625 -18.172 1 93.5 266 ALA B N 1
ATOM 5523 C CA . ALA B 1 266 ? -3.939 -30.984 -19.594 1 93.5 266 ALA B CA 1
ATOM 5524 C C . ALA B 1 266 ? -3.518 -32.438 -19.797 1 93.5 266 ALA B C 1
ATOM 5526 O O . ALA B 1 266 ? -4.098 -33.156 -20.625 1 93.5 266 ALA B O 1
ATOM 5527 N N . ALA B 1 267 ? -2.521 -32.875 -19.047 1 95.06 267 ALA B N 1
ATOM 5528 C CA . ALA B 1 267 ? -2.078 -34.25 -19.109 1 95.06 267 ALA B CA 1
ATOM 5529 C C . ALA B 1 267 ? -3.174 -35.219 -18.641 1 95.06 267 ALA B C 1
ATOM 5531 O O . ALA B 1 267 ? -3.412 -36.25 -19.266 1 95.06 267 ALA B O 1
ATOM 5532 N N . LEU B 1 268 ? -3.846 -34.812 -17.594 1 95.19 268 LEU B N 1
ATOM 5533 C CA . LEU B 1 268 ? -4.938 -35.625 -17.078 1 95.19 268 LEU B CA 1
ATOM 5534 C C . LEU B 1 268 ? -6.082 -35.719 -18.078 1 95.19 268 LEU B C 1
ATOM 5536 O O . LEU B 1 268 ? -6.688 -36.75 -18.266 1 95.19 268 LEU B O 1
ATOM 5540 N N . ALA B 1 269 ? -6.355 -34.625 -18.719 1 93.69 269 ALA B N 1
ATOM 5541 C CA . ALA B 1 269 ? -7.41 -34.562 -19.734 1 93.69 269 ALA B CA 1
ATOM 5542 C C . ALA B 1 269 ? -7.074 -35.469 -20.922 1 93.69 269 ALA B C 1
ATOM 5544 O O . ALA B 1 269 ? -7.961 -36.094 -21.484 1 93.69 269 ALA B O 1
ATOM 5545 N N . THR B 1 270 ? -5.805 -35.5 -21.281 1 93.75 270 THR B N 1
ATOM 5546 C CA . THR B 1 270 ? -5.359 -36.344 -22.375 1 93.75 270 THR B CA 1
ATOM 5547 C C . THR B 1 270 ? -5.602 -37.812 -22.047 1 93.75 270 THR B C 1
ATOM 5549 O O . THR B 1 270 ? -6.031 -38.594 -22.922 1 93.75 270 THR B O 1
ATOM 5552 N N . ARG B 1 271 ? -5.297 -38.156 -20.828 1 93.62 271 ARG B N 1
ATOM 5553 C CA . ARG B 1 271 ? -5.551 -39.531 -20.391 1 93.62 271 ARG B CA 1
ATOM 5554 C C . ARG B 1 271 ? -7.035 -39.875 -20.484 1 93.62 271 ARG B C 1
ATOM 5556 O O . ARG B 1 271 ? -7.406 -40.969 -20.906 1 93.62 271 ARG B O 1
ATOM 5563 N N . GLU B 1 272 ? -7.867 -38.969 -20.109 1 91.88 272 GLU B N 1
ATOM 5564 C CA . GLU B 1 272 ? -9.312 -39.188 -20.172 1 91.88 272 GLU B CA 1
ATOM 5565 C C . GLU B 1 272 ? -9.773 -39.312 -21.625 1 91.88 272 GLU B C 1
ATOM 5567 O O . GLU B 1 272 ? -10.633 -40.156 -21.922 1 91.88 272 GLU B O 1
ATOM 5572 N N . ASP B 1 273 ? -9.195 -38.594 -22.484 1 92.06 273 ASP B N 1
ATOM 5573 C CA . ASP B 1 273 ? -9.508 -38.688 -23.906 1 92.06 273 ASP B CA 1
ATOM 5574 C C . ASP B 1 273 ? -9.195 -40.094 -24.438 1 92.06 273 ASP B C 1
ATOM 5576 O O . ASP B 1 273 ? -9.961 -40.656 -25.219 1 92.06 273 ASP B O 1
ATOM 5580 N N . ARG B 1 274 ? -8.023 -40.625 -24 1 92 274 ARG B N 1
ATOM 5581 C CA . ARG B 1 274 ? -7.637 -41.969 -24.453 1 92 274 ARG B CA 1
ATOM 5582 C C . ARG B 1 274 ? -8.555 -43.031 -23.875 1 92 274 ARG B C 1
ATOM 5584 O O . ARG B 1 274 ? -8.82 -44.031 -24.516 1 92 274 ARG B O 1
ATOM 5591 N N . ARG B 1 275 ? -9.008 -42.75 -22.672 1 90.69 275 ARG B N 1
ATOM 5592 C CA . ARG B 1 275 ? -9.969 -43.688 -22.078 1 90.69 275 ARG B CA 1
ATOM 5593 C C . ARG B 1 275 ? -11.273 -43.688 -22.875 1 90.69 275 ARG B C 1
ATOM 5595 O O . ARG B 1 275 ? -11.82 -44.781 -23.156 1 90.69 275 ARG B O 1
ATOM 5602 N N . PHE B 1 276 ? -11.719 -42.594 -23.281 1 88.12 276 PHE B N 1
ATOM 5603 C CA . PHE B 1 276 ? -12.953 -42.5 -24.062 1 88.12 276 PHE B CA 1
ATOM 5604 C C . PHE B 1 276 ? -12.781 -43.125 -25.438 1 88.12 276 PHE B C 1
ATOM 5606 O O . PHE B 1 276 ? -13.703 -43.781 -25.938 1 88.12 276 PHE B O 1
ATOM 5613 N N . ALA B 1 277 ? -11.633 -42.938 -25.984 1 88.56 277 ALA B N 1
ATOM 5614 C CA . ALA B 1 277 ? -11.359 -43.562 -27.266 1 88.56 277 ALA B CA 1
ATOM 5615 C C . ALA B 1 277 ? -11.398 -45.094 -27.156 1 88.56 277 ALA B C 1
ATOM 5617 O O . ALA B 1 277 ? -11.93 -45.781 -28.031 1 88.56 277 ALA B O 1
ATOM 5618 N N . TYR B 1 278 ? -10.852 -45.562 -26.016 1 89.81 278 TYR B N 1
ATOM 5619 C CA . TYR B 1 278 ? -10.867 -47 -25.75 1 89.81 278 TYR B CA 1
ATOM 5620 C C . TYR B 1 278 ? -12.297 -47.5 -25.562 1 89.81 278 TYR B C 1
ATOM 5622 O O . TYR B 1 278 ? -12.688 -48.5 -26.156 1 89.81 278 TYR B O 1
ATOM 5630 N N . GLN B 1 279 ? -13.07 -46.75 -24.906 1 86.31 279 GLN B N 1
ATOM 5631 C CA . GLN B 1 279 ? -14.461 -47.094 -24.656 1 86.31 279 GLN B CA 1
ATOM 5632 C C . GLN B 1 279 ? -15.297 -47.062 -25.922 1 86.31 279 GLN B C 1
ATOM 5634 O O . GLN B 1 279 ? -16.188 -47.875 -26.125 1 86.31 279 GLN B O 1
ATOM 5639 N N . ALA B 1 280 ? -14.961 -46.156 -26.703 1 85.94 280 ALA B N 1
ATOM 5640 C CA . ALA B 1 280 ? -15.672 -46.031 -27.969 1 85.94 280 ALA B CA 1
ATOM 5641 C C . ALA B 1 280 ? -15.422 -47.25 -28.859 1 85.94 280 ALA B C 1
ATOM 5643 O O . ALA B 1 280 ? -16.344 -47.75 -29.516 1 85.94 280 ALA B O 1
ATOM 5644 N N . GLN B 1 281 ? -14.18 -47.719 -28.875 1 87.94 281 GLN B N 1
ATOM 5645 C CA . GLN B 1 281 ? -13.844 -48.906 -29.672 1 87.94 281 GLN B CA 1
ATOM 5646 C C . GLN B 1 281 ? -14.477 -50.156 -29.094 1 87.94 281 GLN B C 1
ATOM 5648 O O . GLN B 1 281 ? -14.883 -51.062 -29.828 1 87.94 281 GLN B O 1
ATOM 5653 N N . LEU B 1 282 ? -14.586 -50.125 -27.75 1 86.38 282 LEU B N 1
ATOM 5654 C CA . LEU B 1 282 ? -15.25 -51.25 -27.094 1 86.38 282 LEU B CA 1
ATOM 5655 C C . LEU B 1 282 ? -16.734 -51.281 -27.453 1 86.38 282 LEU B C 1
ATOM 5657 O O . LEU B 1 282 ? -17.281 -52.375 -27.688 1 86.38 282 LEU B O 1
ATOM 5661 N N . ALA B 1 283 ? -17.359 -50.188 -27.484 1 83 283 ALA B N 1
ATOM 5662 C CA . ALA B 1 283 ? -18.766 -50.094 -27.828 1 83 283 ALA B CA 1
ATOM 5663 C C . ALA B 1 283 ? -19.016 -50.5 -29.281 1 83 283 ALA B C 1
ATOM 5665 O O . ALA B 1 283 ? -20 -51.188 -29.578 1 83 283 ALA B O 1
ATOM 5666 N N . ALA B 1 284 ? -18.109 -50.156 -30.125 1 82.5 284 ALA B N 1
ATOM 5667 C CA . ALA B 1 284 ? -18.234 -50.5 -31.531 1 82.5 284 ALA B CA 1
ATOM 5668 C C . ALA B 1 284 ? -18.109 -52.031 -31.734 1 82.5 284 ALA B C 1
ATOM 5670 O O . ALA B 1 284 ? -18.844 -52.594 -32.531 1 82.5 284 ALA B O 1
ATOM 5671 N N . ALA B 1 285 ? -17.234 -52.656 -30.984 1 83.88 285 ALA B N 1
ATOM 5672 C CA . ALA B 1 285 ? -17.047 -54.094 -31.062 1 83.88 285 ALA B CA 1
ATOM 5673 C C . ALA B 1 285 ? -18.266 -54.844 -30.516 1 83.88 285 ALA B C 1
ATOM 5675 O O . ALA B 1 285 ? -18.656 -55.875 -31.062 1 83.88 285 ALA B O 1
ATOM 5676 N N . ALA B 1 286 ? -18.828 -54.25 -29.531 1 81 286 ALA B N 1
ATOM 5677 C CA . ALA B 1 286 ? -20 -54.875 -28.938 1 81 286 ALA B CA 1
ATOM 5678 C C . ALA B 1 286 ? -21.203 -54.812 -29.859 1 81 286 ALA B C 1
ATOM 5680 O O . ALA B 1 286 ? -22 -55.75 -29.953 1 81 286 ALA B O 1
ATOM 5681 N N . LYS B 1 287 ? -21.375 -53.781 -30.547 1 78.75 287 LYS B N 1
ATOM 5682 C CA . LYS B 1 287 ? -22.484 -53.594 -31.484 1 78.75 287 LYS B CA 1
ATOM 5683 C C . LYS B 1 287 ? -22.391 -54.594 -32.656 1 78.75 287 LYS B C 1
ATOM 5685 O O . LYS B 1 287 ? -23.406 -55.094 -33.125 1 78.75 287 LYS B O 1
ATOM 5690 N N . LEU B 1 288 ? -21.266 -54.875 -33.062 1 76.44 288 LEU B N 1
ATOM 5691 C CA . LEU B 1 288 ? -21.047 -55.781 -34.188 1 76.44 288 LEU B CA 1
ATOM 5692 C C . LEU B 1 288 ? -21.281 -57.219 -33.75 1 76.44 288 LEU B C 1
ATOM 5694 O O . LEU B 1 288 ? -21.797 -58.031 -34.5 1 76.44 288 LEU B O 1
ATOM 5698 N N . SER B 1 289 ? -20.891 -57.531 -32.5 1 69.44 289 SER B N 1
ATOM 5699 C CA . SER B 1 289 ? -21.078 -58.875 -31.984 1 69.44 289 SER B CA 1
ATOM 5700 C C . SER B 1 289 ? -22.547 -59.156 -31.688 1 69.44 289 SER B C 1
ATOM 5702 O O . SER B 1 289 ? -22.984 -60.312 -31.734 1 69.44 289 SER B O 1
ATOM 5704 N N . GLY B 1 290 ? -23.312 -58.25 -31.172 1 61.31 290 GLY B N 1
ATOM 5705 C CA . GLY B 1 290 ? -24.719 -58.469 -30.875 1 61.31 290 GLY B CA 1
ATOM 5706 C C . GLY B 1 290 ? -25.578 -58.531 -32.125 1 61.31 290 GLY B C 1
ATOM 5707 O O . GLY B 1 290 ? -26.766 -58.844 -32.031 1 61.31 290 GLY B O 1
ATOM 5708 N N . ALA B 1 291 ? -25.203 -58.094 -33.219 1 52.66 291 ALA B N 1
ATOM 5709 C CA . ALA B 1 291 ? -26 -58.344 -34.406 1 52.66 291 ALA B CA 1
ATOM 5710 C C . ALA B 1 291 ? -26.062 -59.812 -34.719 1 52.66 291 ALA B C 1
ATOM 5712 O O . ALA B 1 291 ? -25.047 -60.438 -35.062 1 52.66 291 ALA B O 1
ATOM 5713 N N . SER B 1 292 ? -26.734 -60.531 -33.906 1 47.5 292 SER B N 1
ATOM 5714 C CA . SER B 1 292 ? -27.047 -61.969 -33.969 1 47.5 292 SER B CA 1
ATOM 5715 C C . SER B 1 292 ? -27.281 -62.375 -35.438 1 47.5 292 SER B C 1
ATOM 5717 O O . SER B 1 292 ? -27.891 -61.656 -36.219 1 47.5 292 SER B O 1
ATOM 5719 N N . PRO B 1 293 ? -26.547 -63.375 -35.844 1 44.16 293 PRO B N 1
ATOM 5720 C CA . PRO B 1 293 ? -26.891 -64.125 -37.062 1 44.16 293 PRO B CA 1
ATOM 5721 C C . PRO B 1 293 ? -28.359 -64.5 -37.125 1 44.16 293 PRO B C 1
ATOM 5723 O O . PRO B 1 293 ? -28.766 -65.25 -38.031 1 44.16 293 PRO B O 1
ATOM 5726 N N . GLU B 1 294 ? -29.125 -64.125 -36.25 1 41.78 294 GLU B N 1
ATOM 5727 C CA . GLU B 1 294 ? -30.453 -64.688 -36.375 1 41.78 294 GLU B CA 1
ATOM 5728 C C . GLU B 1 294 ? -31.031 -64.438 -37.75 1 41.78 294 GLU B C 1
ATOM 5730 O O . GLU B 1 294 ? -32.031 -65.062 -38.156 1 41.78 294 GLU B O 1
ATOM 5735 N N . ALA B 1 295 ? -30.625 -63.375 -38.375 1 40.72 295 ALA B N 1
ATOM 5736 C CA . ALA B 1 295 ? -31.391 -63.312 -39.625 1 40.72 295 ALA B CA 1
ATOM 5737 C C . ALA B 1 295 ? -30.828 -64.312 -40.656 1 40.72 295 ALA B C 1
ATOM 5739 O O . ALA B 1 295 ? -31.219 -64.25 -41.812 1 40.72 295 ALA B O 1
ATOM 5740 N N . ALA B 1 296 ? -29.641 -64.938 -40.344 1 40.62 296 ALA B N 1
ATOM 5741 C CA . ALA B 1 296 ? -29.359 -65.938 -41.312 1 40.62 296 ALA B CA 1
ATOM 5742 C C . ALA B 1 296 ? -30.375 -67.062 -41.219 1 40.62 296 ALA B C 1
ATOM 5744 O O . ALA B 1 296 ? -30.297 -67.938 -40.344 1 40.62 296 ALA B O 1
ATOM 5745 N N . SER B 1 297 ? -31.609 -66.75 -41.312 1 38.81 297 SER B N 1
ATOM 5746 C CA . SER B 1 297 ? -32.5 -67.812 -41.719 1 38.81 297 SER B CA 1
ATOM 5747 C C . SER B 1 297 ? -31.828 -68.812 -42.719 1 38.81 297 SER B C 1
ATOM 5749 O O . SER B 1 297 ? -30.906 -68.375 -43.406 1 38.81 297 SER B O 1
ATOM 5751 N N . GLU B 1 298 ? -32.125 -70.188 -42.562 1 39.84 298 GLU B N 1
ATOM 5752 C CA . GLU B 1 298 ? -31.875 -71.438 -43.281 1 39.84 298 GLU B CA 1
ATOM 5753 C C . GLU B 1 298 ? -31.984 -71.25 -44.781 1 39.84 298 GLU B C 1
ATOM 5755 O O . GLU B 1 298 ? -32.219 -72.188 -45.531 1 39.84 298 GLU B O 1
ATOM 5760 N N . SER B 1 299 ? -32.125 -70.062 -45.312 1 41.22 299 SER B N 1
ATOM 5761 C CA . SER B 1 299 ? -32.25 -70.438 -46.719 1 41.22 299 SER B CA 1
ATOM 5762 C C . SER B 1 299 ? -31 -71.125 -47.219 1 41.22 299 SER B C 1
ATOM 5764 O O . SER B 1 299 ? -29.891 -70.812 -46.781 1 41.22 299 SER B O 1
ATOM 5766 N N . PRO B 1 300 ? -31.062 -72.375 -47.844 1 42.69 300 PRO B N 1
ATOM 5767 C CA . PRO B 1 300 ? -30.078 -73.375 -48.312 1 42.69 300 PRO B CA 1
ATOM 5768 C C . PRO B 1 300 ? -28.906 -72.688 -49.031 1 42.69 300 PRO B C 1
ATOM 5770 O O . PRO B 1 300 ? -28.031 -73.438 -49.531 1 42.69 300 PRO B O 1
ATOM 5773 N N . ASP B 1 301 ? -29.062 -71.438 -49.594 1 42.25 301 ASP B N 1
ATOM 5774 C CA . ASP B 1 301 ? -27.953 -71.25 -50.5 1 42.25 301 ASP B CA 1
ATOM 5775 C C . ASP B 1 301 ? -26.656 -70.938 -49.75 1 42.25 301 ASP B C 1
ATOM 5777 O O . ASP B 1 301 ? -26.531 -69.938 -49.094 1 42.25 301 ASP B O 1
ATOM 5781 N N . LYS B 1 302 ? -25.938 -71.938 -49.219 1 47.09 302 LYS B N 1
ATOM 5782 C CA . LYS B 1 302 ? -24.672 -72.125 -48.5 1 47.09 302 LYS B CA 1
ATOM 5783 C C . LYS B 1 302 ? -23.625 -71.125 -49 1 47.09 302 LYS B C 1
ATOM 5785 O O . LYS B 1 302 ? -22.656 -70.812 -48.281 1 47.09 302 LYS B O 1
ATOM 5790 N N . GLN B 1 303 ? -23.594 -70.875 -50.312 1 46.09 303 GLN B N 1
ATOM 5791 C CA . GLN B 1 303 ? -22.438 -70.188 -50.875 1 46.09 303 GLN B CA 1
ATOM 5792 C C . GLN B 1 303 ? -22.375 -68.75 -50.375 1 46.09 303 GLN B C 1
ATOM 5794 O O . GLN B 1 303 ? -21.281 -68.188 -50.156 1 46.09 303 GLN B O 1
ATOM 5799 N N . ARG B 1 304 ? -23.469 -68.062 -50.281 1 49.31 304 ARG B N 1
ATOM 5800 C CA . ARG B 1 304 ? -23.469 -66.625 -49.906 1 49.31 304 ARG B CA 1
ATOM 5801 C C . ARG B 1 304 ? -23.188 -66.438 -48.438 1 49.31 304 ARG B C 1
ATOM 5803 O O . ARG B 1 304 ? -22.844 -65.375 -48 1 49.31 304 ARG B O 1
ATOM 5810 N N . SER B 1 305 ? -23.375 -67.438 -47.688 1 51.06 305 SER B N 1
ATOM 5811 C CA . SER B 1 305 ? -23.203 -67.375 -46.25 1 51.06 305 SER B CA 1
ATOM 5812 C C . SER B 1 305 ? -21.719 -67.312 -45.875 1 51.06 305 SER B C 1
ATOM 5814 O O . SER B 1 305 ? -21.344 -66.562 -44.969 1 51.06 305 SER B O 1
ATOM 5816 N N . SER B 1 306 ? -20.938 -67.938 -46.719 1 54.34 306 SER B N 1
ATOM 5817 C CA . SER B 1 306 ? -19.5 -67.938 -46.438 1 54.34 306 SER B CA 1
ATOM 5818 C C . SER B 1 306 ? -18.891 -66.562 -46.625 1 54.34 306 SER B C 1
ATOM 5820 O O . SER B 1 306 ? -18.047 -66.125 -45.812 1 54.34 306 SER B O 1
ATOM 5822 N N . PHE B 1 307 ? -19.312 -65.875 -47.656 1 53.88 307 PHE B N 1
ATOM 5823 C CA . PHE B 1 307 ? -18.766 -64.562 -47.938 1 53.88 307 PHE B CA 1
ATOM 5824 C C . PHE B 1 307 ? -19.219 -63.562 -46.875 1 53.88 307 PHE B C 1
ATOM 5826 O O . PHE B 1 307 ? -18.438 -62.688 -46.469 1 53.88 307 PHE B O 1
ATOM 5833 N N . SER B 1 308 ? -20.422 -63.562 -46.531 1 56.19 308 SER B N 1
ATOM 5834 C CA . SER B 1 308 ? -20.922 -62.688 -45.5 1 56.19 308 SER B CA 1
ATOM 5835 C C . SER B 1 308 ? -20.25 -62.969 -44.156 1 56.19 308 SER B C 1
ATOM 5837 O O . SER B 1 308 ? -19.938 -62.062 -43.406 1 56.19 308 SER B O 1
ATOM 5839 N N . SER B 1 309 ? -20.047 -64.188 -44 1 58.38 309 SER B N 1
ATOM 5840 C CA . SER B 1 309 ? -19.359 -64.625 -42.781 1 58.38 309 SER B CA 1
ATOM 5841 C C . SER B 1 309 ? -17.906 -64.188 -42.781 1 58.38 309 SER B C 1
ATOM 5843 O O . SER B 1 309 ? -17.391 -63.719 -41.75 1 58.38 309 SER B O 1
ATOM 5845 N N . PHE B 1 310 ? -17.312 -64.312 -44 1 55.16 310 PHE B N 1
ATOM 5846 C CA . PHE B 1 310 ? -15.938 -63.875 -44.125 1 55.16 310 PHE B CA 1
ATOM 5847 C C . PHE B 1 310 ? -15.844 -62.375 -43.969 1 55.16 310 PHE B C 1
ATOM 5849 O O . PHE B 1 310 ? -14.938 -61.875 -43.281 1 55.16 310 PHE B O 1
ATOM 5856 N N . LEU B 1 311 ? -16.75 -61.594 -44.562 1 56.81 311 LEU B N 1
ATOM 5857 C CA . LEU B 1 311 ? -16.781 -60.156 -44.406 1 56.81 311 LEU B CA 1
ATOM 5858 C C . LEU B 1 311 ? -17.078 -59.781 -42.938 1 56.81 311 LEU B C 1
ATOM 5860 O O . LEU B 1 311 ? -16.516 -58.812 -42.438 1 56.81 311 LEU B O 1
ATOM 5864 N N . GLY B 1 312 ? -17.938 -60.5 -42.469 1 58.94 312 GLY B N 1
ATOM 5865 C CA . GLY B 1 312 ? -18.25 -60.312 -41.062 1 58.94 312 GLY B CA 1
ATOM 5866 C C . GLY B 1 312 ? -17.078 -60.625 -40.125 1 58.94 312 GLY B C 1
ATOM 5867 O O . GLY B 1 312 ? -16.844 -59.906 -39.156 1 58.94 312 GLY B O 1
ATOM 5868 N N . GLN B 1 313 ? -16.438 -61.719 -40.5 1 61.19 313 GLN B N 1
ATOM 5869 C CA . GLN B 1 313 ? -15.273 -62.125 -39.719 1 61.19 313 GLN B CA 1
ATOM 5870 C C . GLN B 1 313 ? -14.117 -61.156 -39.875 1 61.19 313 GLN B C 1
ATOM 5872 O O . GLN B 1 313 ? -13.406 -60.844 -38.938 1 61.19 313 GLN B O 1
ATOM 5877 N N . SER B 1 314 ? -13.891 -60.688 -41.094 1 66.12 314 SER B N 1
ATOM 5878 C CA . SER B 1 314 ? -12.852 -59.719 -41.375 1 66.12 314 SER B CA 1
ATOM 5879 C C . SER B 1 314 ? -13.133 -58.375 -40.656 1 66.12 314 SER B C 1
ATOM 5881 O O . SER B 1 314 ? -12.219 -57.75 -40.125 1 66.12 314 SER B O 1
ATOM 5883 N N . SER B 1 315 ? -14.391 -58.094 -40.625 1 71.19 315 SER B N 1
ATOM 5884 C CA . SER B 1 315 ? -14.781 -56.875 -39.938 1 71.19 315 SER B CA 1
ATOM 5885 C C . SER B 1 315 ? -14.617 -57 -38.438 1 71.19 315 SER B C 1
ATOM 5887 O O . SER B 1 315 ? -14.156 -56.062 -37.75 1 71.19 315 SER B O 1
ATOM 5889 N N . ALA B 1 316 ? -14.883 -58.156 -38 1 74.88 316 ALA B N 1
ATOM 5890 C CA . ALA B 1 316 ? -14.734 -58.406 -36.594 1 74.88 316 ALA B CA 1
ATOM 5891 C C . ALA B 1 316 ? -13.266 -58.406 -36.156 1 74.88 316 ALA B C 1
ATOM 5893 O O . ALA B 1 316 ? -12.922 -57.906 -35.094 1 74.88 316 ALA B O 1
ATOM 5894 N N . SER B 1 317 ? -12.461 -58.938 -37.031 1 79.25 317 SER B N 1
ATOM 5895 C CA . SER B 1 317 ? -11.031 -58.969 -36.75 1 79.25 317 SER B CA 1
ATOM 5896 C C . SER B 1 317 ? -10.445 -57.562 -36.719 1 79.25 317 SER B C 1
ATOM 5898 O O . SER B 1 317 ? -9.633 -57.219 -35.844 1 79.25 317 SER B O 1
ATOM 5900 N N . HIS B 1 318 ? -10.914 -56.688 -37.562 1 82.88 318 HIS B N 1
ATOM 5901 C CA . HIS B 1 318 ? -10.453 -55.281 -37.625 1 82.88 318 HIS B CA 1
ATOM 5902 C C . HIS B 1 318 ? -10.906 -54.531 -36.375 1 82.88 318 HIS B C 1
ATOM 5904 O O . HIS B 1 318 ? -10.133 -53.75 -35.812 1 82.88 318 HIS B O 1
ATOM 5910 N N . VAL B 1 319 ? -12.078 -54.75 -36.031 1 82.56 319 VAL B N 1
ATOM 5911 C CA . VAL B 1 319 ? -12.633 -54.062 -34.875 1 82.56 319 VAL B CA 1
ATOM 5912 C C . VAL B 1 319 ? -11.914 -54.5 -33.594 1 82.56 319 VAL B C 1
ATOM 5914 O O . VAL B 1 319 ? -11.625 -53.688 -32.719 1 82.56 319 VAL B O 1
ATOM 5917 N N . ASN B 1 320 ? -11.633 -55.781 -33.562 1 85.06 320 ASN B N 1
ATOM 5918 C CA . ASN B 1 320 ? -10.914 -56.312 -32.375 1 85.06 320 ASN B CA 1
ATOM 5919 C C . ASN B 1 320 ? -9.484 -55.75 -32.344 1 85.06 320 ASN B C 1
ATOM 5921 O O . ASN B 1 320 ? -8.961 -55.5 -31.25 1 85.06 320 ASN B O 1
ATOM 5925 N N . ALA B 1 321 ? -8.898 -55.656 -33.5 1 90.12 321 ALA B N 1
ATOM 5926 C CA . ALA B 1 321 ? -7.566 -55.062 -33.594 1 90.12 321 ALA B CA 1
ATOM 5927 C C . ALA B 1 321 ? -7.586 -53.625 -33.125 1 90.12 321 ALA B C 1
ATOM 5929 O O . ALA B 1 321 ? -6.68 -53.156 -32.438 1 90.12 321 ALA B O 1
ATOM 5930 N N . ALA B 1 322 ? -8.578 -52.906 -33.469 1 89.88 322 ALA B N 1
ATOM 5931 C CA . ALA B 1 322 ? -8.727 -51.5 -33.094 1 89.88 322 ALA B CA 1
ATOM 5932 C C . ALA B 1 322 ? -8.891 -51.375 -31.594 1 89.88 322 ALA B C 1
ATOM 5934 O O . ALA B 1 322 ? -8.375 -50.438 -30.984 1 89.88 322 ALA B O 1
ATOM 5935 N N . VAL B 1 323 ? -9.602 -52.25 -31.031 1 91.38 323 VAL B N 1
ATOM 5936 C CA . VAL B 1 323 ? -9.805 -52.25 -29.578 1 91.38 323 VAL B CA 1
ATOM 5937 C C . VAL B 1 323 ? -8.469 -52.438 -28.875 1 91.38 323 VAL B C 1
ATOM 5939 O O . VAL B 1 323 ? -8.172 -51.781 -27.891 1 91.38 323 VAL B O 1
ATOM 5942 N N . GLN B 1 324 ? -7.672 -53.375 -29.406 1 93.19 324 GLN B N 1
ATOM 5943 C CA . GLN B 1 324 ? -6.387 -53.688 -28.781 1 93.19 324 GLN B CA 1
ATOM 5944 C C . GLN B 1 324 ? -5.438 -52.5 -28.891 1 93.19 324 GLN B C 1
ATOM 5946 O O . GLN B 1 324 ? -4.695 -52.188 -27.938 1 93.19 324 GLN B O 1
ATOM 5951 N N . VAL B 1 325 ? -5.508 -51.875 -30.016 1 93.44 325 VAL B N 1
ATOM 5952 C CA . VAL B 1 325 ? -4.66 -50.688 -30.219 1 93.44 325 VAL B CA 1
ATOM 5953 C C . VAL B 1 325 ? -5.086 -49.594 -29.266 1 93.44 325 VAL B C 1
ATOM 5955 O O . VAL B 1 325 ? -4.242 -48.938 -28.625 1 93.44 325 VAL B O 1
ATOM 5958 N N . ALA B 1 326 ? -6.348 -49.344 -29.188 1 93.12 326 ALA B N 1
ATOM 5959 C CA . ALA B 1 326 ? -6.867 -48.281 -28.312 1 93.12 326 ALA B CA 1
ATOM 5960 C C . ALA B 1 326 ? -6.574 -48.625 -26.844 1 93.12 326 ALA B C 1
ATOM 5962 O O . ALA B 1 326 ? -6.273 -47.719 -26.047 1 93.12 326 ALA B O 1
ATOM 5963 N N . LYS B 1 327 ? -6.668 -49.844 -26.5 1 93.56 327 LYS B N 1
ATOM 5964 C CA . LYS B 1 327 ? -6.363 -50.281 -25.141 1 93.56 327 LYS B CA 1
ATOM 5965 C C . LYS B 1 327 ? -4.891 -50.062 -24.812 1 93.56 327 LYS B C 1
ATOM 5967 O O . LYS B 1 327 ? -4.559 -49.531 -23.734 1 93.56 327 LYS B O 1
ATOM 5972 N N . ALA B 1 328 ? -4.082 -50.469 -25.703 1 94.25 328 ALA B N 1
ATOM 5973 C CA . ALA B 1 328 ? -2.645 -50.312 -25.5 1 94.25 328 ALA B CA 1
ATOM 5974 C C . ALA B 1 328 ? -2.277 -48.812 -25.359 1 94.25 328 ALA B C 1
ATOM 5976 O O . ALA B 1 328 ? -1.446 -48.469 -24.531 1 94.25 328 ALA B O 1
ATOM 5977 N N . ASP B 1 329 ? -2.881 -48.031 -26.188 1 94.12 329 ASP B N 1
ATOM 5978 C CA . ASP B 1 329 ? -2.635 -46.594 -26.141 1 94.12 329 ASP B CA 1
ATOM 5979 C C . ASP B 1 329 ? -3.105 -46 -24.812 1 94.12 329 ASP B C 1
ATOM 5981 O O . ASP B 1 329 ? -2.391 -45.219 -24.188 1 94.12 329 ASP B O 1
ATOM 5985 N N . PHE B 1 330 ? -4.281 -46.375 -24.375 1 94 330 PHE B N 1
ATOM 5986 C CA . PHE B 1 330 ? -4.832 -45.906 -23.109 1 94 330 PHE B CA 1
ATOM 5987 C C . PHE B 1 330 ? -3.939 -46.312 -21.938 1 94 330 PHE B C 1
ATOM 5989 O O . PHE B 1 330 ? -3.609 -45.469 -21.094 1 94 330 PHE B O 1
ATOM 5996 N N . GLU B 1 331 ? -3.521 -47.5 -21.938 1 93.44 331 GLU B N 1
ATOM 5997 C CA . GLU B 1 331 ? -2.705 -48 -20.844 1 93.44 331 GLU B CA 1
ATOM 5998 C C . GLU B 1 331 ? -1.337 -47.344 -20.812 1 93.44 331 GLU B C 1
ATOM 6000 O O . GLU B 1 331 ? -0.819 -47 -19.734 1 93.44 331 GLU B O 1
ATOM 6005 N N . ALA B 1 332 ? -0.797 -47.156 -21.938 1 94.31 332 ALA B N 1
ATOM 6006 C CA . ALA B 1 332 ? 0.503 -46.5 -22.031 1 94.31 332 ALA B CA 1
ATOM 6007 C C . ALA B 1 332 ? 0.422 -45.031 -21.531 1 94.31 332 ALA B C 1
ATOM 6009 O O . ALA B 1 332 ? 1.28 -44.594 -20.766 1 94.31 332 ALA B O 1
ATOM 6010 N N . VAL B 1 333 ? -0.588 -44.344 -21.969 1 94.69 333 VAL B N 1
ATOM 6011 C CA . VAL B 1 333 ? -0.763 -42.938 -21.562 1 94.69 333 VAL B CA 1
ATOM 6012 C C . VAL B 1 333 ? -1.086 -42.875 -20.078 1 94.69 333 VAL B C 1
ATOM 6014 O O . VAL B 1 333 ? -0.604 -41.969 -19.375 1 94.69 333 VAL B O 1
ATOM 6017 N N . HIS B 1 334 ? -1.896 -43.781 -19.641 1 93.62 334 HIS B N 1
ATOM 6018 C CA . HIS B 1 334 ? -2.219 -43.812 -18.219 1 93.62 334 HIS B CA 1
ATOM 6019 C C . HIS B 1 334 ? -0.959 -43.969 -17.375 1 93.62 334 HIS B C 1
ATOM 6021 O O . HIS B 1 334 ? -0.758 -43.219 -16.406 1 93.62 334 HIS B O 1
ATOM 6027 N N . GLU B 1 335 ? -0.141 -44.938 -17.781 1 93.44 335 GLU B N 1
ATOM 6028 C CA . GLU B 1 335 ? 1.087 -45.188 -17.031 1 93.44 335 GLU B CA 1
ATOM 6029 C C . GLU B 1 335 ? 1.996 -43.969 -17.047 1 93.44 335 GLU B C 1
ATOM 6031 O O . GLU B 1 335 ? 2.605 -43.625 -16.031 1 93.44 335 GLU B O 1
ATOM 6036 N N . ARG B 1 336 ? 2.111 -43.344 -18.109 1 94 336 ARG B N 1
ATOM 6037 C CA . ARG B 1 336 ? 2.938 -42.156 -18.234 1 94 336 ARG B CA 1
ATOM 6038 C C . ARG B 1 336 ? 2.402 -41.031 -17.359 1 94 336 ARG B C 1
ATOM 6040 O O . ARG B 1 336 ? 3.162 -40.375 -16.641 1 94 336 ARG B O 1
ATOM 6047 N N . VAL B 1 337 ? 1.108 -40.812 -17.453 1 95.19 337 VAL B N 1
ATOM 6048 C CA . VAL B 1 337 ? 0.487 -39.719 -16.703 1 95.19 337 VAL B CA 1
ATOM 6049 C C . VAL B 1 337 ? 0.699 -39.938 -15.203 1 95.19 337 VAL B C 1
ATOM 6051 O O . VAL B 1 337 ? 1.05 -39.031 -14.469 1 95.19 337 VAL B O 1
ATOM 6054 N N . MET B 1 338 ? 0.521 -41.188 -14.797 1 92 338 MET B N 1
ATOM 6055 C CA . MET B 1 338 ? 0.672 -41.469 -13.383 1 92 338 MET B CA 1
ATOM 6056 C C . MET B 1 338 ? 2.111 -41.25 -12.922 1 92 338 MET B C 1
ATOM 6058 O O . MET B 1 338 ? 2.352 -40.75 -11.828 1 92 338 MET B O 1
ATOM 6062 N N . SER B 1 339 ? 2.984 -41.656 -13.75 1 92.38 339 SER B N 1
ATOM 6063 C CA . SER B 1 339 ? 4.395 -41.438 -13.438 1 92.38 339 SER B CA 1
ATOM 6064 C C . SER B 1 339 ? 4.734 -39.969 -13.383 1 92.38 339 SER B C 1
ATOM 6066 O O . SER B 1 339 ? 5.465 -39.5 -12.492 1 92.38 339 SER B O 1
ATOM 6068 N N . GLU B 1 340 ? 4.246 -39.188 -14.312 1 94.56 340 GLU B N 1
ATOM 6069 C CA . GLU B 1 340 ? 4.477 -37.75 -14.383 1 94.56 340 GLU B CA 1
ATOM 6070 C C . GLU B 1 340 ? 3.885 -37.031 -13.172 1 94.56 340 GLU B C 1
ATOM 6072 O O . GLU B 1 340 ? 4.48 -36.094 -12.648 1 94.56 340 GLU B O 1
ATOM 6077 N N . VAL B 1 341 ? 2.746 -37.469 -12.789 1 92.38 341 VAL B N 1
ATOM 6078 C CA . VAL B 1 341 ? 2.07 -36.812 -11.664 1 92.38 341 VAL B CA 1
ATOM 6079 C C . VAL B 1 341 ? 2.85 -37.062 -10.375 1 92.38 341 VAL B C 1
ATOM 6081 O O . VAL B 1 341 ? 2.936 -36.188 -9.508 1 92.38 341 VAL B O 1
ATOM 6084 N N . LEU B 1 342 ? 3.389 -38.25 -10.266 1 87.88 342 LEU B N 1
ATOM 6085 C CA . LEU B 1 342 ? 4.215 -38.531 -9.102 1 87.88 342 LEU B CA 1
ATOM 6086 C C . LEU B 1 342 ? 5.441 -37.625 -9.055 1 87.88 342 LEU B C 1
ATOM 6088 O O . LEU B 1 342 ? 5.793 -37.125 -7.996 1 87.88 342 LEU B O 1
ATOM 6092 N N . LYS B 1 343 ? 6.035 -37.469 -10.188 1 89.88 343 LYS B N 1
ATOM 6093 C CA . LYS B 1 343 ? 7.18 -36.562 -10.273 1 89.88 343 LYS B CA 1
ATOM 6094 C C . LYS B 1 343 ? 6.773 -35.125 -9.953 1 89.88 343 LYS B C 1
ATOM 6096 O O . LYS B 1 343 ? 7.52 -34.406 -9.297 1 89.88 343 LYS B O 1
ATOM 6101 N N . PHE B 1 344 ? 5.676 -34.75 -10.422 1 91.88 344 PHE B N 1
ATOM 6102 C CA . PHE B 1 344 ? 5.137 -33.438 -10.156 1 91.88 344 PHE B CA 1
ATOM 6103 C C . PHE B 1 344 ? 4.98 -33.188 -8.664 1 91.88 344 PHE B C 1
ATOM 6105 O O . PHE B 1 344 ? 5.355 -32.125 -8.148 1 91.88 344 PHE B O 1
ATOM 6112 N N . ARG B 1 345 ? 4.453 -34.062 -8.016 1 86.25 345 ARG B N 1
ATOM 6113 C CA . ARG B 1 345 ? 4.219 -33.938 -6.582 1 86.25 345 ARG B CA 1
ATOM 6114 C C . ARG B 1 345 ? 5.535 -33.781 -5.828 1 86.25 345 ARG B C 1
ATOM 6116 O O . ARG B 1 345 ? 5.629 -32.969 -4.902 1 86.25 345 ARG B O 1
ATOM 6123 N N . GLU B 1 346 ? 6.48 -34.5 -6.227 1 83.44 346 GLU B N 1
ATOM 6124 C CA . GLU B 1 346 ? 7.797 -34.406 -5.598 1 83.44 346 GLU B CA 1
ATOM 6125 C C . GLU B 1 346 ? 8.438 -33.031 -5.871 1 83.44 346 GLU B C 1
ATOM 6127 O O . GLU B 1 346 ? 8.984 -32.406 -4.961 1 83.44 346 GLU B O 1
ATOM 6132 N N . GLU B 1 347 ? 8.312 -32.625 -7.051 1 87.44 347 GLU B N 1
ATOM 6133 C CA . GLU B 1 347 ? 8.93 -31.375 -7.461 1 87.44 347 GLU B CA 1
ATOM 6134 C C . GLU B 1 347 ? 8.164 -30.172 -6.906 1 87.44 347 GLU B C 1
ATOM 6136 O O . GLU B 1 347 ? 8.75 -29.109 -6.684 1 87.44 347 GLU B O 1
ATOM 6141 N N . LYS B 1 348 ? 6.895 -30.359 -6.77 1 90.44 348 LYS B N 1
ATOM 6142 C CA . LYS B 1 348 ? 6.043 -29.281 -6.293 1 90.44 348 LYS B CA 1
ATOM 6143 C C . LYS B 1 348 ? 6.523 -28.766 -4.941 1 90.44 348 LYS B C 1
ATOM 6145 O O . LYS B 1 348 ? 6.602 -27.547 -4.727 1 90.44 348 LYS B O 1
ATOM 6150 N N . ALA B 1 349 ? 6.836 -29.609 -4.051 1 85 349 ALA B N 1
ATOM 6151 C CA . ALA B 1 349 ? 7.32 -29.219 -2.73 1 85 349 ALA B CA 1
ATOM 6152 C C . ALA B 1 349 ? 8.602 -28.406 -2.838 1 85 349 ALA B C 1
ATOM 6154 O O . ALA B 1 349 ? 8.758 -27.391 -2.148 1 85 349 ALA B O 1
ATOM 6155 N N . SER B 1 350 ? 9.438 -28.844 -3.707 1 84.88 350 SER B N 1
ATOM 6156 C CA . SER B 1 350 ? 10.695 -28.141 -3.908 1 84.88 350 SER B CA 1
ATOM 6157 C C . SER B 1 350 ? 10.477 -26.766 -4.523 1 84.88 350 SER B C 1
ATOM 6159 O O . SER B 1 350 ? 11.133 -25.797 -4.141 1 84.88 350 SER B O 1
ATOM 6161 N N . VAL B 1 351 ? 9.641 -26.672 -5.461 1 87.62 351 VAL B N 1
ATOM 6162 C CA . VAL B 1 351 ? 9.336 -25.422 -6.141 1 87.62 351 VAL B CA 1
ATOM 6163 C C . VAL B 1 351 ? 8.742 -24.422 -5.145 1 87.62 351 VAL B C 1
ATOM 6165 O O . VAL B 1 351 ? 9.133 -23.25 -5.121 1 87.62 351 VAL B O 1
ATOM 6168 N N . LEU B 1 352 ? 7.82 -24.828 -4.336 1 89 352 LEU B N 1
ATOM 6169 C CA . LEU B 1 352 ? 7.203 -23.984 -3.328 1 89 352 LEU B CA 1
ATOM 6170 C C . LEU B 1 352 ? 8.234 -23.5 -2.312 1 89 352 LEU B C 1
ATOM 6172 O O . LEU B 1 352 ? 8.242 -22.328 -1.932 1 89 352 LEU B O 1
ATOM 6176 N N . LYS B 1 353 ? 9.055 -24.375 -1.9 1 86.31 353 LYS B N 1
ATOM 6177 C CA . LYS B 1 353 ? 10.102 -24.016 -0.951 1 86.31 353 LYS B CA 1
ATOM 6178 C C . LYS B 1 353 ? 11.008 -22.938 -1.519 1 86.31 353 LYS B C 1
ATOM 6180 O O . LYS B 1 353 ? 11.32 -21.953 -0.832 1 86.31 353 LYS B O 1
ATOM 6185 N N . VAL B 1 354 ? 11.453 -23.125 -2.719 1 87.75 354 VAL B N 1
ATOM 6186 C CA . VAL B 1 354 ? 12.336 -22.156 -3.363 1 87.75 354 VAL B CA 1
ATOM 6187 C C . VAL B 1 354 ? 11.617 -20.812 -3.492 1 87.75 354 VAL B C 1
ATOM 6189 O O . VAL B 1 354 ? 12.211 -19.766 -3.26 1 87.75 354 VAL B O 1
ATOM 6192 N N . MET B 1 355 ? 10.414 -20.875 -3.895 1 89.69 355 MET B N 1
ATOM 6193 C CA . MET B 1 355 ? 9.602 -19.672 -4.02 1 89.69 355 MET B CA 1
ATOM 6194 C C . MET B 1 355 ? 9.531 -18.922 -2.693 1 89.69 355 MET B C 1
ATOM 6196 O O . MET B 1 355 ? 9.75 -17.719 -2.648 1 89.69 355 MET B O 1
ATOM 6200 N N . PHE B 1 356 ? 9.266 -19.609 -1.613 1 90.5 356 PHE B N 1
ATOM 6201 C CA . PHE B 1 356 ? 9.156 -19.016 -0.287 1 90.5 356 PHE B CA 1
ATOM 6202 C C . PHE B 1 356 ? 10.5 -18.453 0.166 1 90.5 356 PHE B C 1
ATOM 6204 O O . PHE B 1 356 ? 10.562 -17.344 0.72 1 90.5 356 PHE B O 1
ATOM 6211 N N . LEU B 1 357 ? 11.508 -19.188 -0.096 1 89.38 357 LEU B N 1
ATOM 6212 C CA . LEU B 1 357 ? 12.844 -18.766 0.314 1 89.38 357 LEU B CA 1
ATOM 6213 C C . LEU B 1 357 ? 13.273 -17.516 -0.431 1 89.38 357 LEU B C 1
ATOM 6215 O O . LEU B 1 357 ? 13.875 -16.609 0.157 1 89.38 357 LEU B O 1
ATOM 6219 N N . GLN B 1 358 ? 13.008 -17.5 -1.696 1 88.56 358 GLN B N 1
ATOM 6220 C CA . GLN B 1 358 ? 13.344 -16.328 -2.488 1 88.56 358 GLN B CA 1
ATOM 6221 C C . GLN B 1 358 ? 12.602 -15.094 -1.987 1 88.56 358 GLN B C 1
ATOM 6223 O O . GLN B 1 358 ? 13.188 -14.008 -1.889 1 88.56 358 GLN B O 1
ATOM 6228 N N . PHE B 1 359 ? 11.359 -15.289 -1.646 1 93.31 359 PHE B N 1
ATOM 6229 C CA . PHE B 1 359 ? 10.562 -14.188 -1.116 1 93.31 359 PHE B CA 1
ATOM 6230 C C . PHE B 1 359 ? 11.117 -13.711 0.221 1 93.31 359 PHE B C 1
ATOM 6232 O O . PHE B 1 359 ? 11.32 -12.516 0.422 1 93.31 359 PHE B O 1
ATOM 6239 N N . ALA B 1 360 ? 11.391 -14.594 1.06 1 91.94 360 ALA B N 1
ATOM 6240 C CA . ALA B 1 360 ? 11.898 -14.266 2.387 1 91.94 360 ALA B CA 1
ATOM 6241 C C . ALA B 1 360 ? 13.266 -13.602 2.299 1 91.94 360 ALA B C 1
ATOM 6243 O O . ALA B 1 360 ? 13.562 -12.656 3.041 1 91.94 360 ALA B O 1
ATOM 6244 N N . SER B 1 361 ? 14.07 -14.117 1.432 1 90.06 361 SER B N 1
ATOM 6245 C CA . SER B 1 361 ? 15.406 -13.562 1.256 1 90.06 361 SER B CA 1
ATOM 6246 C C . SER B 1 361 ? 15.344 -12.117 0.765 1 90.06 361 SER B C 1
ATOM 6248 O O . SER B 1 361 ? 16.125 -11.273 1.203 1 90.06 361 SER B O 1
ATOM 6250 N N . LEU B 1 362 ? 14.484 -11.93 -0.172 1 91.44 362 LEU B N 1
ATOM 6251 C CA . LEU B 1 362 ? 14.305 -10.562 -0.66 1 91.44 362 LEU B CA 1
ATOM 6252 C C . LEU B 1 362 ? 13.859 -9.641 0.468 1 91.44 362 LEU B C 1
ATOM 6254 O O . LEU B 1 362 ? 14.352 -8.516 0.579 1 91.44 362 LEU B O 1
ATOM 6258 N N . GLN B 1 363 ? 12.906 -10.055 1.272 1 93.69 363 GLN B N 1
ATOM 6259 C CA . GLN B 1 363 ? 12.461 -9.266 2.414 1 93.69 363 GLN B CA 1
ATOM 6260 C C . GLN B 1 363 ? 13.617 -8.961 3.361 1 93.69 363 GLN B C 1
ATOM 6262 O O 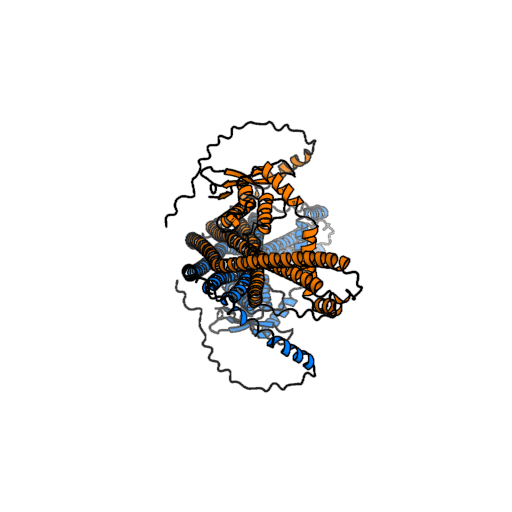. GLN B 1 363 ? 13.711 -7.863 3.906 1 93.69 363 GLN B O 1
ATOM 6267 N N . LEU B 1 364 ? 14.461 -9.938 3.568 1 92.94 364 LEU B N 1
ATOM 6268 C CA . LEU B 1 364 ? 15.609 -9.773 4.453 1 92.94 364 LEU B CA 1
ATOM 6269 C C . LEU B 1 364 ? 16.562 -8.727 3.904 1 92.94 364 LEU B C 1
ATOM 6271 O O . LEU B 1 364 ? 17.062 -7.871 4.648 1 92.94 364 LEU B O 1
ATOM 6275 N N . ASP B 1 365 ? 16.812 -8.781 2.645 1 92.81 365 ASP B N 1
ATOM 6276 C CA . ASP B 1 365 ? 17.688 -7.805 2.002 1 92.81 365 ASP B CA 1
ATOM 6277 C C . ASP B 1 365 ? 17.125 -6.395 2.139 1 92.81 365 ASP B C 1
ATOM 6279 O O . ASP B 1 365 ? 17.844 -5.461 2.496 1 92.81 365 ASP B O 1
ATOM 6283 N N . ASN B 1 366 ? 15.875 -6.305 1.811 1 93.75 366 ASN B N 1
ATOM 6284 C CA . ASN B 1 366 ? 15.211 -5.008 1.914 1 93.75 366 ASN B CA 1
ATOM 6285 C C . ASN B 1 366 ? 15.227 -4.48 3.346 1 93.75 366 ASN B C 1
ATOM 6287 O O . ASN B 1 366 ? 15.477 -3.295 3.572 1 93.75 366 ASN B O 1
ATOM 6291 N N . ALA B 1 367 ? 14.938 -5.352 4.305 1 94.25 367 ALA B N 1
ATOM 6292 C CA . ALA B 1 367 ? 14.953 -4.961 5.711 1 94.25 367 ALA B CA 1
ATOM 6293 C C . ALA B 1 367 ? 16.344 -4.477 6.133 1 94.25 367 ALA B C 1
ATOM 6295 O O . ALA B 1 367 ? 16.453 -3.512 6.891 1 94.25 367 ALA B O 1
ATOM 6296 N N . THR B 1 368 ? 17.344 -5.145 5.68 1 93.56 368 THR B N 1
ATOM 6297 C CA . THR B 1 368 ? 18.703 -4.77 6.004 1 93.56 368 THR B CA 1
ATOM 6298 C C . THR B 1 368 ? 19.047 -3.396 5.426 1 93.56 368 THR B C 1
ATOM 6300 O O . THR B 1 368 ? 19.594 -2.541 6.125 1 93.56 368 THR B O 1
ATOM 6303 N N . GLU B 1 369 ? 18.719 -3.24 4.188 1 94.69 369 GLU B N 1
ATOM 6304 C CA . GLU B 1 369 ? 18.969 -1.954 3.541 1 94.69 369 GLU B CA 1
ATOM 6305 C C . GLU B 1 369 ? 18.219 -0.828 4.258 1 94.69 369 GLU B C 1
ATOM 6307 O O . GLU B 1 369 ? 18.781 0.245 4.484 1 94.69 369 GLU B O 1
ATOM 6312 N N . PHE B 1 370 ? 17.016 -1.056 4.57 1 95.62 370 PHE B N 1
ATOM 6313 C CA . PHE B 1 370 ? 16.203 -0.05 5.238 1 95.62 370 PHE B CA 1
ATOM 6314 C C . PHE B 1 370 ? 16.75 0.271 6.617 1 95.62 370 PHE B C 1
ATOM 6316 O O . PHE B 1 370 ? 16.828 1.438 7.012 1 95.62 370 PHE B O 1
ATOM 6323 N N . SER B 1 371 ? 17.109 -0.725 7.375 1 94.19 371 SER B N 1
ATOM 6324 C CA . SER B 1 371 ? 17.703 -0.529 8.695 1 94.19 371 SER B CA 1
ATOM 6325 C C . SER B 1 371 ? 18.969 0.306 8.617 1 94.19 371 SER B C 1
ATOM 6327 O O . SER B 1 371 ? 19.203 1.184 9.453 1 94.19 371 SER B O 1
ATOM 6329 N N . GLU B 1 372 ? 19.75 0.036 7.648 1 93.81 372 GLU B N 1
ATOM 6330 C CA . GLU B 1 372 ? 20.984 0.808 7.449 1 93.81 372 GLU B CA 1
ATOM 6331 C C . GLU B 1 372 ? 20.672 2.277 7.184 1 93.81 372 GLU B C 1
ATOM 6333 O O . GLU B 1 372 ? 21.328 3.166 7.723 1 93.81 372 GLU B O 1
ATOM 6338 N N . THR B 1 373 ? 19.734 2.482 6.34 1 94.5 373 THR B N 1
ATOM 6339 C CA . THR B 1 373 ? 19.328 3.85 6.039 1 94.5 373 THR B CA 1
ATOM 6340 C C . THR B 1 373 ? 18.844 4.562 7.301 1 94.5 373 THR B C 1
ATOM 6342 O O . THR B 1 373 ? 19.234 5.707 7.555 1 94.5 373 THR B O 1
ATOM 6345 N N . LEU B 1 374 ? 18.031 3.918 8.148 1 94.56 374 LEU B N 1
ATOM 6346 C CA . LEU B 1 374 ? 17.484 4.508 9.367 1 94.56 374 LEU B CA 1
ATOM 6347 C C . LEU B 1 374 ? 18.609 4.832 10.352 1 94.56 374 LEU B C 1
ATOM 6349 O O . LEU B 1 374 ? 18.578 5.879 11 1 94.56 374 LEU B O 1
ATOM 6353 N N . HIS B 1 375 ? 19.594 4.004 10.43 1 91.62 375 HIS B N 1
ATOM 6354 C CA . HIS B 1 375 ? 20.703 4.223 11.352 1 91.62 375 HIS B CA 1
ATOM 6355 C C . HIS B 1 375 ? 21.578 5.387 10.898 1 91.62 375 HIS B C 1
ATOM 6357 O O . HIS B 1 375 ? 22.25 6.02 11.711 1 91.62 375 HIS B O 1
ATOM 6363 N N . ARG B 1 376 ? 21.531 5.672 9.656 1 91.38 376 ARG B N 1
ATOM 6364 C CA . ARG B 1 376 ? 22.266 6.809 9.125 1 91.38 376 ARG B CA 1
ATOM 6365 C C . ARG B 1 376 ? 21.484 8.102 9.305 1 91.38 376 ARG B C 1
ATOM 6367 O O . ARG B 1 376 ? 22.062 9.133 9.672 1 91.38 376 ARG B O 1
ATOM 6374 N N . VAL B 1 377 ? 20.203 8.023 9.172 1 90.88 377 VAL B N 1
ATOM 6375 C CA . VAL B 1 377 ? 19.391 9.227 9.055 1 90.88 377 VAL B CA 1
ATOM 6376 C C . VAL B 1 377 ? 18.906 9.656 10.438 1 90.88 377 VAL B C 1
ATOM 6378 O O . VAL B 1 377 ? 18.797 10.852 10.727 1 90.88 377 VAL B O 1
ATOM 6381 N N . VAL B 1 378 ? 18.562 8.75 11.391 1 90.88 378 VAL B N 1
ATOM 6382 C CA . VAL B 1 378 ? 17.922 9.055 12.672 1 90.88 378 VAL B CA 1
ATOM 6383 C C . VAL B 1 378 ? 18.875 9.891 13.531 1 90.88 378 VAL B C 1
ATOM 6385 O O . VAL B 1 378 ? 18.484 10.906 14.102 1 90.88 378 VAL B O 1
ATOM 6388 N N . PRO B 1 379 ? 20.188 9.594 13.555 1 88.19 379 PRO B N 1
ATOM 6389 C CA . PRO B 1 379 ? 21.094 10.43 14.328 1 88.19 379 PRO B CA 1
ATOM 6390 C C . PRO B 1 379 ? 21.219 11.844 13.773 1 88.19 379 PRO B C 1
ATOM 6392 O O . PRO B 1 379 ? 21.359 12.805 14.539 1 88.19 379 PRO B O 1
ATOM 6395 N N . LYS B 1 380 ? 21.141 12.016 12.5 1 86.31 380 LYS B N 1
ATOM 6396 C CA . LYS B 1 380 ? 21.188 13.336 11.883 1 86.31 380 LYS B CA 1
ATOM 6397 C C . LYS B 1 380 ? 19.969 14.172 12.297 1 86.31 380 LYS B C 1
ATOM 6399 O O . LYS B 1 380 ? 20.094 15.383 12.516 1 86.31 380 LYS B O 1
ATOM 6404 N N . LEU B 1 381 ? 18.875 13.508 12.422 1 86.12 381 LEU B N 1
ATOM 6405 C CA . LEU B 1 381 ? 17.641 14.188 12.805 1 86.12 381 LEU B CA 1
ATOM 6406 C C . LEU B 1 381 ? 17.672 14.617 14.266 1 86.12 381 LEU B C 1
ATOM 6408 O O . LEU B 1 381 ? 17.188 15.688 14.617 1 86.12 381 LEU B O 1
ATOM 6412 N N . LYS B 1 382 ? 18.266 13.836 15.086 1 83.94 382 LYS B N 1
ATOM 6413 C CA . LYS B 1 382 ? 18.359 14.141 16.5 1 83.94 382 LYS B CA 1
ATOM 6414 C C . LYS B 1 382 ? 19.312 15.305 16.766 1 83.94 382 LYS B C 1
ATOM 6416 O O . LYS B 1 382 ? 19.062 16.141 17.641 1 83.94 382 LYS B O 1
ATOM 6421 N N . ASP B 1 383 ? 20.281 15.461 15.953 1 78.56 383 ASP B N 1
ATOM 6422 C CA . ASP B 1 383 ? 21.312 16.469 16.156 1 78.56 383 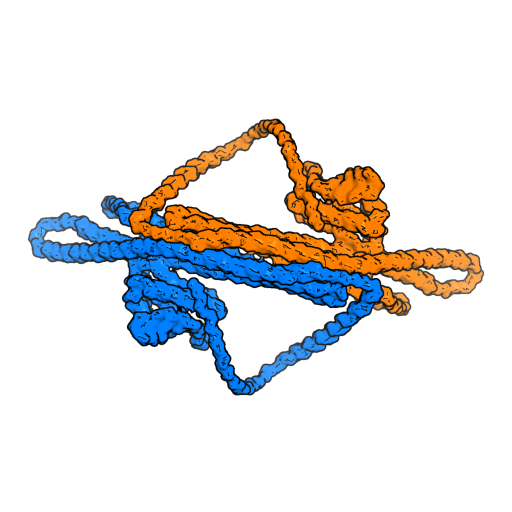ASP B CA 1
ATOM 6423 C C . ASP B 1 383 ? 20.922 17.797 15.539 1 78.56 383 ASP B C 1
ATOM 6425 O O . ASP B 1 383 ? 21.594 18.812 15.734 1 78.56 383 ASP B O 1
ATOM 6429 N N . THR B 1 384 ? 19.859 17.812 14.836 1 70.75 384 THR B N 1
ATOM 6430 C CA . THR B 1 384 ? 19.453 19.062 14.203 1 70.75 384 THR B CA 1
ATOM 6431 C C . THR B 1 384 ? 19.016 20.094 15.25 1 70.75 384 THR B C 1
ATOM 6433 O O . THR B 1 384 ? 18.141 19.812 16.062 1 70.75 384 THR B O 1
ATOM 6436 N N . SER B 1 385 ? 19.969 21.078 15.648 1 62.38 385 SER B N 1
ATOM 6437 C CA . SER B 1 385 ? 19.703 22.172 16.578 1 62.38 385 SER B CA 1
ATOM 6438 C C . SER B 1 385 ? 18.812 23.234 15.938 1 62.38 385 SER B C 1
ATOM 6440 O O . SER B 1 385 ? 18.891 23.469 14.734 1 62.38 385 SER B O 1
ATOM 6442 N N . THR B 1 386 ? 17.656 23.641 16.516 1 61.5 386 THR B N 1
ATOM 6443 C CA . THR B 1 386 ? 16.828 24.75 16.062 1 61.5 386 THR B CA 1
ATOM 6444 C C . THR B 1 386 ? 17.438 26.094 16.484 1 61.5 386 THR B C 1
ATOM 6446 O O . THR B 1 386 ? 17.859 26.25 17.625 1 61.5 386 THR B O 1
ATOM 6449 N N . ALA B 1 387 ? 17.984 26.938 15.523 1 57.16 387 ALA B N 1
ATOM 6450 C CA . ALA B 1 387 ? 18.547 28.25 15.836 1 57.16 387 ALA B CA 1
ATOM 6451 C C . ALA B 1 387 ? 17.469 29.234 16.266 1 57.16 387 ALA B C 1
ATOM 6453 O O . ALA B 1 387 ? 16.344 29.188 15.773 1 57.16 387 ALA B O 1
ATOM 6454 N N . PRO B 1 388 ? 17.719 30.016 17.375 1 55.78 388 PRO B N 1
ATOM 6455 C CA . PRO B 1 388 ? 16.766 31.047 17.797 1 55.78 388 PRO B CA 1
ATOM 6456 C C . PRO B 1 388 ? 16.516 32.094 16.734 1 55.78 388 PRO B C 1
ATOM 6458 O O . PRO B 1 388 ? 17.406 32.375 15.914 1 55.78 388 PRO B O 1
ATOM 6461 N N . VAL B 1 389 ? 15.25 32.469 16.359 1 54.34 389 VAL B N 1
ATOM 6462 C CA . VAL B 1 389 ? 14.875 33.5 15.414 1 54.34 389 VAL B CA 1
ATOM 6463 C C . VAL B 1 389 ? 15.242 34.875 15.984 1 54.34 389 VAL B C 1
ATOM 6465 O O . VAL B 1 389 ? 14.906 35.188 17.125 1 54.34 389 VAL B O 1
ATOM 6468 N N . ALA B 1 390 ? 16.25 35.625 15.414 1 47.81 390 ALA B N 1
ATOM 6469 C CA . ALA B 1 390 ? 16.547 37 15.836 1 47.81 390 ALA B CA 1
ATOM 6470 C C . ALA B 1 390 ? 15.367 37.938 15.602 1 47.81 390 ALA B C 1
ATOM 6472 O O . ALA B 1 390 ? 14.695 37.844 14.57 1 47.81 390 ALA B O 1
ATOM 6473 N N . ALA B 1 391 ? 14.828 38.625 16.469 1 45.19 391 ALA B N 1
ATOM 6474 C CA . ALA B 1 391 ? 13.734 39.562 16.453 1 45.19 391 ALA B CA 1
ATOM 6475 C C . ALA B 1 391 ? 13.828 40.5 15.227 1 45.19 391 ALA B C 1
ATOM 6477 O O . ALA B 1 391 ? 12.805 40.906 14.672 1 45.19 391 ALA B O 1
ATOM 6478 N N . GLY B 1 392 ? 14.898 41.094 14.703 1 39.62 392 GLY B N 1
ATOM 6479 C CA . GLY B 1 392 ? 15.062 42.156 13.711 1 39.62 392 GLY B CA 1
ATOM 6480 C C . GLY B 1 392 ? 14.875 41.656 12.289 1 39.62 392 GLY B C 1
ATOM 6481 O O . GLY B 1 392 ? 14.82 42.469 11.352 1 39.62 392 GLY B O 1
ATOM 6482 N N . HIS B 1 393 ? 15.094 40.5 11.883 1 38.38 393 HIS B N 1
ATOM 6483 C CA . HIS B 1 393 ? 15.336 40.062 10.516 1 38.38 393 HIS B CA 1
ATOM 6484 C C . HIS B 1 393 ? 14.047 39.594 9.844 1 38.38 393 HIS B C 1
ATOM 6486 O O . HIS B 1 393 ? 14.078 38.969 8.789 1 38.38 393 HIS B O 1
ATOM 6492 N N . VAL B 1 394 ? 13 39.688 10.367 1 38.53 394 VAL B N 1
ATOM 6493 C CA . VAL B 1 394 ? 11.836 39.312 9.578 1 38.53 394 VAL B CA 1
ATOM 6494 C C . VAL B 1 394 ? 11.844 40.062 8.25 1 38.53 394 VAL B C 1
ATOM 6496 O O . VAL B 1 394 ? 11.375 39.562 7.234 1 38.53 394 VAL B O 1
ATOM 6499 N N . SER B 1 395 ? 12.227 41.406 8.164 1 35.19 395 SER B N 1
ATOM 6500 C CA . SER B 1 395 ? 12.086 42.25 6.988 1 35.19 395 SER B CA 1
ATOM 6501 C C . SER B 1 395 ? 13.016 41.812 5.867 1 35.19 395 SER B C 1
ATOM 6503 O O . SER B 1 395 ? 12.719 42.031 4.688 1 35.19 395 SER B O 1
ATOM 6505 N N . SER B 1 396 ? 14.234 41.5 6.055 1 33.69 396 SER B N 1
ATOM 6506 C CA . SER B 1 396 ? 15.242 41.438 4.996 1 33.69 396 SER B CA 1
ATOM 6507 C C . SER B 1 396 ? 15.102 40.188 4.172 1 33.69 396 SER B C 1
ATOM 6509 O O . SER B 1 396 ? 15.461 40.156 2.992 1 33.69 396 SER B O 1
ATOM 6511 N N . VAL B 1 397 ? 14.812 39.125 4.746 1 35.44 397 VAL B N 1
ATOM 6512 C CA . VAL B 1 397 ? 15.023 37.875 4.023 1 35.44 397 VAL B CA 1
ATOM 6513 C C . VAL B 1 397 ? 13.891 37.656 3.016 1 35.44 397 VAL B C 1
ATOM 6515 O O . VAL B 1 397 ? 14.062 36.969 2.014 1 35.44 397 VAL B O 1
ATOM 6518 N N . TYR B 1 398 ? 12.719 38.188 3.246 1 35.84 398 TYR B N 1
ATOM 6519 C CA . TYR B 1 398 ? 11.633 37.844 2.322 1 35.84 398 TYR B CA 1
ATOM 6520 C C . TYR B 1 398 ? 11.719 38.719 1.062 1 35.84 398 TYR B C 1
ATOM 6522 O O . TYR B 1 398 ? 10.922 38.531 0.138 1 35.84 398 TYR B O 1
ATOM 6530 N N . LEU B 1 399 ? 12.453 39.78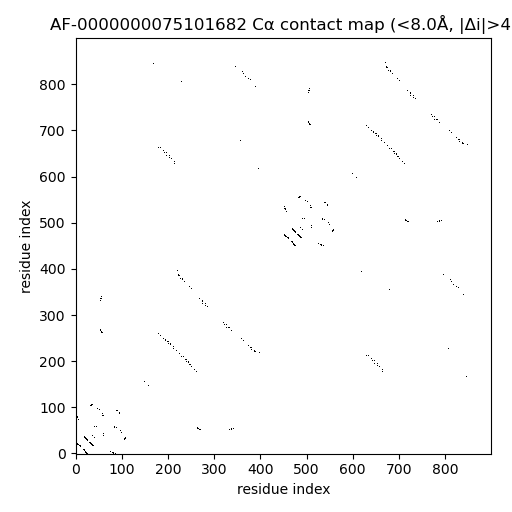1 0.932 1 30.95 399 LEU B N 1
ATOM 6531 C CA . LEU B 1 399 ? 12.578 40.688 -0.216 1 30.95 399 LEU B CA 1
ATOM 6532 C C . LEU B 1 399 ? 13.203 39.969 -1.404 1 30.95 399 LEU B C 1
ATOM 6534 O O . LEU B 1 399 ? 12.898 40.281 -2.557 1 30.95 399 LEU B O 1
ATOM 6538 N N . SER B 1 400 ? 14.156 39.125 -1.233 1 31.38 400 SER B N 1
ATOM 6539 C CA . SER B 1 400 ? 14.953 38.75 -2.395 1 31.38 400 SER B CA 1
ATOM 6540 C C . SER B 1 400 ? 14.172 37.812 -3.316 1 31.38 400 SER B C 1
ATOM 6542 O O . SER B 1 400 ? 14.422 37.781 -4.523 1 31.38 400 SER B O 1
ATOM 6544 N N . THR B 1 401 ? 13.281 36.938 -2.814 1 33 401 THR B N 1
ATOM 6545 C CA . THR B 1 401 ? 12.875 35.906 -3.768 1 33 401 THR B CA 1
ATOM 6546 C C . THR B 1 401 ? 11.711 36.406 -4.625 1 33 401 THR B C 1
ATOM 6548 O O . THR B 1 401 ? 11.32 35.75 -5.586 1 33 401 THR B O 1
ATOM 6551 N N . ALA B 1 402 ? 10.953 37.5 -4.352 1 30.7 402 ALA B N 1
ATOM 6552 C CA . ALA B 1 402 ? 9.867 37.969 -5.207 1 30.7 402 ALA B CA 1
ATOM 6553 C C . ALA B 1 402 ? 10.398 38.562 -6.5 1 30.7 402 ALA B C 1
ATOM 6555 O O . ALA B 1 402 ? 9.703 38.594 -7.52 1 30.7 402 ALA B O 1
ATOM 6556 N N . ASN B 1 403 ? 11.484 39.219 -6.609 1 29.31 403 ASN B N 1
ATOM 6557 C CA . ASN B 1 403 ? 11.867 39.938 -7.816 1 29.31 403 ASN B CA 1
ATOM 6558 C C . ASN B 1 403 ? 12.227 39 -8.953 1 29.31 403 ASN B C 1
ATOM 6560 O O . ASN B 1 403 ? 12.133 39.344 -10.125 1 29.31 403 ASN B O 1
ATOM 6564 N N . ASP B 1 404 ? 12.875 37.906 -8.758 1 30.77 404 ASP B N 1
ATOM 6565 C CA . ASP B 1 404 ? 13.461 37.25 -9.938 1 30.77 404 ASP B CA 1
ATOM 6566 C C . ASP B 1 404 ? 12.406 36.5 -10.742 1 30.77 404 ASP B C 1
ATOM 6568 O O . ASP B 1 404 ? 12.586 36.25 -11.93 1 30.77 404 ASP B O 1
ATOM 6572 N N . GLN B 1 405 ? 11.273 36 -10.141 1 29.17 405 GLN B N 1
ATOM 6573 C CA . GLN B 1 405 ? 10.594 35.094 -11.047 1 29.17 405 GLN B CA 1
ATOM 6574 C C . GLN B 1 405 ? 9.656 35.844 -11.992 1 29.17 405 GLN B C 1
ATOM 6576 O O . GLN B 1 405 ? 9.031 35.219 -12.867 1 29.17 405 GLN B O 1
ATOM 6581 N N . ARG B 1 406 ? 9.242 37.125 -11.688 1 30.81 406 ARG B N 1
ATOM 6582 C CA . ARG B 1 406 ? 8.227 37.594 -12.617 1 30.81 406 ARG B CA 1
ATOM 6583 C C . ARG B 1 406 ? 8.805 37.812 -14.008 1 30.81 406 ARG B C 1
ATOM 6585 O O . ARG B 1 406 ? 8.07 37.844 -14.992 1 30.81 406 ARG B O 1
ATOM 6592 N N . SER B 1 407 ? 10.023 38.312 -14.125 1 27.05 407 SER B N 1
ATOM 6593 C CA . SER B 1 407 ? 10.43 38.812 -15.438 1 27.05 407 SER B CA 1
ATOM 6594 C C . SER B 1 407 ? 10.5 37.656 -16.453 1 27.05 407 SER B C 1
ATOM 6596 O O . SER B 1 407 ? 10.273 37.875 -17.641 1 27.05 407 SER B O 1
ATOM 6598 N N . SER B 1 408 ? 11.078 36.531 -16.078 1 28.31 408 SER B N 1
ATOM 6599 C CA . SER B 1 408 ? 11.5 35.75 -17.219 1 28.31 408 SER B CA 1
ATOM 6600 C C . SER B 1 408 ? 10.32 35.031 -17.875 1 28.31 408 SER B C 1
ATOM 6602 O O . SER B 1 408 ? 10.422 34.531 -19 1 28.31 408 SER B O 1
ATOM 6604 N N . GLN B 1 409 ? 9.227 34.906 -17.125 1 26.25 409 GLN B N 1
ATOM 6605 C CA . GLN B 1 409 ? 8.352 33.969 -17.797 1 26.25 409 GLN B CA 1
ATOM 6606 C C . GLN B 1 409 ? 7.496 34.656 -18.859 1 26.25 409 GLN B C 1
ATOM 6608 O O . GLN B 1 409 ? 6.863 34 -19.688 1 26.25 409 GLN B O 1
ATOM 6613 N N . TYR B 1 410 ? 7.238 35.969 -18.703 1 24.84 410 TYR B N 1
ATOM 6614 C CA . TYR B 1 410 ? 6.238 36.469 -19.641 1 24.84 410 TYR B CA 1
ATOM 6615 C C . TYR B 1 410 ? 6.832 36.625 -21.047 1 24.84 410 TYR B C 1
ATOM 6617 O O . TYR B 1 410 ? 6.117 36.938 -22 1 24.84 410 TYR B O 1
ATOM 6625 N N . GLN B 1 411 ? 8.133 36.938 -21.031 1 26.02 411 GLN B N 1
ATOM 6626 C CA . GLN B 1 411 ? 8.531 37.312 -22.375 1 26.02 411 GLN B CA 1
ATOM 6627 C C . GLN B 1 411 ? 8.266 36.219 -23.375 1 26.02 411 GLN B C 1
ATOM 6629 O O . GLN B 1 411 ? 7.914 36.469 -24.531 1 26.02 411 GLN B O 1
ATOM 6634 N N . ASP B 1 412 ? 8.602 35 -22.891 1 27.38 412 ASP B N 1
ATOM 6635 C CA . ASP B 1 412 ? 8.797 34.062 -24.016 1 27.38 412 ASP B CA 1
ATOM 6636 C C . ASP B 1 412 ? 7.465 33.594 -24.578 1 27.38 412 ASP B C 1
ATOM 6638 O O . ASP B 1 412 ? 7.43 32.75 -25.469 1 27.38 412 ASP B O 1
ATOM 6642 N N . PHE B 1 413 ? 6.418 34.031 -23.891 1 26.08 413 PHE B N 1
ATOM 6643 C CA . PHE B 1 413 ? 5.215 33.469 -24.469 1 26.08 413 PHE B CA 1
ATOM 6644 C C . PHE B 1 413 ? 4.875 34.156 -25.797 1 26.08 413 PHE B C 1
ATOM 6646 O O . PHE B 1 413 ? 3.938 33.75 -26.484 1 26.08 413 PHE B O 1
ATOM 6653 N N . GLU B 1 414 ? 5.387 35.438 -25.781 1 25.36 414 GLU B N 1
ATOM 6654 C CA . GLU B 1 414 ? 4.883 36.094 -26.969 1 25.36 414 GLU B CA 1
ATOM 6655 C C . GLU B 1 414 ? 5.297 35.375 -28.25 1 25.36 414 GLU B C 1
ATOM 6657 O O . GLU B 1 414 ? 4.543 35.344 -29.219 1 25.36 414 GLU B O 1
ATOM 6662 N N . GLU B 1 415 ? 6.656 35.094 -28.156 1 27.42 415 GLU B N 1
ATOM 6663 C CA . GLU B 1 415 ? 7.16 34.719 -29.484 1 27.42 415 GLU B CA 1
ATOM 6664 C C . GLU B 1 415 ? 6.504 33.438 -29.984 1 27.42 415 GLU B C 1
ATOM 6666 O O . GLU B 1 415 ? 6.508 33.156 -31.188 1 27.42 415 GLU B O 1
ATOM 6671 N N . VAL B 1 416 ? 6.113 32.688 -28.922 1 26.64 416 VAL B N 1
ATOM 6672 C CA . VAL B 1 416 ? 5.852 31.375 -29.484 1 26.64 416 VAL B CA 1
ATOM 6673 C C . VAL B 1 416 ? 4.559 31.391 -30.281 1 26.64 416 VAL B C 1
ATOM 6675 O O . VAL B 1 416 ? 4.219 30.422 -30.969 1 26.64 416 VAL B O 1
ATOM 6678 N N . ILE B 1 417 ? 3.795 32.5 -29.984 1 25.44 417 ILE B N 1
ATOM 6679 C CA . ILE B 1 417 ? 2.506 32.344 -30.641 1 25.44 417 ILE B CA 1
ATOM 6680 C C . ILE B 1 417 ? 2.699 32.375 -32.156 1 25.44 417 ILE B C 1
ATOM 6682 O O . ILE B 1 417 ? 1.891 31.828 -32.906 1 25.44 417 ILE B O 1
ATOM 6686 N N . GLN B 1 418 ? 3.605 33.344 -32.438 1 23.45 418 GLN B N 1
ATOM 6687 C CA . GLN B 1 418 ? 3.398 33.75 -33.812 1 23.45 418 GLN B CA 1
ATOM 6688 C C . GLN B 1 418 ? 3.732 32.594 -34.781 1 23.45 418 GLN B C 1
ATOM 6690 O O . GLN B 1 418 ? 3.322 32.625 -35.938 1 23.45 418 GLN B O 1
ATOM 6695 N N . SER B 1 419 ? 4.926 32 -34.375 1 25.11 419 SER B N 1
ATOM 6696 C CA . SER B 1 419 ? 5.57 31.375 -35.5 1 25.11 419 SER B CA 1
ATOM 6697 C C . SER B 1 419 ? 4.781 30.156 -35.969 1 25.11 419 SER B C 1
ATOM 6699 O O . SER B 1 419 ? 5.164 29.016 -35.688 1 25.11 419 SER B O 1
ATOM 6701 N N . ASN B 1 420 ? 3.459 30.125 -35.781 1 23.64 420 ASN B N 1
ATOM 6702 C CA . ASN B 1 420 ? 2.668 29.016 -36.312 1 23.64 420 ASN B CA 1
ATOM 6703 C C . ASN B 1 420 ? 2.947 28.781 -37.781 1 23.64 420 ASN B C 1
ATOM 6705 O O . ASN B 1 420 ? 2.121 28.219 -38.5 1 23.64 420 ASN B O 1
ATOM 6709 N N . GLN B 1 421 ? 3.859 29.75 -38.25 1 22.8 421 GLN B N 1
ATOM 6710 C CA . GLN B 1 421 ? 3.777 29.641 -39.719 1 22.8 421 GLN B CA 1
ATOM 6711 C C . GLN B 1 421 ? 4.141 28.234 -40.188 1 22.8 421 GLN B C 1
ATOM 6713 O O . GLN B 1 421 ? 4.656 27.438 -39.406 1 22.8 421 GLN B O 1
ATOM 6718 N N . THR B 1 422 ? 4.531 28.094 -41.531 1 21.84 422 THR B N 1
ATOM 6719 C CA . THR B 1 422 ? 4.57 26.984 -42.469 1 21.84 422 THR B CA 1
ATOM 6720 C C . THR B 1 422 ? 5.66 25.984 -42.094 1 21.84 422 THR B C 1
ATOM 6722 O O . THR B 1 422 ? 6.766 26.375 -41.719 1 21.84 422 THR B O 1
ATOM 6725 N N . PRO B 1 423 ? 5.324 24.688 -41.625 1 22.56 423 PRO B N 1
ATOM 6726 C CA . PRO B 1 423 ? 6.121 23.531 -41.219 1 22.56 423 PRO B CA 1
ATOM 6727 C C . PRO B 1 423 ? 7.352 23.312 -42.094 1 22.56 423 PRO B C 1
ATOM 6729 O O . PRO B 1 423 ? 7.227 22.891 -43.25 1 22.56 423 PRO B O 1
ATOM 6732 N N . ALA B 1 424 ? 8.18 24.422 -42.219 1 20.42 424 ALA B N 1
ATOM 6733 C CA . ALA B 1 424 ? 9.18 24.219 -43.25 1 20.42 424 ALA B CA 1
ATOM 6734 C C . ALA B 1 424 ? 9.992 22.953 -43 1 20.42 424 ALA B C 1
ATOM 6736 O O . ALA B 1 424 ? 10.164 22.547 -41.844 1 20.42 424 ALA B O 1
ATOM 6737 N N . THR B 1 425 ? 10.398 22.141 -44.031 1 19.81 425 THR B N 1
ATOM 6738 C CA . THR B 1 425 ? 11 20.859 -44.375 1 19.81 425 THR B CA 1
ATOM 6739 C C . THR B 1 425 ? 12.422 20.75 -43.812 1 19.81 425 THR B C 1
ATOM 6741 O O . THR B 1 425 ? 13.344 21.359 -44.375 1 19.81 425 THR B O 1
ATOM 6744 N N . LYS B 1 426 ? 12.656 21.219 -42.594 1 20.66 426 LYS B N 1
ATOM 6745 C CA . LYS B 1 426 ? 14.094 21.297 -42.312 1 20.66 426 LYS B CA 1
ATOM 6746 C C . LYS B 1 426 ? 14.758 19.938 -42.531 1 20.66 426 LYS B C 1
ATOM 6748 O O . LYS B 1 426 ? 14.289 18.938 -42 1 20.66 426 LYS B O 1
ATOM 6753 N N . THR B 1 427 ? 15.578 19.719 -43.5 1 19.12 427 THR B N 1
ATOM 6754 C CA . THR B 1 427 ? 16.391 18.625 -44 1 19.12 427 THR B CA 1
ATOM 6755 C C . THR B 1 427 ? 17.391 18.172 -42.938 1 19.12 427 THR B C 1
ATOM 6757 O O . THR B 1 427 ? 18.109 18.984 -42.344 1 19.12 427 THR B O 1
ATOM 6760 N N . ARG B 1 428 ? 17.047 17.062 -42.219 1 18.84 428 ARG B N 1
ATOM 6761 C CA . ARG B 1 428 ? 17.734 16.25 -41.219 1 18.84 428 ARG B CA 1
ATOM 6762 C C . ARG B 1 428 ? 19.188 16.016 -41.625 1 18.84 428 ARG B C 1
ATOM 6764 O O . ARG B 1 428 ? 19.453 15.281 -42.562 1 18.84 428 ARG B O 1
ATOM 6771 N N . LYS B 1 429 ? 19.984 17.047 -41.562 1 18.7 429 LYS B N 1
ATOM 6772 C CA . LYS B 1 429 ? 21.359 16.734 -41.938 1 18.7 429 LYS B CA 1
ATOM 6773 C C . LYS B 1 429 ? 21.922 15.594 -41.094 1 18.7 429 LYS B C 1
ATOM 6775 O O . LYS B 1 429 ? 21.656 15.523 -39.875 1 18.7 429 LYS B O 1
ATOM 6780 N N . ASN B 1 430 ? 22.391 14.406 -41.625 1 18.53 430 ASN B N 1
ATOM 6781 C CA . ASN B 1 430 ? 22.906 13.055 -41.406 1 18.53 430 ASN B CA 1
ATOM 6782 C C . ASN B 1 430 ? 24.203 13.07 -40.594 1 18.53 430 ASN B C 1
ATOM 6784 O O . ASN B 1 430 ? 24.938 12.086 -40.562 1 18.53 430 ASN B O 1
ATOM 6788 N N . SER B 1 431 ? 24.375 14.016 -39.562 1 19.94 431 SER B N 1
ATOM 6789 C CA . SER B 1 431 ? 25.781 13.977 -39.156 1 19.94 431 SER B CA 1
ATOM 6790 C C . SER B 1 431 ? 26.172 12.602 -38.656 1 19.94 431 SER B C 1
ATOM 6792 O O . SER B 1 431 ? 25.375 11.922 -38 1 19.94 431 SER B O 1
ATOM 6794 N N . SER B 1 432 ? 27.156 11.844 -39.156 1 20.42 432 SER B N 1
ATOM 6795 C CA . SER B 1 432 ? 27.875 10.57 -39.156 1 20.42 432 SER B CA 1
ATOM 6796 C C . SER B 1 432 ? 28.625 10.375 -37.844 1 20.42 432 SER B C 1
ATOM 6798 O O . SER B 1 432 ? 29.453 9.477 -37.719 1 20.42 432 SER B O 1
ATOM 6800 N N . HIS B 1 433 ? 28.141 10.898 -36.625 1 20.75 433 HIS B N 1
ATOM 6801 C CA . HIS B 1 433 ? 29.141 10.781 -35.562 1 20.75 433 HIS B CA 1
ATOM 6802 C C . HIS B 1 433 ? 29.5 9.328 -35.312 1 20.75 433 HIS B C 1
ATOM 6804 O O . HIS B 1 433 ? 28.625 8.453 -35.344 1 20.75 433 HIS B O 1
ATOM 6810 N N . SER B 1 434 ? 30.75 8.836 -35.375 1 21.09 434 SER B N 1
ATOM 6811 C CA . SER B 1 434 ? 31.531 7.609 -35.219 1 21.09 434 SER B CA 1
ATOM 6812 C C . SER B 1 434 ? 31.453 7.062 -33.812 1 21.09 434 SER B C 1
ATOM 6814 O O . SER B 1 434 ? 31.734 7.777 -32.844 1 21.09 434 SER B O 1
ATOM 6816 N N . LEU B 1 435 ? 30.5 6.156 -33.469 1 20.53 435 LEU B N 1
ATOM 6817 C CA . LEU B 1 435 ? 30.156 5.395 -32.25 1 20.53 435 LEU B CA 1
ATOM 6818 C C . LEU B 1 435 ? 31.359 4.617 -31.75 1 20.53 435 LEU B C 1
ATOM 6820 O O . LEU B 1 435 ? 31.797 3.65 -32.375 1 20.53 435 LEU B O 1
ATOM 6824 N N . ASP B 1 436 ? 32.438 5.215 -31.328 1 22.64 436 ASP B N 1
ATOM 6825 C CA . ASP B 1 436 ? 33.531 4.383 -30.812 1 22.64 436 ASP B CA 1
ATOM 6826 C C . ASP B 1 436 ? 33.062 3.5 -29.656 1 22.64 436 ASP B C 1
ATOM 6828 O O . ASP B 1 436 ? 32.5 3.994 -28.688 1 22.64 436 ASP B O 1
ATOM 6832 N N . ASP B 1 437 ? 32.812 2.168 -29.828 1 21.19 437 ASP B N 1
ATOM 6833 C CA . ASP B 1 437 ? 32.188 0.956 -29.297 1 21.19 437 ASP B CA 1
ATOM 6834 C C . ASP B 1 437 ? 32.875 0.523 -28 1 21.19 437 ASP B C 1
ATOM 6836 O O . ASP B 1 437 ? 32.688 -0.603 -27.531 1 21.19 437 ASP B O 1
ATOM 6840 N N . ASN B 1 438 ? 33.812 1.243 -27.344 1 24.25 438 ASN B N 1
ATOM 6841 C CA . ASN B 1 438 ? 34.656 0.425 -26.5 1 24.25 438 ASN B CA 1
ATOM 6842 C C . ASN B 1 438 ? 33.906 -0.04 -25.25 1 24.25 438 ASN B C 1
ATOM 6844 O O . ASN B 1 438 ? 33.969 0.624 -24.203 1 24.25 438 ASN B O 1
ATOM 6848 N N . VAL B 1 439 ? 32.656 -0.401 -25.344 1 22.69 439 VAL B N 1
ATOM 6849 C CA . VAL B 1 439 ? 31.984 -0.747 -24.094 1 22.69 439 VAL B CA 1
ATOM 6850 C C . VAL B 1 439 ? 32.656 -1.967 -23.453 1 22.69 439 VAL B C 1
ATOM 6852 O O . VAL B 1 439 ? 32.75 -3.025 -24.094 1 22.69 439 VAL B O 1
ATOM 6855 N N . LEU B 1 440 ? 33.625 -1.79 -22.562 1 23.81 440 LEU B N 1
ATOM 6856 C CA . LEU B 1 440 ? 34.312 -2.816 -21.797 1 23.81 440 LEU B CA 1
ATOM 6857 C C . LEU B 1 440 ? 33.312 -3.74 -21.094 1 23.81 440 LEU B C 1
ATOM 6859 O O . LEU B 1 440 ? 32.281 -3.285 -20.594 1 23.81 440 LEU B O 1
ATOM 6863 N N . PRO B 1 441 ? 33.281 -5.027 -21.453 1 22.19 441 PRO B N 1
ATOM 6864 C CA . PRO B 1 441 ? 32.406 -6.121 -21.016 1 22.19 441 PRO B CA 1
ATOM 6865 C C . PRO B 1 441 ? 32.438 -6.336 -19.5 1 22.19 441 PRO B C 1
ATOM 6867 O O . PRO B 1 441 ? 33.5 -6.551 -18.922 1 22.19 441 PRO B O 1
ATOM 6870 N N . VAL B 1 442 ? 31.828 -5.484 -18.703 1 23.09 442 VAL B N 1
ATOM 6871 C CA . VAL B 1 442 ? 31.875 -5.711 -17.266 1 23.09 442 VAL B CA 1
ATOM 6872 C C . VAL B 1 442 ? 31.359 -7.113 -16.938 1 23.09 442 VAL B C 1
ATOM 6874 O O . VAL B 1 442 ? 30.234 -7.469 -17.312 1 23.09 442 VAL B O 1
ATOM 6877 N N . THR B 1 443 ? 32.188 -8.148 -16.906 1 22.05 443 THR B N 1
ATOM 6878 C CA . THR B 1 443 ? 31.969 -9.555 -16.594 1 22.05 443 THR B CA 1
ATOM 6879 C C . THR B 1 443 ? 31.359 -9.711 -15.203 1 22.05 443 THR B C 1
ATOM 6881 O O . THR B 1 443 ? 32.031 -9.477 -14.188 1 22.05 443 THR B O 1
ATOM 6884 N N . PRO B 1 444 ? 30.125 -9.258 -14.945 1 21.5 444 PRO B N 1
ATOM 6885 C CA . PRO B 1 444 ? 29.578 -9.25 -13.578 1 21.5 444 PRO B CA 1
ATOM 6886 C C . PRO B 1 444 ? 29.625 -10.617 -12.914 1 21.5 444 PRO B C 1
ATOM 6888 O O . PRO B 1 444 ? 29.531 -10.719 -11.688 1 21.5 444 PRO B O 1
ATOM 6891 N N . TYR B 1 445 ? 29.172 -11.656 -13.609 1 20.78 445 TYR B N 1
ATOM 6892 C CA . TYR B 1 445 ? 28.609 -12.781 -12.867 1 20.78 445 TYR B CA 1
ATOM 6893 C C . TYR B 1 445 ? 29.719 -13.578 -12.18 1 20.78 445 TYR B C 1
ATOM 6895 O O . TYR B 1 445 ? 30.281 -14.5 -12.766 1 20.78 445 TYR B O 1
ATOM 6903 N N . ALA B 1 446 ? 30.766 -12.938 -11.656 1 21.08 446 ALA B N 1
ATOM 6904 C CA . ALA B 1 446 ? 31.75 -13.891 -11.141 1 21.08 446 ALA B CA 1
ATOM 6905 C C . ALA B 1 446 ? 31.094 -14.922 -10.234 1 21.08 446 ALA B C 1
ATOM 6907 O O . ALA B 1 446 ? 29.938 -14.758 -9.82 1 21.08 446 ALA B O 1
ATOM 6908 N N . ASP B 1 447 ? 32 -15.852 -9.594 1 21.72 447 ASP B N 1
ATOM 6909 C CA . ASP B 1 447 ? 32.156 -17.141 -8.93 1 21.72 447 ASP B CA 1
ATOM 6910 C C . ASP B 1 447 ? 31.562 -17.094 -7.516 1 21.72 447 ASP B C 1
ATOM 6912 O O . ASP B 1 447 ? 32.125 -16.453 -6.625 1 21.72 447 ASP B O 1
ATOM 6916 N N . VAL B 1 448 ? 30.359 -16.766 -7.23 1 19.14 448 VAL B N 1
ATOM 6917 C CA . VAL B 1 448 ? 29.953 -16.922 -5.84 1 19.14 448 VAL B CA 1
ATOM 6918 C C . VAL B 1 448 ? 30.234 -18.359 -5.391 1 19.14 448 VAL B C 1
ATOM 6920 O O . VAL B 1 448 ? 29.688 -19.312 -5.953 1 19.14 448 VAL B O 1
ATOM 6923 N N . SER B 1 449 ? 31.484 -18.672 -5.035 1 19.7 449 SER B N 1
ATOM 6924 C CA . SER B 1 449 ? 31.891 -19.875 -4.32 1 19.7 449 SER B CA 1
ATOM 6925 C C . SER B 1 449 ? 30.938 -20.172 -3.158 1 19.7 449 SER B C 1
ATOM 6927 O O . SER B 1 449 ? 30.562 -19.25 -2.418 1 19.7 449 SER B O 1
ATOM 6929 N N . LEU B 1 450 ? 30.219 -21.438 -3.055 1 19.39 450 LEU B N 1
ATOM 6930 C CA . LEU B 1 450 ? 29.797 -22.078 -1.814 1 19.39 450 LEU B CA 1
ATOM 6931 C C . LEU B 1 450 ? 30.984 -22.266 -0.875 1 19.39 450 LEU B C 1
ATOM 6933 O O . LEU B 1 450 ? 32.062 -22.656 -1.311 1 19.39 450 LEU B O 1
#

Radius of gyration: 43.38 Å; Cα contacts (8 Å, |Δi|>4): 786; chains: 2; bounding box: 79×162×96 Å

Organism: Aphanomyces astaci (NCBI:txid112090)

Sequence (900 aa):
MIYVGDAGRVGDGVNGHHVYPVRCSLFGPSITEVDRRYSDFAWLHAQLAKTCPGCILPPIPGKVVGILHSREFLEARRIGLQKFLTNVAAHEVLMHAPSFRQFLQASTVDLSALKAKAKVVNDPKQALTNWFGKAVQKFSEHDKVQSLAARATGRDVVAKPKSDQDLAFDQIAGYVTMLDGHAKLLQQKVLAAYRANRATSAAYCDVIEATSELAELESSLPEMKSVGFQSVMEIVDIRAKHLDSDWAMLTDAVDDFSRWITSVQAALATREDRRFAYQAQLAAAAKLSGASPEAASESPDKQRSSFSSFLGQSSASHVNAAVQVAKADFEAVHERVMSEVLKFREEKASVLKVMFLQFASLQLDNATEFSETLHRVVPKLKDTSTAPVAAGHVSSVYLSTANDQRSSQYQDFEEVIQSNQTPATKTRKNSSHSLDDNVLPVTPYADVSLMIYVGDAGRVGDGVNGHHVYPVRCSLFGPSITEVDRRYSDFAWLHAQLAKTCPGCILPPIPGKVVGILHSREFLEARRIGLQKFLTNVAAHEVLMHAPSFRQFLQASTVDLSALKAKAKVVNDPKQALTNWFGKAVQKFSEHDKVQSLAARATGRDVVAKPKSDQDLAFDQIAGYVTMLDGHAKLLQQKVLAAYRANRATSAAYCDVIEATSELAELESSLPEMKSVGFQSVMEIVDIRAKHLDSDWAMLTDAVDDFSRWITSVQAALATREDRRFAYQAQLAAAAKLSGASPEAASESPDKQRSSFSSFLGQSSASHVNAAVQVAKADFEAVHERVMSEVLKFREEKASVLKVMFLQFASLQLDNATEFSETLHRVVPKLKDTSTAPVAAGHVSSVYLSTANDQRSSQYQDFEEVIQSNQTPATKTRKNSSHSLDDNVLPVTPYADVSL